Protein AF-A0AAD6IXQ2-F1 (afdb_monomer_lite)

Secondary structure (DSSP, 8-state):
----------PPPPP------------SBSB--HHHHHHHHHHHHHHHHHHH--PPP-SSHHHHHHHHHHHHHHHHH-HHHHHHHHHHHHHHHHHHHHHTTT-B-TTSPBPPHHHHHHHHTT-EEEE-TTS-EEE--HHHHHHHHHTTSS-GGGTTTTT--HHHHHHH----HHHHHHHHHHHHHHHHHHHHHHHTTPPPPHHHHHHHHHHHHHHHHHHHTTTS-----S-EEEPPPP--HHHHHHHHHT-S-STTS-S--TTTS-GGGGTSPPP-HHHHHHHHHHHHHHHHHHHHTT-S-------------PPPPPPBPPEEEE-HHHHHHHHHHIIIIITT----EEEEEEE---TTS-HHHHSEEEE-TTTTT--SPPTT-EEEEEEEEEES-HHHHHHS-HHHHHHHHHHHHHHHHHHSGGGT-GGGGG-EEEEEEEETTTTEEEEEEEEEEEPPSSPPEEEEEE---HHHHHHHHHHHHHHHHTS-GGGTTEEEEEEE--SSS--PPEEEEEEGGGGTSTT-TTTT-S-HHHHEEEEEE-----SS--BTTHHHHHHHIIIII--SEEEEEEE---GGGTTS---EEEEEE------GGGG-TTSPPPPPEEEEPP-TTS-S--EEEE-HHHH-HHHHHHHHHHHHHHHHHHHT-TT--HHHHHH-EEEEE--SHHHHHHHHHHHHTT--EEEEE--PBP-TTSTTT-TT--SGGGGGG--BHHHHHHHHHHHH-TT-EEEEE--PPP-TT----SHHHHHHHHHHHHHHHHHHHH-SEEEE--SSHHHHHHHHHHHHHTT-EEEEEEE-SSEEEEEEPPPPPP----S-S-TTSTTS-SS------PBP-TTTT-SS-S----SS--SSS-TTSS-THHHHHHHHHHHHHHHHHHHSTTGGGPPPPSSTT---TT-TT----SEEEEETTTTEEEEE--BPPTT-TTTSHHHHHHHHHHHHHHHHHHHHSTTHHHHHHTHHHHHHHHHHHHHHS---------------

Foldseek 3Di:
DDDDDDDDDDDDDDDDDPPPDDDDFADCPPDDGPVNLVCLLVVLLQLLLLLLDFFFADQDQVVRVVLSVVSSVCCVVPLLVLLVLLVQLLVQLVVLQVLFVPAAAPVRDTDDSQLSLCLCSQQFWEADPVRFTFGQHSVLVSVCCVVVVDGPNCCVLSVSPPVSLQVLFPNDPVSVVVSVVSVVVLVVVVVVCVVVVHDDDPSSVVSVVSVVSSVSSCVSCVSRGHDRHHGRYDHGGDDDPVVVVVSVVQDPDRLCTPPVDPSVVDPVVSVDRDDGSVNVVVVVVVVVVVVVVVVVVVPPDDDDDDDDDDDDDWDDADAQFEDEDEDPLLLVLVLVCCVPPCPQPQDKAKFKWKAAQDLPDDLNHLRYIYGDNCRRPDDADDQRIAIAIEIEGEHADVVCVVPDPPQVVLLVLLVVLLVCLLVVVCLVFVNSLQYKYKYWYAPPVQRKIWMWMFGKFFADVPGKTFPDKDFDALLVLLQVQVQLSVVVVVDGSRQSFKWKKWWDDDPPPDPHTHMDIGTPSQCPPDCGPCNPPPDQPPTIEIEGAFSGQDPRHTHRSVRSVVVSCCQPVVDFWHKYKNDNDDNVPSSDTRIMITTIGDPDDDDPVSVDSPPDDGGDIGTIDADPVRHRDIDMDRCCCPPPPQNVLLVVLVVVLVCCCVPAFVLQDLVLLQPAAEEEEDQALLVQLLVVVSVSSNHQHYAYEEQDFDACLGVVRRVQDDNVQHPPPGDDRQASSQVSVCVVRVRHRYYGDNAAQQFFAAAQDDPVSVVRNVVRLVVLLVVLLVGQEYEAPDLAPRSVQVVLQSCQLNQHWYWYWWDFAFKIKTFTFFHDDDPPPPPDDDPPPPPPPPDDDDDPFTFADPQQVDLDDDHDPPDDDGISNCPPNHDSVPSNVNSNVNNLLQSQLSQDPCRSNDDAAPDPPGDQPSRRSRGNAGMWMAGRVVGDIDGDTDTYHCLGLRNHPQLSVLCVVQPVNSSNCSHRPPCPSCVSSVSVVVVVVVVVVVVVPPDDDPDDDDDDDDDD

Structure (mmCIF, N/CA/C/O backbone):
data_AF-A0AAD6IXQ2-F1
#
_entry.id   AF-A0AAD6IXQ2-F1
#
loop_
_atom_site.group_PDB
_atom_site.id
_atom_site.type_symbol
_atom_site.label_atom_id
_atom_site.label_alt_id
_atom_site.label_comp_id
_atom_site.label_asym_id
_atom_site.label_entity_id
_atom_site.label_seq_id
_atom_site.pdbx_PDB_ins_code
_atom_site.Cartn_x
_atom_site.Cartn_y
_atom_site.Cartn_z
_atom_site.occupancy
_atom_site.B_iso_or_equiv
_atom_site.auth_seq_id
_atom_site.auth_comp_id
_atom_site.auth_asym_id
_atom_site.auth_atom_id
_atom_site.pdbx_PDB_model_num
ATOM 1 N N . MET A 1 1 ? -0.462 57.108 66.859 1.00 35.47 1 MET A N 1
ATOM 2 C CA . MET A 1 1 ? 0.286 58.139 66.106 1.00 35.47 1 MET A CA 1
ATOM 3 C C . MET A 1 1 ? 0.489 57.625 64.693 1.00 35.47 1 MET A C 1
ATOM 5 O O . MET A 1 1 ? 0.777 56.450 64.532 1.00 35.47 1 MET A O 1
ATOM 9 N N . ALA A 1 2 ? 0.194 58.466 63.709 1.00 30.53 2 ALA A N 1
ATOM 10 C CA . ALA A 1 2 ? -0.063 58.104 62.321 1.00 30.53 2 ALA A CA 1
ATOM 11 C C . ALA A 1 2 ? 1.139 57.497 61.571 1.00 30.53 2 ALA A C 1
ATOM 13 O O . ALA A 1 2 ? 2.234 58.047 61.613 1.00 30.53 2 ALA A O 1
ATOM 14 N N . SER A 1 3 ? 0.884 56.436 60.801 1.00 30.22 3 SER A N 1
ATOM 15 C CA . SER A 1 3 ? 1.465 56.224 59.470 1.00 30.22 3 SER A CA 1
ATOM 16 C C . SER A 1 3 ? 0.547 55.286 58.684 1.00 30.22 3 SER A C 1
ATOM 18 O O . SER A 1 3 ? 0.054 54.293 59.217 1.00 30.22 3 SER A O 1
ATOM 20 N N . ALA A 1 4 ? 0.231 55.695 57.461 1.00 31.95 4 ALA A N 1
ATOM 21 C CA . ALA A 1 4 ? -0.897 55.250 56.663 1.00 31.95 4 ALA A CA 1
ATOM 22 C C . ALA A 1 4 ? -0.615 53.980 55.846 1.00 31.95 4 ALA A C 1
ATOM 24 O O . ALA A 1 4 ? 0.508 53.703 55.430 1.00 31.95 4 ALA A O 1
ATOM 25 N N . ALA A 1 5 ? -1.699 53.248 55.607 1.00 31.98 5 ALA A N 1
ATOM 26 C CA . ALA A 1 5 ? -1.804 52.040 54.810 1.00 31.98 5 ALA A CA 1
ATOM 27 C C . ALA A 1 5 ? -1.610 52.278 53.300 1.00 31.98 5 ALA A C 1
ATOM 29 O O . ALA A 1 5 ? -2.064 53.281 52.753 1.00 31.98 5 ALA A O 1
ATOM 30 N N . GLY A 1 6 ? -1.030 51.283 52.626 1.00 27.94 6 GLY A N 1
ATOM 31 C CA . GLY A 1 6 ? -1.087 51.094 51.178 1.00 27.94 6 GLY A CA 1
ATOM 32 C C . GLY A 1 6 ? -1.153 49.598 50.879 1.00 27.94 6 GLY A C 1
ATOM 33 O O . GLY A 1 6 ? -0.187 48.872 51.079 1.00 27.94 6 GLY A O 1
ATOM 34 N N . SER A 1 7 ? -2.336 49.145 50.481 1.00 29.97 7 SER A N 1
ATOM 35 C CA . SER A 1 7 ? -2.768 47.762 50.270 1.00 29.97 7 SER A CA 1
ATOM 36 C C . SER A 1 7 ? -1.940 46.980 49.240 1.00 29.97 7 SER A C 1
ATOM 38 O O . SER A 1 7 ? -1.882 47.361 48.069 1.00 29.97 7 SER A O 1
ATOM 40 N N . ALA A 1 8 ? -1.412 45.824 49.649 1.00 30.53 8 ALA A N 1
ATOM 41 C CA . ALA A 1 8 ? -0.938 44.773 48.753 1.00 30.53 8 ALA A CA 1
ATOM 42 C C . ALA A 1 8 ? -2.145 44.058 48.119 1.00 30.53 8 ALA A C 1
ATOM 44 O O . ALA A 1 8 ? -2.841 43.288 48.778 1.00 30.53 8 ALA A O 1
ATOM 45 N N . SER A 1 9 ? -2.406 44.333 46.842 1.00 32.16 9 SER A N 1
ATOM 46 C CA . SER A 1 9 ? -3.285 43.509 46.012 1.00 32.16 9 SER A CA 1
ATOM 47 C C . SER A 1 9 ? -2.432 42.437 45.335 1.00 32.16 9 SER A C 1
ATOM 49 O O . SER A 1 9 ? -1.540 42.734 44.542 1.00 32.16 9 SER A O 1
ATOM 51 N N . GLY A 1 10 ? -2.677 41.175 45.691 1.00 34.25 10 GLY A N 1
ATOM 52 C CA . GLY A 1 10 ? -2.143 40.028 44.967 1.00 34.25 10 GLY A CA 1
ATOM 53 C C . GLY A 1 10 ? -2.742 40.004 43.565 1.00 34.25 10 GLY A C 1
ATOM 54 O O . GLY A 1 10 ? -3.918 39.688 43.398 1.00 34.25 10 GLY A O 1
ATOM 55 N N . SER A 1 11 ? -1.942 40.367 42.564 1.00 32.75 11 SER A N 1
ATOM 56 C CA . SER A 1 11 ? -2.268 40.111 41.165 1.00 32.75 11 SER A CA 1
ATOM 57 C C . SER A 1 11 ? -1.809 38.699 40.817 1.00 32.75 11 SER A C 1
ATOM 59 O O . SER A 1 11 ? -0.652 38.324 41.009 1.00 32.75 11 SER A O 1
ATOM 61 N N . ALA A 1 12 ? -2.772 37.899 40.370 1.00 33.75 12 ALA A N 1
ATOM 62 C CA . ALA A 1 12 ? -2.577 36.552 39.872 1.00 33.75 12 ALA A CA 1
ATOM 63 C C . ALA A 1 12 ? -1.531 36.527 38.746 1.00 33.75 12 ALA A C 1
ATOM 65 O O . ALA A 1 12 ? -1.506 37.402 37.878 1.00 33.75 12 ALA A O 1
ATOM 66 N N . LEU A 1 13 ? -0.691 35.493 38.764 1.00 31.50 13 LEU A N 1
ATOM 67 C CA . LEU A 1 13 ? 0.221 35.147 37.677 1.00 31.50 13 LEU A CA 1
ATOM 68 C C . LEU A 1 13 ? -0.555 35.070 36.346 1.00 31.50 13 LEU A C 1
ATOM 70 O O . LEU A 1 13 ? -1.556 34.350 36.279 1.00 31.50 13 LEU A O 1
ATOM 74 N N . PRO A 1 14 ? -0.120 35.761 35.277 1.00 34.91 14 PRO A N 1
ATOM 75 C CA . PRO A 1 14 ? -0.707 35.567 33.965 1.00 34.91 14 PRO A CA 1
ATOM 76 C C . PRO A 1 14 ? -0.286 34.201 33.415 1.00 34.91 14 PRO A C 1
ATOM 78 O O . PRO A 1 14 ? 0.900 33.899 33.287 1.00 34.91 14 PRO A O 1
ATOM 81 N N . VAL A 1 15 ? -1.281 33.386 33.070 1.00 34.81 15 VAL A N 1
ATOM 82 C CA . VAL A 1 15 ? -1.133 32.183 32.241 1.00 34.81 15 VAL A CA 1
ATOM 83 C C . VAL A 1 15 ? -0.457 32.589 30.917 1.00 34.81 15 VAL A C 1
ATOM 85 O O . VAL A 1 15 ? -0.926 33.547 30.292 1.00 34.81 15 VAL A O 1
ATOM 88 N N . PRO A 1 16 ? 0.616 31.918 30.452 1.00 37.06 16 PRO A N 1
ATOM 89 C CA . PRO A 1 16 ? 1.221 32.254 29.173 1.00 37.06 16 PRO A CA 1
ATOM 90 C C . PRO A 1 16 ? 0.246 31.873 28.059 1.00 37.06 16 PRO A C 1
ATOM 92 O O . PRO A 1 16 ? -0.030 30.698 27.824 1.00 37.06 16 PRO A O 1
ATOM 95 N N . SER A 1 17 ? -0.284 32.879 27.371 1.00 32.16 17 SER A N 1
ATOM 96 C CA . SER A 1 17 ? -0.966 32.681 26.100 1.00 32.16 17 SER A CA 1
ATOM 97 C C . SER A 1 17 ? 0.081 32.304 25.053 1.00 32.16 17 SER A C 1
ATOM 99 O O . SER A 1 17 ? 0.959 33.094 24.710 1.00 32.16 17 SER A O 1
ATOM 101 N N . THR A 1 18 ? 0.002 31.084 24.530 1.00 40.97 18 THR A N 1
ATOM 102 C CA . THR A 1 18 ? 0.743 30.628 23.348 1.00 40.97 18 THR A CA 1
ATOM 103 C C . THR A 1 18 ? 0.154 31.259 22.084 1.00 40.97 18 THR A C 1
ATOM 105 O O . THR A 1 18 ? -0.333 30.582 21.187 1.00 40.97 18 THR A O 1
ATOM 108 N N . ASN A 1 19 ? 0.198 32.589 21.999 1.00 39.78 19 ASN A N 1
ATOM 109 C CA . ASN A 1 19 ? 0.013 33.287 20.736 1.00 39.78 19 ASN A CA 1
ATOM 110 C C . ASN A 1 19 ? 1.353 33.263 19.995 1.00 39.78 19 ASN A C 1
ATOM 112 O O . ASN A 1 19 ? 2.247 34.055 20.282 1.00 39.78 19 ASN A O 1
ATOM 116 N N . THR A 1 20 ? 1.505 32.346 19.040 1.00 51.22 20 THR A N 1
ATOM 117 C CA . THR A 1 20 ? 2.593 32.364 18.051 1.00 51.22 20 THR A CA 1
ATOM 118 C C . THR A 1 20 ? 2.399 33.541 17.097 1.00 51.22 20 THR A C 1
ATOM 120 O O . THR A 1 20 ? 1.917 33.390 15.976 1.00 51.22 20 THR A O 1
ATOM 123 N N . THR A 1 21 ? 2.742 34.743 17.551 1.00 58.66 21 THR A N 1
ATOM 124 C CA . THR A 1 21 ? 2.894 35.912 16.689 1.00 58.66 21 THR A CA 1
ATOM 125 C C . THR A 1 21 ? 4.175 35.758 15.871 1.00 58.66 21 THR A C 1
ATOM 127 O O . THR A 1 21 ? 5.270 35.615 16.412 1.00 58.66 21 THR A O 1
ATOM 130 N N . MET A 1 22 ? 4.044 35.765 14.544 1.00 60.69 22 MET A N 1
ATOM 131 C CA . MET A 1 22 ? 5.189 35.817 13.632 1.00 60.69 22 MET A CA 1
ATOM 132 C C . MET A 1 22 ? 5.927 37.142 13.856 1.00 60.69 22 MET A C 1
ATOM 134 O O . MET A 1 22 ? 5.405 38.210 13.539 1.00 60.69 22 MET A O 1
ATOM 138 N N . VAL A 1 23 ? 7.127 37.077 14.431 1.00 67.19 23 VAL A N 1
ATOM 139 C CA . VAL A 1 23 ? 8.008 38.232 14.644 1.00 67.19 23 VAL A CA 1
ATOM 140 C C . VAL A 1 23 ? 9.076 38.284 13.552 1.00 67.19 23 VAL A C 1
ATOM 142 O O . VAL A 1 23 ? 9.658 37.264 13.189 1.00 67.19 23 VAL A O 1
ATOM 145 N N . GLY A 1 24 ? 9.297 39.479 13.000 1.00 74.56 24 GLY A N 1
ATOM 146 C CA . GLY A 1 24 ? 10.319 39.739 11.983 1.00 74.56 24 GLY A CA 1
ATOM 147 C C . GLY A 1 24 ? 11.728 39.875 12.571 1.00 74.56 24 GLY A C 1
ATOM 148 O O . GLY A 1 24 ? 12.040 39.335 13.628 1.00 74.56 24 GLY A O 1
ATOM 149 N N . TRP A 1 25 ? 12.596 40.618 11.883 1.00 81.88 25 TRP A N 1
ATOM 150 C CA . TRP A 1 25 ? 13.964 40.888 12.336 1.00 81.88 25 TRP A CA 1
ATOM 151 C C . TRP A 1 25 ? 13.991 41.650 13.671 1.00 81.88 25 TRP A C 1
ATOM 153 O O . TRP A 1 25 ? 13.419 42.734 13.780 1.00 81.88 25 TRP A O 1
ATOM 163 N N . VAL A 1 26 ? 14.696 41.108 14.666 1.00 80.75 26 VAL A N 1
ATOM 164 C CA . VAL A 1 26 ? 14.826 41.681 16.011 1.00 80.75 26 VAL A CA 1
ATOM 165 C C . VAL A 1 26 ? 16.239 42.256 16.197 1.00 80.75 26 VAL A C 1
ATOM 167 O O . VAL A 1 26 ? 17.215 41.499 16.102 1.00 80.75 26 VAL A O 1
ATOM 170 N N . PRO A 1 27 ? 16.376 43.575 16.452 1.00 79.31 27 PRO A N 1
ATOM 171 C CA . PRO A 1 27 ? 17.658 44.205 16.756 1.00 79.31 27 PRO A CA 1
ATOM 172 C C . PRO A 1 27 ? 18.182 43.781 18.137 1.00 79.31 27 PRO A C 1
ATOM 174 O O . PRO A 1 27 ? 17.452 43.275 18.983 1.00 79.31 27 PRO A O 1
ATOM 177 N N . GLU A 1 28 ? 19.475 43.974 18.364 1.00 77.00 28 GLU A N 1
ATOM 178 C CA . GLU A 1 28 ? 20.193 43.442 19.522 1.00 77.00 28 GLU A CA 1
ATOM 179 C C . GLU A 1 28 ? 19.950 44.302 20.786 1.00 77.00 28 GLU A C 1
ATOM 181 O O . GLU A 1 28 ? 20.595 45.327 20.983 1.00 77.00 28 GLU A O 1
ATOM 186 N N . SER A 1 29 ? 18.959 43.939 21.618 1.00 57.97 29 SER A N 1
ATOM 187 C CA . SER A 1 29 ? 18.634 44.585 22.910 1.00 57.97 29 SER A CA 1
ATOM 188 C C . SER A 1 29 ? 17.665 43.719 23.734 1.00 57.97 29 SER A C 1
ATOM 190 O O . SER A 1 29 ? 16.852 43.000 23.151 1.00 57.97 29 SER A O 1
ATOM 192 N N . PRO A 1 30 ? 17.620 43.823 25.076 1.00 53.81 30 PRO A N 1
ATOM 193 C CA . PRO A 1 30 ? 18.445 43.105 26.063 1.00 53.81 30 PRO A CA 1
ATOM 194 C C . PRO A 1 30 ? 18.388 41.556 25.976 1.00 53.81 30 PRO A C 1
ATOM 196 O O . PRO A 1 30 ? 18.854 40.866 26.880 1.00 53.81 30 PRO A O 1
ATOM 199 N N . GLY A 1 31 ? 17.821 40.993 24.903 1.00 61.88 31 GLY A N 1
ATOM 200 C CA . GLY A 1 31 ? 17.907 39.586 24.512 1.00 61.88 31 GLY A CA 1
ATOM 201 C C . GLY A 1 31 ? 18.682 39.383 23.200 1.00 61.88 31 GLY A C 1
ATOM 202 O O . GLY A 1 31 ? 19.031 40.335 22.503 1.00 61.88 31 GLY A O 1
ATOM 203 N N . ARG A 1 32 ? 18.966 38.114 22.869 1.00 70.94 32 ARG A N 1
ATOM 204 C CA . ARG A 1 32 ? 19.671 37.688 21.641 1.00 70.94 32 ARG A CA 1
ATOM 205 C C . ARG A 1 32 ? 18.936 38.194 20.388 1.00 70.94 32 ARG A C 1
ATOM 207 O O . ARG A 1 32 ? 17.792 37.804 20.168 1.00 70.94 32 ARG A O 1
ATOM 214 N N . GLY A 1 33 ? 19.596 39.013 19.566 1.00 82.56 33 GLY A N 1
ATOM 215 C CA . GLY A 1 33 ? 19.049 39.512 18.296 1.00 82.56 33 GLY A CA 1
ATOM 216 C C . GLY A 1 33 ? 19.084 38.479 17.158 1.00 82.56 33 GLY A C 1
ATOM 217 O O . GLY A 1 33 ? 19.793 37.470 17.234 1.00 82.56 33 GLY A O 1
ATOM 218 N N . THR A 1 34 ? 18.351 38.745 16.070 1.00 86.62 34 THR A N 1
ATOM 219 C CA . THR A 1 34 ? 18.261 37.843 14.902 1.00 86.62 34 THR A CA 1
ATOM 220 C C . THR A 1 34 ? 19.616 37.625 14.225 1.00 86.62 34 THR A C 1
ATOM 222 O O . THR A 1 34 ? 19.929 36.501 13.836 1.00 86.62 34 THR A O 1
ATOM 225 N N . LEU A 1 35 ? 20.454 38.666 14.138 1.00 87.38 35 LEU A N 1
ATOM 226 C CA . LEU A 1 35 ? 21.791 38.566 13.546 1.00 87.38 35 LEU A CA 1
ATOM 227 C C . LEU A 1 35 ? 22.665 37.566 14.306 1.00 87.38 35 LEU A C 1
ATOM 229 O O . LEU A 1 35 ? 23.213 36.650 13.703 1.00 87.38 35 LEU A O 1
ATOM 233 N N . THR A 1 36 ? 22.744 37.705 15.628 1.00 86.31 36 THR A N 1
ATOM 234 C CA . THR A 1 36 ? 23.551 36.831 16.486 1.00 86.31 36 THR A CA 1
ATOM 235 C C . THR A 1 36 ? 23.040 35.398 16.487 1.00 86.31 36 THR A C 1
ATOM 237 O O . THR A 1 36 ? 23.830 34.458 16.536 1.00 86.31 36 THR A O 1
ATOM 240 N N . LEU A 1 37 ? 21.728 35.187 16.374 1.00 87.75 37 LEU A N 1
ATOM 241 C CA . LEU A 1 37 ? 21.163 33.852 16.182 1.00 87.75 37 LEU A CA 1
ATOM 242 C C . LEU A 1 37 ? 21.643 33.222 14.869 1.00 87.75 37 LEU A C 1
ATOM 244 O O . LEU A 1 37 ? 22.179 32.114 14.886 1.00 87.75 37 LEU A O 1
ATOM 248 N N . ILE A 1 38 ? 21.507 33.936 13.748 1.00 90.56 38 ILE A N 1
ATOM 249 C CA . ILE A 1 38 ? 21.930 33.443 12.431 1.00 90.56 38 ILE A CA 1
ATOM 250 C C . ILE A 1 38 ? 23.435 33.163 12.424 1.00 90.56 38 ILE A C 1
ATOM 252 O O . ILE A 1 38 ? 23.852 32.070 12.043 1.00 90.56 38 ILE A O 1
ATOM 256 N N . THR A 1 39 ? 24.256 34.110 12.880 1.00 89.56 39 THR A N 1
ATOM 257 C CA . THR A 1 39 ? 25.717 33.968 12.845 1.00 89.56 39 THR A CA 1
ATOM 258 C C . THR A 1 39 ? 26.192 32.815 13.719 1.00 89.56 39 THR A C 1
ATOM 260 O O . THR A 1 39 ? 27.020 32.029 13.274 1.00 89.56 39 THR A O 1
ATOM 263 N N . THR A 1 40 ? 25.640 32.640 14.922 1.00 89.88 40 THR A N 1
ATOM 264 C CA . THR A 1 40 ? 26.027 31.528 15.809 1.00 89.88 40 THR A CA 1
ATOM 265 C C . THR A 1 40 ? 25.589 30.160 15.290 1.00 89.88 40 THR A C 1
ATOM 267 O O . THR A 1 40 ? 26.356 29.207 15.425 1.00 89.88 40 THR A O 1
ATOM 270 N N . CYS A 1 41 ? 24.420 30.044 14.650 1.00 91.44 41 CYS A N 1
ATOM 271 C CA . CYS A 1 41 ? 23.986 28.793 14.019 1.00 91.44 41 CYS A CA 1
ATOM 272 C C . CYS A 1 41 ? 24.869 28.446 12.813 1.00 91.44 41 CYS A C 1
ATOM 274 O O . CYS A 1 41 ? 25.425 27.350 12.743 1.00 91.44 41 CYS A O 1
ATOM 276 N N . LEU A 1 42 ? 25.058 29.398 11.890 1.00 91.12 42 LEU A N 1
ATOM 277 C CA . LEU A 1 42 ? 25.872 29.195 10.688 1.00 91.12 42 LEU A CA 1
ATOM 278 C C . LEU A 1 42 ? 27.340 28.915 11.028 1.00 91.12 42 LEU A C 1
ATOM 280 O O . LEU A 1 42 ? 27.938 28.022 10.434 1.00 91.12 42 LEU A O 1
ATOM 284 N N . LEU A 1 43 ? 27.913 29.622 12.009 1.00 90.56 43 LEU A N 1
ATOM 285 C CA . LEU A 1 43 ? 29.288 29.402 12.459 1.00 90.56 43 LEU A CA 1
ATOM 286 C C . LEU A 1 43 ? 29.458 28.016 13.089 1.00 90.56 43 LEU A C 1
ATOM 288 O O . LEU A 1 43 ? 30.427 27.322 12.790 1.00 90.56 43 LEU A O 1
ATOM 292 N N . THR A 1 44 ? 28.502 27.593 13.923 1.00 91.19 44 THR A N 1
ATOM 293 C CA . THR A 1 44 ? 28.513 26.253 14.527 1.00 91.19 44 THR A CA 1
ATOM 294 C C . THR A 1 44 ? 28.441 25.178 13.446 1.00 91.19 44 THR A C 1
ATOM 296 O O . THR A 1 44 ? 29.291 24.289 13.429 1.00 91.19 44 THR A O 1
ATOM 299 N N . MET A 1 45 ? 27.507 25.287 12.494 1.00 89.56 45 MET A N 1
ATOM 300 C CA . MET A 1 45 ? 27.414 24.344 11.374 1.00 89.56 45 MET A CA 1
ATOM 301 C C . MET A 1 45 ? 28.693 24.330 10.531 1.00 89.56 45 MET A C 1
ATOM 303 O O . MET A 1 45 ? 29.210 23.253 10.237 1.00 89.56 45 MET A O 1
ATOM 307 N N . PHE A 1 46 ? 29.249 25.496 10.190 1.00 90.44 46 PHE A N 1
ATOM 308 C CA . PHE A 1 46 ? 30.477 25.603 9.400 1.00 90.44 46 PHE A CA 1
ATOM 309 C C . PHE A 1 46 ? 31.660 24.921 10.094 1.00 90.44 46 PHE A C 1
ATOM 311 O O . PHE A 1 46 ? 32.295 24.052 9.499 1.00 90.44 46 PHE A O 1
ATOM 318 N N . ILE A 1 47 ? 31.940 25.274 11.354 1.00 88.75 47 ILE A N 1
ATOM 319 C CA . ILE A 1 47 ? 33.091 24.743 12.094 1.00 88.75 47 ILE A CA 1
ATOM 320 C C . ILE A 1 47 ? 32.955 23.228 12.281 1.00 88.75 47 ILE A C 1
ATOM 322 O O . ILE A 1 47 ? 33.909 22.499 12.010 1.00 88.75 47 ILE A O 1
ATOM 326 N N . CYS A 1 48 ? 31.778 22.736 12.682 1.00 86.56 48 CYS A N 1
ATOM 327 C CA . CYS A 1 48 ? 31.565 21.300 12.888 1.00 86.56 48 CYS A CA 1
ATOM 328 C C . CYS A 1 48 ? 31.736 20.511 11.592 1.00 86.56 48 CYS A C 1
ATOM 330 O O . CYS A 1 48 ? 32.396 19.477 11.577 1.00 86.56 48 CYS A O 1
ATOM 332 N N . THR A 1 49 ? 31.198 21.032 10.493 1.00 88.88 49 THR A N 1
ATOM 333 C CA . THR A 1 49 ? 31.255 20.361 9.194 1.00 88.88 49 THR A CA 1
ATOM 334 C C . THR A 1 49 ? 32.672 20.382 8.619 1.00 88.88 49 THR A C 1
ATOM 336 O O . THR A 1 49 ? 33.219 19.347 8.243 1.00 88.88 49 THR A O 1
ATOM 339 N N . TRP A 1 50 ? 33.315 21.552 8.588 1.00 88.44 50 TRP A N 1
ATOM 340 C CA . TRP A 1 50 ? 34.641 21.725 7.991 1.00 88.44 50 TRP A CA 1
ATOM 341 C C . TRP A 1 50 ? 35.734 20.963 8.748 1.00 88.44 50 TRP A C 1
ATOM 343 O O . TRP A 1 50 ? 36.678 20.434 8.152 1.00 88.44 50 TRP A O 1
ATOM 353 N N . VAL A 1 51 ? 35.623 20.886 10.078 1.00 86.19 51 VAL A N 1
ATOM 354 C CA . VAL A 1 51 ? 36.598 20.164 10.902 1.00 86.19 51 VAL A CA 1
ATOM 355 C C . VAL A 1 51 ? 36.459 18.650 10.742 1.00 86.19 51 VAL A C 1
ATOM 357 O O . VAL A 1 51 ? 37.487 17.968 10.739 1.00 86.19 51 VAL A O 1
ATOM 360 N N . VAL A 1 52 ? 35.239 18.138 10.565 1.00 86.12 52 VAL A N 1
ATOM 361 C CA . VAL A 1 52 ? 34.954 16.699 10.461 1.00 86.12 52 VAL A CA 1
ATOM 362 C C . VAL A 1 52 ? 35.274 16.118 9.082 1.00 86.12 52 VAL A C 1
ATOM 364 O O . VAL A 1 52 ? 35.527 14.925 8.990 1.00 86.12 52 VAL A O 1
ATOM 367 N N . ILE A 1 53 ? 35.307 16.907 8.007 1.00 88.62 53 ILE A N 1
ATOM 368 C CA . ILE A 1 53 ? 35.516 16.369 6.653 1.00 88.62 53 ILE A CA 1
ATOM 369 C C . ILE A 1 53 ? 36.987 16.054 6.366 1.00 88.62 53 ILE A C 1
ATOM 371 O O . ILE A 1 53 ? 37.877 16.897 6.503 1.00 88.62 53 ILE A O 1
ATOM 375 N N . HIS A 1 54 ? 37.214 14.836 5.869 1.00 86.81 54 HIS A N 1
ATOM 376 C CA . HIS A 1 54 ? 38.501 14.354 5.373 1.00 86.81 54 HIS A CA 1
ATOM 377 C C . HIS A 1 54 ? 38.424 14.140 3.861 1.00 86.81 54 HIS A C 1
ATOM 379 O O . HIS A 1 54 ? 37.651 13.305 3.388 1.00 86.81 54 HIS A O 1
ATOM 385 N N . ARG A 1 55 ? 39.245 14.865 3.099 1.00 85.38 55 ARG A N 1
ATOM 386 C CA . ARG A 1 55 ? 39.305 14.725 1.639 1.00 85.38 55 ARG A CA 1
ATOM 387 C C . ARG A 1 55 ? 40.009 13.435 1.203 1.00 85.38 55 ARG A C 1
ATOM 389 O O . ARG A 1 55 ? 40.921 12.972 1.884 1.00 85.38 55 ARG A O 1
ATOM 396 N N . ARG A 1 56 ? 39.640 12.900 0.036 1.00 86.44 56 ARG A N 1
ATOM 397 C CA . ARG A 1 56 ? 40.420 11.868 -0.675 1.00 86.44 56 ARG A CA 1
ATOM 398 C C . ARG A 1 56 ? 41.773 12.416 -1.149 1.00 86.44 56 ARG A C 1
ATOM 400 O O . ARG A 1 56 ? 41.935 13.630 -1.302 1.00 86.44 56 ARG A O 1
ATOM 407 N N . VAL A 1 57 ? 42.727 11.519 -1.392 1.00 87.50 57 VAL A N 1
ATOM 408 C CA . VAL A 1 57 ? 44.072 11.884 -1.852 1.00 87.50 57 VAL A CA 1
ATOM 409 C C . VAL A 1 57 ? 44.129 11.871 -3.376 1.00 87.50 57 VAL A C 1
ATOM 411 O O . VAL A 1 57 ? 43.935 10.839 -4.015 1.00 87.50 57 VAL A O 1
ATOM 414 N N . TYR A 1 58 ? 44.411 13.036 -3.954 1.00 82.38 58 TYR A N 1
ATOM 415 C CA . TYR A 1 58 ? 44.603 13.221 -5.390 1.00 82.38 58 TYR A CA 1
ATOM 416 C C . TYR A 1 58 ? 46.052 13.612 -5.668 1.00 82.38 58 TYR A C 1
ATOM 418 O O . TYR A 1 58 ? 46.695 14.238 -4.827 1.00 82.38 58 TYR A O 1
ATOM 426 N N . SER A 1 59 ? 46.551 13.294 -6.863 1.00 79.12 59 SER A N 1
ATOM 427 C CA . SER A 1 59 ? 47.846 13.806 -7.330 1.00 79.12 59 SER A CA 1
ATOM 428 C C . SER A 1 59 ? 47.822 15.331 -7.518 1.00 79.12 59 SER A C 1
ATOM 430 O O . SER A 1 59 ? 48.797 16.020 -7.230 1.00 79.12 59 SER A O 1
ATOM 432 N N . ASN A 1 60 ? 46.681 15.873 -7.962 1.00 81.31 60 ASN A N 1
ATOM 433 C CA . ASN A 1 60 ? 46.470 17.304 -8.145 1.00 81.31 60 ASN A CA 1
ATOM 434 C C . ASN A 1 60 ? 45.844 17.943 -6.895 1.00 81.31 60 ASN A C 1
ATOM 436 O O . ASN A 1 60 ? 44.680 17.694 -6.567 1.00 81.31 60 ASN A O 1
ATOM 440 N N . VAL A 1 61 ? 46.597 18.843 -6.259 1.00 81.44 61 VAL A N 1
ATOM 441 C CA . VAL A 1 61 ? 46.185 19.583 -5.056 1.00 81.44 61 VAL A CA 1
ATOM 442 C C . VAL A 1 61 ? 44.859 20.326 -5.249 1.00 81.44 61 VAL A C 1
ATOM 444 O O . VAL A 1 61 ? 43.993 20.269 -4.378 1.00 81.44 61 VAL A O 1
ATOM 447 N N . SER A 1 62 ? 44.649 20.967 -6.404 1.00 81.56 62 SER A N 1
ATOM 448 C CA . SER A 1 62 ? 43.427 21.734 -6.684 1.00 81.56 62 SER A CA 1
ATOM 449 C C . SER A 1 62 ? 42.176 20.848 -6.692 1.00 81.56 62 SER A C 1
ATOM 451 O O . SER A 1 62 ? 41.140 21.236 -6.151 1.00 81.56 62 SER A O 1
ATOM 453 N N . ARG A 1 63 ? 42.281 19.617 -7.215 1.00 80.38 63 ARG A N 1
ATOM 454 C CA . ARG A 1 63 ? 41.182 18.636 -7.168 1.00 80.38 63 ARG A CA 1
ATOM 455 C C . ARG A 1 63 ? 40.887 18.182 -5.742 1.00 80.38 63 ARG A C 1
ATOM 457 O O . ARG A 1 63 ? 39.721 18.021 -5.391 1.00 80.38 63 ARG A O 1
ATOM 464 N N . GLY A 1 64 ? 41.923 18.020 -4.919 1.00 81.81 64 GLY A N 1
ATOM 465 C CA . GLY A 1 64 ? 41.778 17.702 -3.499 1.00 81.81 64 GLY A CA 1
ATOM 466 C C . GLY A 1 64 ? 41.019 18.782 -2.724 1.00 81.81 64 GLY A C 1
ATOM 467 O O . GLY A 1 64 ? 40.088 18.459 -1.985 1.00 81.81 64 GLY A O 1
ATOM 468 N N . GLU A 1 65 ? 41.368 20.058 -2.919 1.00 84.44 65 GLU A N 1
ATOM 469 C CA . GLU A 1 65 ? 40.655 21.186 -2.295 1.00 84.44 65 GLU A CA 1
ATOM 470 C C . GLU A 1 65 ? 39.205 21.283 -2.774 1.00 84.44 65 GLU A C 1
ATOM 472 O O . GLU A 1 65 ? 38.277 21.439 -1.979 1.00 84.44 65 GLU A O 1
ATOM 477 N N . PHE A 1 66 ? 38.988 21.112 -4.076 1.00 84.12 66 PHE A N 1
ATOM 478 C CA . PHE A 1 66 ? 37.652 21.154 -4.651 1.00 84.12 66 PHE A CA 1
ATOM 479 C C . PHE A 1 66 ? 36.761 20.001 -4.154 1.00 84.12 66 PHE A C 1
ATOM 481 O O . PHE A 1 66 ? 35.602 20.213 -3.800 1.00 84.12 66 PHE A O 1
ATOM 488 N N . HIS A 1 67 ? 37.305 18.786 -4.039 1.00 84.94 67 HIS A N 1
ATOM 489 C CA . HIS A 1 67 ? 36.592 17.648 -3.457 1.00 84.94 67 HIS A CA 1
ATOM 490 C C . HIS A 1 67 ? 36.217 17.899 -1.989 1.00 84.94 67 HIS A C 1
ATOM 492 O O . HIS A 1 67 ? 35.107 17.567 -1.576 1.00 84.94 67 HIS A O 1
ATOM 498 N N . LYS A 1 68 ? 37.095 18.541 -1.206 1.00 87.31 68 LYS A N 1
ATOM 499 C CA . LYS A 1 68 ? 36.785 18.935 0.176 1.00 87.31 68 LYS A CA 1
ATOM 500 C C . LYS A 1 68 ? 35.613 19.920 0.237 1.00 87.31 68 LYS A C 1
ATOM 502 O O . LYS A 1 68 ? 34.719 19.743 1.062 1.00 87.31 68 LYS A O 1
ATOM 507 N N . ALA A 1 69 ? 35.576 20.905 -0.662 1.00 87.12 69 ALA A N 1
ATOM 508 C CA . ALA A 1 69 ? 34.465 21.852 -0.768 1.00 87.12 69 ALA A CA 1
ATOM 509 C C . ALA A 1 69 ? 33.143 21.172 -1.177 1.00 87.12 69 ALA A C 1
ATOM 511 O O . ALA A 1 69 ? 32.091 21.476 -0.615 1.00 87.12 69 ALA A O 1
ATOM 512 N N . ALA A 1 70 ? 33.188 20.210 -2.101 1.00 86.25 70 ALA A N 1
ATOM 513 C CA . ALA A 1 70 ? 32.009 19.439 -2.494 1.00 86.25 70 ALA A CA 1
ATOM 514 C C . ALA A 1 70 ? 31.477 18.562 -1.346 1.00 86.25 70 ALA A C 1
ATOM 516 O O . ALA A 1 70 ? 30.275 18.548 -1.087 1.00 86.25 70 ALA A O 1
ATOM 517 N N . MET A 1 71 ? 32.368 17.898 -0.601 1.00 86.88 71 MET A N 1
ATOM 518 C CA . MET A 1 71 ? 31.999 17.140 0.601 1.00 86.88 71 MET A CA 1
ATOM 519 C C . MET A 1 71 ? 31.402 18.044 1.684 1.00 86.88 71 MET A C 1
ATOM 521 O O . MET A 1 71 ? 30.474 17.640 2.380 1.00 86.88 71 MET A O 1
ATOM 525 N N . PHE A 1 72 ? 31.891 19.280 1.801 1.00 89.31 72 PHE A N 1
ATOM 526 C CA . PHE A 1 72 ? 31.338 20.277 2.715 1.00 89.31 72 PHE A CA 1
ATOM 527 C C . PHE A 1 72 ? 29.907 20.667 2.343 1.00 89.31 72 PHE A C 1
ATOM 529 O O . PHE A 1 72 ? 29.027 20.651 3.201 1.00 89.31 72 PHE A O 1
ATOM 536 N N . LEU A 1 73 ? 29.642 20.925 1.060 1.00 88.06 73 LEU A N 1
ATOM 537 C CA . LEU A 1 73 ? 28.286 21.197 0.584 1.00 88.06 73 LEU A CA 1
ATOM 538 C C . LEU A 1 73 ? 27.358 19.989 0.792 1.00 88.06 73 LEU A C 1
ATOM 540 O O . LEU A 1 73 ? 26.236 20.150 1.270 1.00 88.06 73 LEU A O 1
ATOM 544 N N . LYS A 1 74 ? 27.845 18.777 0.497 1.00 87.00 74 LYS A N 1
ATOM 545 C CA . LYS A 1 74 ? 27.109 17.526 0.723 1.00 87.00 74 LYS A CA 1
ATOM 546 C C . LYS A 1 74 ? 26.724 17.350 2.192 1.00 87.00 74 LYS A C 1
ATOM 548 O O . LYS A 1 74 ? 25.587 17.000 2.477 1.00 87.00 74 LYS A O 1
ATOM 553 N N . ALA A 1 75 ? 27.633 17.646 3.116 1.00 88.19 75 ALA A N 1
ATOM 554 C CA . ALA A 1 75 ? 27.381 17.543 4.549 1.00 88.19 75 ALA A CA 1
ATOM 555 C C . ALA A 1 75 ? 26.369 18.574 5.079 1.00 88.19 75 ALA A C 1
ATOM 557 O O . ALA A 1 75 ? 25.701 18.303 6.070 1.00 88.19 75 ALA A O 1
ATOM 558 N N . ILE A 1 76 ? 26.234 19.739 4.434 1.00 86.25 76 ILE A N 1
ATOM 559 C CA . ILE A 1 76 ? 25.203 20.729 4.787 1.00 86.25 76 ILE A CA 1
ATOM 560 C C . ILE A 1 76 ? 23.816 20.270 4.321 1.00 86.25 76 ILE A C 1
ATOM 562 O O . ILE A 1 76 ? 22.840 20.444 5.051 1.00 86.25 76 ILE A O 1
ATOM 566 N N . VAL A 1 77 ? 23.734 19.717 3.106 1.00 88.31 77 VAL A N 1
ATOM 567 C CA . VAL A 1 77 ? 22.472 19.303 2.469 1.00 88.31 77 VAL A CA 1
ATOM 568 C C . VAL A 1 77 ? 21.967 17.962 3.008 1.00 88.31 77 VAL A C 1
ATOM 570 O O . VAL A 1 77 ? 20.763 17.795 3.167 1.00 88.31 77 VAL A O 1
ATOM 573 N N . ALA A 1 78 ? 22.876 17.023 3.273 1.00 88.81 78 ALA A N 1
ATOM 574 C CA . ALA A 1 78 ? 22.579 15.647 3.668 1.00 88.81 78 ALA A CA 1
ATOM 575 C C . ALA A 1 78 ? 23.642 15.116 4.663 1.00 88.81 78 ALA A C 1
ATOM 577 O O . ALA A 1 78 ? 24.474 14.269 4.306 1.00 88.81 78 ALA A O 1
ATOM 578 N N . PRO A 1 79 ? 23.685 15.631 5.908 1.00 88.31 79 PRO A N 1
ATOM 579 C CA . PRO A 1 79 ? 24.672 15.229 6.920 1.00 88.31 79 PRO A CA 1
ATOM 580 C C . PRO A 1 79 ? 24.628 13.731 7.260 1.00 88.31 79 PRO A C 1
ATOM 582 O O . PRO A 1 79 ? 25.658 13.129 7.567 1.00 88.31 79 PRO A O 1
ATOM 585 N N . GLU A 1 80 ? 23.460 13.099 7.164 1.00 90.19 80 GLU A N 1
ATOM 586 C CA . GLU A 1 80 ? 23.269 11.668 7.390 1.00 90.19 80 GLU A CA 1
ATOM 587 C C . GLU A 1 80 ? 24.009 10.804 6.361 1.00 90.19 80 GLU A C 1
ATOM 589 O O . GLU A 1 80 ? 24.587 9.781 6.728 1.00 90.19 80 GLU A O 1
ATOM 594 N N . PHE A 1 81 ? 24.095 11.244 5.100 1.00 87.38 81 PHE A N 1
ATOM 595 C CA . PHE A 1 81 ? 24.855 10.531 4.067 1.00 87.38 81 PHE A CA 1
ATOM 596 C C . PHE A 1 81 ? 26.348 10.495 4.400 1.00 87.38 81 PHE A C 1
ATOM 598 O O . PHE A 1 81 ? 27.010 9.483 4.180 1.00 87.38 81 PHE A O 1
ATOM 605 N N . ILE A 1 82 ? 26.880 11.577 4.972 1.00 89.00 82 ILE A N 1
ATOM 606 C CA . ILE A 1 82 ? 28.283 11.650 5.394 1.00 89.00 82 ILE A CA 1
ATOM 607 C C . ILE A 1 82 ? 28.546 10.746 6.602 1.00 89.00 82 ILE A C 1
ATOM 609 O O . ILE A 1 82 ? 29.575 10.072 6.648 1.00 89.00 82 ILE A O 1
ATOM 613 N N . ALA A 1 83 ? 27.607 10.667 7.548 1.00 89.94 83 ALA A N 1
ATOM 614 C CA . ALA A 1 83 ? 27.710 9.740 8.672 1.00 89.94 83 ALA A CA 1
ATOM 615 C C . ALA A 1 83 ? 27.710 8.271 8.207 1.00 89.94 83 ALA A C 1
ATOM 617 O O . ALA A 1 83 ? 28.503 7.468 8.707 1.00 89.94 83 ALA A O 1
ATOM 618 N N . VAL A 1 84 ? 26.875 7.929 7.216 1.00 89.12 84 VAL A N 1
ATOM 619 C CA . VAL A 1 84 ? 26.845 6.595 6.590 1.00 89.12 84 VAL A CA 1
ATOM 620 C C . VAL A 1 84 ? 28.156 6.293 5.861 1.00 89.12 84 VAL A C 1
ATOM 622 O O . VAL A 1 84 ? 28.716 5.214 6.052 1.00 89.12 84 VAL A O 1
ATOM 625 N N . GLU A 1 85 ? 28.698 7.239 5.089 1.00 87.69 85 GLU A N 1
ATOM 626 C CA . GLU A 1 85 ? 30.017 7.077 4.460 1.00 87.69 85 GLU A CA 1
ATOM 627 C C . GLU A 1 85 ? 31.122 6.854 5.497 1.00 87.69 85 GLU A C 1
ATOM 629 O O . GLU A 1 85 ? 31.974 5.979 5.322 1.00 87.69 85 GLU A O 1
ATOM 634 N N . GLY A 1 86 ? 31.085 7.603 6.603 1.00 90.50 86 GLY A N 1
ATOM 635 C CA . GLY A 1 86 ? 31.997 7.423 7.726 1.00 90.50 86 GLY A CA 1
ATOM 636 C C . GLY A 1 86 ? 31.935 6.008 8.298 1.00 90.50 86 GLY A C 1
ATOM 637 O O . GLY A 1 86 ? 32.970 5.352 8.443 1.00 90.50 86 GLY A O 1
ATOM 638 N N . LEU A 1 87 ? 30.726 5.504 8.555 1.00 91.12 87 LEU A N 1
ATOM 639 C CA . LEU A 1 87 ? 30.496 4.145 9.046 1.00 91.12 87 LEU A CA 1
ATOM 640 C C . LEU A 1 87 ? 31.021 3.081 8.071 1.00 91.12 87 LEU A C 1
ATOM 642 O O . LEU A 1 87 ? 31.691 2.136 8.495 1.00 91.12 87 LEU A O 1
ATOM 646 N N . GLN A 1 88 ? 30.735 3.225 6.775 1.00 89.44 88 GLN A N 1
ATOM 647 C CA . GLN A 1 88 ? 31.177 2.284 5.744 1.00 89.44 88 GLN A CA 1
ATOM 648 C C . GLN A 1 88 ? 32.708 2.227 5.645 1.00 89.44 88 GLN A C 1
ATOM 650 O O . GLN A 1 88 ? 33.283 1.136 5.620 1.00 89.44 88 GLN A O 1
ATOM 655 N N . GLU A 1 89 ? 33.380 3.383 5.645 1.00 89.81 89 GLU A N 1
ATOM 656 C CA . GLU A 1 89 ? 34.846 3.452 5.639 1.00 89.81 89 GLU A CA 1
ATOM 657 C C . GLU A 1 89 ? 35.457 2.854 6.897 1.00 89.81 89 GLU A C 1
ATOM 659 O O . GLU A 1 89 ? 36.423 2.096 6.821 1.00 89.81 89 GLU A O 1
ATOM 664 N N . TRP A 1 90 ? 34.882 3.157 8.059 1.00 92.31 90 TRP A N 1
ATOM 665 C CA . TRP A 1 90 ? 35.345 2.608 9.324 1.00 92.31 90 TRP A CA 1
ATOM 666 C C . TRP A 1 90 ? 35.170 1.086 9.389 1.00 92.31 90 TRP A C 1
ATOM 668 O O . TRP A 1 90 ? 36.073 0.378 9.839 1.00 92.31 90 TRP A O 1
ATOM 678 N N . SER A 1 91 ? 34.052 0.559 8.883 1.00 91.31 91 SER A N 1
ATOM 679 C CA . SER A 1 91 ? 33.806 -0.883 8.783 1.00 91.31 91 SER A CA 1
ATOM 680 C C . SER A 1 91 ? 34.824 -1.572 7.864 1.00 91.31 91 SER A C 1
ATOM 682 O O . SER A 1 91 ? 35.432 -2.574 8.254 1.00 91.31 91 SER A O 1
ATOM 684 N N . GLN A 1 92 ? 35.089 -0.998 6.683 1.00 90.44 92 GLN A N 1
ATOM 685 C CA . GLN A 1 92 ? 36.096 -1.495 5.739 1.00 90.44 92 GLN A CA 1
ATOM 686 C C . GLN A 1 92 ? 37.507 -1.473 6.347 1.00 90.44 92 GLN A C 1
ATOM 688 O O . GLN A 1 92 ? 38.215 -2.479 6.287 1.00 90.44 92 GLN A O 1
ATOM 693 N N . ALA A 1 93 ? 37.891 -0.365 6.985 1.00 91.69 93 ALA A N 1
ATOM 694 C CA . ALA A 1 93 ? 39.171 -0.217 7.671 1.00 91.69 93 ALA A CA 1
ATOM 695 C C . ALA A 1 93 ? 39.346 -1.282 8.769 1.00 91.69 93 ALA A C 1
ATOM 697 O O . ALA A 1 93 ? 40.356 -1.984 8.816 1.00 91.69 93 ALA A O 1
ATOM 698 N N . ARG A 1 94 ? 38.321 -1.495 9.608 1.00 93.19 94 ARG A N 1
ATOM 699 C CA . ARG A 1 94 ? 38.336 -2.544 10.643 1.00 93.19 94 ARG A CA 1
ATOM 700 C C . ARG A 1 94 ? 38.358 -3.958 10.077 1.00 93.19 94 ARG A C 1
ATOM 702 O O . ARG A 1 94 ? 38.918 -4.845 10.720 1.00 93.19 94 ARG A O 1
ATOM 709 N N . LYS A 1 95 ? 37.715 -4.209 8.934 1.00 90.62 95 LYS A N 1
ATOM 710 C CA . LYS A 1 95 ? 37.802 -5.503 8.238 1.00 90.62 95 LYS A CA 1
ATOM 711 C C . LYS A 1 95 ? 39.239 -5.746 7.772 1.00 90.62 95 LYS A C 1
ATOM 713 O O . LYS A 1 95 ? 39.804 -6.769 8.129 1.00 90.62 95 LYS A O 1
ATOM 718 N N . MET A 1 96 ? 39.861 -4.766 7.117 1.00 91.50 96 MET A N 1
ATOM 719 C CA . MET A 1 96 ? 41.243 -4.869 6.639 1.00 91.50 96 MET A CA 1
ATOM 720 C C . MET A 1 96 ? 42.255 -5.080 7.778 1.00 91.50 96 MET A C 1
ATOM 722 O O . MET A 1 96 ? 43.124 -5.938 7.662 1.00 91.50 96 MET A O 1
ATOM 726 N N . VAL A 1 97 ? 42.112 -4.377 8.911 1.00 93.50 97 VAL A N 1
ATOM 727 C CA . VAL A 1 97 ? 42.947 -4.622 10.107 1.00 93.50 97 VAL A CA 1
ATOM 728 C C . VAL A 1 97 ? 42.818 -6.070 10.589 1.00 93.50 97 VAL A C 1
ATOM 730 O O . VAL A 1 97 ? 43.821 -6.695 10.920 1.00 93.50 97 VAL A O 1
ATOM 733 N N . ARG A 1 98 ? 41.595 -6.620 10.619 1.00 90.75 98 ARG A N 1
ATOM 734 C CA . ARG A 1 98 ? 41.358 -8.018 11.016 1.00 90.75 98 ARG A CA 1
ATOM 735 C C . ARG A 1 98 ? 41.964 -9.003 10.019 1.00 90.75 98 ARG A C 1
ATOM 737 O O . ARG A 1 98 ? 42.656 -9.924 10.438 1.00 90.75 98 ARG A O 1
ATOM 744 N N . ASP A 1 99 ? 41.748 -8.781 8.725 1.00 87.50 99 ASP A N 1
ATOM 745 C CA . ASP A 1 99 ? 42.263 -9.630 7.645 1.00 87.50 99 ASP A CA 1
ATOM 746 C C . ASP A 1 99 ? 43.797 -9.668 7.601 1.00 87.50 99 ASP A C 1
ATOM 748 O O . ASP A 1 99 ? 44.373 -10.669 7.171 1.00 87.50 99 ASP A O 1
ATOM 752 N N . CYS A 1 100 ? 44.445 -8.595 8.065 1.00 88.88 100 CYS A N 1
ATOM 753 C CA . CYS A 1 100 ? 45.896 -8.466 8.125 1.00 88.88 100 CYS A CA 1
ATOM 754 C C . CYS A 1 100 ? 46.499 -8.714 9.519 1.00 88.88 100 CYS A C 1
ATOM 756 O O . CYS A 1 100 ? 47.709 -8.577 9.676 1.00 88.88 100 CYS A O 1
ATOM 758 N N . ALA A 1 101 ? 45.706 -9.083 10.532 1.00 88.31 101 ALA A N 1
ATOM 759 C CA . ALA A 1 101 ? 46.169 -9.165 11.926 1.00 88.31 101 ALA A CA 1
ATOM 760 C C . ALA A 1 101 ? 47.298 -10.191 12.151 1.00 88.31 101 ALA A C 1
ATOM 762 O O . ALA A 1 101 ? 48.073 -10.073 13.102 1.00 88.31 101 ALA A O 1
ATOM 763 N N . GLN A 1 102 ? 47.383 -11.196 11.277 1.00 87.69 102 GLN A N 1
ATOM 764 C CA . GLN A 1 102 ? 48.409 -12.238 11.312 1.00 87.69 102 GLN A CA 1
ATOM 765 C C . GLN A 1 102 ? 49.785 -11.767 10.817 1.00 87.69 102 GLN A C 1
ATOM 767 O O . GLN A 1 102 ? 50.790 -12.384 11.161 1.00 87.69 102 GLN A O 1
ATOM 772 N N . PHE A 1 103 ? 49.849 -10.684 10.037 1.00 89.81 103 PHE A N 1
ATOM 773 C CA . PHE A 1 103 ? 51.104 -10.154 9.508 1.00 89.81 103 PHE A CA 1
ATOM 774 C C . PHE A 1 103 ? 51.673 -9.122 10.485 1.00 89.81 103 PHE A C 1
ATOM 776 O O . PHE A 1 103 ? 51.012 -8.136 10.824 1.00 89.81 103 PHE A O 1
ATOM 783 N N . LYS A 1 104 ? 52.894 -9.369 10.966 1.00 88.94 104 LYS A N 1
ATOM 784 C CA . LYS A 1 104 ? 53.570 -8.551 11.978 1.00 88.94 104 LYS A CA 1
ATOM 785 C C . LYS A 1 104 ? 54.967 -8.172 11.515 1.00 88.94 104 LYS A C 1
ATOM 787 O O . LYS A 1 104 ? 55.624 -8.954 10.834 1.00 88.94 104 LYS A O 1
ATOM 792 N N . ASP A 1 105 ? 55.396 -6.972 11.887 1.00 86.44 105 ASP A N 1
ATOM 793 C CA . ASP A 1 105 ? 56.758 -6.512 11.640 1.00 86.44 105 ASP A CA 1
ATOM 794 C C . ASP A 1 105 ? 57.747 -7.147 12.640 1.00 86.44 105 ASP A C 1
ATOM 796 O O . ASP A 1 105 ? 57.355 -7.883 13.552 1.00 86.44 105 ASP A O 1
ATOM 800 N N . ASP A 1 106 ? 59.042 -6.853 12.493 1.00 82.50 106 ASP A N 1
ATOM 801 C CA . ASP A 1 106 ? 60.096 -7.374 13.380 1.00 82.50 106 ASP A CA 1
ATOM 802 C C . ASP A 1 106 ? 59.962 -6.906 14.844 1.00 82.50 106 ASP A C 1
ATOM 804 O O . ASP A 1 106 ? 60.578 -7.477 15.742 1.00 82.50 106 ASP A O 1
ATOM 808 N N . GLN A 1 107 ? 59.141 -5.885 15.102 1.00 80.81 107 GLN A N 1
ATOM 809 C CA . GLN A 1 107 ? 58.827 -5.368 16.436 1.00 80.81 107 GLN A CA 1
ATOM 810 C C . GLN A 1 107 ? 57.511 -5.947 16.988 1.00 80.81 107 GLN A C 1
ATOM 812 O O . GLN A 1 107 ? 57.110 -5.618 18.104 1.00 80.81 107 GLN A O 1
ATOM 817 N N . GLY A 1 108 ? 56.844 -6.829 16.235 1.00 82.25 108 GLY A N 1
ATOM 818 C CA . GLY A 1 108 ? 55.581 -7.459 16.606 1.00 82.25 108 GLY A CA 1
ATOM 819 C C . GLY A 1 108 ? 54.338 -6.595 16.365 1.00 82.25 108 GLY A C 1
ATOM 820 O O . GLY A 1 108 ? 53.245 -6.997 16.779 1.00 82.25 108 GLY A O 1
ATOM 821 N N . ASN A 1 109 ? 54.467 -5.445 15.698 1.00 86.44 109 ASN A N 1
ATOM 822 C CA . ASN A 1 109 ? 53.354 -4.553 15.388 1.00 86.44 109 ASN A CA 1
ATOM 823 C C . ASN A 1 109 ? 52.623 -5.009 14.122 1.00 86.44 109 ASN A C 1
ATOM 825 O O . ASN A 1 109 ? 53.232 -5.330 13.100 1.00 86.44 109 ASN A O 1
ATOM 829 N N . SER A 1 110 ? 51.295 -4.983 14.174 1.00 88.88 110 SER A N 1
ATOM 830 C CA . SER A 1 110 ? 50.422 -5.252 13.032 1.00 88.88 110 SER A CA 1
ATOM 831 C C . SER A 1 110 ? 49.864 -3.958 12.439 1.00 88.88 110 SER A C 1
ATOM 833 O O . SER A 1 110 ? 49.958 -2.872 13.017 1.00 88.88 110 SER A O 1
ATOM 835 N N . MET A 1 111 ? 49.204 -4.080 11.293 1.00 91.62 111 MET A N 1
ATOM 836 C CA . MET A 1 111 ? 48.516 -2.971 10.644 1.00 91.62 111 MET A CA 1
ATOM 837 C C . MET A 1 111 ? 47.439 -2.333 11.545 1.00 91.62 111 MET A C 1
ATOM 839 O O . MET A 1 111 ? 46.471 -2.973 11.942 1.00 91.62 111 MET A O 1
ATOM 843 N N . GLU A 1 112 ? 47.591 -1.041 11.841 1.00 92.62 112 GLU A N 1
ATOM 844 C CA . GLU A 1 112 ? 46.585 -0.221 12.535 1.00 92.62 112 GLU A CA 1
ATOM 845 C C . GLU A 1 112 ? 45.577 0.479 11.598 1.00 92.62 112 GLU A C 1
ATOM 847 O O . GLU A 1 112 ? 45.799 0.611 10.391 1.00 92.62 112 GLU A O 1
ATOM 852 N N . LEU A 1 113 ? 44.507 1.036 12.188 1.00 92.44 113 LEU A N 1
ATOM 853 C CA . LEU A 1 113 ? 43.462 1.788 11.480 1.00 92.44 113 LEU A CA 1
ATOM 854 C C . LEU A 1 113 ? 44.008 2.924 10.610 1.00 92.44 113 LEU A C 1
ATOM 856 O O . LEU A 1 113 ? 43.524 3.110 9.496 1.00 92.44 113 LEU A O 1
ATOM 860 N N . ILE A 1 114 ? 45.028 3.649 11.077 1.00 91.56 114 ILE A N 1
ATOM 861 C CA . ILE A 1 114 ? 45.616 4.771 10.331 1.00 91.56 114 ILE A CA 1
ATOM 862 C C . ILE A 1 114 ? 46.153 4.338 8.956 1.00 91.56 114 ILE A C 1
ATOM 864 O O . ILE A 1 114 ? 45.932 5.043 7.974 1.00 91.56 114 ILE A O 1
ATOM 868 N N . HIS A 1 115 ? 46.766 3.152 8.856 1.00 93.31 115 HIS A N 1
ATOM 869 C CA . HIS A 1 115 ? 47.274 2.611 7.590 1.00 93.31 115 HIS A CA 1
ATOM 870 C C . HIS A 1 115 ? 46.122 2.211 6.663 1.00 93.31 115 HIS A C 1
ATOM 872 O O . HIS A 1 115 ? 46.115 2.556 5.485 1.00 93.31 115 HIS A O 1
ATOM 878 N N . THR A 1 116 ? 45.105 1.532 7.203 1.00 93.31 116 THR A N 1
ATOM 879 C CA . THR A 1 116 ? 43.943 1.098 6.409 1.00 93.31 116 THR A CA 1
ATOM 880 C C . THR A 1 116 ? 43.109 2.269 5.897 1.00 93.31 116 THR A C 1
ATOM 882 O O . THR A 1 116 ? 42.646 2.235 4.756 1.00 93.31 116 THR A O 1
ATOM 885 N N . PHE A 1 117 ? 42.962 3.334 6.693 1.00 92.69 117 PHE A N 1
ATOM 886 C CA . PHE A 1 117 ? 42.331 4.574 6.251 1.00 92.69 117 PHE A CA 1
ATOM 887 C C . PHE A 1 117 ? 43.161 5.259 5.171 1.00 92.69 117 PHE A C 1
ATOM 889 O O . PHE A 1 117 ? 42.590 5.699 4.182 1.00 92.69 117 PHE A O 1
ATOM 896 N N . TYR A 1 118 ? 44.489 5.298 5.312 1.00 92.75 118 TYR A N 1
ATOM 897 C CA . TYR A 1 118 ? 45.373 5.863 4.293 1.00 92.75 118 TYR A CA 1
ATOM 898 C C . TYR A 1 118 ? 45.198 5.160 2.933 1.00 92.75 118 TYR A C 1
ATOM 900 O O . TYR A 1 118 ? 44.964 5.822 1.923 1.00 92.75 118 TYR A O 1
ATOM 908 N N . ILE A 1 119 ? 45.181 3.822 2.911 1.00 92.31 119 ILE A N 1
ATOM 909 C CA . ILE A 1 119 ? 44.925 3.039 1.687 1.00 92.31 119 ILE A CA 1
ATOM 910 C C . ILE A 1 119 ? 43.504 3.298 1.156 1.00 92.31 119 ILE A C 1
ATOM 912 O O . ILE A 1 119 ? 43.318 3.583 -0.024 1.00 92.31 119 ILE A O 1
ATOM 916 N N . SER A 1 120 ? 42.495 3.286 2.033 1.00 90.06 120 SER A N 1
ATOM 917 C CA . SER A 1 120 ? 41.084 3.501 1.658 1.00 90.06 120 SER A CA 1
ATOM 918 C C . SER A 1 120 ? 40.782 4.924 1.166 1.00 90.06 120 SER A C 1
ATOM 920 O O . SER A 1 120 ? 39.784 5.142 0.482 1.00 90.06 120 SER A O 1
ATOM 922 N N . MET A 1 121 ? 41.640 5.896 1.489 1.00 89.56 121 MET A N 1
ATOM 923 C CA . MET A 1 121 ? 41.595 7.272 0.981 1.00 89.56 121 MET A CA 1
ATOM 924 C C . MET A 1 121 ? 42.236 7.430 -0.405 1.00 89.56 121 MET A C 1
ATOM 926 O O . MET A 1 121 ? 42.370 8.563 -0.877 1.00 89.56 121 MET A O 1
ATOM 930 N N . LEU A 1 122 ? 42.598 6.315 -1.053 1.00 89.88 122 LEU A N 1
ATOM 931 C CA . LEU A 1 122 ? 43.233 6.254 -2.374 1.00 89.88 122 LEU A CA 1
ATOM 932 C C . LEU A 1 122 ? 44.657 6.843 -2.380 1.00 89.88 122 LEU A C 1
ATOM 934 O O . LEU A 1 122 ? 45.164 7.288 -3.413 1.00 89.88 122 LEU A O 1
ATOM 938 N N . ALA A 1 123 ? 45.301 6.860 -1.207 1.00 90.44 123 ALA A N 1
ATOM 939 C CA . ALA A 1 123 ? 46.617 7.458 -1.016 1.00 90.44 123 ALA A CA 1
ATOM 940 C C . ALA A 1 123 ? 47.774 6.531 -1.406 1.00 90.44 123 ALA A C 1
ATOM 942 O O . ALA A 1 123 ? 48.904 7.001 -1.471 1.00 90.44 123 ALA A O 1
ATOM 943 N N . LEU A 1 124 ? 47.520 5.243 -1.652 1.00 92.12 124 LEU A N 1
ATOM 944 C CA . LEU A 1 124 ? 48.528 4.278 -2.088 1.00 92.12 124 LEU A CA 1
ATOM 945 C C . LEU A 1 124 ? 48.322 3.938 -3.565 1.00 92.12 124 LEU A C 1
ATOM 947 O O . LEU A 1 124 ? 47.222 3.552 -3.968 1.00 92.12 124 LEU A O 1
ATOM 951 N N . ARG A 1 125 ? 49.373 4.090 -4.370 1.00 91.31 125 ARG A N 1
ATOM 952 C CA . ARG A 1 125 ? 49.298 3.950 -5.825 1.00 91.31 125 ARG A CA 1
ATOM 953 C C . ARG A 1 125 ? 50.504 3.223 -6.377 1.00 91.31 125 ARG A C 1
ATOM 955 O O . ARG A 1 125 ? 51.575 3.312 -5.794 1.00 91.31 125 ARG A O 1
ATOM 962 N N . TYR A 1 126 ? 50.349 2.545 -7.507 1.00 90.38 126 TYR A N 1
ATOM 963 C CA . TYR A 1 126 ? 51.461 1.907 -8.198 1.00 90.38 126 TYR A CA 1
ATOM 964 C C . TYR A 1 126 ? 51.739 2.506 -9.568 1.00 90.38 126 TYR A C 1
ATOM 966 O O . TYR A 1 126 ? 50.821 2.908 -10.288 1.00 90.38 126 TYR A O 1
ATOM 974 N N . ARG A 1 127 ? 53.019 2.521 -9.945 1.00 86.81 127 ARG A N 1
ATOM 975 C CA . ARG A 1 127 ? 53.468 2.998 -11.256 1.00 86.81 127 ARG A CA 1
ATOM 976 C C . ARG A 1 127 ? 53.199 1.955 -12.336 1.00 86.81 127 ARG A C 1
ATOM 978 O O . ARG A 1 127 ? 53.452 0.764 -12.159 1.00 86.81 127 ARG A O 1
ATOM 985 N N . THR A 1 128 ? 52.690 2.407 -13.476 1.00 79.00 128 THR A N 1
ATOM 986 C CA . THR A 1 128 ? 52.524 1.583 -14.678 1.00 79.00 128 THR A CA 1
ATOM 987 C C . THR A 1 128 ? 53.614 1.888 -15.709 1.00 79.00 128 THR A C 1
ATOM 989 O O . THR A 1 128 ? 54.282 2.921 -15.651 1.00 79.00 128 THR A O 1
ATOM 992 N N . SER A 1 129 ? 53.771 1.012 -16.707 1.00 69.56 129 SER A N 1
ATOM 993 C CA . SER A 1 129 ? 54.750 1.152 -17.799 1.00 69.56 129 SER A CA 1
ATOM 994 C C . SER A 1 129 ? 54.600 2.434 -18.632 1.00 69.56 129 SER A C 1
ATOM 996 O O . SER A 1 129 ? 55.528 2.810 -19.343 1.00 69.56 129 SER A O 1
ATOM 998 N N . ARG A 1 130 ? 53.459 3.130 -18.530 1.00 65.31 130 ARG A N 1
ATOM 999 C CA . ARG A 1 130 ? 53.182 4.413 -19.197 1.00 65.31 130 ARG A CA 1
ATOM 1000 C C . ARG A 1 130 ? 53.478 5.638 -18.323 1.00 65.31 130 ARG A C 1
ATOM 1002 O O . ARG A 1 130 ? 53.085 6.742 -18.683 1.00 65.31 130 ARG A O 1
ATOM 1009 N N . ASN A 1 131 ? 54.157 5.457 -17.188 1.00 62.97 131 ASN A N 1
ATOM 1010 C CA . ASN A 1 131 ? 54.444 6.513 -16.212 1.00 62.97 131 ASN A CA 1
ATOM 1011 C C . ASN A 1 131 ? 53.174 7.162 -15.609 1.00 62.97 131 ASN A C 1
ATOM 1013 O O . ASN A 1 131 ? 53.217 8.294 -15.132 1.00 62.97 131 ASN A O 1
ATOM 1017 N N . THR A 1 132 ? 52.040 6.448 -15.629 1.00 70.44 132 THR A N 1
ATOM 1018 C CA . THR A 1 132 ? 50.797 6.819 -14.931 1.00 70.44 132 THR A CA 1
ATOM 1019 C C . THR A 1 132 ? 50.665 6.017 -13.635 1.00 70.44 132 THR A C 1
ATOM 1021 O O . THR A 1 132 ? 51.157 4.888 -13.543 1.00 70.44 132 THR A O 1
ATOM 1024 N N . ALA A 1 133 ? 50.010 6.596 -12.626 1.00 78.38 133 ALA A N 1
ATOM 1025 C CA . ALA A 1 133 ? 49.817 5.973 -11.319 1.00 78.38 133 ALA A CA 1
ATOM 1026 C C . ALA A 1 133 ? 48.375 5.464 -11.162 1.00 78.38 133 ALA A C 1
ATOM 1028 O O . ALA A 1 133 ? 47.427 6.241 -11.294 1.00 78.38 133 ALA A O 1
ATOM 1029 N N . ARG A 1 134 ? 48.216 4.173 -10.851 1.00 87.81 134 ARG A N 1
ATOM 1030 C CA . ARG A 1 134 ? 46.921 3.526 -10.565 1.00 87.81 134 ARG A CA 1
ATOM 1031 C C . ARG A 1 134 ? 46.745 3.290 -9.074 1.00 87.81 134 ARG A C 1
ATOM 1033 O O . ARG A 1 134 ? 47.727 3.075 -8.366 1.00 87.81 134 ARG A O 1
ATOM 1040 N N . ILE A 1 135 ? 45.513 3.320 -8.585 1.00 90.75 135 ILE A N 1
ATOM 1041 C CA . ILE A 1 135 ? 45.224 3.138 -7.161 1.00 90.75 135 ILE A CA 1
ATOM 1042 C C . ILE A 1 135 ? 45.361 1.669 -6.758 1.00 90.75 135 ILE A C 1
ATOM 1044 O O . ILE A 1 135 ? 44.906 0.767 -7.458 1.00 90.75 135 ILE A O 1
ATOM 1048 N N . ILE A 1 136 ? 45.948 1.435 -5.581 1.00 92.19 136 ILE A N 1
ATOM 1049 C CA . ILE A 1 136 ? 45.900 0.134 -4.913 1.00 92.19 136 ILE A CA 1
ATOM 1050 C C . ILE A 1 136 ? 44.698 0.108 -3.973 1.00 92.19 136 ILE A C 1
ATOM 1052 O O . ILE A 1 136 ? 44.653 0.828 -2.974 1.00 92.19 136 ILE A O 1
ATOM 1056 N N . TRP A 1 137 ? 43.730 -0.754 -4.273 1.00 92.31 137 TRP A N 1
ATOM 1057 C CA . TRP A 1 137 ? 42.548 -0.934 -3.435 1.00 92.31 137 TRP A CA 1
ATOM 1058 C C . TRP A 1 137 ? 42.843 -1.792 -2.187 1.00 92.31 137 TRP A C 1
ATOM 1060 O O . TRP A 1 137 ? 43.750 -2.629 -2.205 1.00 92.31 137 TRP A O 1
ATOM 1070 N N . PRO A 1 138 ? 42.064 -1.656 -1.092 1.00 91.88 138 PRO A N 1
ATOM 1071 C CA . PRO A 1 138 ? 42.284 -2.417 0.143 1.00 91.88 138 PRO A CA 1
ATOM 1072 C C . PRO A 1 138 ? 42.375 -3.938 -0.048 1.00 91.88 138 PRO A C 1
ATOM 1074 O O . PRO A 1 138 ? 43.260 -4.579 0.510 1.00 91.88 138 PRO A O 1
ATOM 1077 N N . ASN A 1 139 ? 41.500 -4.522 -0.869 1.00 90.81 139 ASN A N 1
ATOM 1078 C CA . ASN A 1 139 ? 41.505 -5.955 -1.177 1.00 90.81 139 ASN A CA 1
ATOM 1079 C C . ASN A 1 139 ? 42.720 -6.383 -2.016 1.00 90.81 139 ASN A C 1
ATOM 1081 O O . ASN A 1 139 ? 43.251 -7.464 -1.782 1.00 90.81 139 ASN A O 1
ATOM 1085 N N . GLN A 1 140 ? 43.192 -5.539 -2.937 1.00 92.38 140 GLN A N 1
ATOM 1086 C CA . GLN A 1 140 ? 44.420 -5.790 -3.696 1.00 92.38 140 GLN A CA 1
ATOM 1087 C C . GLN A 1 140 ? 45.644 -5.826 -2.776 1.00 92.38 140 GLN A C 1
ATOM 1089 O O . GLN A 1 140 ? 46.462 -6.736 -2.877 1.00 92.38 140 GLN A O 1
ATOM 1094 N N . TYR A 1 141 ? 45.743 -4.888 -1.829 1.00 92.88 141 TYR A N 1
ATOM 1095 C CA . TYR A 1 141 ? 46.838 -4.876 -0.857 1.00 92.88 141 TYR A CA 1
ATOM 1096 C C . TYR A 1 141 ? 46.812 -6.112 0.060 1.00 92.88 141 TYR A C 1
ATOM 1098 O O . TYR A 1 141 ? 47.837 -6.757 0.270 1.00 92.88 141 TYR A O 1
ATOM 1106 N N . VAL A 1 142 ? 45.630 -6.487 0.570 1.00 91.88 142 VAL A N 1
ATOM 1107 C CA . VAL A 1 142 ? 45.453 -7.714 1.373 1.00 91.88 142 VAL A CA 1
ATOM 1108 C C . VAL A 1 142 ? 45.842 -8.958 0.569 1.00 91.88 142 VAL A C 1
ATOM 1110 O O . VAL A 1 142 ? 46.484 -9.860 1.105 1.00 91.88 142 VAL A O 1
ATOM 1113 N N . TRP A 1 143 ? 45.476 -9.019 -0.713 1.00 93.19 143 TRP A N 1
ATOM 1114 C CA . TRP A 1 143 ? 45.809 -10.143 -1.587 1.00 93.19 143 TRP A CA 1
ATOM 1115 C C . TRP A 1 143 ? 47.321 -10.275 -1.815 1.00 93.19 143 TRP A C 1
ATOM 1117 O O . TRP A 1 143 ? 47.837 -11.391 -1.745 1.00 93.19 143 TRP A O 1
ATOM 1127 N N . LEU A 1 144 ? 48.045 -9.162 -1.994 1.00 92.94 144 LEU A N 1
ATOM 1128 C CA . LEU A 1 144 ? 49.510 -9.174 -2.109 1.00 92.94 144 LEU A CA 1
ATOM 1129 C C . LEU A 1 144 ? 50.179 -9.751 -0.849 1.00 92.94 144 LEU A C 1
ATOM 1131 O O . LEU A 1 144 ? 51.085 -10.577 -0.967 1.00 92.94 144 LEU A O 1
ATOM 1135 N N . LEU A 1 145 ? 49.702 -9.371 0.345 1.00 91.69 145 LEU A N 1
ATOM 1136 C CA . LEU A 1 145 ? 50.189 -9.921 1.620 1.00 91.69 145 LEU A CA 1
ATOM 1137 C C . LEU A 1 145 ? 49.882 -11.419 1.754 1.00 91.69 145 LEU A C 1
ATOM 1139 O O . LEU A 1 145 ? 50.742 -12.205 2.141 1.00 91.69 145 LEU A O 1
ATOM 1143 N N . ARG A 1 146 ? 48.654 -11.838 1.420 1.00 91.56 146 ARG A N 1
ATOM 1144 C CA . ARG A 1 146 ? 48.221 -13.243 1.541 1.00 91.56 146 ARG A CA 1
ATOM 1145 C C . ARG A 1 146 ? 48.969 -14.187 0.608 1.00 91.56 146 ARG A C 1
ATOM 1147 O O . ARG A 1 146 ? 49.238 -15.316 1.002 1.00 91.56 146 ARG A O 1
ATOM 1154 N N . ASN A 1 147 ? 49.319 -13.725 -0.589 1.00 89.88 147 ASN A N 1
ATOM 1155 C CA . ASN A 1 147 ? 50.090 -14.507 -1.555 1.00 89.88 147 ASN A CA 1
ATOM 1156 C C . ASN A 1 147 ? 51.608 -14.453 -1.306 1.00 89.88 147 ASN A C 1
ATOM 1158 O O . ASN A 1 147 ? 52.367 -15.009 -2.096 1.00 89.88 147 ASN A O 1
ATOM 1162 N N . GLY A 1 148 ? 52.062 -13.785 -0.237 1.00 88.31 148 GLY A N 1
ATOM 1163 C CA . GLY A 1 148 ? 53.484 -13.670 0.098 1.00 88.31 148 GLY A CA 1
ATOM 1164 C C . GLY A 1 148 ? 54.300 -12.872 -0.923 1.00 88.31 148 GLY A C 1
ATOM 1165 O O . GLY A 1 148 ? 55.515 -13.025 -0.983 1.00 88.31 148 GLY A O 1
ATOM 1166 N N . LEU A 1 149 ? 53.642 -12.042 -1.740 1.00 90.44 149 LEU A N 1
ATOM 1167 C CA . LEU A 1 149 ? 54.300 -11.191 -2.737 1.00 90.44 149 LEU A CA 1
ATOM 1168 C C . LEU A 1 149 ? 54.903 -9.932 -2.105 1.00 90.44 149 LEU A C 1
ATOM 1170 O O . LEU A 1 149 ? 55.814 -9.334 -2.674 1.00 90.44 149 LEU A O 1
ATOM 1174 N N . ILE A 1 150 ? 54.379 -9.531 -0.945 1.00 90.75 150 ILE A N 1
ATOM 1175 C CA . ILE A 1 150 ? 54.905 -8.460 -0.098 1.00 90.75 150 ILE A CA 1
ATOM 1176 C C . ILE A 1 150 ? 54.862 -8.920 1.360 1.00 90.75 150 ILE A C 1
ATOM 1178 O O . ILE A 1 150 ? 53.960 -9.668 1.742 1.00 90.75 150 ILE A O 1
ATOM 1182 N N . ASP A 1 151 ? 55.806 -8.456 2.177 1.00 88.62 151 ASP A N 1
ATOM 1183 C CA . ASP A 1 151 ? 55.802 -8.668 3.626 1.00 88.62 151 ASP A CA 1
ATOM 1184 C C . ASP A 1 151 ? 55.396 -7.364 4.335 1.00 88.62 151 ASP A C 1
ATOM 1186 O O . ASP A 1 151 ? 55.772 -6.262 3.929 1.00 88.62 151 ASP A O 1
ATOM 1190 N N . TRP A 1 152 ? 54.631 -7.475 5.423 1.00 90.69 152 TRP A N 1
ATOM 1191 C CA . TRP A 1 152 ? 54.297 -6.332 6.269 1.00 90.69 152 TRP A CA 1
ATOM 1192 C C . TRP A 1 152 ? 55.543 -5.695 6.895 1.00 90.69 152 TRP A C 1
ATOM 1194 O O . TRP A 1 152 ? 55.522 -4.507 7.201 1.00 90.69 152 TRP A O 1
ATOM 1204 N N . LYS A 1 153 ? 56.658 -6.420 7.033 1.00 87.31 153 LYS A N 1
ATOM 1205 C CA . LYS A 1 153 ? 57.943 -5.840 7.467 1.00 87.31 153 LYS A CA 1
ATOM 1206 C C . LYS A 1 153 ? 58.388 -4.656 6.601 1.00 87.31 153 LYS A C 1
ATOM 1208 O O . LYS A 1 153 ? 58.893 -3.671 7.135 1.00 87.31 153 LYS A O 1
ATOM 1213 N N . ASP A 1 154 ? 58.080 -4.693 5.306 1.00 87.50 154 ASP A N 1
ATOM 1214 C CA . ASP A 1 154 ? 58.464 -3.670 4.329 1.00 87.50 154 ASP A CA 1
ATOM 1215 C C . ASP A 1 154 ? 57.420 -2.549 4.172 1.00 87.50 154 ASP A C 1
ATOM 1217 O O . ASP A 1 154 ? 57.508 -1.727 3.256 1.00 87.50 154 ASP A O 1
ATOM 1221 N N . HIS A 1 155 ? 56.431 -2.458 5.071 1.00 87.69 155 HIS A N 1
ATOM 1222 C CA . HIS A 1 155 ? 55.357 -1.456 5.006 1.00 87.69 155 HIS A CA 1
ATOM 1223 C C . HIS A 1 155 ? 55.874 -0.008 4.901 1.00 87.69 155 HIS A C 1
ATOM 1225 O O . HIS A 1 155 ? 55.244 0.834 4.258 1.00 87.69 155 HIS A O 1
ATOM 1231 N N . ALA A 1 156 ? 57.035 0.297 5.490 1.00 87.38 156 ALA A N 1
ATOM 1232 C CA . ALA A 1 156 ? 57.662 1.612 5.380 1.00 87.38 156 ALA A CA 1
ATOM 1233 C C . ALA A 1 156 ? 58.075 1.947 3.933 1.00 87.38 156 ALA A C 1
ATOM 1235 O O . ALA A 1 156 ? 57.825 3.063 3.479 1.00 87.38 156 ALA A O 1
ATOM 1236 N N . ALA A 1 157 ? 58.618 0.980 3.183 1.00 86.62 157 ALA A N 1
ATOM 1237 C CA . ALA A 1 157 ? 58.978 1.150 1.771 1.00 86.62 157 ALA A CA 1
ATOM 1238 C C . ALA A 1 157 ? 57.744 1.359 0.877 1.00 86.62 157 ALA A C 1
ATOM 1240 O O . ALA A 1 157 ? 57.821 2.023 -0.153 1.00 86.62 157 ALA A O 1
ATOM 1241 N N . TRP A 1 158 ? 56.582 0.872 1.320 1.00 89.56 158 TRP A N 1
ATOM 1242 C CA . TRP A 1 158 ? 55.288 1.103 0.677 1.00 89.56 158 TRP A CA 1
ATOM 1243 C C . TRP A 1 158 ? 54.647 2.450 1.048 1.00 89.56 158 TRP A C 1
ATOM 1245 O O . TRP A 1 158 ? 53.483 2.706 0.743 1.00 89.56 158 TRP A O 1
ATOM 1255 N N . GLY A 1 159 ? 55.381 3.330 1.736 1.00 86.44 159 GLY A N 1
ATOM 1256 C CA . GLY A 1 159 ? 54.872 4.622 2.188 1.00 86.44 159 GLY A CA 1
ATOM 1257 C C . GLY A 1 159 ? 53.787 4.505 3.262 1.00 86.44 159 GLY A C 1
ATOM 1258 O O . GLY A 1 159 ? 52.994 5.435 3.417 1.00 86.44 159 GLY A O 1
ATOM 1259 N N . LEU A 1 160 ? 53.744 3.374 3.981 1.00 91.25 160 LEU A N 1
ATOM 1260 C CA . LEU A 1 160 ? 52.828 3.102 5.093 1.00 91.25 160 LEU A CA 1
ATOM 1261 C C . LEU A 1 160 ? 53.508 3.229 6.464 1.00 91.25 160 LEU A C 1
ATOM 1263 O O . LEU A 1 160 ? 52.982 2.740 7.460 1.00 91.25 160 LEU A O 1
ATOM 1267 N N . SER A 1 161 ? 54.655 3.908 6.546 1.00 90.38 161 SER A N 1
ATOM 1268 C CA . SER A 1 161 ? 55.257 4.293 7.828 1.00 90.38 161 SER A CA 1
ATOM 1269 C C . SER A 1 161 ? 54.271 5.146 8.633 1.00 90.38 161 SER A C 1
ATOM 1271 O O . SER A 1 161 ? 53.824 6.208 8.191 1.00 90.38 161 SER A O 1
ATOM 1273 N N . LYS A 1 162 ? 53.948 4.711 9.858 1.00 88.50 162 LYS A N 1
ATOM 1274 C CA . LYS A 1 162 ? 53.048 5.445 10.766 1.00 88.50 162 LYS A CA 1
ATOM 1275 C C . LYS A 1 162 ? 53.537 6.866 11.053 1.00 88.50 162 LYS A C 1
ATOM 1277 O O . LYS A 1 162 ? 52.715 7.763 11.249 1.00 88.50 162 LYS A O 1
ATOM 1282 N N . ARG A 1 163 ? 54.860 7.067 11.116 1.00 86.81 163 ARG A N 1
ATOM 1283 C CA . ARG A 1 163 ? 55.470 8.388 11.335 1.00 86.81 163 ARG A CA 1
ATOM 1284 C C . ARG A 1 163 ? 55.238 9.287 10.125 1.00 86.81 163 ARG A C 1
ATOM 1286 O O . ARG A 1 163 ? 54.736 10.388 10.304 1.00 86.81 163 ARG A O 1
ATOM 1293 N N . ASP A 1 164 ? 55.474 8.774 8.924 1.00 86.69 164 ASP A N 1
ATOM 1294 C CA . ASP A 1 164 ? 55.367 9.533 7.675 1.00 86.69 164 ASP A CA 1
ATOM 1295 C C . ASP A 1 164 ? 53.909 9.891 7.366 1.00 86.69 164 ASP A C 1
ATOM 1297 O O . ASP A 1 164 ? 53.613 11.008 6.953 1.00 86.69 164 ASP A O 1
ATOM 1301 N N . ILE A 1 165 ? 52.966 8.975 7.627 1.00 90.00 165 ILE A N 1
ATOM 1302 C CA . ILE A 1 165 ? 51.531 9.262 7.477 1.00 90.00 165 ILE A CA 1
ATOM 1303 C C . ILE A 1 165 ? 51.093 10.351 8.462 1.00 90.00 165 ILE A C 1
ATOM 1305 O O . ILE A 1 165 ? 50.311 11.227 8.093 1.00 90.00 165 ILE A O 1
ATOM 1309 N N . LYS A 1 166 ? 51.577 10.315 9.713 1.00 85.25 166 LYS A N 1
ATOM 1310 C CA . LYS A 1 166 ? 51.278 11.364 10.699 1.00 85.25 166 LYS A CA 1
ATOM 1311 C C . LYS A 1 166 ? 51.890 12.706 10.316 1.00 85.25 166 LYS A C 1
ATOM 1313 O O . LYS A 1 166 ? 51.218 13.710 10.503 1.00 85.25 166 LYS A O 1
ATOM 1318 N N . ASP A 1 167 ? 53.106 12.712 9.782 1.00 82.56 167 ASP A N 1
ATOM 1319 C CA . ASP A 1 167 ? 53.803 13.926 9.350 1.00 82.56 167 ASP A CA 1
ATOM 1320 C C . ASP A 1 167 ? 53.116 14.581 8.141 1.00 82.56 167 ASP A C 1
ATOM 1322 O O . ASP A 1 167 ? 52.898 15.788 8.114 1.00 82.56 167 ASP A O 1
ATOM 1326 N N . LYS A 1 168 ? 52.635 13.771 7.186 1.00 83.12 168 LYS A N 1
ATOM 1327 C CA . LYS A 1 168 ? 51.802 14.242 6.064 1.00 83.12 168 LYS A CA 1
ATOM 1328 C C . LYS A 1 168 ? 50.417 14.744 6.491 1.00 83.12 168 LYS A C 1
ATOM 1330 O O . LYS A 1 168 ? 49.737 15.399 5.701 1.00 83.12 168 LYS A O 1
ATOM 1335 N N . SER A 1 169 ? 49.950 14.365 7.680 1.00 82.94 169 SER A N 1
ATOM 1336 C CA . SER A 1 169 ? 48.584 14.601 8.138 1.00 82.94 169 SER A CA 1
ATOM 1337 C C . SER A 1 169 ? 48.494 15.889 8.950 1.00 82.94 169 SER A C 1
ATOM 1339 O O . SER A 1 169 ? 48.957 15.946 10.086 1.00 82.94 169 SER A O 1
ATOM 1341 N N . ASN A 1 170 ? 47.759 16.882 8.447 1.00 72.62 170 ASN A N 1
ATOM 1342 C CA . ASN A 1 170 ? 47.427 18.109 9.183 1.00 72.62 170 ASN A CA 1
ATOM 1343 C C . ASN A 1 170 ? 46.286 17.871 10.189 1.00 72.62 170 ASN A C 1
ATOM 1345 O O . ASN A 1 170 ? 45.264 18.563 10.200 1.00 72.62 170 ASN A O 1
ATOM 1349 N N . THR A 1 171 ? 46.418 16.847 11.033 1.00 64.12 171 THR A N 1
ATOM 1350 C CA . THR A 1 171 ? 45.450 16.584 12.101 1.00 64.12 171 THR A CA 1
ATOM 1351 C C . THR A 1 171 ? 45.647 17.613 13.205 1.00 64.12 171 THR A C 1
ATOM 1353 O O . THR A 1 171 ? 46.351 17.367 14.180 1.00 64.12 171 THR A O 1
ATOM 1356 N N . ASP A 1 172 ? 45.017 18.772 13.051 1.00 64.38 172 ASP A N 1
ATOM 1357 C CA . ASP A 1 172 ? 45.141 19.856 14.015 1.00 64.38 172 ASP A CA 1
ATOM 1358 C C . ASP A 1 172 ? 44.212 19.631 15.221 1.00 64.38 172 ASP A C 1
ATOM 1360 O O . ASP A 1 172 ? 42.982 19.739 15.136 1.00 64.38 172 ASP A O 1
ATOM 1364 N N . GLY A 1 173 ? 44.806 19.267 16.360 1.00 70.25 173 GLY A N 1
ATOM 1365 C CA . GLY A 1 173 ? 44.098 19.114 17.631 1.00 70.25 173 GLY A CA 1
ATOM 1366 C C . GLY A 1 173 ? 43.456 20.418 18.110 1.00 70.25 173 GLY A C 1
ATOM 1367 O O . GLY A 1 173 ? 42.420 20.371 18.774 1.00 70.25 173 GLY A O 1
ATOM 1368 N N . PHE A 1 174 ? 44.010 21.571 17.719 1.00 77.50 174 PHE A N 1
ATOM 1369 C CA . PHE A 1 174 ? 43.472 22.883 18.065 1.00 77.50 174 PHE A CA 1
ATOM 1370 C C . PHE A 1 174 ? 42.123 23.132 17.383 1.00 77.50 174 PHE A C 1
ATOM 1372 O O . PHE A 1 174 ? 41.141 23.412 18.065 1.00 77.50 174 PHE A O 1
ATOM 1379 N N . ALA A 1 175 ? 42.023 22.908 16.068 1.00 78.75 175 ALA A N 1
ATOM 1380 C CA . ALA A 1 175 ? 40.765 23.047 15.326 1.00 78.75 175 ALA A CA 1
ATOM 1381 C C . ALA A 1 175 ? 39.645 22.142 15.878 1.00 78.75 175 ALA A C 1
ATOM 1383 O O . ALA A 1 175 ? 38.481 22.542 15.954 1.00 78.75 175 ALA A O 1
ATOM 1384 N N . LYS A 1 176 ? 40.004 20.926 16.309 1.00 79.44 176 LYS A N 1
ATOM 1385 C CA . LYS A 1 176 ? 39.089 19.974 16.959 1.00 79.44 176 LYS A CA 1
ATOM 1386 C C . LYS A 1 176 ? 38.616 20.481 18.325 1.00 79.44 176 LYS A C 1
ATOM 1388 O O . LYS A 1 176 ? 37.425 20.412 18.617 1.00 79.44 176 LYS A O 1
ATOM 1393 N N . ALA A 1 177 ? 39.521 21.031 19.134 1.00 82.75 177 ALA A N 1
ATOM 1394 C CA . ALA A 1 177 ? 39.176 21.640 20.415 1.00 82.75 177 ALA A CA 1
ATOM 1395 C C . ALA A 1 177 ? 38.262 22.865 20.235 1.00 82.75 177 ALA A C 1
ATOM 1397 O O . ALA A 1 177 ? 37.250 22.975 20.924 1.00 82.75 177 ALA A O 1
ATOM 1398 N N . THR A 1 178 ? 38.548 23.738 19.263 1.00 84.69 178 THR A N 1
ATOM 1399 C CA . THR A 1 178 ? 37.700 24.896 18.938 1.00 84.69 178 THR A CA 1
ATOM 1400 C C . THR A 1 178 ? 36.293 24.473 18.515 1.00 84.69 178 THR A C 1
ATOM 1402 O O . THR A 1 178 ? 35.319 25.062 18.979 1.00 84.69 178 THR A O 1
ATOM 1405 N N . ALA A 1 179 ? 36.163 23.429 17.690 1.00 85.62 179 ALA A N 1
ATOM 1406 C CA . ALA A 1 179 ? 34.860 22.893 17.298 1.00 85.62 179 ALA A CA 1
ATOM 1407 C C . ALA A 1 179 ? 34.057 22.378 18.500 1.00 85.62 179 ALA A C 1
ATOM 1409 O O . ALA A 1 179 ? 32.879 22.704 18.634 1.00 85.62 179 ALA A O 1
ATOM 1410 N N . LEU A 1 180 ? 34.694 21.633 19.410 1.00 85.69 180 LEU A N 1
ATOM 1411 C CA . LEU A 1 180 ? 34.041 21.127 20.621 1.00 85.69 180 LEU A CA 1
ATOM 1412 C C . LEU A 1 180 ? 33.594 22.256 21.555 1.00 85.69 180 LEU A C 1
ATOM 1414 O O . LEU A 1 180 ? 32.473 22.216 22.059 1.00 85.69 180 LEU A O 1
ATOM 1418 N N . VAL A 1 181 ? 34.432 23.280 21.747 1.00 91.19 181 VAL A N 1
ATOM 1419 C CA . VAL A 1 181 ? 34.077 24.466 22.542 1.00 91.19 181 VAL A CA 1
ATOM 1420 C C . VAL A 1 181 ? 32.889 25.198 21.920 1.00 91.19 181 VAL A C 1
ATOM 1422 O O . VAL A 1 181 ? 31.953 25.549 22.636 1.00 91.19 181 VAL A O 1
ATOM 1425 N N . GLN A 1 182 ? 32.879 25.377 20.596 1.00 90.62 182 GLN A N 1
ATOM 1426 C CA . GLN A 1 182 ? 31.780 26.032 19.887 1.00 90.62 182 GLN A CA 1
ATOM 1427 C C . GLN A 1 182 ? 30.461 25.254 20.019 1.00 90.62 182 GLN A C 1
ATOM 1429 O O . GLN A 1 182 ? 29.428 25.854 20.314 1.00 90.62 182 GLN A O 1
ATOM 1434 N N . VAL A 1 183 ? 30.491 23.928 19.841 1.00 90.31 183 VAL A N 1
ATOM 1435 C CA . VAL A 1 183 ? 29.318 23.050 20.013 1.00 90.31 183 VAL A CA 1
ATOM 1436 C C . VAL A 1 183 ? 28.793 23.121 21.437 1.00 90.31 183 VAL A C 1
ATOM 1438 O O . VAL A 1 183 ? 27.597 23.312 21.643 1.00 90.31 183 VAL A O 1
ATOM 1441 N N . PHE A 1 184 ? 29.684 22.994 22.421 1.00 91.25 184 PHE A N 1
ATOM 1442 C CA . PHE A 1 184 ? 29.314 23.051 23.828 1.00 91.25 184 PHE A CA 1
ATOM 1443 C C . PHE A 1 184 ? 28.679 24.398 24.183 1.00 91.25 184 PHE A C 1
ATOM 1445 O O . PHE A 1 184 ? 27.611 24.434 24.790 1.00 91.25 184 PHE A O 1
ATOM 1452 N N . TRP A 1 185 ? 29.292 25.503 23.751 1.00 91.19 185 TRP A N 1
ATOM 1453 C CA . TRP A 1 185 ? 28.774 26.849 23.978 1.00 91.19 185 TRP A CA 1
ATOM 1454 C C . TRP A 1 185 ? 27.394 27.052 23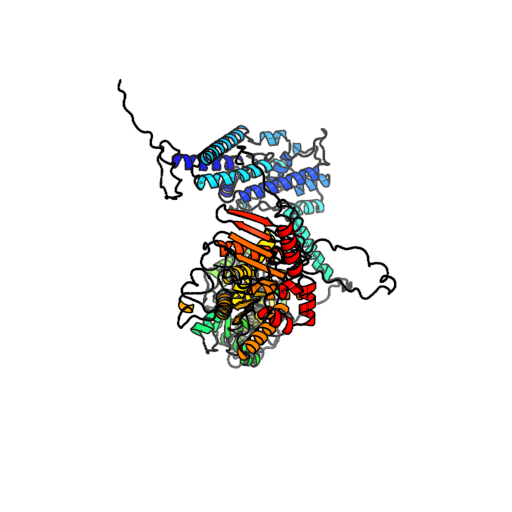.342 1.00 91.19 185 TRP A C 1
ATOM 1456 O O . TRP A 1 185 ? 26.479 27.561 23.990 1.00 91.19 185 TRP A O 1
ATOM 1466 N N . PHE A 1 186 ? 27.210 26.599 22.101 1.00 92.00 186 PHE A N 1
ATOM 1467 C CA . PHE A 1 186 ? 25.927 26.673 21.407 1.00 92.00 186 PHE A CA 1
ATOM 1468 C C . PHE A 1 186 ? 24.833 25.842 22.102 1.00 92.00 186 PHE A C 1
ATOM 1470 O O . PHE A 1 186 ? 23.725 26.339 22.319 1.00 92.00 186 PHE A O 1
ATOM 1477 N N . LEU A 1 187 ? 25.145 24.605 22.509 1.00 91.56 187 LEU A N 1
ATOM 1478 C CA . LEU A 1 187 ? 24.218 23.742 23.248 1.00 91.56 187 LEU A CA 1
ATOM 1479 C C . LEU A 1 187 ? 23.847 24.343 24.603 1.00 91.56 187 LEU A C 1
ATOM 1481 O O . LEU A 1 187 ? 22.667 24.377 24.943 1.00 91.56 187 LEU A O 1
ATOM 1485 N N . ALA A 1 188 ? 24.822 24.871 25.348 1.00 90.19 188 ALA A N 1
ATOM 1486 C CA . ALA A 1 188 ? 24.576 25.540 26.620 1.00 90.19 188 ALA A CA 1
ATOM 1487 C C . ALA A 1 188 ? 23.613 26.725 26.452 1.00 90.19 188 ALA A C 1
ATOM 1489 O O . ALA A 1 188 ? 22.655 26.848 27.211 1.00 90.19 188 ALA A O 1
ATOM 1490 N N . GLN A 1 189 ? 23.795 27.552 25.415 1.00 87.56 189 GLN A N 1
ATOM 1491 C CA . GLN A 1 189 ? 22.871 28.649 25.109 1.00 87.56 189 GLN A CA 1
ATOM 1492 C C . GLN A 1 189 ? 21.454 28.156 24.785 1.00 87.56 189 GLN A C 1
ATOM 1494 O O . GLN A 1 189 ? 20.484 28.748 25.259 1.00 87.56 189 GLN A O 1
ATOM 1499 N N . CYS A 1 190 ? 21.313 27.073 24.017 1.00 89.88 190 CYS A N 1
ATOM 1500 C CA . CYS A 1 190 ? 20.003 26.498 23.700 1.00 89.88 190 CYS A CA 1
ATOM 1501 C C . CYS A 1 190 ? 19.319 25.898 24.942 1.00 89.88 190 CYS A C 1
ATOM 1503 O O . CYS A 1 190 ? 18.125 26.111 25.146 1.00 89.88 190 CYS A O 1
ATOM 1505 N N . ILE A 1 191 ? 20.077 25.206 25.800 1.00 89.94 191 ILE A N 1
ATOM 1506 C CA . ILE A 1 191 ? 19.583 24.619 27.055 1.00 89.94 191 ILE A CA 1
ATOM 1507 C C . ILE A 1 191 ? 19.134 25.717 28.021 1.00 89.94 191 ILE A C 1
ATOM 1509 O O . ILE A 1 191 ? 18.024 25.645 28.536 1.00 89.94 191 ILE A O 1
ATOM 1513 N N . ILE A 1 192 ? 19.942 26.763 28.226 1.00 87.19 192 ILE A N 1
ATOM 1514 C CA . ILE A 1 192 ? 19.588 27.904 29.085 1.00 87.19 192 ILE A CA 1
ATOM 1515 C C . ILE A 1 192 ? 18.270 28.537 28.615 1.00 87.19 192 ILE A C 1
ATOM 1517 O O . ILE A 1 192 ? 17.398 28.832 29.429 1.00 87.19 192 ILE A O 1
ATOM 1521 N N . ARG A 1 193 ? 18.071 28.689 27.300 1.00 84.31 193 ARG A N 1
ATOM 1522 C CA . ARG A 1 193 ? 16.811 29.210 26.745 1.00 84.31 193 ARG A CA 1
ATOM 1523 C C . ARG A 1 193 ? 15.625 28.288 27.007 1.00 84.31 193 ARG A C 1
ATOM 1525 O O . ARG A 1 193 ? 14.579 28.780 27.422 1.00 84.31 193 ARG A O 1
ATOM 1532 N N . ALA A 1 194 ? 15.796 26.982 26.816 1.00 85.19 194 ALA A N 1
ATOM 1533 C CA . ALA A 1 194 ? 14.756 26.001 27.110 1.00 85.19 194 ALA A CA 1
ATOM 1534 C C . ALA A 1 194 ? 14.376 25.999 28.604 1.00 85.19 194 ALA A C 1
ATOM 1536 O O . ALA A 1 194 ? 13.190 25.989 28.929 1.00 85.19 194 ALA A O 1
ATOM 1537 N N . VAL A 1 195 ? 15.364 26.091 29.504 1.00 89.56 195 VAL A N 1
ATOM 1538 C CA . VAL A 1 195 ? 15.165 26.181 30.964 1.00 89.56 195 VAL A CA 1
ATOM 1539 C C . VAL A 1 195 ? 14.420 27.459 31.357 1.00 89.56 195 VAL A C 1
ATOM 1541 O O . VAL A 1 195 ? 13.559 27.423 32.228 1.00 89.56 195 VAL A O 1
ATOM 1544 N N . HIS A 1 196 ? 14.691 28.581 30.689 1.00 84.69 196 HIS A N 1
ATOM 1545 C CA . HIS A 1 196 ? 13.955 29.835 30.887 1.00 84.69 196 HIS A CA 1
ATOM 1546 C C . HIS A 1 196 ? 12.623 29.907 30.117 1.00 84.69 196 HIS A C 1
ATOM 1548 O O . HIS A 1 196 ? 12.034 30.983 30.033 1.00 84.69 196 HIS A O 1
ATOM 1554 N N . HIS A 1 197 ? 12.145 28.792 29.548 1.00 81.56 197 HIS A N 1
ATOM 1555 C CA . HIS A 1 197 ? 10.912 28.713 28.754 1.00 81.56 197 HIS A CA 1
ATOM 1556 C C . HIS A 1 197 ? 10.856 29.708 27.579 1.00 81.56 197 HIS A C 1
ATOM 1558 O O . HIS A 1 197 ? 9.785 30.159 27.173 1.00 81.56 197 HIS A O 1
ATOM 1564 N N . LEU A 1 198 ? 12.016 30.051 27.010 1.00 81.56 198 LEU A N 1
ATOM 1565 C CA . LEU A 1 198 ? 12.114 30.884 25.816 1.00 81.56 198 LEU A CA 1
ATOM 1566 C C . LEU A 1 198 ? 12.030 30.012 24.554 1.00 81.56 198 LEU A C 1
ATOM 1568 O O . LEU A 1 198 ? 12.651 28.947 24.506 1.00 81.56 198 LEU A O 1
ATOM 1572 N N . PRO A 1 199 ? 11.328 30.462 23.498 1.00 79.06 199 PRO A N 1
ATOM 1573 C CA . PRO A 1 199 ? 11.238 29.709 22.255 1.00 79.06 199 PRO A CA 1
ATOM 1574 C C . PRO A 1 199 ? 12.612 29.596 21.573 1.00 79.06 199 PRO A C 1
ATOM 1576 O O . PRO A 1 199 ? 13.392 30.560 21.537 1.00 79.06 199 PRO A O 1
ATOM 1579 N N . LEU A 1 200 ? 12.889 28.411 21.024 1.00 84.69 200 LEU A N 1
ATOM 1580 C CA . LEU A 1 200 ? 14.015 28.150 20.124 1.00 84.69 200 LEU A CA 1
ATOM 1581 C C . LEU A 1 200 ? 13.582 28.427 18.684 1.00 84.69 200 LEU A C 1
ATOM 1583 O O . LEU A 1 200 ? 12.489 28.031 18.274 1.00 84.69 200 LEU A O 1
ATOM 1587 N N . ALA A 1 201 ? 14.428 29.101 17.910 1.00 86.19 201 ALA A N 1
ATOM 1588 C CA . ALA A 1 201 ? 14.157 29.302 16.493 1.00 86.19 201 ALA A CA 1
ATOM 1589 C C . ALA A 1 201 ? 14.331 27.988 15.705 1.00 86.19 201 ALA A C 1
ATOM 1591 O O . ALA A 1 201 ? 15.200 27.183 16.048 1.00 86.19 201 ALA A O 1
ATOM 1592 N N . PRO A 1 202 ? 13.616 27.801 14.578 1.00 88.62 202 PRO A N 1
ATOM 1593 C CA . PRO A 1 202 ? 13.781 26.618 13.729 1.00 88.62 202 PRO A CA 1
ATOM 1594 C C . PRO A 1 202 ? 15.232 26.360 13.293 1.00 88.62 202 PRO A C 1
ATOM 1596 O O . PRO A 1 202 ? 15.670 25.213 13.247 1.00 88.62 202 PRO A O 1
ATOM 1599 N N . LEU A 1 203 ? 16.007 27.421 13.029 1.00 89.19 203 LEU A N 1
ATOM 1600 C CA . LEU A 1 203 ? 17.424 27.313 12.667 1.00 89.19 203 LEU A CA 1
ATOM 1601 C C . LEU A 1 203 ? 18.290 26.777 13.823 1.00 89.19 203 LEU A C 1
ATOM 1603 O O . LEU A 1 203 ? 19.225 26.009 13.589 1.00 89.19 203 LEU A O 1
ATOM 1607 N N . GLU A 1 204 ? 17.968 27.145 15.067 1.00 90.62 204 GLU A N 1
ATOM 1608 C CA . GLU A 1 204 ? 18.643 26.618 16.257 1.00 90.62 204 GLU A CA 1
ATOM 1609 C C . GLU A 1 204 ? 18.312 25.131 16.432 1.00 90.62 204 GLU A C 1
ATOM 1611 O O . GLU A 1 204 ? 19.219 24.319 16.602 1.00 90.62 204 GLU A O 1
ATOM 1616 N N . SER A 1 205 ? 17.037 24.751 16.286 1.00 90.25 205 SER A N 1
ATOM 1617 C CA . SER A 1 205 ? 16.599 23.348 16.325 1.00 90.25 205 SER A CA 1
ATOM 1618 C C . SER A 1 205 ? 17.263 22.492 15.241 1.00 90.25 205 SER A C 1
ATOM 1620 O O . SER A 1 205 ? 17.734 21.392 15.528 1.00 90.25 205 SER A O 1
ATOM 1622 N N . MET A 1 206 ? 17.372 23.009 14.013 1.00 90.31 206 MET A N 1
ATOM 1623 C CA . MET A 1 206 ? 18.076 22.336 12.918 1.00 90.31 206 MET A CA 1
ATOM 1624 C C . MET A 1 206 ? 19.562 22.147 13.246 1.00 90.31 206 MET A C 1
ATOM 1626 O O . MET A 1 206 ? 20.089 21.045 13.115 1.00 90.31 206 MET A O 1
ATOM 1630 N N . THR A 1 207 ? 20.223 23.185 13.766 1.00 91.25 207 THR A N 1
ATOM 1631 C CA . THR A 1 207 ? 21.637 23.109 14.165 1.00 91.25 207 THR A CA 1
ATOM 1632 C C . THR A 1 207 ? 21.855 22.069 15.272 1.00 91.25 207 THR A C 1
ATOM 1634 O O . THR A 1 207 ? 22.818 21.307 15.206 1.00 91.25 207 THR A O 1
ATOM 1637 N N . ILE A 1 208 ? 20.941 21.966 16.249 1.00 91.81 208 ILE A N 1
ATOM 1638 C CA . ILE A 1 208 ? 20.982 20.924 17.292 1.00 91.81 208 ILE A CA 1
ATOM 1639 C C . ILE A 1 208 ? 20.885 19.524 16.675 1.00 91.81 208 ILE A C 1
ATOM 1641 O O . ILE A 1 208 ? 21.638 18.634 17.068 1.00 91.81 208 ILE A O 1
ATOM 1645 N N . SER A 1 209 ? 20.006 19.330 15.687 1.00 90.50 209 SER A N 1
ATOM 1646 C CA . SER A 1 209 ? 19.821 18.027 15.033 1.00 90.50 209 SER A CA 1
ATOM 1647 C C . SER A 1 209 ? 21.057 17.541 14.261 1.00 90.50 209 SER A C 1
ATOM 1649 O O . SER A 1 209 ? 21.270 16.337 14.140 1.00 90.50 209 SER A O 1
ATOM 1651 N N . TYR A 1 210 ? 21.914 18.456 13.795 1.00 89.56 210 TYR A N 1
ATOM 1652 C CA . TYR A 1 210 ? 23.136 18.117 13.056 1.00 89.56 210 TYR A CA 1
ATOM 1653 C C . TYR A 1 210 ? 24.278 17.651 13.975 1.00 89.56 210 TYR A C 1
ATOM 1655 O O . TYR A 1 210 ? 25.131 16.864 13.559 1.00 89.56 210 TYR A O 1
ATOM 1663 N N . ILE A 1 211 ? 24.301 18.097 15.236 1.00 88.94 211 ILE A N 1
ATOM 1664 C CA . ILE A 1 211 ? 25.395 17.814 16.179 1.00 88.94 211 ILE A CA 1
ATOM 1665 C C . ILE A 1 211 ? 25.621 16.301 16.391 1.00 88.94 211 ILE A C 1
ATOM 1667 O O . ILE A 1 211 ? 26.773 15.873 16.277 1.00 88.94 211 ILE A O 1
ATOM 1671 N N . PRO A 1 212 ? 24.593 15.460 16.639 1.00 90.12 212 PRO A N 1
ATOM 1672 C CA . PRO A 1 212 ? 24.778 14.012 16.769 1.00 90.12 212 PRO A CA 1
ATOM 1673 C C . PRO A 1 212 ? 25.366 13.349 15.516 1.00 90.12 212 PRO A C 1
ATOM 1675 O O . PRO A 1 212 ? 26.213 12.464 15.633 1.00 90.12 212 PRO A O 1
ATOM 1678 N N . LEU A 1 213 ? 24.964 13.793 14.319 1.00 90.06 213 LEU A N 1
ATOM 1679 C CA . LEU A 1 213 ? 25.458 13.247 13.049 1.00 90.06 213 LEU A CA 1
ATOM 1680 C C . LEU A 1 213 ? 26.941 13.573 12.838 1.00 90.06 213 LEU A C 1
ATOM 1682 O O . LEU A 1 213 ? 27.726 12.703 12.448 1.00 90.06 213 LEU A O 1
ATOM 1686 N N . PHE A 1 214 ? 27.358 14.798 13.162 1.00 88.12 214 PHE A N 1
ATOM 1687 C CA . PHE A 1 214 ? 28.770 15.175 13.118 1.00 88.12 214 PHE A CA 1
ATOM 1688 C C . PHE A 1 214 ? 29.589 14.470 14.196 1.00 88.12 214 PHE A C 1
ATOM 1690 O O . PHE A 1 214 ? 30.703 14.037 13.909 1.00 88.12 214 PHE A O 1
ATOM 1697 N N . ALA A 1 215 ? 29.040 14.272 15.398 1.00 87.12 215 ALA A N 1
ATOM 1698 C CA . ALA A 1 215 ? 29.693 13.488 16.443 1.00 87.12 215 ALA A CA 1
ATOM 1699 C C . ALA A 1 215 ? 29.913 12.026 16.010 1.00 87.12 215 ALA A C 1
ATOM 1701 O O . ALA A 1 215 ? 31.010 11.495 16.185 1.00 87.12 215 ALA A O 1
ATOM 1702 N N . ALA A 1 216 ? 28.913 11.396 15.382 1.00 90.06 216 ALA A N 1
ATOM 1703 C CA . ALA A 1 216 ? 29.024 10.040 14.842 1.00 90.06 216 ALA A CA 1
ATOM 1704 C C . ALA A 1 216 ? 30.060 9.953 13.709 1.00 90.06 216 ALA A C 1
ATOM 1706 O O . ALA A 1 216 ? 30.941 9.095 13.732 1.00 90.06 216 ALA A O 1
ATOM 1707 N N . THR A 1 217 ? 30.015 10.886 12.755 1.00 89.88 217 THR A N 1
ATOM 1708 C CA . THR A 1 217 ? 31.002 10.963 11.665 1.00 89.88 217 THR A CA 1
ATOM 1709 C C . THR A 1 217 ? 32.420 11.120 12.220 1.00 89.88 217 THR A C 1
ATOM 1711 O O . THR A 1 217 ? 33.350 10.430 11.804 1.00 89.88 217 THR A O 1
ATOM 1714 N N . TYR A 1 218 ? 32.584 11.993 13.213 1.00 87.00 218 TYR A N 1
ATOM 1715 C CA . TYR A 1 218 ? 33.863 12.241 13.860 1.00 87.00 218 TYR A CA 1
ATOM 1716 C C . TYR A 1 218 ? 34.388 11.021 14.624 1.00 87.00 218 TYR A C 1
ATOM 1718 O O . TYR A 1 218 ? 35.586 10.742 14.588 1.00 87.00 218 TYR A O 1
ATOM 1726 N N . PHE A 1 219 ? 33.500 10.258 15.265 1.00 89.25 219 PHE A N 1
ATOM 1727 C CA . PHE A 1 219 ? 33.840 8.976 15.876 1.00 89.25 219 PHE A CA 1
ATOM 1728 C C . PHE A 1 219 ? 34.380 7.984 14.835 1.00 89.25 219 PHE A C 1
ATOM 1730 O O . PHE A 1 219 ? 35.447 7.400 15.038 1.00 89.25 219 PHE A O 1
ATOM 1737 N N . PHE A 1 220 ? 33.702 7.834 13.692 1.00 91.38 220 PHE A N 1
ATOM 1738 C CA . PHE A 1 220 ? 34.136 6.913 12.637 1.00 91.38 220 PHE A CA 1
ATOM 1739 C C . PHE A 1 220 ? 35.462 7.326 11.983 1.00 91.38 220 PHE A C 1
ATOM 1741 O O . PHE A 1 220 ? 36.284 6.467 11.659 1.00 91.38 220 PHE A O 1
ATOM 1748 N N . TRP A 1 221 ? 35.718 8.627 11.841 1.00 90.62 221 TRP A N 1
ATOM 1749 C CA . TRP A 1 221 ? 36.932 9.162 11.213 1.00 90.62 221 TRP A CA 1
ATOM 1750 C C . TRP A 1 221 ? 38.024 9.608 12.187 1.00 90.62 221 TRP A C 1
ATOM 1752 O O . TRP A 1 221 ? 39.007 10.217 11.772 1.00 90.62 221 TRP A O 1
ATOM 1762 N N . TRP A 1 222 ? 37.932 9.249 13.470 1.00 86.12 222 TRP A N 1
ATOM 1763 C CA . TRP A 1 222 ? 38.889 9.700 14.485 1.00 86.12 222 TRP A CA 1
ATOM 1764 C C . TRP A 1 222 ? 40.359 9.412 14.128 1.00 86.12 222 TRP A C 1
ATOM 1766 O O . TRP A 1 222 ? 41.233 10.261 14.321 1.00 86.12 222 TRP A O 1
ATOM 1776 N N . PHE A 1 223 ? 40.624 8.217 13.587 1.00 87.50 223 PHE A N 1
ATOM 1777 C CA . PHE A 1 223 ? 41.960 7.749 13.195 1.00 87.50 223 PHE A CA 1
ATOM 1778 C C . PHE A 1 223 ? 42.296 7.997 11.717 1.00 87.50 223 PHE A C 1
ATOM 1780 O O . PHE A 1 223 ? 43.367 7.593 11.262 1.00 87.50 223 PHE A O 1
ATOM 1787 N N . LYS A 1 224 ? 41.394 8.634 10.962 1.00 90.19 224 LYS A N 1
ATOM 1788 C CA . LYS A 1 224 ? 41.590 8.929 9.544 1.00 90.19 224 LYS A CA 1
ATOM 1789 C C . LYS A 1 224 ? 42.575 10.103 9.401 1.00 90.19 224 LYS A C 1
ATOM 1791 O O . LYS A 1 224 ? 42.357 11.145 10.023 1.00 90.19 224 LYS A O 1
ATOM 1796 N N . PRO A 1 225 ? 43.655 9.976 8.607 1.00 88.56 225 PRO A N 1
ATOM 1797 C CA . PRO A 1 225 ? 44.549 11.097 8.320 1.00 88.56 225 PRO A CA 1
ATOM 1798 C C . PRO A 1 225 ? 43.796 12.277 7.689 1.00 88.56 225 PRO A C 1
ATOM 1800 O O . PRO A 1 225 ? 42.812 12.086 6.970 1.00 88.56 225 PRO A O 1
ATOM 1803 N N . LYS A 1 226 ? 44.227 13.509 7.962 1.00 85.12 226 LYS A N 1
ATOM 1804 C CA . LYS A 1 226 ? 43.560 14.732 7.503 1.00 85.12 226 LYS A CA 1
ATOM 1805 C C . LYS A 1 226 ? 44.451 15.526 6.554 1.00 85.12 226 LYS A C 1
ATOM 1807 O O . LYS A 1 226 ? 45.626 15.732 6.828 1.00 85.12 226 LYS A O 1
ATOM 1812 N N . ASP A 1 227 ? 43.855 15.982 5.452 1.00 82.69 227 ASP A N 1
ATOM 1813 C CA . ASP A 1 227 ? 44.459 16.903 4.480 1.00 82.69 227 ASP A CA 1
ATOM 1814 C C . ASP A 1 227 ? 45.811 16.443 3.898 1.00 82.69 227 ASP A C 1
ATOM 1816 O O . ASP A 1 227 ? 46.676 17.257 3.592 1.00 82.69 227 ASP A O 1
ATOM 1820 N N . ILE A 1 228 ? 45.965 15.133 3.666 1.00 87.31 228 ILE A N 1
ATOM 1821 C CA . ILE A 1 228 ? 47.101 14.571 2.918 1.00 87.31 228 ILE A CA 1
ATOM 1822 C C . ILE A 1 228 ? 47.161 15.235 1.530 1.00 87.31 228 ILE A C 1
ATOM 1824 O O . ILE A 1 228 ? 46.156 15.271 0.809 1.00 87.31 228 ILE A O 1
ATOM 1828 N N . MET A 1 229 ? 48.314 15.807 1.170 1.00 83.19 229 MET A N 1
ATOM 1829 C CA . MET A 1 229 ? 48.505 16.591 -0.065 1.00 83.19 229 MET A CA 1
ATOM 1830 C C . MET A 1 229 ? 48.908 15.753 -1.277 1.00 83.19 229 MET A C 1
ATOM 1832 O O . MET A 1 229 ? 48.602 16.146 -2.398 1.00 83.19 229 MET A O 1
ATOM 1836 N N . SER A 1 230 ? 49.581 14.623 -1.064 1.00 85.25 230 SER A N 1
ATOM 1837 C CA . SER A 1 230 ? 50.107 13.784 -2.139 1.00 85.25 230 SER A CA 1
ATOM 1838 C C . SER A 1 230 ? 50.062 12.292 -1.782 1.00 85.25 230 SER A C 1
ATOM 1840 O O . SER A 1 230 ? 50.246 11.936 -0.610 1.00 85.25 230 SER A O 1
ATOM 1842 N N . PRO A 1 231 ? 49.812 11.412 -2.772 1.00 89.56 231 PRO A N 1
ATOM 1843 C CA . PRO A 1 231 ? 49.832 9.967 -2.572 1.00 89.56 231 PRO A CA 1
ATOM 1844 C C . PRO A 1 231 ? 51.261 9.431 -2.375 1.00 89.56 231 PRO A C 1
ATOM 1846 O O . PRO A 1 231 ? 52.253 10.132 -2.578 1.00 89.56 231 PRO A O 1
ATOM 1849 N N . SER A 1 232 ? 51.358 8.176 -1.945 1.00 90.56 232 SER A N 1
ATOM 1850 C CA . SER A 1 232 ? 52.577 7.370 -1.959 1.00 90.56 232 SER A CA 1
ATOM 1851 C C . SER A 1 232 ? 52.557 6.483 -3.208 1.00 90.56 232 SER A C 1
ATOM 1853 O O . SER A 1 232 ? 51.689 5.616 -3.323 1.00 90.56 232 SER A O 1
ATOM 1855 N N . ASP A 1 233 ? 53.499 6.703 -4.124 1.00 88.94 233 ASP A N 1
ATOM 1856 C CA . ASP A 1 233 ? 53.665 5.885 -5.329 1.00 88.94 233 ASP A CA 1
ATOM 1857 C C . ASP A 1 233 ? 54.698 4.778 -5.086 1.00 88.94 233 ASP A C 1
ATOM 1859 O O . ASP A 1 233 ? 55.812 5.059 -4.643 1.00 88.94 233 ASP A O 1
ATOM 1863 N N . VAL A 1 234 ? 54.336 3.536 -5.403 1.00 90.56 234 VAL A N 1
ATOM 1864 C CA . VAL A 1 234 ? 55.153 2.333 -5.201 1.00 90.56 234 VAL A CA 1
ATOM 1865 C C . VAL A 1 234 ? 55.320 1.540 -6.499 1.00 90.56 234 VAL A C 1
ATOM 1867 O O . VAL A 1 234 ? 54.541 1.687 -7.443 1.00 90.56 234 VAL A O 1
ATOM 1870 N N . ASP A 1 235 ? 56.321 0.668 -6.548 1.00 89.06 235 ASP A N 1
ATOM 1871 C CA . ASP A 1 235 ? 56.502 -0.279 -7.649 1.00 89.06 235 ASP A CA 1
ATOM 1872 C C . ASP A 1 235 ? 55.963 -1.657 -7.241 1.00 89.06 235 ASP A C 1
ATOM 1874 O O . ASP A 1 235 ? 56.160 -2.109 -6.112 1.00 89.06 235 ASP A O 1
ATOM 1878 N N . LEU A 1 236 ? 55.242 -2.323 -8.149 1.00 90.06 236 LEU A N 1
ATOM 1879 C CA . LEU A 1 236 ? 54.678 -3.646 -7.870 1.00 90.06 236 LEU A CA 1
ATOM 1880 C C . LEU A 1 236 ? 55.758 -4.739 -7.938 1.00 90.06 236 LEU A C 1
ATOM 1882 O O . LEU A 1 236 ? 56.648 -4.660 -8.788 1.00 90.06 236 LEU A O 1
ATOM 1886 N N . PRO A 1 237 ? 55.659 -5.790 -7.102 1.00 88.88 237 PRO A N 1
ATOM 1887 C CA . PRO A 1 237 ? 56.567 -6.929 -7.168 1.00 88.88 237 PRO A CA 1
ATOM 1888 C C . PRO A 1 237 ? 56.398 -7.701 -8.486 1.00 88.88 237 PRO A C 1
ATOM 1890 O O . PRO A 1 237 ? 55.360 -7.620 -9.152 1.00 88.88 237 PRO A O 1
ATOM 1893 N N . ALA A 1 238 ? 57.415 -8.482 -8.858 1.00 87.81 238 ALA A N 1
ATOM 1894 C CA . ALA A 1 238 ? 57.335 -9.370 -10.014 1.00 87.81 238 ALA A CA 1
ATOM 1895 C C . ALA A 1 238 ? 56.242 -10.433 -9.798 1.00 87.81 238 ALA A C 1
ATOM 1897 O O . ALA A 1 238 ? 56.199 -11.088 -8.759 1.00 87.81 238 ALA A O 1
ATOM 1898 N N . MET A 1 239 ? 55.364 -10.604 -10.786 1.00 90.69 239 MET A N 1
ATOM 1899 C CA . MET A 1 239 ? 54.224 -11.524 -10.740 1.00 90.69 239 MET A CA 1
ATOM 1900 C C . MET A 1 239 ? 54.138 -12.321 -12.042 1.00 90.69 239 MET A C 1
ATOM 1902 O O . MET A 1 239 ? 54.514 -11.828 -13.106 1.00 90.69 239 MET A O 1
ATOM 1906 N N . THR A 1 240 ? 53.613 -13.544 -11.966 1.00 91.88 240 THR A N 1
ATOM 1907 C CA . THR A 1 240 ? 53.241 -14.315 -13.165 1.00 91.88 240 THR A CA 1
ATOM 1908 C C . THR A 1 240 ? 52.050 -13.669 -13.884 1.00 91.88 240 THR A C 1
ATOM 1910 O O . THR A 1 240 ? 51.293 -12.909 -13.281 1.00 91.88 240 THR A O 1
ATOM 1913 N N . SER A 1 241 ? 51.842 -13.983 -15.168 1.00 84.44 241 SER A N 1
ATOM 1914 C CA . SER A 1 241 ? 50.719 -13.438 -15.951 1.00 84.44 241 SER A CA 1
ATOM 1915 C C . SER A 1 241 ? 49.354 -13.735 -15.317 1.00 84.44 241 SER A C 1
ATOM 1917 O O . SER A 1 241 ? 48.516 -12.844 -15.251 1.00 84.44 241 SER A O 1
ATOM 1919 N N . ALA A 1 242 ? 49.169 -14.942 -14.770 1.00 86.00 242 ALA A N 1
ATOM 1920 C CA . ALA A 1 242 ? 47.936 -15.332 -14.084 1.00 86.00 242 ALA A CA 1
ATOM 1921 C C . ALA A 1 242 ? 47.718 -14.543 -12.779 1.00 86.00 242 ALA A C 1
ATOM 1923 O O . ALA A 1 242 ? 46.636 -14.014 -12.541 1.00 86.00 242 ALA A O 1
ATOM 1924 N N . GLN A 1 243 ? 48.767 -14.386 -11.964 1.00 89.00 243 GLN A N 1
ATOM 1925 C CA . GLN A 1 243 ? 48.715 -13.555 -10.753 1.00 89.00 243 GLN A CA 1
ATOM 1926 C C . GLN A 1 243 ? 48.425 -12.089 -11.078 1.00 89.00 243 GLN A C 1
ATOM 1928 O O . GLN A 1 243 ? 47.746 -11.403 -10.317 1.00 89.00 243 GLN A O 1
ATOM 1933 N N . ARG A 1 244 ? 48.942 -11.597 -12.208 1.00 89.31 244 ARG A N 1
ATOM 1934 C CA . ARG A 1 244 ? 48.716 -10.225 -12.645 1.00 89.31 244 ARG A CA 1
ATOM 1935 C C . ARG A 1 244 ? 47.263 -9.986 -13.041 1.00 89.31 244 ARG A C 1
ATOM 1937 O O . ARG A 1 244 ? 46.697 -8.972 -12.644 1.00 89.31 244 ARG A O 1
ATOM 1944 N N . GLU A 1 245 ? 46.675 -10.914 -13.783 1.00 86.75 245 GLU A N 1
ATOM 1945 C CA . GLU A 1 245 ? 45.267 -10.868 -14.174 1.00 86.75 245 GLU A CA 1
ATOM 1946 C C . GLU A 1 245 ? 44.345 -10.923 -12.946 1.00 86.75 245 GLU A C 1
ATOM 1948 O O . GLU A 1 245 ? 43.437 -10.101 -12.811 1.00 86.75 245 GLU A O 1
ATOM 1953 N N . GLU A 1 246 ? 44.637 -11.808 -11.987 1.00 87.62 246 GLU A N 1
ATOM 1954 C CA . GLU A 1 246 ? 43.896 -11.887 -10.725 1.00 87.62 246 GLU A CA 1
ATOM 1955 C C . GLU A 1 246 ? 44.012 -10.583 -9.921 1.00 87.62 246 GLU A C 1
ATOM 1957 O O . GLU A 1 246 ? 42.997 -10.015 -9.509 1.00 87.62 246 GLU A O 1
ATOM 1962 N N . PHE A 1 247 ? 45.225 -10.045 -9.764 1.00 90.94 247 PHE A N 1
ATOM 1963 C CA . PHE A 1 247 ? 45.461 -8.765 -9.094 1.00 90.94 247 PHE A CA 1
ATOM 1964 C C . PHE A 1 247 ? 44.668 -7.618 -9.735 1.00 90.94 247 PHE A C 1
ATOM 1966 O O . PHE A 1 247 ? 44.068 -6.803 -9.028 1.00 90.94 247 PHE A O 1
ATOM 1973 N N . GLU A 1 248 ? 44.647 -7.543 -11.066 1.00 88.12 248 GLU A N 1
ATOM 1974 C CA . GLU A 1 248 ? 43.907 -6.509 -11.789 1.00 88.12 248 GLU A CA 1
ATOM 1975 C C . GLU A 1 248 ? 42.392 -6.697 -11.640 1.00 88.12 248 GLU A C 1
ATOM 1977 O O . GLU A 1 248 ? 41.696 -5.718 -11.370 1.00 88.12 248 GLU A O 1
ATOM 1982 N N . SER A 1 249 ? 41.889 -7.937 -11.663 1.00 84.94 249 SER A N 1
ATOM 1983 C CA . SER A 1 249 ? 40.465 -8.250 -11.458 1.00 84.94 249 SER A CA 1
ATOM 1984 C C . SER A 1 249 ? 39.929 -7.815 -10.085 1.00 84.94 249 SER A C 1
ATOM 1986 O O . SER A 1 249 ? 38.737 -7.524 -9.929 1.00 84.94 249 SER A O 1
ATOM 1988 N N . LEU A 1 250 ? 40.801 -7.721 -9.074 1.00 86.81 250 LEU A N 1
ATOM 1989 C CA . LEU A 1 250 ? 40.435 -7.299 -7.723 1.00 86.81 250 LEU A CA 1
ATOM 1990 C C . LEU A 1 250 ? 40.156 -5.792 -7.624 1.00 86.81 250 LEU A C 1
ATOM 1992 O O . LEU A 1 250 ? 39.402 -5.398 -6.731 1.00 86.81 250 LEU A O 1
ATOM 1996 N N . ALA A 1 251 ? 40.645 -4.956 -8.546 1.00 86.94 251 ALA A N 1
ATOM 1997 C CA . ALA A 1 251 ? 40.433 -3.502 -8.521 1.00 86.94 251 ALA A CA 1
ATOM 1998 C C . ALA A 1 251 ? 38.939 -3.136 -8.468 1.00 86.94 251 ALA A C 1
ATOM 2000 O O . ALA A 1 251 ? 38.147 -3.616 -9.277 1.00 86.94 251 ALA A O 1
ATOM 2001 N N . ILE A 1 252 ? 38.518 -2.324 -7.494 1.00 84.62 252 ILE A N 1
ATOM 2002 C CA . ILE A 1 252 ? 37.084 -2.061 -7.268 1.00 84.62 252 ILE A CA 1
ATOM 2003 C C . ILE A 1 252 ? 36.501 -1.189 -8.380 1.00 84.62 252 ILE A C 1
ATOM 2005 O O . ILE A 1 252 ? 35.420 -1.470 -8.886 1.00 84.62 252 ILE A O 1
ATOM 2009 N N . SER A 1 253 ? 37.228 -0.145 -8.762 1.00 82.62 253 SER A N 1
ATOM 2010 C CA . SER A 1 253 ? 36.895 0.729 -9.881 1.00 82.62 253 SER A CA 1
ATOM 2011 C C . SER A 1 253 ? 38.176 1.357 -10.427 1.00 82.62 253 SER A C 1
ATOM 2013 O O . SER A 1 253 ? 39.125 1.586 -9.676 1.00 82.62 253 SER A O 1
ATOM 2015 N N . TYR A 1 254 ? 38.179 1.656 -11.724 1.00 82.44 254 TYR A N 1
ATOM 2016 C CA . TYR A 1 254 ? 39.226 2.434 -12.394 1.00 82.44 254 TYR A CA 1
ATOM 2017 C C . TYR A 1 254 ? 38.816 3.905 -12.598 1.00 82.44 254 TYR A C 1
ATOM 2019 O O . TYR A 1 254 ? 39.577 4.703 -13.142 1.00 82.44 254 TYR A O 1
ATOM 2027 N N . ASP A 1 255 ? 37.614 4.298 -12.156 1.00 77.38 255 ASP A N 1
ATOM 2028 C CA . ASP A 1 255 ? 37.079 5.659 -12.334 1.00 77.38 255 ASP A CA 1
ATOM 2029 C C . ASP A 1 255 ? 37.800 6.702 -11.463 1.00 77.38 255 ASP A C 1
ATOM 2031 O O . ASP A 1 255 ? 37.678 7.904 -11.699 1.00 77.38 255 ASP A O 1
ATOM 2035 N N . PHE A 1 256 ? 38.552 6.244 -10.458 1.00 77.31 256 PHE A N 1
ATOM 2036 C CA . PHE A 1 256 ? 39.309 7.093 -9.538 1.00 77.31 256 PHE A CA 1
ATOM 2037 C C . PHE A 1 256 ? 40.806 7.167 -9.866 1.00 77.31 256 PHE A C 1
ATOM 2039 O O . PHE A 1 256 ? 41.530 7.895 -9.188 1.00 77.31 256 PHE A O 1
ATOM 2046 N N . ASP A 1 257 ? 41.274 6.430 -10.877 1.00 78.69 257 ASP A N 1
ATOM 2047 C CA . ASP A 1 257 ? 42.672 6.473 -11.299 1.00 78.69 257 ASP A CA 1
ATOM 2048 C C . ASP A 1 257 ? 42.996 7.807 -11.987 1.00 78.69 257 ASP A C 1
ATOM 2050 O O . ASP A 1 257 ? 42.157 8.415 -12.651 1.00 78.69 257 ASP A O 1
ATOM 2054 N N . ASP A 1 258 ? 44.243 8.261 -11.857 1.00 68.38 258 ASP A N 1
ATOM 2055 C CA . ASP A 1 258 ? 44.716 9.509 -12.466 1.00 68.38 258 ASP A CA 1
ATOM 2056 C C . ASP A 1 258 ? 45.354 9.239 -13.852 1.00 68.38 258 ASP A C 1
ATOM 2058 O O . ASP A 1 258 ? 46.477 9.664 -14.118 1.00 68.38 258 ASP A O 1
ATOM 2062 N N . GLU A 1 259 ? 44.654 8.534 -14.759 1.00 65.81 259 GLU A N 1
ATOM 2063 C CA . GLU A 1 259 ? 45.134 8.272 -16.138 1.00 65.81 259 GLU A CA 1
ATOM 2064 C C . GLU A 1 259 ? 44.785 9.389 -17.144 1.00 65.81 259 GLU A C 1
ATOM 2066 O O . GLU A 1 259 ? 45.091 9.286 -18.330 1.00 65.81 259 GLU A O 1
ATOM 2071 N N . GLY A 1 260 ? 44.172 10.487 -16.688 1.00 60.50 260 GLY A N 1
ATOM 2072 C CA . GLY A 1 260 ? 43.864 11.647 -17.534 1.00 60.50 260 GLY A CA 1
ATOM 2073 C C . GLY A 1 260 ? 42.662 11.457 -18.468 1.00 60.50 260 GLY A C 1
ATOM 2074 O O . GLY A 1 260 ? 42.425 12.308 -19.323 1.00 60.50 260 GLY A O 1
ATOM 2075 N N . LEU A 1 261 ? 41.875 10.388 -18.296 1.00 65.00 261 LEU A N 1
ATOM 2076 C CA . LEU A 1 261 ? 40.697 10.115 -19.121 1.00 65.00 261 LEU A CA 1
ATOM 2077 C C . LEU A 1 261 ? 39.523 11.064 -18.785 1.00 65.00 261 LEU A C 1
ATOM 2079 O O . LEU A 1 261 ? 39.317 11.404 -17.614 1.00 65.00 261 LEU A O 1
ATOM 2083 N N . PRO A 1 262 ? 38.676 11.455 -19.759 1.00 62.62 262 PRO A N 1
ATOM 2084 C CA . PRO A 1 262 ? 37.511 12.321 -19.521 1.00 62.62 262 PRO A CA 1
ATOM 2085 C C . PRO A 1 262 ? 36.559 11.794 -18.435 1.00 62.62 262 PRO A C 1
ATOM 2087 O O . PRO A 1 262 ? 36.021 12.561 -17.639 1.00 62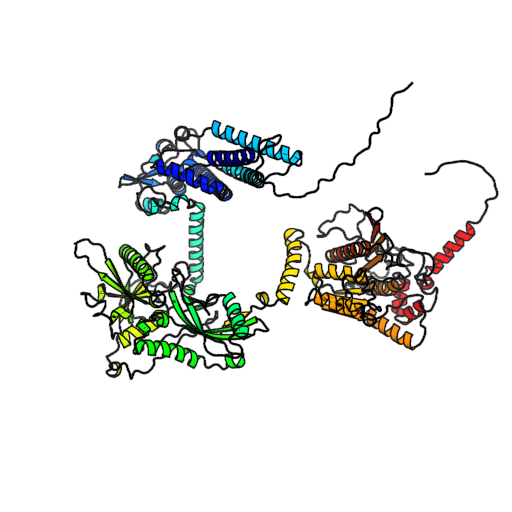.62 262 PRO A O 1
ATOM 2090 N N . LYS A 1 263 ? 36.403 10.464 -18.349 1.00 61.50 263 LYS A N 1
ATOM 2091 C CA . LYS A 1 263 ? 35.581 9.800 -17.328 1.00 61.50 263 LYS A CA 1
ATOM 2092 C C . LYS A 1 263 ? 36.174 9.933 -15.921 1.00 61.50 263 LYS A C 1
ATOM 2094 O O . LYS A 1 263 ? 35.420 10.126 -14.981 1.00 61.50 263 LYS A O 1
ATOM 2099 N N . GLN A 1 264 ? 37.501 9.900 -15.784 1.00 62.16 264 GLN A N 1
ATOM 2100 C CA . GLN A 1 264 ? 38.229 10.041 -14.511 1.00 62.16 264 GLN A CA 1
ATOM 2101 C C . GLN A 1 264 ? 38.375 11.507 -14.068 1.00 62.16 264 GLN A C 1
ATOM 2103 O O . GLN A 1 264 ? 38.547 11.800 -12.888 1.00 62.16 264 GLN A O 1
ATOM 2108 N N . THR A 1 265 ? 38.284 12.450 -15.012 1.00 55.62 265 THR A N 1
ATOM 2109 C CA . THR A 1 265 ? 38.364 13.899 -14.756 1.00 55.62 265 THR A CA 1
ATOM 2110 C C . THR A 1 265 ? 36.996 14.574 -14.581 1.00 55.62 265 THR A C 1
ATOM 2112 O O . THR A 1 265 ? 36.935 15.776 -14.317 1.00 55.62 265 THR A O 1
ATOM 2115 N N . SER A 1 266 ? 35.907 13.804 -14.681 1.00 62.62 266 SER A N 1
ATOM 2116 C CA . SER A 1 266 ? 34.525 14.273 -14.574 1.00 62.62 266 SER A CA 1
ATOM 2117 C C . SER A 1 266 ? 34.178 14.810 -13.182 1.00 62.62 266 SER A C 1
ATOM 2119 O O . SER A 1 266 ? 34.453 14.185 -12.156 1.00 62.62 266 SER A O 1
ATOM 2121 N N . TRP A 1 267 ? 33.472 15.944 -13.154 1.00 61.12 267 TRP A N 1
ATOM 2122 C CA . TRP A 1 267 ? 32.948 16.567 -11.934 1.00 61.12 267 TRP A CA 1
ATOM 2123 C C . TRP A 1 267 ? 31.989 15.652 -11.152 1.00 61.12 267 TRP A C 1
ATOM 2125 O O . TRP A 1 267 ? 31.885 15.747 -9.930 1.00 61.12 267 TRP A O 1
ATOM 2135 N N . TRP A 1 268 ? 31.325 14.718 -11.837 1.00 63.12 268 TRP A N 1
ATOM 2136 C CA . TRP A 1 268 ? 30.350 13.808 -11.235 1.00 63.12 268 TRP A CA 1
ATOM 2137 C C . TRP A 1 268 ? 30.982 12.735 -10.336 1.00 63.12 268 TRP A C 1
ATOM 2139 O O . TRP A 1 268 ? 30.347 12.306 -9.373 1.00 63.12 268 TRP A O 1
ATOM 2149 N N . ASN A 1 269 ? 32.253 12.372 -10.554 1.00 63.12 269 ASN A N 1
ATOM 2150 C CA . ASN A 1 269 ? 32.962 11.384 -9.722 1.00 63.12 269 ASN A CA 1
ATOM 2151 C C . ASN A 1 269 ? 33.140 11.851 -8.269 1.00 63.12 269 ASN A C 1
ATOM 2153 O O . ASN A 1 269 ? 33.354 11.045 -7.364 1.00 63.12 269 ASN A O 1
ATOM 2157 N N . ILE A 1 270 ? 33.042 13.162 -8.041 1.00 60.19 270 ILE A N 1
ATOM 2158 C CA . ILE A 1 270 ? 33.149 13.800 -6.726 1.00 60.19 270 ILE A CA 1
ATOM 2159 C C . ILE A 1 270 ? 31.878 13.567 -5.899 1.00 60.19 270 ILE A C 1
ATOM 2161 O O . ILE A 1 270 ? 31.961 13.478 -4.675 1.00 60.19 270 ILE A O 1
ATOM 2165 N N . TRP A 1 271 ? 30.727 13.437 -6.565 1.00 63.50 271 TRP A N 1
ATOM 2166 C CA . TRP A 1 271 ? 29.429 13.162 -5.946 1.00 63.50 271 TRP A CA 1
ATOM 2167 C C . TRP A 1 271 ? 29.124 11.664 -5.832 1.00 63.50 271 TRP A C 1
ATOM 2169 O O . TRP A 1 271 ? 28.279 11.276 -5.024 1.00 63.50 271 TRP A O 1
ATOM 2179 N N . ALA A 1 272 ? 29.833 10.825 -6.591 1.00 63.38 272 ALA A N 1
ATOM 2180 C CA . ALA A 1 272 ? 29.732 9.376 -6.504 1.00 63.38 272 ALA A CA 1
ATOM 2181 C C . ALA A 1 272 ? 30.265 8.850 -5.156 1.00 63.38 272 ALA A C 1
ATOM 2183 O O . ALA A 1 272 ? 31.376 9.183 -4.712 1.00 63.38 272 ALA A O 1
ATOM 2184 N N . LEU A 1 273 ? 29.467 7.990 -4.516 1.00 65.56 273 LEU A N 1
ATOM 2185 C CA . LEU A 1 273 ? 29.905 7.201 -3.367 1.00 65.56 273 LEU A CA 1
ATOM 2186 C C . LEU A 1 273 ? 31.089 6.328 -3.808 1.00 65.56 273 LEU A C 1
ATOM 2188 O O . LEU A 1 273 ? 31.021 5.705 -4.867 1.00 65.56 273 LEU A O 1
ATOM 2192 N N . THR A 1 274 ? 32.180 6.280 -3.037 1.00 68.81 274 THR A N 1
ATOM 2193 C CA . THR A 1 274 ? 33.271 5.348 -3.363 1.00 68.81 274 THR A CA 1
ATOM 2194 C C . THR A 1 274 ? 32.751 3.923 -3.173 1.00 68.81 274 THR A C 1
ATOM 2196 O O . THR A 1 274 ? 32.380 3.599 -2.040 1.00 68.81 274 THR A O 1
ATOM 2199 N N . PRO A 1 275 ? 32.768 3.071 -4.210 1.00 70.38 275 PRO A N 1
ATOM 2200 C CA . PRO A 1 275 ? 32.375 1.681 -4.064 1.00 70.38 275 PRO A CA 1
ATOM 2201 C C . PRO A 1 275 ? 33.294 0.979 -3.062 1.00 70.38 275 PRO A C 1
ATOM 2203 O O . PRO A 1 275 ? 34.507 1.225 -3.012 1.00 70.38 275 PRO A O 1
ATOM 2206 N N . ARG A 1 276 ? 32.716 0.117 -2.226 1.00 83.25 276 ARG A N 1
ATOM 2207 C CA . ARG A 1 276 ? 33.437 -0.570 -1.145 1.00 83.25 276 ARG A CA 1
ATOM 2208 C C . ARG A 1 276 ? 33.651 -2.043 -1.466 1.00 83.25 276 ARG A C 1
ATOM 2210 O O . ARG A 1 276 ? 32.909 -2.653 -2.226 1.00 83.25 276 ARG A O 1
ATOM 2217 N N . VAL A 1 277 ? 34.668 -2.645 -0.841 1.00 78.06 277 VAL A N 1
ATOM 2218 C CA . VAL A 1 277 ? 35.034 -4.056 -1.091 1.00 78.06 277 VAL A CA 1
ATOM 2219 C C . VAL A 1 277 ? 33.845 -4.995 -0.866 1.00 78.06 277 VAL A C 1
ATOM 2221 O O . VAL A 1 277 ? 33.639 -5.901 -1.662 1.00 78.06 277 VAL A O 1
ATOM 2224 N N . PHE A 1 278 ? 33.038 -4.756 0.171 1.00 77.00 278 PHE A N 1
ATOM 2225 C CA . PHE A 1 278 ? 31.872 -5.591 0.476 1.00 77.00 278 PHE A CA 1
ATOM 2226 C C . PHE A 1 278 ? 30.743 -5.460 -0.559 1.00 77.00 278 PHE A C 1
ATOM 2228 O O . PHE A 1 278 ? 30.022 -6.424 -0.780 1.00 77.00 278 PHE A O 1
ATOM 2235 N N . GLU A 1 279 ? 30.599 -4.307 -1.220 1.00 71.44 279 GLU A N 1
ATOM 2236 C CA . GLU A 1 279 ? 29.610 -4.115 -2.291 1.00 71.44 279 GLU A CA 1
ATOM 2237 C C . GLU A 1 279 ? 30.007 -4.942 -3.514 1.00 71.44 279 GLU A C 1
ATOM 2239 O O . GLU A 1 279 ? 29.189 -5.680 -4.054 1.00 71.44 279 GLU A O 1
ATOM 2244 N N . LYS A 1 280 ? 31.297 -4.920 -3.873 1.00 74.50 280 LYS A N 1
ATOM 2245 C CA . LYS A 1 280 ? 31.838 -5.759 -4.947 1.00 74.50 280 LYS A CA 1
ATOM 2246 C C . LYS A 1 280 ? 31.771 -7.255 -4.613 1.00 74.50 280 LYS A C 1
ATOM 2248 O O . LYS A 1 280 ? 31.408 -8.051 -5.471 1.00 74.50 280 LYS A O 1
ATOM 2253 N N . GLU A 1 281 ? 32.097 -7.652 -3.381 1.00 73.19 281 GLU A N 1
ATOM 2254 C CA . GLU A 1 281 ? 31.955 -9.044 -2.919 1.00 73.19 281 GLU A CA 1
ATOM 2255 C C . GLU A 1 281 ? 30.495 -9.514 -2.997 1.00 73.19 281 GLU A C 1
ATOM 2257 O O . GLU A 1 281 ? 30.237 -10.605 -3.501 1.00 73.19 281 GLU A O 1
ATOM 2262 N N . TYR A 1 282 ? 29.543 -8.681 -2.564 1.00 70.44 282 TYR A N 1
ATOM 2263 C CA . TYR A 1 282 ? 28.113 -8.973 -2.653 1.00 70.44 282 TYR A CA 1
ATOM 2264 C C . TYR A 1 282 ? 27.632 -9.070 -4.104 1.00 70.44 282 TYR A C 1
ATOM 2266 O O . TYR A 1 282 ? 26.882 -9.980 -4.440 1.00 70.44 282 TYR A O 1
ATOM 2274 N N . GLU A 1 283 ? 28.084 -8.186 -4.996 1.00 69.56 283 GLU A N 1
ATOM 2275 C CA . GLU A 1 283 ? 27.769 -8.282 -6.425 1.00 69.56 283 GLU A CA 1
ATOM 2276 C C . GLU A 1 283 ? 28.313 -9.565 -7.056 1.00 69.56 283 GLU A C 1
ATOM 2278 O O . GLU A 1 283 ? 27.616 -10.198 -7.849 1.00 69.56 283 GLU A O 1
ATOM 2283 N N . ILE A 1 284 ? 29.538 -9.964 -6.703 1.00 71.88 284 ILE A N 1
ATOM 2284 C CA . ILE A 1 284 ? 30.142 -11.216 -7.170 1.00 71.88 284 ILE A CA 1
ATOM 2285 C C . ILE A 1 284 ? 29.368 -12.418 -6.618 1.00 71.88 284 ILE A C 1
ATOM 2287 O O . ILE A 1 284 ? 29.052 -13.321 -7.387 1.00 71.88 284 ILE A O 1
ATOM 2291 N N . GLN A 1 285 ? 29.010 -12.421 -5.329 1.00 70.81 285 GLN A N 1
ATOM 2292 C CA . GLN A 1 285 ? 28.212 -13.484 -4.705 1.00 70.81 285 GLN A CA 1
ATOM 2293 C C . GLN A 1 285 ? 26.821 -13.583 -5.319 1.00 70.81 285 GLN A C 1
ATOM 2295 O O . GLN A 1 285 ? 26.415 -14.661 -5.728 1.00 70.81 285 GLN A O 1
ATOM 2300 N N . ARG A 1 286 ? 26.125 -12.458 -5.482 1.00 67.44 286 ARG A N 1
ATOM 2301 C CA . ARG A 1 286 ? 24.811 -12.404 -6.123 1.00 67.44 286 ARG A CA 1
ATOM 2302 C C . ARG A 1 286 ? 24.877 -12.873 -7.574 1.00 67.44 286 ARG A C 1
ATOM 2304 O O . ARG A 1 286 ? 23.995 -13.599 -8.018 1.00 67.44 286 ARG A O 1
ATOM 2311 N N . LYS A 1 287 ? 25.923 -12.495 -8.320 1.00 66.88 287 LYS A N 1
ATOM 2312 C CA . LYS A 1 287 ? 26.170 -13.026 -9.669 1.00 66.88 287 LYS A CA 1
ATOM 2313 C C . LYS A 1 287 ? 26.410 -14.533 -9.619 1.00 66.88 287 LYS A C 1
ATOM 2315 O O . LYS A 1 287 ? 25.805 -15.242 -10.408 1.00 66.88 287 LYS A O 1
ATOM 2320 N N . ALA A 1 288 ? 27.228 -15.030 -8.693 1.00 63.84 288 ALA A N 1
ATOM 2321 C CA . ALA A 1 288 ? 27.501 -16.457 -8.531 1.00 63.84 288 ALA A CA 1
ATOM 2322 C C . ALA A 1 288 ? 26.255 -17.262 -8.113 1.00 63.84 288 ALA A C 1
ATOM 2324 O O . ALA A 1 288 ? 26.071 -18.370 -8.602 1.00 63.84 288 ALA A O 1
ATOM 2325 N N . GLU A 1 289 ? 25.381 -16.702 -7.276 1.00 62.75 289 GLU A N 1
ATOM 2326 C CA . GLU A 1 289 ? 24.085 -17.275 -6.890 1.00 62.75 289 GLU A CA 1
ATOM 2327 C C . GLU A 1 289 ? 23.091 -17.283 -8.053 1.00 62.75 289 GLU A C 1
ATOM 2329 O O . GLU A 1 289 ? 22.397 -18.271 -8.265 1.00 62.75 289 GLU A O 1
ATOM 2334 N N . LEU A 1 290 ? 23.061 -16.220 -8.860 1.00 57.72 290 LEU A N 1
ATOM 2335 C CA . LEU A 1 290 ? 22.288 -16.185 -10.103 1.00 57.72 290 LEU A CA 1
ATOM 2336 C C . LEU A 1 290 ? 22.821 -17.208 -11.115 1.00 57.72 290 LEU A C 1
ATOM 2338 O O . LEU A 1 290 ? 22.039 -17.908 -11.754 1.00 57.72 290 LEU A O 1
ATOM 2342 N N . TYR A 1 291 ? 24.145 -17.350 -11.231 1.00 55.16 291 TYR A N 1
ATOM 2343 C CA . TYR A 1 291 ? 24.766 -18.388 -12.052 1.00 55.16 291 TYR A CA 1
ATOM 2344 C C . TYR A 1 291 ? 24.438 -19.790 -11.518 1.00 55.16 291 TYR A C 1
ATOM 2346 O O . TYR A 1 291 ? 24.068 -20.657 -12.304 1.00 55.16 291 TYR A O 1
ATOM 2354 N N . SER A 1 292 ? 24.495 -20.029 -10.206 1.00 45.47 292 SER A N 1
ATOM 2355 C CA . SER A 1 292 ? 24.200 -21.344 -9.624 1.00 45.47 292 SER A CA 1
ATOM 2356 C C . SER A 1 292 ? 22.712 -21.705 -9.685 1.00 45.47 292 SER A C 1
ATOM 2358 O O . SER A 1 292 ? 22.389 -22.855 -9.980 1.00 45.47 292 SER A O 1
ATOM 2360 N N . GLN A 1 293 ? 21.800 -20.740 -9.516 1.00 45.19 293 GLN A N 1
ATOM 2361 C CA . GLN A 1 293 ? 20.363 -20.931 -9.746 1.00 45.19 293 GLN A CA 1
ATOM 2362 C C . GLN A 1 293 ? 20.054 -21.247 -11.212 1.00 45.19 293 GLN A C 1
ATOM 2364 O O . GLN A 1 293 ? 19.252 -22.142 -11.483 1.00 45.19 293 GLN A O 1
ATOM 2369 N N . ASN A 1 294 ? 20.731 -20.583 -12.153 1.00 44.94 294 ASN A N 1
ATOM 2370 C CA . ASN A 1 294 ? 20.567 -20.860 -13.580 1.00 44.94 294 ASN A CA 1
ATOM 2371 C C . ASN A 1 294 ? 21.090 -22.257 -13.969 1.00 44.94 294 ASN A C 1
ATOM 2373 O O . ASN A 1 294 ? 20.484 -22.915 -14.812 1.00 44.94 294 ASN A O 1
ATOM 2377 N N . TYR A 1 295 ? 22.149 -22.757 -13.318 1.00 44.31 295 TYR A N 1
ATOM 2378 C CA . TYR A 1 295 ? 22.667 -24.114 -13.551 1.00 44.31 295 TYR A CA 1
ATOM 2379 C C . TYR A 1 295 ? 21.881 -25.216 -12.818 1.00 44.31 295 TYR A C 1
ATOM 2381 O O . TYR A 1 295 ? 21.764 -26.325 -13.340 1.00 44.31 295 TYR A O 1
ATOM 2389 N N . ALA A 1 296 ? 21.275 -24.934 -11.659 1.00 37.50 296 ALA A N 1
ATOM 2390 C CA . ALA A 1 296 ? 20.412 -25.890 -10.956 1.00 37.50 296 ALA A CA 1
ATOM 2391 C C . ALA A 1 296 ? 19.124 -26.215 -11.743 1.00 37.50 296 ALA A C 1
ATOM 2393 O O . ALA A 1 296 ? 18.598 -27.320 -11.628 1.00 37.50 296 ALA A O 1
ATOM 2394 N N . TYR A 1 297 ? 18.661 -25.299 -12.602 1.00 39.06 297 TYR A N 1
ATOM 2395 C CA . TYR A 1 297 ? 17.520 -25.516 -13.501 1.00 39.06 297 TYR A CA 1
ATOM 2396 C C . TYR A 1 297 ? 17.872 -26.300 -14.784 1.00 39.06 297 TYR A C 1
ATOM 2398 O O . TYR A 1 297 ? 16.977 -26.729 -15.509 1.00 39.06 297 TYR A O 1
ATOM 2406 N N . GLN A 1 298 ? 19.163 -26.521 -15.063 1.00 39.28 298 GLN A N 1
ATOM 2407 C CA . GLN A 1 298 ? 19.658 -27.274 -16.227 1.00 39.28 298 GLN A CA 1
ATOM 2408 C C . GLN A 1 298 ? 20.199 -28.673 -15.871 1.00 39.28 298 GLN A C 1
ATOM 2410 O O . GLN A 1 298 ? 20.725 -29.373 -16.735 1.00 39.28 298 GLN A O 1
ATOM 2415 N N . GLY A 1 299 ? 20.037 -29.115 -14.618 1.00 31.19 299 GLY A N 1
ATOM 2416 C CA . GLY A 1 299 ? 20.588 -30.370 -14.090 1.00 31.19 299 GLY A CA 1
ATOM 2417 C C . GLY A 1 299 ? 20.024 -31.677 -14.665 1.00 31.19 299 GLY A C 1
ATOM 2418 O O . GLY A 1 299 ? 20.472 -32.740 -14.243 1.00 31.19 299 GLY A O 1
ATOM 2419 N N . ASP A 1 300 ? 19.103 -31.631 -15.631 1.00 33.44 300 ASP A N 1
ATOM 2420 C CA . ASP A 1 300 ? 18.467 -32.824 -16.199 1.00 33.44 300 ASP A CA 1
ATOM 2421 C C . ASP A 1 300 ? 18.572 -32.857 -17.732 1.00 33.44 300 ASP A C 1
ATOM 2423 O O . ASP A 1 300 ? 17.584 -32.797 -18.458 1.00 33.44 300 ASP A O 1
ATOM 2427 N N . ARG A 1 301 ? 19.811 -32.890 -18.241 1.00 32.75 301 ARG A N 1
ATOM 2428 C CA . ARG A 1 301 ? 20.172 -33.368 -19.593 1.00 32.75 301 ARG A CA 1
ATOM 2429 C C . ARG A 1 301 ? 21.685 -33.595 -19.666 1.00 32.75 301 ARG A C 1
ATOM 2431 O O . ARG A 1 301 ? 22.456 -32.731 -20.070 1.00 32.75 301 ARG A O 1
ATOM 2438 N N . LYS A 1 302 ? 22.129 -34.789 -19.260 1.00 32.06 302 LYS A N 1
ATOM 2439 C CA . LYS A 1 302 ? 23.484 -35.277 -19.558 1.00 32.06 302 LYS A CA 1
ATOM 2440 C C . LYS A 1 302 ? 23.538 -35.780 -21.000 1.00 32.06 302 LYS A C 1
ATOM 2442 O O . LYS A 1 302 ? 22.853 -36.737 -21.342 1.00 32.06 302 LYS A O 1
ATOM 2447 N N . GLY A 1 303 ? 24.411 -35.181 -21.800 1.00 29.14 303 GLY A N 1
ATOM 2448 C CA . GLY A 1 303 ? 24.806 -35.675 -23.115 1.00 29.14 303 GLY A CA 1
ATOM 2449 C C . GLY A 1 303 ? 26.098 -34.996 -23.548 1.00 29.14 303 GLY A C 1
ATOM 2450 O O . GLY A 1 303 ? 26.080 -33.863 -24.008 1.00 29.14 303 GLY A O 1
ATOM 2451 N N . VAL A 1 304 ? 27.220 -35.682 -23.339 1.00 32.44 304 VAL A N 1
ATOM 2452 C CA . VAL A 1 304 ? 28.544 -35.306 -23.847 1.00 32.44 304 VAL A CA 1
ATOM 2453 C C . VAL A 1 304 ? 28.507 -35.380 -25.373 1.00 32.44 304 VAL A C 1
ATOM 2455 O O . VAL A 1 304 ? 28.215 -36.448 -25.904 1.00 32.44 304 VAL A O 1
ATOM 2458 N N . VAL A 1 305 ? 28.837 -34.292 -26.072 1.00 27.53 305 VAL A N 1
ATOM 2459 C CA . VAL A 1 305 ? 29.189 -34.344 -27.498 1.00 27.53 305 VAL A CA 1
ATOM 2460 C C . VAL A 1 305 ? 30.446 -33.511 -27.719 1.00 27.53 305 VAL A C 1
ATOM 2462 O O . VAL A 1 305 ? 30.492 -32.320 -27.416 1.00 27.53 305 VAL A O 1
ATOM 2465 N N . GLN A 1 306 ? 31.488 -34.198 -28.183 1.00 24.56 306 GLN A N 1
ATOM 2466 C CA . GLN A 1 306 ? 32.749 -33.633 -28.640 1.00 24.56 306 GLN A CA 1
ATOM 2467 C C . GLN A 1 306 ? 32.515 -32.736 -29.861 1.00 24.56 306 GLN A C 1
ATOM 2469 O O . GLN A 1 306 ? 31.734 -33.068 -30.748 1.00 24.56 306 GLN A O 1
ATOM 2474 N N . LEU A 1 307 ? 33.222 -31.608 -29.894 1.00 28.05 307 LEU A N 1
ATOM 2475 C CA . LEU A 1 307 ? 33.299 -30.701 -31.033 1.00 28.05 307 LEU A CA 1
ATOM 2476 C C . LEU A 1 307 ? 34.008 -31.384 -32.210 1.00 28.05 307 LEU A C 1
ATOM 2478 O O . LEU A 1 307 ? 35.230 -31.522 -32.200 1.00 28.05 307 LEU A O 1
ATOM 2482 N N . GLU A 1 308 ? 33.240 -31.737 -33.236 1.00 21.75 308 GLU A N 1
ATOM 2483 C CA . GLU A 1 308 ? 33.721 -31.834 -34.612 1.00 21.75 308 GLU A CA 1
ATOM 2484 C C . GLU A 1 308 ? 33.077 -30.718 -35.438 1.00 21.75 308 GLU A C 1
ATOM 2486 O O . GLU A 1 308 ? 31.865 -30.506 -35.426 1.00 21.75 308 GLU A O 1
ATOM 2491 N N . VAL A 1 309 ? 33.931 -29.967 -36.127 1.00 34.44 309 VAL A N 1
ATOM 2492 C CA . VAL A 1 309 ? 33.560 -28.902 -37.055 1.00 34.44 309 VAL A CA 1
ATOM 2493 C C . VAL A 1 309 ? 32.979 -29.552 -38.311 1.00 34.44 309 VAL A C 1
ATOM 2495 O O . VAL A 1 309 ? 33.720 -30.178 -39.065 1.00 34.44 309 VAL A O 1
ATOM 2498 N N . SER A 1 310 ? 31.676 -29.390 -38.557 1.00 21.58 310 SER A N 1
ATOM 2499 C CA . SER A 1 310 ? 31.085 -29.612 -39.882 1.00 21.58 310 SER A CA 1
ATOM 2500 C C . SER A 1 310 ? 29.819 -28.768 -40.106 1.00 21.58 310 SER A C 1
ATOM 2502 O O . SER A 1 310 ? 28.955 -28.676 -39.243 1.00 21.58 310 SER A O 1
ATOM 2504 N N . GLU A 1 311 ? 29.827 -28.107 -41.267 1.00 24.77 311 GLU A N 1
ATOM 2505 C CA . GLU A 1 311 ? 28.758 -27.564 -42.125 1.00 24.77 311 GLU A CA 1
ATOM 2506 C C . GLU A 1 311 ? 27.470 -26.937 -41.536 1.00 24.77 311 GLU A C 1
ATOM 2508 O O . GLU A 1 311 ? 26.683 -27.521 -40.800 1.00 24.77 311 GLU A O 1
ATOM 2513 N N . THR A 1 312 ? 27.248 -25.699 -41.984 1.00 28.19 312 THR A N 1
ATOM 2514 C CA . THR A 1 312 ? 26.186 -24.733 -41.685 1.00 28.19 312 THR A CA 1
ATOM 2515 C C . THR A 1 312 ? 24.763 -25.275 -41.883 1.00 28.19 312 THR A C 1
ATOM 2517 O O . THR A 1 312 ? 24.390 -25.662 -42.989 1.00 28.19 312 THR A O 1
ATOM 2520 N N . VAL A 1 313 ? 23.928 -25.199 -40.839 1.00 27.92 313 VAL A N 1
ATOM 2521 C CA . VAL A 1 313 ? 22.471 -25.436 -40.901 1.00 27.92 313 VAL A CA 1
ATOM 2522 C C . VAL A 1 313 ? 21.731 -24.095 -40.778 1.00 27.92 313 VAL A C 1
ATOM 2524 O O . VAL A 1 313 ? 22.023 -23.301 -39.886 1.00 27.92 313 VAL A O 1
ATOM 2527 N N . VAL A 1 314 ? 20.793 -23.839 -41.695 1.00 30.58 314 VAL A N 1
ATOM 2528 C CA . VAL A 1 314 ? 19.961 -22.623 -41.798 1.00 30.58 314 VAL A CA 1
ATOM 2529 C C . VAL A 1 314 ? 18.763 -22.726 -40.837 1.00 30.58 314 VAL A C 1
ATOM 2531 O O . VAL A 1 314 ? 18.007 -23.691 -40.926 1.00 30.58 314 VAL A O 1
ATOM 2534 N N . TYR A 1 315 ? 18.577 -21.755 -39.930 1.00 39.56 315 TYR A N 1
ATOM 2535 C CA . TYR A 1 315 ? 17.434 -21.690 -38.997 1.00 39.56 315 TYR A CA 1
ATOM 2536 C C . TYR A 1 315 ? 16.287 -20.816 -39.541 1.00 39.56 315 TYR A C 1
ATOM 2538 O O . TYR A 1 315 ? 16.526 -19.763 -40.130 1.00 39.56 315 TYR A O 1
ATOM 2546 N N . GLU A 1 316 ? 15.042 -21.236 -39.297 1.00 40.06 316 GLU A N 1
ATOM 2547 C CA . GLU A 1 316 ? 13.814 -20.443 -39.479 1.00 40.06 316 GLU A CA 1
ATOM 2548 C C . GLU A 1 316 ? 13.669 -19.461 -38.286 1.00 40.06 316 GLU A C 1
ATOM 2550 O O . GLU A 1 316 ? 13.865 -19.862 -37.139 1.00 40.06 316 GLU A O 1
ATOM 2555 N N . GLU A 1 317 ? 13.386 -18.170 -38.514 1.00 53.78 317 GLU A N 1
ATOM 2556 C CA . GLU A 1 317 ? 13.456 -17.135 -37.459 1.00 53.78 317 GLU A CA 1
ATOM 2557 C C . GLU A 1 317 ? 12.373 -17.255 -36.361 1.00 53.78 317 GLU A C 1
ATOM 2559 O O . GLU A 1 317 ? 11.174 -17.074 -36.605 1.00 53.78 317 GLU A O 1
ATOM 2564 N N . GLU A 1 318 ? 12.800 -17.399 -35.102 1.00 73.19 318 GLU A N 1
ATOM 2565 C CA . GLU A 1 318 ? 11.983 -17.082 -33.924 1.00 73.19 318 GLU A CA 1
ATOM 2566 C C . GLU A 1 318 ? 12.174 -15.597 -33.544 1.00 73.19 318 GLU A C 1
ATOM 2568 O O . GLU A 1 318 ? 13.291 -15.141 -33.306 1.00 73.19 318 GLU A O 1
ATOM 2573 N N . PHE A 1 319 ? 11.086 -14.817 -33.501 1.00 85.88 319 PHE A N 1
ATOM 2574 C CA . PHE A 1 319 ? 11.095 -13.389 -33.131 1.00 85.88 319 PHE A CA 1
ATOM 2575 C C . PHE A 1 319 ? 10.626 -13.215 -31.686 1.00 85.88 319 PHE A C 1
ATOM 2577 O O . PHE A 1 319 ? 9.639 -13.844 -31.293 1.00 85.88 319 PHE A O 1
ATOM 2584 N N . ALA A 1 320 ? 11.238 -12.297 -30.935 1.00 89.06 320 ALA A N 1
ATOM 2585 C CA . ALA A 1 320 ? 10.790 -11.968 -29.582 1.00 89.06 320 ALA A CA 1
ATOM 2586 C C . ALA A 1 320 ? 9.441 -11.214 -29.634 1.00 89.06 320 ALA A C 1
ATOM 2588 O O . ALA A 1 320 ? 9.377 -10.141 -30.241 1.00 89.06 320 ALA A O 1
ATOM 2589 N N . PRO A 1 321 ? 8.346 -11.749 -29.054 1.00 88.69 321 PRO A N 1
ATOM 2590 C CA . PRO A 1 321 ? 7.024 -11.135 -29.140 1.00 88.69 321 PRO A CA 1
ATOM 2591 C C . PRO A 1 321 ? 6.891 -9.919 -28.226 1.00 88.69 321 PRO A C 1
ATOM 2593 O O . PRO A 1 321 ? 7.388 -9.925 -27.103 1.00 88.69 321 PRO A O 1
ATOM 2596 N N . PHE A 1 322 ? 6.141 -8.912 -28.679 1.00 91.56 322 PHE A N 1
ATOM 2597 C CA . PHE A 1 322 ? 5.739 -7.815 -27.806 1.00 91.56 322 PHE A CA 1
ATOM 2598 C C . PHE A 1 322 ? 4.804 -8.299 -26.693 1.00 91.56 322 PHE A C 1
ATOM 2600 O O . PHE A 1 322 ? 3.848 -9.041 -26.937 1.00 91.56 322 PHE A O 1
ATOM 2607 N N . ALA A 1 323 ? 5.054 -7.807 -25.484 1.00 91.81 323 ALA A N 1
ATOM 2608 C CA . ALA A 1 323 ? 4.149 -7.878 -24.345 1.00 91.81 323 ALA A CA 1
ATOM 2609 C C . ALA A 1 323 ? 3.525 -6.503 -24.058 1.00 91.81 323 ALA A C 1
ATOM 2611 O O . ALA A 1 323 ? 4.123 -5.464 -24.336 1.00 91.81 323 ALA A O 1
ATOM 2612 N N . SER A 1 324 ? 2.318 -6.484 -23.493 1.00 93.75 324 SER A N 1
ATOM 2613 C CA . SER A 1 324 ? 1.675 -5.256 -23.025 1.00 93.75 324 SER A CA 1
ATOM 2614 C C . SER A 1 324 ? 1.996 -4.976 -21.559 1.00 93.75 324 SER A C 1
ATOM 2616 O O . SER A 1 324 ? 1.913 -5.868 -20.708 1.00 93.75 324 SER A O 1
ATOM 2618 N N . ASP A 1 325 ? 2.317 -3.716 -21.278 1.00 93.44 325 ASP A N 1
ATOM 2619 C CA . ASP A 1 325 ? 2.548 -3.161 -19.946 1.00 93.44 325 ASP A CA 1
ATOM 2620 C C . ASP A 1 325 ? 1.657 -1.917 -19.782 1.00 93.44 325 ASP A C 1
ATOM 2622 O O . ASP A 1 325 ? 1.971 -0.822 -20.245 1.00 93.44 325 ASP A O 1
ATOM 2626 N N . ILE A 1 326 ? 0.454 -2.116 -19.240 1.00 94.00 326 ILE A N 1
ATOM 2627 C CA . ILE A 1 326 ? -0.557 -1.059 -19.106 1.00 94.00 326 ILE A CA 1
ATOM 2628 C C . ILE A 1 326 ? -0.535 -0.542 -17.671 1.00 94.00 326 ILE A C 1
ATOM 2630 O O . ILE A 1 326 ? -0.783 -1.305 -16.737 1.00 94.00 326 ILE A O 1
ATOM 2634 N N . ASP A 1 327 ? -0.294 0.758 -17.514 1.00 92.31 327 ASP A N 1
ATOM 2635 C CA . ASP A 1 327 ? -0.308 1.429 -16.216 1.00 92.31 327 ASP A CA 1
ATOM 2636 C C . ASP A 1 327 ? -1.704 1.335 -15.572 1.00 92.31 327 ASP A C 1
ATOM 2638 O O . ASP A 1 327 ? -2.728 1.529 -16.227 1.00 92.31 327 ASP A O 1
ATOM 2642 N N . LEU A 1 328 ? -1.767 1.087 -14.264 1.00 88.38 328 LEU A N 1
ATOM 2643 C CA . LEU A 1 328 ? -3.021 1.055 -13.507 1.00 88.38 328 LEU A CA 1
ATOM 2644 C C . LEU A 1 328 ? -3.831 2.353 -13.671 1.00 88.38 328 LEU A C 1
ATOM 2646 O O . LEU A 1 328 ? -5.055 2.315 -13.813 1.00 88.38 328 LEU A O 1
ATOM 2650 N N . ALA A 1 329 ? -3.162 3.507 -13.716 1.00 89.94 329 ALA A N 1
ATOM 2651 C CA . ALA A 1 329 ? -3.820 4.799 -13.879 1.00 89.94 329 ALA A CA 1
ATOM 2652 C C . ALA A 1 329 ? -4.449 4.987 -15.273 1.00 89.94 329 ALA A C 1
ATOM 2654 O O . ALA A 1 329 ? -5.373 5.792 -15.422 1.00 89.94 329 ALA A O 1
ATOM 2655 N N . PHE A 1 330 ? -4.030 4.216 -16.286 1.00 94.69 330 PHE A N 1
ATOM 2656 C CA . PHE A 1 330 ? -4.684 4.216 -17.597 1.00 94.69 330 PHE A CA 1
ATOM 2657 C C . PHE A 1 330 ? -6.148 3.769 -17.500 1.00 94.69 330 PHE A C 1
ATOM 2659 O O . PHE A 1 330 ? -7.010 4.365 -18.146 1.00 94.69 330 PHE A O 1
ATOM 2666 N N . PHE A 1 331 ? -6.462 2.768 -16.672 1.00 93.44 331 PHE A N 1
ATOM 2667 C CA . PHE A 1 331 ? -7.837 2.280 -16.512 1.00 93.44 331 PHE A CA 1
ATOM 2668 C C . PHE A 1 331 ? -8.750 3.331 -15.872 1.00 93.44 331 PHE A C 1
ATOM 2670 O O . PHE A 1 331 ? -9.897 3.485 -16.295 1.00 93.44 331 PHE A O 1
ATOM 2677 N N . SER A 1 332 ? -8.229 4.121 -14.929 1.00 88.44 332 SER A N 1
ATOM 2678 C CA . SER A 1 332 ? -8.938 5.274 -14.360 1.00 88.44 332 SER A CA 1
ATOM 2679 C C . SER A 1 332 ? -9.217 6.342 -15.420 1.00 88.44 332 SER A C 1
ATOM 2681 O O . SER A 1 332 ? -10.348 6.820 -15.532 1.00 88.44 332 SER A O 1
ATOM 2683 N N . SER A 1 333 ? -8.226 6.668 -16.258 1.00 90.38 333 SER A N 1
ATOM 2684 C CA . SER A 1 333 ? -8.397 7.579 -17.399 1.00 90.38 333 SER A CA 1
ATOM 2685 C C . SER A 1 333 ? -9.418 7.049 -18.414 1.00 90.38 333 SER A C 1
ATOM 2687 O O . SER A 1 333 ? -10.249 7.809 -18.916 1.00 90.38 333 SER A O 1
ATOM 2689 N N . LEU A 1 334 ? -9.400 5.742 -18.693 1.00 92.75 334 LEU A N 1
ATOM 2690 C CA . LEU A 1 334 ? -10.345 5.075 -19.589 1.00 92.75 334 LEU A CA 1
ATOM 2691 C C . LEU A 1 334 ? -11.774 5.123 -19.030 1.00 92.75 334 LEU A C 1
ATOM 2693 O O . LEU A 1 334 ? -12.702 5.457 -19.765 1.00 92.75 334 LEU A O 1
ATOM 2697 N N . ALA A 1 335 ? -11.952 4.846 -17.736 1.00 90.06 335 ALA A N 1
ATOM 2698 C CA . ALA A 1 335 ? -13.235 4.940 -17.043 1.00 90.06 335 ALA A CA 1
ATOM 2699 C C . ALA A 1 335 ? -13.783 6.372 -17.054 1.00 90.06 335 ALA A C 1
ATOM 2701 O O . ALA A 1 335 ? -14.925 6.599 -17.462 1.00 90.06 335 ALA A O 1
ATOM 2702 N N . TYR A 1 336 ? -12.947 7.349 -16.690 1.00 88.88 336 TYR A N 1
ATOM 2703 C CA . TYR A 1 336 ? -13.298 8.766 -16.736 1.00 88.88 336 TYR A CA 1
ATOM 2704 C C . TYR A 1 336 ? -13.730 9.186 -18.142 1.00 88.88 336 TYR A C 1
ATOM 2706 O O . TYR A 1 336 ? -14.755 9.852 -18.313 1.00 88.88 336 TYR A O 1
ATOM 2714 N N . ARG A 1 337 ? -12.989 8.758 -19.171 1.00 90.00 337 ARG A N 1
ATOM 2715 C CA . ARG A 1 337 ? -13.330 9.078 -20.556 1.00 90.00 337 ARG A CA 1
ATOM 2716 C C . ARG A 1 337 ? -14.634 8.412 -20.998 1.00 90.00 337 ARG A C 1
ATOM 2718 O O . ARG A 1 337 ? -15.461 9.065 -21.638 1.00 90.00 337 ARG A O 1
ATOM 2725 N N . LYS A 1 338 ? -14.840 7.147 -20.619 1.00 90.31 338 LYS A N 1
ATOM 2726 C CA . LYS A 1 338 ? -16.043 6.376 -20.954 1.00 90.31 338 LYS A CA 1
ATOM 2727 C C . LYS A 1 338 ? -17.304 6.999 -20.362 1.00 90.31 338 LYS A C 1
ATOM 2729 O O . LYS A 1 338 ? -18.305 7.083 -21.062 1.00 90.31 338 LYS A O 1
ATOM 2734 N N . ILE A 1 339 ? -17.249 7.482 -19.122 1.00 86.56 339 ILE A N 1
ATOM 2735 C CA . ILE A 1 339 ? -18.392 8.127 -18.458 1.00 86.56 339 ILE A CA 1
ATOM 2736 C C . ILE A 1 339 ? -18.681 9.501 -19.069 1.00 86.56 339 ILE A C 1
ATOM 2738 O O . ILE A 1 339 ? -19.824 9.804 -19.410 1.00 86.56 339 ILE A O 1
ATOM 2742 N N . ASN A 1 340 ? -17.650 10.334 -19.215 1.00 86.25 340 ASN A N 1
ATOM 2743 C CA . ASN A 1 340 ? -17.849 11.755 -19.497 1.00 86.25 340 ASN A CA 1
ATOM 2744 C C . ASN A 1 340 ? -17.952 12.077 -20.993 1.00 86.25 340 ASN A C 1
ATOM 2746 O O . ASN A 1 340 ? -18.693 12.986 -21.368 1.00 86.25 340 ASN A O 1
ATOM 2750 N N . PHE A 1 341 ? -17.244 11.334 -21.850 1.00 88.69 341 PHE A N 1
ATOM 2751 C CA . PHE A 1 341 ? -17.127 11.646 -23.278 1.00 88.69 341 PHE A CA 1
ATOM 2752 C C . PHE A 1 341 ? -17.709 10.554 -24.173 1.00 88.69 341 PHE A C 1
ATOM 2754 O O . PHE A 1 341 ? -18.617 10.842 -24.949 1.00 88.69 341 PHE A O 1
ATOM 2761 N N . ASP A 1 342 ? -17.217 9.314 -24.072 1.00 87.25 342 ASP A N 1
ATOM 2762 C CA . ASP A 1 342 ? -17.595 8.268 -25.033 1.00 87.25 342 ASP A CA 1
ATOM 2763 C C . ASP A 1 342 ? -19.024 7.752 -24.787 1.00 87.25 342 ASP A C 1
ATOM 2765 O O . ASP A 1 342 ? -19.750 7.471 -25.735 1.00 87.25 342 ASP A O 1
ATOM 2769 N N . LYS A 1 343 ? -19.486 7.673 -23.532 1.00 88.25 343 LYS A N 1
ATOM 2770 C CA . LYS A 1 343 ? -20.819 7.167 -23.161 1.00 88.25 343 LYS A CA 1
ATOM 2771 C C . LYS A 1 343 ? -21.095 5.816 -23.841 1.00 88.25 343 LYS A C 1
ATOM 2773 O O . LYS A 1 343 ? -20.410 4.836 -23.557 1.00 88.25 343 LYS A O 1
ATOM 2778 N N . LEU A 1 344 ? -22.059 5.759 -24.762 1.00 88.75 344 LEU A N 1
ATOM 2779 C CA . LEU A 1 344 ? -22.413 4.555 -25.522 1.00 88.75 344 LEU A CA 1
ATOM 2780 C C . LEU A 1 344 ? -21.575 4.349 -26.793 1.00 88.75 344 LEU A C 1
ATOM 2782 O O . LEU A 1 344 ? -21.660 3.275 -27.385 1.00 88.75 344 LEU A O 1
ATOM 2786 N N . ASP A 1 345 ? -20.767 5.326 -27.201 1.00 89.62 345 ASP A N 1
ATOM 2787 C CA . ASP A 1 345 ? -19.887 5.222 -28.365 1.00 89.62 345 ASP A CA 1
ATOM 2788 C C . ASP A 1 345 ? -18.839 4.116 -28.151 1.00 89.62 345 ASP A C 1
ATOM 2790 O O . ASP A 1 345 ? -18.180 4.035 -27.106 1.00 89.62 345 ASP A O 1
ATOM 2794 N N . THR A 1 346 ? -18.718 3.241 -29.150 1.00 90.38 346 THR A N 1
ATOM 2795 C CA . THR A 1 346 ? -17.766 2.120 -29.211 1.00 90.38 346 THR A CA 1
ATOM 2796 C C . THR A 1 346 ? -16.740 2.303 -30.330 1.00 90.38 346 THR A C 1
ATOM 2798 O O . THR A 1 346 ? -16.000 1.371 -30.655 1.00 90.38 346 THR A O 1
ATOM 2801 N N . SER A 1 347 ? -16.681 3.498 -30.926 1.00 91.06 347 SER A N 1
ATOM 2802 C CA . SER A 1 347 ? -15.690 3.864 -31.936 1.00 91.06 347 SER A CA 1
ATOM 2803 C C . SER A 1 347 ? -14.265 3.711 -31.402 1.00 91.06 347 SER A C 1
ATOM 2805 O O . SER A 1 347 ? -13.979 4.004 -30.240 1.00 91.06 347 SER A O 1
ATOM 2807 N N . ALA A 1 348 ? -13.352 3.270 -32.269 1.00 91.81 348 ALA A N 1
ATOM 2808 C CA . ALA A 1 348 ? -11.944 3.144 -31.916 1.00 91.81 348 ALA A CA 1
ATOM 2809 C C . ALA A 1 348 ? -11.330 4.522 -31.615 1.00 91.81 348 ALA A C 1
ATOM 2811 O O . ALA A 1 348 ? -11.590 5.504 -32.317 1.00 91.81 348 ALA A O 1
ATOM 2812 N N . ARG A 1 349 ? -10.503 4.595 -30.571 1.00 92.88 349 ARG A N 1
ATOM 2813 C CA . ARG A 1 349 ? -9.783 5.806 -30.161 1.00 92.88 349 ARG A CA 1
ATOM 2814 C C . ARG A 1 349 ? -8.277 5.597 -30.312 1.00 92.88 349 ARG A C 1
ATOM 2816 O O . ARG A 1 349 ? -7.814 4.499 -30.009 1.00 92.88 349 ARG A O 1
ATOM 2823 N N . PRO A 1 350 ? -7.516 6.612 -30.754 1.00 94.06 350 PRO A N 1
ATOM 2824 C CA . PRO A 1 350 ? -6.063 6.518 -30.784 1.00 94.06 350 PRO A CA 1
ATOM 2825 C C . PRO A 1 350 ? -5.506 6.403 -29.359 1.00 94.06 350 PRO A C 1
ATOM 2827 O O . PRO A 1 350 ? -6.001 7.054 -28.436 1.00 94.06 350 PRO A O 1
ATOM 2830 N N . VAL A 1 351 ? -4.480 5.572 -29.199 1.00 95.25 351 VAL A N 1
ATOM 2831 C CA . VAL A 1 351 ? -3.730 5.365 -27.957 1.00 95.25 351 VAL A CA 1
ATOM 2832 C C . VAL A 1 351 ? -2.250 5.409 -28.284 1.00 95.25 351 VAL A C 1
ATOM 2834 O O . VAL A 1 351 ? -1.777 4.670 -29.144 1.00 95.25 351 VAL A O 1
ATOM 2837 N N . LEU A 1 352 ? -1.517 6.264 -27.581 1.00 95.50 352 LEU A N 1
ATOM 2838 C CA . LEU A 1 352 ? -0.068 6.323 -27.682 1.00 95.50 352 LEU A CA 1
ATOM 2839 C C . LEU A 1 352 ? 0.555 5.189 -26.862 1.00 95.50 352 LEU A C 1
ATOM 2841 O O . LEU A 1 352 ? 0.423 5.167 -25.639 1.00 95.50 352 LEU A O 1
ATOM 2845 N N . GLY A 1 353 ? 1.240 4.268 -27.534 1.00 95.56 353 GLY A N 1
ATOM 2846 C CA . GLY A 1 353 ? 2.125 3.303 -26.891 1.00 95.56 353 GLY A CA 1
ATOM 2847 C C . GLY A 1 353 ? 3.570 3.763 -27.001 1.00 95.56 353 GLY A C 1
ATOM 2848 O O . GLY A 1 353 ? 3.957 4.419 -27.973 1.00 95.56 353 GLY A O 1
ATOM 2849 N N . VAL A 1 354 ? 4.379 3.405 -26.013 1.00 95.31 354 VAL A N 1
ATOM 2850 C CA . VAL A 1 354 ? 5.821 3.653 -26.037 1.00 95.31 354 VAL A CA 1
ATOM 2851 C C . VAL A 1 354 ? 6.579 2.369 -25.760 1.00 95.31 354 VAL A C 1
ATOM 2853 O O . VAL A 1 354 ? 6.121 1.526 -24.999 1.00 95.31 354 VAL A O 1
ATOM 2856 N N . TYR A 1 355 ? 7.732 2.198 -26.385 1.00 95.00 355 TYR A N 1
ATOM 2857 C CA . TYR A 1 355 ? 8.663 1.128 -26.048 1.00 95.00 355 TYR A CA 1
ATOM 2858 C C . TYR A 1 355 ? 10.061 1.711 -25.881 1.00 95.00 355 TYR A C 1
ATOM 2860 O O . TYR A 1 355 ? 10.387 2.776 -26.416 1.00 95.00 355 TYR A O 1
ATOM 2868 N N . GLU A 1 356 ? 10.883 1.026 -25.101 1.00 92.44 356 GLU A N 1
ATOM 2869 C CA . GLU A 1 356 ? 12.207 1.490 -24.710 1.00 92.44 356 GLU A CA 1
ATOM 2870 C C . GLU A 1 356 ? 13.228 0.376 -24.881 1.00 92.44 356 GLU A C 1
ATOM 2872 O O . GLU A 1 356 ? 12.912 -0.808 -24.790 1.00 92.44 356 GLU A O 1
ATOM 2877 N N . ILE A 1 357 ? 14.476 0.775 -25.098 1.00 92.12 357 ILE A N 1
ATOM 2878 C CA . ILE A 1 357 ? 15.613 -0.136 -25.039 1.00 92.12 357 ILE A CA 1
ATOM 2879 C C . ILE A 1 357 ? 16.094 -0.111 -23.590 1.00 92.12 357 ILE A C 1
ATOM 2881 O O . ILE A 1 357 ? 16.708 0.870 -23.167 1.00 92.12 357 ILE A O 1
ATOM 2885 N N . GLN A 1 358 ? 15.798 -1.167 -22.829 1.00 89.81 358 GLN A N 1
ATOM 2886 C CA . GLN A 1 358 ? 16.182 -1.288 -21.419 1.00 89.81 358 GLN A CA 1
ATOM 2887 C C . GLN A 1 358 ? 17.226 -2.400 -21.239 1.00 89.81 358 GLN A C 1
ATOM 2889 O O . GLN A 1 358 ? 16.871 -3.573 -21.134 1.00 89.81 358 GLN A O 1
ATOM 2894 N N . PRO A 1 359 ? 18.532 -2.069 -21.186 1.00 85.38 359 PRO A N 1
ATOM 2895 C CA . PRO A 1 359 ? 19.602 -3.066 -21.117 1.00 85.38 359 PRO A CA 1
ATOM 2896 C C . PRO A 1 359 ? 19.581 -3.961 -19.877 1.00 85.38 359 PRO A C 1
ATOM 2898 O O . PRO A 1 359 ? 20.132 -5.056 -19.915 1.00 85.38 359 PRO A O 1
ATOM 2901 N N . ASN A 1 360 ? 18.977 -3.479 -18.789 1.00 86.25 360 ASN A N 1
ATOM 2902 C CA . ASN A 1 360 ? 18.957 -4.164 -17.498 1.00 86.25 360 ASN A CA 1
ATOM 2903 C C . ASN A 1 360 ? 17.820 -5.191 -17.373 1.00 86.25 360 ASN A C 1
ATOM 2905 O O . ASN A 1 360 ? 17.804 -5.952 -16.407 1.00 86.25 360 ASN A O 1
ATOM 2909 N N . ASP A 1 361 ? 16.880 -5.214 -18.321 1.00 86.19 361 ASP A N 1
ATOM 2910 C CA . ASP A 1 361 ? 15.757 -6.148 -18.296 1.00 86.19 361 ASP A CA 1
ATOM 2911 C C . ASP A 1 361 ? 16.185 -7.548 -18.747 1.00 86.19 361 ASP A C 1
ATOM 2913 O O . ASP A 1 361 ? 17.012 -7.712 -19.651 1.00 86.19 361 ASP A O 1
ATOM 2917 N N . SER A 1 362 ? 15.580 -8.582 -18.156 1.00 85.62 362 SER A N 1
ATOM 2918 C CA . SER A 1 362 ? 15.762 -9.951 -18.644 1.00 85.62 362 SER A CA 1
ATOM 2919 C C . SER A 1 362 ? 15.274 -10.071 -20.097 1.00 85.62 362 SER A C 1
ATOM 2921 O O . SER A 1 362 ? 14.317 -9.386 -20.475 1.00 85.62 362 SER A O 1
ATOM 2923 N N . PRO A 1 363 ? 15.870 -10.954 -20.925 1.00 84.25 363 PRO A N 1
ATOM 2924 C CA . PRO A 1 363 ? 15.433 -11.149 -22.308 1.00 84.25 363 PRO A CA 1
ATOM 2925 C C . PRO A 1 363 ? 13.920 -11.361 -22.449 1.00 84.25 363 PRO A C 1
ATOM 2927 O O . PRO A 1 363 ? 13.286 -10.708 -23.274 1.00 84.25 363 PRO A O 1
ATOM 2930 N N . GLU A 1 364 ? 13.312 -12.152 -21.564 1.00 81.44 364 GLU A N 1
ATOM 2931 C CA . GLU A 1 364 ? 11.869 -12.434 -21.567 1.00 81.44 364 GLU A CA 1
ATOM 2932 C C . GLU A 1 364 ? 10.976 -11.200 -21.333 1.00 81.44 364 GLU A C 1
ATOM 2934 O O . GLU A 1 364 ? 9.862 -11.154 -21.848 1.00 81.44 364 GLU A O 1
ATOM 2939 N N . ASN A 1 365 ? 11.458 -10.194 -20.594 1.00 83.44 365 ASN A N 1
ATOM 2940 C CA . ASN A 1 365 ? 10.690 -8.993 -20.228 1.00 83.44 365 ASN A CA 1
ATOM 2941 C C . ASN A 1 365 ? 11.090 -7.737 -21.019 1.00 83.44 365 ASN A C 1
ATOM 2943 O O . ASN A 1 365 ? 10.514 -6.667 -20.810 1.00 83.44 365 ASN A O 1
ATOM 2947 N N . SER A 1 366 ? 12.076 -7.870 -21.908 1.00 86.56 366 SER A N 1
ATOM 2948 C CA . SER A 1 366 ? 12.680 -6.759 -22.647 1.00 86.56 366 SER A CA 1
ATOM 2949 C C . SER A 1 366 ? 11.760 -6.186 -23.734 1.00 86.56 366 SER A C 1
ATOM 2951 O O . SER A 1 366 ? 11.643 -4.972 -23.894 1.00 86.56 366 SER A O 1
ATOM 2953 N N . CYS A 1 367 ? 11.019 -7.046 -24.440 1.00 90.12 367 CYS A N 1
ATOM 2954 C CA . CYS A 1 367 ? 10.163 -6.649 -25.556 1.00 90.12 367 CYS A CA 1
ATOM 2955 C C . CYS A 1 367 ? 8.746 -6.274 -25.076 1.00 90.12 367 CYS A C 1
ATOM 2957 O O . CYS A 1 367 ? 7.823 -7.085 -25.153 1.00 90.12 367 CYS A O 1
ATOM 2959 N N . ARG A 1 368 ? 8.545 -5.041 -24.581 1.00 92.69 368 ARG A N 1
ATOM 2960 C CA . ARG A 1 368 ? 7.222 -4.561 -24.124 1.00 92.69 368 ARG A CA 1
ATOM 2961 C C . ARG A 1 368 ? 6.797 -3.209 -24.702 1.00 92.69 368 ARG A C 1
ATOM 2963 O O . ARG A 1 368 ? 7.626 -2.332 -24.924 1.00 92.69 368 ARG A O 1
ATOM 2970 N N . ILE A 1 369 ? 5.487 -3.046 -24.897 1.00 94.56 369 ILE A N 1
ATOM 2971 C CA . ILE A 1 369 ? 4.829 -1.767 -25.191 1.00 94.56 369 ILE A CA 1
ATOM 2972 C C . ILE A 1 369 ? 4.122 -1.282 -23.929 1.00 94.56 369 ILE A C 1
ATOM 2974 O O . ILE A 1 369 ? 3.234 -1.953 -23.397 1.00 94.56 369 ILE A O 1
ATOM 2978 N N . GLN A 1 370 ? 4.509 -0.091 -23.494 1.00 95.06 370 GLN A N 1
ATOM 2979 C CA . GLN A 1 370 ? 3.977 0.606 -22.340 1.00 95.06 370 GLN A CA 1
ATOM 2980 C C . GLN A 1 370 ? 2.839 1.546 -22.732 1.00 95.06 370 GLN A C 1
ATOM 2982 O O . GLN A 1 370 ? 2.955 2.336 -23.674 1.00 95.06 370 GLN A O 1
ATOM 2987 N N . VAL A 1 371 ? 1.741 1.480 -21.981 1.00 95.94 371 VAL A N 1
ATOM 2988 C CA . VAL A 1 371 ? 0.580 2.366 -22.121 1.00 95.94 371 VAL A CA 1
ATOM 2989 C C . VAL A 1 371 ? 0.404 3.134 -20.817 1.00 95.94 371 VAL A C 1
ATOM 2991 O O . VAL A 1 371 ? -0.086 2.598 -19.825 1.00 95.94 371 VAL A O 1
ATOM 2994 N N . GLY A 1 372 ? 0.837 4.394 -20.825 1.00 93.12 372 GLY A N 1
ATOM 2995 C CA . GLY A 1 372 ? 0.824 5.254 -19.643 1.00 93.12 372 GLY A CA 1
ATOM 2996 C C . GLY A 1 372 ? -0.527 5.931 -19.352 1.00 93.12 372 GLY A C 1
ATOM 2997 O O . GLY A 1 372 ? -1.471 5.845 -20.144 1.00 93.12 372 GLY A O 1
ATOM 2998 N N . PRO A 1 373 ? -0.617 6.706 -18.255 1.00 90.69 373 PRO A N 1
ATOM 2999 C CA . PRO A 1 373 ? -1.868 7.313 -17.779 1.00 90.69 373 PRO A CA 1
ATOM 3000 C C . PRO A 1 373 ? -2.503 8.304 -18.767 1.00 90.69 373 PRO A C 1
ATOM 3002 O O . PRO A 1 373 ? -3.725 8.460 -18.814 1.00 90.69 373 PRO A O 1
ATOM 3005 N N . THR A 1 374 ? -1.668 8.982 -19.560 1.00 91.00 374 THR A N 1
ATOM 3006 C CA . THR A 1 374 ? -2.055 10.021 -20.529 1.00 91.00 374 THR A CA 1
ATOM 3007 C C . THR A 1 374 ? -2.125 9.504 -21.966 1.00 91.00 374 THR A C 1
ATOM 3009 O O . THR A 1 374 ? -2.316 10.293 -22.890 1.00 91.00 374 THR A O 1
ATOM 3012 N N . ALA A 1 375 ? -2.021 8.189 -22.186 1.00 93.50 375 ALA A N 1
ATOM 3013 C CA . ALA A 1 375 ? -1.928 7.591 -23.520 1.00 93.50 375 ALA A CA 1
ATOM 3014 C C . ALA A 1 375 ? -3.117 7.908 -24.452 1.00 93.50 375 ALA A C 1
ATOM 3016 O O . ALA A 1 375 ? -2.968 7.876 -25.670 1.00 93.50 375 ALA A O 1
ATOM 3017 N N . LEU A 1 376 ? -4.291 8.248 -23.905 1.00 91.88 376 LEU A N 1
ATOM 3018 C CA . LEU A 1 376 ? -5.490 8.629 -24.672 1.00 91.88 376 LEU A CA 1
ATOM 3019 C C . LEU A 1 376 ? -5.466 10.074 -25.204 1.00 91.88 376 LEU A C 1
ATOM 3021 O O . LEU A 1 376 ? -6.317 10.444 -26.016 1.00 91.88 376 LEU A O 1
ATOM 3025 N N . THR A 1 377 ? -4.563 10.919 -24.704 1.00 90.31 377 THR A N 1
ATOM 3026 C CA . THR A 1 377 ? -4.501 12.356 -25.033 1.00 90.31 377 THR A CA 1
ATOM 3027 C C . THR A 1 377 ? -3.113 12.819 -25.459 1.00 90.31 377 THR A C 1
ATOM 3029 O O . THR A 1 377 ? -3.002 13.814 -26.177 1.00 90.31 377 THR A O 1
ATOM 3032 N N . ALA A 1 378 ? -2.060 12.123 -25.030 1.00 88.25 378 ALA A N 1
ATOM 3033 C CA . ALA A 1 378 ? -0.681 12.429 -25.372 1.00 88.25 378 ALA A CA 1
ATOM 3034 C C . ALA A 1 378 ? -0.427 12.274 -26.879 1.00 88.25 378 ALA A C 1
ATOM 3036 O O . ALA A 1 378 ? -0.936 11.362 -27.529 1.00 88.25 378 ALA A O 1
ATOM 3037 N N . LYS A 1 379 ? 0.384 13.184 -27.428 1.00 84.31 379 LYS A N 1
ATOM 3038 C CA . LYS A 1 379 ? 0.791 13.183 -28.843 1.00 84.31 379 LYS A CA 1
ATOM 3039 C C . LYS A 1 379 ? 2.297 13.050 -29.046 1.00 84.31 379 LYS A C 1
ATOM 3041 O O . LYS A 1 379 ? 2.705 12.813 -30.175 1.00 84.31 379 LYS A O 1
ATOM 3046 N N . GLU A 1 380 ? 3.091 13.198 -27.992 1.00 84.50 380 GLU A N 1
ATOM 3047 C CA . GLU A 1 380 ? 4.556 13.183 -28.030 1.00 84.50 380 GLU A CA 1
ATOM 3048 C C . GLU A 1 380 ? 5.105 12.191 -27.005 1.00 84.50 380 GLU A C 1
ATOM 3050 O O . GLU A 1 380 ? 4.457 11.920 -25.992 1.00 84.50 380 GLU A O 1
ATOM 3055 N N . THR A 1 381 ? 6.299 11.663 -27.271 1.00 86.75 381 THR A N 1
ATOM 3056 C CA . THR A 1 381 ? 7.008 10.718 -26.394 1.00 86.75 381 THR A CA 1
ATOM 3057 C C . THR A 1 381 ? 8.127 11.411 -25.618 1.00 86.75 381 THR A C 1
ATOM 3059 O O . THR A 1 381 ? 8.683 12.410 -26.081 1.00 86.75 381 THR A O 1
ATOM 3062 N N . ALA A 1 382 ? 8.506 10.861 -24.460 1.00 83.94 382 ALA A N 1
ATOM 3063 C CA . ALA A 1 382 ? 9.634 11.375 -23.687 1.00 83.94 382 ALA A CA 1
ATOM 3064 C C . ALA A 1 382 ? 10.990 11.087 -24.368 1.00 83.94 382 ALA A C 1
ATOM 3066 O O . ALA A 1 382 ? 11.088 10.336 -25.346 1.00 83.94 382 ALA A O 1
ATOM 3067 N N . VAL A 1 383 ? 12.059 11.698 -23.848 1.00 77.56 383 VAL A N 1
ATOM 3068 C CA . VAL A 1 383 ? 13.435 11.450 -24.309 1.00 77.56 383 VAL A CA 1
ATOM 3069 C C . VAL A 1 383 ? 13.817 10.001 -23.998 1.00 77.56 383 VAL A C 1
ATOM 3071 O O . VAL A 1 383 ? 13.582 9.522 -22.896 1.00 77.56 383 VAL A O 1
ATOM 3074 N N . GLY A 1 384 ? 14.399 9.297 -24.971 1.00 81.00 384 GLY A N 1
ATOM 3075 C CA . GLY A 1 384 ? 14.775 7.885 -24.826 1.00 81.00 384 GLY A CA 1
ATOM 3076 C C . GLY A 1 384 ? 13.700 6.895 -25.283 1.00 81.00 384 GLY A C 1
ATOM 3077 O O . GLY A 1 384 ? 14.064 5.805 -25.714 1.00 81.00 384 GLY A O 1
ATOM 3078 N N . GLN A 1 385 ? 12.432 7.308 -25.344 1.00 90.75 385 GLN A N 1
ATOM 3079 C CA . GLN A 1 385 ? 11.309 6.473 -25.781 1.00 90.75 385 GLN A CA 1
ATOM 3080 C C . GLN A 1 385 ? 11.148 6.422 -27.301 1.00 90.75 385 GLN A C 1
ATOM 3082 O O . GLN A 1 385 ? 11.484 7.370 -28.024 1.00 90.75 385 GLN A O 1
ATOM 3087 N N . TYR A 1 386 ? 10.591 5.308 -27.771 1.00 93.38 386 TYR A N 1
ATOM 3088 C CA . TYR A 1 386 ? 10.171 5.094 -29.149 1.00 93.38 386 TYR A CA 1
ATOM 3089 C C . TYR A 1 386 ? 8.657 4.945 -29.216 1.00 93.38 386 TYR A C 1
ATOM 3091 O O . TYR A 1 386 ? 8.022 4.394 -28.318 1.00 93.38 386 TYR A O 1
ATOM 3099 N N . ARG A 1 387 ? 8.076 5.481 -30.285 1.00 94.56 387 ARG A N 1
ATOM 3100 C CA . ARG A 1 387 ? 6.633 5.598 -30.457 1.00 94.56 387 ARG A CA 1
ATOM 3101 C C . ARG A 1 387 ? 6.051 4.366 -31.147 1.00 94.56 387 ARG A C 1
ATOM 3103 O O . ARG A 1 387 ? 6.516 3.992 -32.220 1.00 94.56 387 ARG A O 1
ATOM 3110 N N . ALA A 1 388 ? 4.989 3.816 -30.571 1.00 94.50 388 ALA A N 1
ATOM 3111 C CA . ALA A 1 388 ? 4.129 2.802 -31.168 1.00 94.50 388 ALA A CA 1
ATOM 3112 C C . ALA A 1 388 ? 2.723 3.390 -31.374 1.00 94.50 388 ALA A C 1
ATOM 3114 O O . ALA A 1 388 ? 2.110 3.899 -30.432 1.00 94.50 388 ALA A O 1
ATOM 3115 N N . GLU A 1 389 ? 2.201 3.348 -32.603 1.00 94.00 389 GLU A N 1
ATOM 3116 C CA . GLU A 1 389 ? 0.837 3.827 -32.874 1.00 94.00 389 GLU A CA 1
ATOM 3117 C C . GLU A 1 389 ? -0.193 2.773 -32.476 1.00 94.00 389 GLU A C 1
ATOM 3119 O O . GLU A 1 389 ? -0.130 1.636 -32.945 1.00 94.00 389 GLU A O 1
ATOM 3124 N N . GLY A 1 390 ? -1.178 3.144 -31.660 1.00 94.06 390 GLY A N 1
ATOM 3125 C CA . GLY A 1 390 ? -2.211 2.210 -31.240 1.00 94.06 390 GLY A CA 1
ATOM 3126 C C . GLY A 1 390 ? -3.630 2.730 -31.327 1.00 94.06 390 GLY A C 1
ATOM 3127 O O . GLY A 1 390 ? -3.885 3.931 -31.398 1.00 94.06 390 GLY A O 1
ATOM 3128 N N . TYR A 1 391 ? -4.570 1.788 -31.284 1.00 94.88 391 TYR A N 1
ATOM 3129 C CA . TYR A 1 391 ? -5.997 2.074 -31.167 1.00 94.88 391 TYR A CA 1
ATOM 3130 C C . TYR A 1 391 ? -6.651 1.185 -30.115 1.00 94.88 391 TYR A C 1
ATOM 3132 O O . TYR A 1 391 ? -6.439 -0.027 -30.113 1.00 94.88 391 TYR A O 1
ATOM 3140 N N . ILE A 1 392 ? -7.506 1.774 -29.277 1.00 95.25 392 ILE A N 1
ATOM 3141 C CA . ILE A 1 392 ? -8.366 1.048 -28.341 1.00 95.25 392 ILE A CA 1
ATOM 3142 C C . ILE A 1 392 ? -9.821 1.085 -28.791 1.00 95.25 392 ILE A C 1
ATOM 3144 O O . ILE A 1 392 ? -10.365 2.144 -29.108 1.00 95.25 392 ILE A O 1
ATOM 3148 N N . ARG A 1 393 ? -10.473 -0.075 -28.777 1.00 95.31 393 ARG A N 1
ATOM 3149 C CA . ARG A 1 393 ? -11.918 -0.215 -28.941 1.00 95.31 393 ARG A CA 1
ATOM 3150 C C . ARG A 1 393 ? -12.520 -0.740 -27.642 1.00 95.31 393 ARG A C 1
ATOM 3152 O O . ARG A 1 393 ? -12.358 -1.914 -27.315 1.00 95.31 393 ARG A O 1
ATOM 3159 N N . ASN A 1 394 ? -13.236 0.129 -26.932 1.00 95.25 394 ASN A N 1
ATOM 3160 C CA . ASN A 1 394 ? -13.929 -0.227 -25.699 1.00 95.25 394 ASN A CA 1
ATOM 3161 C C . ASN A 1 394 ? -15.407 -0.538 -25.982 1.00 95.25 394 ASN A C 1
ATOM 3163 O O . ASN A 1 394 ? -16.160 0.352 -26.385 1.00 95.25 394 ASN A O 1
ATOM 3167 N N . VAL A 1 395 ? -15.819 -1.789 -25.783 1.00 95.44 395 VAL A N 1
ATOM 3168 C CA . VAL A 1 395 ? -17.208 -2.234 -25.978 1.00 95.44 395 VAL A CA 1
ATOM 3169 C C . VAL A 1 395 ? -18.046 -2.012 -24.717 1.00 95.44 395 VAL A C 1
ATOM 3171 O O . VAL A 1 395 ? -17.510 -1.850 -23.621 1.00 95.44 395 VAL A O 1
ATOM 3174 N N . ASN A 1 396 ? -19.374 -1.988 -24.862 1.00 91.81 396 ASN A N 1
ATOM 3175 C CA . ASN A 1 396 ? -20.278 -1.656 -23.751 1.00 91.81 396 ASN A CA 1
ATOM 3176 C C . ASN A 1 396 ? -20.685 -2.868 -22.906 1.00 91.81 396 ASN A C 1
ATOM 3178 O O . ASN A 1 396 ? -21.094 -2.693 -21.762 1.00 91.81 396 ASN A O 1
ATOM 3182 N N . THR A 1 397 ? -20.623 -4.077 -23.469 1.00 92.00 397 THR A N 1
ATOM 3183 C CA . THR A 1 397 ? -21.093 -5.307 -22.813 1.00 92.00 397 THR A CA 1
ATOM 3184 C C . THR A 1 397 ? -20.044 -6.409 -22.885 1.00 92.00 397 THR A C 1
ATOM 3186 O O . THR A 1 397 ? -19.254 -6.481 -23.832 1.00 92.00 397 THR A O 1
ATOM 3189 N N . ILE A 1 398 ? -20.050 -7.299 -21.891 1.00 93.12 398 ILE A N 1
ATOM 3190 C CA . ILE A 1 398 ? -19.140 -8.448 -21.863 1.00 93.12 398 ILE A CA 1
ATOM 3191 C C . ILE A 1 398 ? -19.485 -9.459 -22.966 1.00 93.12 398 ILE A C 1
ATOM 3193 O O . ILE A 1 398 ? -18.601 -10.136 -23.491 1.00 93.12 398 ILE A O 1
ATOM 3197 N N . GLU A 1 399 ? -20.755 -9.552 -23.360 1.00 94.00 399 GLU A N 1
ATOM 3198 C CA . GLU A 1 399 ? -21.211 -10.402 -24.457 1.00 94.00 399 GLU A CA 1
ATOM 3199 C C . GLU A 1 399 ? -20.642 -9.921 -25.792 1.00 94.00 399 GLU A C 1
ATOM 3201 O O . GLU A 1 399 ? -20.162 -10.744 -26.572 1.00 94.00 399 GLU A O 1
ATOM 3206 N N . GLU A 1 400 ? -20.650 -8.607 -26.043 1.00 92.56 400 GLU A N 1
ATOM 3207 C CA . GLU A 1 400 ? -20.022 -8.010 -27.228 1.00 92.56 400 GLU A CA 1
ATOM 3208 C C . GLU A 1 400 ? -18.512 -8.269 -27.227 1.00 92.56 400 GLU A C 1
ATOM 3210 O O . GLU A 1 400 ? -17.957 -8.648 -28.257 1.00 92.56 400 GLU A O 1
ATOM 3215 N N . PHE A 1 401 ? -17.858 -8.163 -26.066 1.00 94.81 401 PHE A N 1
ATOM 3216 C CA . PHE A 1 401 ? -16.429 -8.451 -25.929 1.00 94.81 401 PHE A CA 1
ATOM 3217 C C . PHE A 1 401 ? -16.094 -9.903 -26.277 1.00 94.81 401 PHE A C 1
ATOM 3219 O O . PHE A 1 401 ? -15.150 -10.149 -27.022 1.00 94.81 401 PHE A O 1
ATOM 3226 N N . LYS A 1 402 ? -16.869 -10.866 -25.761 1.00 92.75 402 LYS A N 1
ATOM 3227 C CA . LYS A 1 402 ? -16.659 -12.308 -25.982 1.00 92.75 402 LYS A CA 1
ATOM 3228 C C . LYS A 1 402 ? -17.014 -12.758 -27.400 1.00 92.75 402 LYS A C 1
ATOM 3230 O O . LYS A 1 402 ? -16.405 -13.693 -27.908 1.00 92.75 402 LYS A O 1
ATOM 3235 N N . LYS A 1 403 ? -18.013 -12.125 -28.024 1.00 93.31 403 LYS A N 1
ATOM 3236 C CA . LYS A 1 403 ? -18.457 -12.423 -29.398 1.00 93.31 403 LYS A CA 1
ATOM 3237 C C . LYS A 1 403 ? -17.689 -11.634 -30.462 1.00 93.31 403 LYS A C 1
ATOM 3239 O O . LYS A 1 403 ? -17.942 -11.827 -31.651 1.00 93.31 403 LYS A O 1
ATOM 3244 N N . ALA A 1 404 ? -16.787 -10.738 -30.063 1.00 91.31 404 ALA A N 1
ATOM 3245 C CA . ALA A 1 404 ? -15.989 -9.954 -30.990 1.00 91.31 404 ALA A CA 1
ATOM 3246 C C . ALA A 1 404 ? -15.138 -10.863 -31.888 1.00 91.31 404 ALA A C 1
ATOM 3248 O O . ALA A 1 404 ? -14.494 -11.806 -31.430 1.00 91.31 404 ALA A O 1
ATOM 3249 N N . ASN A 1 405 ? -15.096 -10.552 -33.184 1.00 91.56 405 ASN A N 1
ATOM 3250 C CA . ASN A 1 405 ? -14.232 -11.261 -34.117 1.00 91.56 405 ASN A CA 1
ATOM 3251 C C . ASN A 1 405 ? -12.790 -10.742 -33.987 1.00 91.56 405 ASN A C 1
ATOM 3253 O O . ASN A 1 405 ? -12.378 -9.816 -34.686 1.00 91.56 405 ASN A O 1
ATOM 3257 N N . TYR A 1 406 ? -12.018 -11.347 -33.081 1.00 91.69 406 TYR A N 1
ATOM 3258 C CA . TYR A 1 406 ? -10.618 -10.984 -32.834 1.00 91.69 406 TYR A CA 1
ATOM 3259 C C . TYR A 1 406 ? -9.730 -11.133 -34.081 1.00 91.69 406 TYR A C 1
ATOM 3261 O O . TYR A 1 406 ? -8.749 -10.407 -34.234 1.00 91.69 406 TYR A O 1
ATOM 3269 N N . SER A 1 407 ? -10.069 -12.052 -34.994 1.00 90.12 407 SER A N 1
ATOM 3270 C CA . SER A 1 407 ? -9.327 -12.224 -36.246 1.00 90.12 407 SER A CA 1
ATOM 3271 C C . SER A 1 407 ? -9.523 -11.022 -37.172 1.00 90.12 407 SER A C 1
ATOM 3273 O O . SER A 1 407 ? -8.551 -10.460 -37.659 1.00 90.12 407 SER A O 1
ATOM 3275 N N . ASP A 1 408 ? -10.758 -10.549 -37.341 1.00 91.25 408 ASP A N 1
ATOM 3276 C CA . ASP A 1 408 ? -11.054 -9.365 -38.158 1.00 91.25 408 ASP A CA 1
ATOM 3277 C C . ASP A 1 408 ? -10.409 -8.087 -37.586 1.00 91.25 408 ASP A C 1
ATOM 3279 O O . ASP A 1 408 ? -9.867 -7.276 -38.333 1.00 91.25 408 ASP A O 1
ATOM 3283 N N . ILE A 1 409 ? -10.374 -7.932 -36.257 1.00 91.12 409 ILE A N 1
ATOM 3284 C CA . ILE A 1 409 ? -9.739 -6.772 -35.605 1.00 91.12 409 ILE A CA 1
ATOM 3285 C C . ILE A 1 409 ? -8.242 -6.695 -35.933 1.00 91.12 409 ILE A C 1
ATOM 3287 O O . ILE A 1 409 ? -7.767 -5.653 -36.391 1.00 91.12 409 ILE A O 1
ATOM 3291 N N . ILE A 1 410 ? -7.497 -7.790 -35.742 1.00 91.44 410 ILE A N 1
ATOM 3292 C CA . ILE A 1 410 ? -6.051 -7.795 -36.014 1.00 91.44 410 ILE A CA 1
ATOM 3293 C C . ILE A 1 410 ? -5.761 -7.681 -37.520 1.00 91.44 410 ILE A C 1
ATOM 3295 O O . ILE A 1 410 ? -4.807 -7.012 -37.911 1.00 91.44 410 ILE A O 1
ATOM 3299 N N . GLN A 1 411 ? -6.619 -8.260 -38.369 1.00 91.88 411 GLN A N 1
ATOM 3300 C CA . GLN A 1 411 ? -6.519 -8.173 -39.830 1.00 91.88 411 GLN A CA 1
ATOM 3301 C C . GLN A 1 411 ? -6.713 -6.741 -40.335 1.00 91.88 411 GLN A C 1
ATOM 3303 O O . GLN A 1 411 ? -5.944 -6.282 -41.175 1.00 91.88 411 GLN A O 1
ATOM 3308 N N . ARG A 1 412 ? -7.689 -5.999 -39.795 1.00 91.00 412 ARG A N 1
ATOM 3309 C CA . ARG A 1 412 ? -7.866 -4.571 -40.108 1.00 91.00 412 ARG A CA 1
ATOM 3310 C C . ARG A 1 412 ? -6.653 -3.753 -39.693 1.00 91.00 412 ARG A C 1
ATOM 3312 O O . ARG A 1 412 ? -6.184 -2.942 -40.480 1.00 91.00 412 ARG A O 1
ATOM 3319 N N . SER A 1 413 ? -6.122 -4.004 -38.496 1.00 91.38 413 SER A N 1
ATOM 3320 C CA . SER A 1 413 ? -4.938 -3.290 -38.014 1.00 91.38 413 SER A CA 1
ATOM 3321 C C . SER A 1 413 ? -3.716 -3.543 -38.901 1.00 91.38 413 SER A C 1
ATOM 3323 O O . SER A 1 413 ? -3.010 -2.601 -39.243 1.00 91.38 413 SER A O 1
ATOM 3325 N N . GLY A 1 414 ? -3.475 -4.792 -39.316 1.00 91.75 414 GLY A N 1
ATOM 3326 C CA . GLY A 1 414 ? -2.370 -5.108 -40.224 1.00 91.75 414 GLY A CA 1
ATOM 3327 C C . GLY A 1 414 ? -2.604 -4.626 -41.660 1.00 91.75 414 GLY A C 1
ATOM 3328 O O . GLY A 1 414 ? -1.645 -4.249 -42.329 1.00 91.75 414 GLY A O 1
ATOM 3329 N N . ARG A 1 415 ? -3.861 -4.545 -42.122 1.00 91.62 415 ARG A N 1
ATOM 3330 C CA . ARG A 1 415 ? -4.200 -3.930 -43.415 1.00 91.62 415 ARG A CA 1
ATOM 3331 C C . ARG A 1 415 ? -3.799 -2.457 -43.463 1.00 91.62 415 ARG A C 1
ATOM 3333 O O . ARG A 1 415 ? -3.227 -2.046 -44.461 1.00 91.62 415 ARG A O 1
ATOM 3340 N N . THR A 1 416 ? -4.019 -1.697 -42.390 1.00 91.94 416 THR A N 1
ATOM 3341 C CA . THR A 1 416 ? -3.575 -0.296 -42.312 1.00 91.94 416 THR A CA 1
ATOM 3342 C C . THR A 1 416 ? -2.063 -0.162 -42.513 1.00 91.94 416 THR A C 1
ATOM 3344 O O . THR A 1 416 ? -1.615 0.737 -43.216 1.00 91.94 416 THR A O 1
ATOM 3347 N N . ILE A 1 417 ? -1.267 -1.069 -41.931 1.00 92.94 417 ILE A N 1
ATOM 3348 C CA . ILE A 1 417 ? 0.194 -1.092 -42.122 1.00 92.94 417 ILE A CA 1
ATOM 3349 C C . ILE A 1 417 ? 0.528 -1.425 -43.580 1.00 92.94 417 ILE A C 1
ATOM 3351 O O . ILE A 1 417 ? 1.359 -0.762 -44.192 1.00 92.94 417 ILE A O 1
ATOM 3355 N N . TRP A 1 418 ? -0.128 -2.442 -44.139 1.00 91.38 418 TRP A N 1
ATOM 3356 C CA . TRP A 1 418 ? 0.083 -2.890 -45.513 1.00 91.38 418 TRP A CA 1
ATOM 3357 C C . TRP A 1 418 ? -0.229 -1.799 -46.544 1.00 91.38 418 TRP A C 1
ATOM 3359 O O . TRP A 1 418 ? 0.590 -1.525 -47.415 1.00 91.38 418 TRP A O 1
ATOM 3369 N N . GLU A 1 419 ? -1.378 -1.135 -46.421 1.00 90.94 419 GLU A N 1
ATOM 3370 C CA . GLU A 1 419 ? -1.780 -0.037 -47.306 1.00 90.94 419 GLU A CA 1
ATOM 3371 C C . GLU A 1 419 ? -0.800 1.140 -47.212 1.00 90.94 419 GLU A C 1
ATOM 3373 O O . GLU A 1 419 ? -0.345 1.619 -48.249 1.00 90.94 419 GLU A O 1
ATOM 3378 N N . ALA A 1 420 ? -0.377 1.509 -45.995 1.00 91.00 420 ALA A N 1
ATOM 3379 C CA . ALA A 1 420 ? 0.624 2.555 -45.773 1.00 91.00 420 ALA A CA 1
ATOM 3380 C C . ALA A 1 420 ? 1.994 2.226 -46.403 1.00 91.00 420 ALA A C 1
ATOM 3382 O O . ALA A 1 420 ? 2.734 3.121 -46.825 1.00 91.00 420 ALA A O 1
ATOM 3383 N N . ILE A 1 421 ? 2.367 0.940 -46.453 1.00 90.44 421 ILE A N 1
ATOM 3384 C CA . ILE A 1 421 ? 3.577 0.477 -47.148 1.00 90.44 421 ILE A CA 1
ATOM 3385 C C . ILE A 1 421 ? 3.412 0.644 -48.662 1.00 90.44 421 ILE A C 1
ATOM 3387 O O . ILE A 1 421 ? 4.328 1.137 -49.323 1.00 90.44 421 ILE A O 1
ATOM 3391 N N . LEU A 1 422 ? 2.264 0.256 -49.223 1.00 87.56 422 LEU A N 1
ATOM 3392 C CA . LEU A 1 422 ? 2.022 0.314 -50.667 1.00 87.56 422 LEU A CA 1
ATOM 3393 C C . LEU A 1 422 ? 1.922 1.751 -51.195 1.00 87.56 422 LEU A C 1
ATOM 3395 O O . LEU A 1 422 ? 2.506 2.058 -52.235 1.00 87.56 422 LEU A O 1
ATOM 3399 N N . ASP A 1 423 ? 1.226 2.644 -50.491 1.00 87.31 423 ASP A N 1
ATOM 3400 C CA . ASP A 1 423 ? 1.035 4.035 -50.925 1.00 87.31 423 ASP A CA 1
ATOM 3401 C C . ASP A 1 423 ? 2.212 4.962 -50.555 1.00 87.31 423 ASP A C 1
ATOM 3403 O O . ASP A 1 423 ? 2.446 5.969 -51.223 1.00 87.31 423 ASP A O 1
ATOM 3407 N N . GLY A 1 424 ? 3.029 4.574 -49.571 1.00 86.06 424 GLY A N 1
ATOM 3408 C CA . GLY A 1 424 ? 4.232 5.292 -49.139 1.00 86.06 424 GLY A CA 1
ATOM 3409 C C . GLY A 1 424 ? 4.006 6.261 -47.990 1.00 86.06 424 GLY A C 1
ATOM 3410 O O . GLY A 1 424 ? 4.959 6.910 -47.550 1.00 86.06 424 GLY A O 1
ATOM 3411 N N . SER A 1 425 ? 2.789 6.334 -47.447 1.00 89.88 425 SER A N 1
ATOM 3412 C CA . SER A 1 425 ? 2.498 7.128 -46.255 1.00 89.88 425 SER A CA 1
ATOM 3413 C C . SER A 1 425 ? 3.284 6.634 -45.034 1.00 89.88 425 SER A C 1
ATOM 3415 O O . SER A 1 425 ? 3.501 7.401 -44.091 1.00 89.88 425 SER A O 1
ATOM 3417 N N . ILE A 1 426 ? 3.764 5.381 -45.058 1.00 91.38 426 ILE A N 1
ATOM 3418 C CA . ILE A 1 426 ? 4.603 4.791 -44.009 1.00 91.38 426 ILE A CA 1
ATOM 3419 C C . ILE A 1 426 ? 5.873 5.605 -43.728 1.00 91.38 426 ILE A C 1
ATOM 3421 O O . ILE A 1 426 ? 6.335 5.627 -42.594 1.00 91.38 426 ILE A O 1
ATOM 3425 N N . TYR A 1 427 ? 6.413 6.340 -44.705 1.00 90.25 427 TYR A N 1
ATOM 3426 C CA . TYR A 1 427 ? 7.609 7.166 -44.492 1.00 90.25 427 TYR A CA 1
ATOM 3427 C C . TYR A 1 427 ? 7.342 8.432 -43.685 1.00 90.25 427 TYR A C 1
ATOM 3429 O O . TYR A 1 427 ? 8.239 8.931 -43.012 1.00 90.25 427 TYR A O 1
ATOM 3437 N N . SER A 1 428 ? 6.112 8.948 -43.722 1.00 89.12 428 SER A N 1
ATOM 3438 C CA . SER A 1 428 ? 5.714 10.067 -42.865 1.00 89.12 428 SER A CA 1
ATOM 3439 C C . SER A 1 428 ? 5.485 9.622 -41.418 1.00 89.12 428 SER A C 1
ATOM 3441 O O . SER A 1 428 ? 5.690 10.414 -40.498 1.00 89.12 428 SER A O 1
ATOM 3443 N N . ILE A 1 429 ? 5.061 8.366 -41.210 1.00 91.12 429 ILE A N 1
ATOM 3444 C CA . ILE A 1 429 ? 4.769 7.790 -39.887 1.00 91.12 429 ILE A CA 1
ATOM 3445 C C . ILE A 1 429 ? 5.339 6.356 -39.773 1.00 91.12 429 ILE A C 1
ATOM 3447 O O . ILE A 1 429 ? 4.573 5.388 -39.733 1.00 91.12 429 ILE A O 1
ATOM 3451 N N . PRO A 1 430 ? 6.675 6.182 -39.692 1.00 93.38 430 PRO A N 1
ATOM 3452 C CA . PRO A 1 430 ? 7.284 4.854 -39.568 1.00 93.38 430 PRO A CA 1
ATOM 3453 C C . PRO A 1 430 ? 6.879 4.099 -38.294 1.00 93.38 430 PRO A C 1
ATOM 3455 O O . PRO A 1 430 ? 6.884 2.872 -38.285 1.00 93.38 430 PRO A O 1
ATOM 3458 N N . SER A 1 431 ? 6.460 4.801 -37.233 1.00 93.62 431 SER A N 1
ATOM 3459 C CA . SER A 1 431 ? 5.918 4.216 -35.994 1.00 93.62 431 SER A CA 1
ATOM 3460 C C . SER A 1 431 ? 4.727 3.267 -36.205 1.00 93.62 431 SER A C 1
ATOM 3462 O O . SER A 1 431 ? 4.462 2.431 -35.340 1.00 93.62 431 SER A O 1
ATOM 3464 N N . LEU A 1 432 ? 4.033 3.325 -37.351 1.00 93.94 432 LEU A N 1
ATOM 3465 C CA . LEU A 1 432 ? 2.991 2.356 -37.721 1.00 93.94 432 LEU A CA 1
ATOM 3466 C C . LEU A 1 432 ? 3.528 0.922 -37.880 1.00 93.94 432 LEU A C 1
ATOM 3468 O O . LEU A 1 432 ? 2.784 -0.034 -37.654 1.00 93.94 432 LEU A O 1
ATOM 3472 N N . LEU A 1 433 ? 4.814 0.753 -38.213 1.00 94.31 433 LEU A N 1
ATOM 3473 C CA . LEU A 1 433 ? 5.464 -0.562 -38.275 1.00 94.31 433 LEU A CA 1
ATOM 3474 C C . LEU A 1 433 ? 5.528 -1.240 -36.893 1.00 94.31 433 LEU A C 1
ATOM 3476 O O . LEU A 1 433 ? 5.562 -2.466 -36.821 1.00 94.31 433 LEU A O 1
ATOM 3480 N N . ALA A 1 434 ? 5.487 -0.462 -35.806 1.00 94.44 434 ALA A N 1
ATOM 3481 C CA . ALA A 1 434 ? 5.403 -0.936 -34.423 1.00 94.44 434 ALA A CA 1
ATOM 3482 C C . ALA A 1 434 ? 3.988 -0.756 -33.833 1.00 94.44 434 ALA A C 1
ATOM 3484 O O . ALA A 1 434 ? 3.839 -0.514 -32.636 1.00 94.44 434 ALA A O 1
ATOM 3485 N N . SER A 1 435 ? 2.943 -0.812 -34.665 1.00 94.56 435 SER A N 1
ATOM 3486 C CA . SER A 1 435 ? 1.576 -0.553 -34.205 1.00 94.56 435 SER A CA 1
ATOM 3487 C C . SER A 1 435 ? 0.996 -1.653 -33.310 1.00 94.56 435 SER A C 1
ATOM 3489 O O . SER A 1 435 ? 1.438 -2.803 -33.321 1.00 94.56 435 SER A O 1
ATOM 3491 N N . PHE A 1 436 ? -0.024 -1.291 -32.528 1.00 96.00 436 PHE A N 1
ATOM 3492 C CA . PHE A 1 436 ? -0.762 -2.205 -31.655 1.00 96.00 436 PHE A CA 1
ATOM 3493 C C . PHE A 1 436 ? -2.264 -1.888 -31.621 1.00 96.00 436 PHE A C 1
ATOM 3495 O O . PHE A 1 436 ? -2.722 -0.815 -32.004 1.00 96.00 436 PHE A O 1
ATOM 3502 N N . THR A 1 437 ? -3.072 -2.826 -31.146 1.00 95.94 437 THR A N 1
ATOM 3503 C CA . THR A 1 437 ? -4.510 -2.639 -30.949 1.00 95.94 437 THR A CA 1
ATOM 3504 C C . THR A 1 437 ? -4.942 -3.209 -29.608 1.00 95.94 437 THR A C 1
ATOM 3506 O O . THR A 1 437 ? -4.402 -4.214 -29.153 1.00 95.94 437 THR A O 1
ATOM 3509 N N . ILE A 1 438 ? -5.909 -2.563 -28.963 1.00 96.31 438 ILE A N 1
ATOM 3510 C CA . ILE A 1 438 ? -6.500 -3.012 -27.705 1.00 96.31 438 ILE A CA 1
ATOM 3511 C C . ILE A 1 438 ? -8.004 -3.146 -27.915 1.00 96.31 438 ILE A C 1
ATOM 3513 O O . ILE A 1 438 ? -8.675 -2.195 -28.313 1.00 96.31 438 ILE A O 1
ATOM 3517 N N . ILE A 1 439 ? -8.561 -4.311 -27.603 1.00 96.00 439 ILE A N 1
ATOM 3518 C CA . ILE A 1 439 ? -10.000 -4.449 -27.365 1.00 96.00 439 ILE A CA 1
ATOM 3519 C C . ILE A 1 439 ? -10.227 -4.516 -25.859 1.00 96.00 439 ILE A C 1
ATOM 3521 O O . ILE A 1 439 ? -9.517 -5.246 -25.170 1.00 96.00 439 ILE A O 1
ATOM 3525 N N . SER A 1 440 ? -11.193 -3.760 -25.338 1.00 96.31 440 SER A N 1
ATOM 3526 C CA . SER A 1 440 ? -11.492 -3.732 -23.905 1.00 96.31 440 SER A CA 1
ATOM 3527 C C . SER A 1 440 ? -12.987 -3.733 -23.605 1.00 96.31 440 SER A C 1
ATOM 3529 O O . SER A 1 440 ? -13.802 -3.308 -24.420 1.00 96.31 440 SER A O 1
ATOM 3531 N N . PHE A 1 441 ? -13.329 -4.181 -22.405 1.00 95.94 441 PHE A N 1
ATOM 3532 C CA . PHE A 1 441 ? -14.621 -4.006 -21.762 1.00 95.94 441 PHE A CA 1
ATOM 3533 C C . PHE A 1 441 ? -14.378 -3.571 -20.314 1.00 95.94 441 PHE A C 1
ATOM 3535 O O . PHE A 1 441 ? -13.649 -4.237 -19.577 1.00 95.94 441 PHE A O 1
ATOM 3542 N N . ALA A 1 442 ? -14.984 -2.454 -19.921 1.00 93.56 442 ALA A N 1
ATOM 3543 C CA . ALA A 1 442 ? -14.867 -1.890 -18.581 1.00 93.56 442 ALA A CA 1
ATOM 3544 C C . ALA A 1 442 ? -16.205 -2.007 -17.834 1.00 93.56 442 ALA A C 1
ATOM 3546 O O . ALA A 1 442 ? -17.164 -1.304 -18.162 1.00 93.56 442 ALA A O 1
ATOM 3547 N N . ASP A 1 443 ? -16.266 -2.864 -16.814 1.00 92.12 443 ASP A N 1
ATOM 3548 C CA . ASP A 1 443 ? -17.372 -2.906 -15.856 1.00 92.12 443 ASP A CA 1
ATOM 3549 C C . ASP A 1 443 ? -17.118 -1.860 -14.769 1.00 92.12 443 ASP A C 1
ATOM 3551 O O . ASP A 1 443 ? -16.430 -2.096 -13.776 1.00 92.12 443 ASP A O 1
ATOM 3555 N N . LEU A 1 444 ? -17.691 -0.677 -14.977 1.00 87.50 444 LEU A N 1
ATOM 3556 C CA . LEU A 1 444 ? -17.531 0.476 -14.094 1.00 87.50 444 LEU A CA 1
ATOM 3557 C C . LEU A 1 444 ? -18.315 0.361 -12.779 1.00 87.50 444 LEU A C 1
ATOM 3559 O O . LEU A 1 444 ? -18.133 1.203 -11.908 1.00 87.50 444 LEU A O 1
ATOM 3563 N N . LYS A 1 445 ? -19.185 -0.649 -12.623 1.00 85.00 445 LYS A N 1
ATOM 3564 C CA . LYS A 1 445 ? -19.874 -0.908 -11.349 1.00 85.00 445 LYS A CA 1
ATOM 3565 C C . LYS A 1 445 ? -18.998 -1.718 -10.404 1.00 85.00 445 LYS A C 1
ATOM 3567 O O . LYS A 1 445 ? -19.044 -1.504 -9.201 1.00 85.00 445 LYS A O 1
ATOM 3572 N N . LYS A 1 446 ? -18.235 -2.664 -10.956 1.00 84.88 446 LYS A N 1
ATOM 3573 C CA . LYS A 1 446 ? -17.318 -3.525 -10.195 1.00 84.88 446 LYS A CA 1
ATOM 3574 C C . LYS A 1 446 ? -15.858 -3.079 -10.279 1.00 84.88 446 LYS A C 1
ATOM 3576 O O . LYS A 1 446 ? -15.020 -3.654 -9.600 1.00 84.88 446 LYS A O 1
ATOM 3581 N N . TYR A 1 447 ? -15.553 -2.078 -11.106 1.00 87.88 447 TYR A N 1
ATOM 3582 C CA . TYR A 1 447 ? -14.191 -1.646 -11.443 1.00 87.88 447 TYR A CA 1
ATOM 3583 C C . TYR A 1 447 ? -13.334 -2.787 -12.014 1.00 87.88 447 TYR A C 1
ATOM 3585 O O . TYR A 1 447 ? -12.146 -2.916 -11.723 1.00 87.88 447 TYR A O 1
ATOM 3593 N N . HIS A 1 448 ? -13.963 -3.628 -12.836 1.00 92.81 448 HIS A N 1
ATOM 3594 C CA . HIS A 1 448 ? -13.342 -4.771 -13.494 1.00 92.81 448 HIS A CA 1
ATOM 3595 C C . HIS A 1 448 ? -13.067 -4.453 -14.965 1.00 92.81 448 HIS A C 1
ATOM 3597 O O . HIS A 1 448 ? -13.971 -4.059 -15.705 1.00 92.81 448 HIS A O 1
ATOM 3603 N N . PHE A 1 449 ? -11.838 -4.678 -15.418 1.00 94.12 449 PHE A N 1
ATOM 3604 C CA . PHE A 1 449 ? -11.411 -4.361 -16.778 1.00 94.12 449 PHE A CA 1
ATOM 3605 C C . PHE A 1 449 ? -10.933 -5.624 -17.488 1.00 94.12 449 PHE A C 1
ATOM 3607 O O . PHE A 1 449 ? -9.936 -6.237 -17.111 1.00 94.12 449 PHE A O 1
ATOM 3614 N N . HIS A 1 450 ? -11.642 -6.005 -18.546 1.00 94.94 450 HIS A N 1
ATOM 3615 C CA . HIS A 1 450 ? -11.231 -7.061 -19.463 1.00 94.94 450 HIS A CA 1
ATOM 3616 C C . HIS A 1 450 ? -10.576 -6.421 -20.678 1.00 94.94 450 HIS A C 1
ATOM 3618 O O . HIS A 1 450 ? -11.148 -5.506 -21.269 1.00 94.94 450 HIS A O 1
ATOM 3624 N N . TYR A 1 451 ? -9.398 -6.887 -21.073 1.00 95.12 451 TYR A N 1
ATOM 3625 C CA . TYR A 1 451 ? -8.706 -6.330 -22.231 1.00 95.12 451 TYR A CA 1
ATOM 3626 C C . TYR A 1 451 ? -7.849 -7.371 -22.939 1.00 95.12 451 TYR A C 1
ATOM 3628 O O . TYR A 1 451 ? -7.431 -8.364 -22.348 1.00 95.12 451 TYR A O 1
ATOM 3636 N N . TRP A 1 452 ? -7.583 -7.155 -24.222 1.00 95.38 452 TRP A N 1
ATOM 3637 C CA . TRP A 1 452 ? -6.640 -7.966 -24.979 1.00 95.38 452 TRP A CA 1
ATOM 3638 C C . TRP A 1 452 ? -5.860 -7.083 -25.944 1.00 95.38 452 TRP A C 1
ATOM 3640 O O . TRP A 1 452 ? -6.456 -6.326 -26.714 1.00 95.38 452 TRP A O 1
ATOM 3650 N N . CYS A 1 453 ? -4.535 -7.182 -25.882 1.00 95.81 453 CYS A N 1
ATOM 3651 C CA . CYS A 1 453 ? -3.617 -6.460 -26.748 1.00 95.81 453 CYS A CA 1
ATOM 3652 C C . CYS A 1 453 ? -3.213 -7.333 -27.942 1.00 95.81 453 CYS A C 1
ATOM 3654 O O . CYS A 1 453 ? -2.952 -8.530 -27.799 1.00 95.81 453 CYS A O 1
ATOM 3656 N N . GLY A 1 454 ? -3.157 -6.726 -29.123 1.00 95.25 454 GLY A N 1
ATOM 3657 C CA . GLY A 1 454 ? -2.690 -7.347 -30.354 1.00 95.25 454 GLY A CA 1
ATOM 3658 C C . GLY A 1 454 ? -1.617 -6.496 -31.024 1.00 95.25 454 GLY A C 1
ATOM 3659 O O . GLY A 1 454 ? -1.772 -5.287 -31.152 1.00 95.25 454 GLY A O 1
ATOM 3660 N N . PHE A 1 455 ? -0.548 -7.139 -31.479 1.00 95.44 455 PHE A N 1
ATOM 3661 C CA . PHE A 1 455 ? 0.613 -6.526 -32.121 1.00 95.44 455 PHE A CA 1
ATOM 3662 C C . PHE A 1 455 ? 0.703 -7.009 -33.578 1.00 95.44 455 PHE A C 1
ATOM 3664 O O . PHE A 1 455 ? 1.384 -8.004 -33.841 1.00 95.44 455 PHE A O 1
ATOM 3671 N N . PRO A 1 456 ? -0.041 -6.398 -34.521 1.00 94.81 456 PRO A N 1
ATOM 3672 C CA . PRO A 1 456 ? -0.154 -6.872 -35.900 1.00 94.81 456 PRO A CA 1
ATOM 3673 C C . PRO A 1 456 ? 1.216 -7.010 -36.577 1.00 94.81 456 PRO A C 1
ATOM 3675 O O . PRO A 1 456 ? 1.908 -6.029 -36.835 1.00 94.81 456 PRO A O 1
ATOM 3678 N N . ALA A 1 457 ? 1.577 -8.248 -36.901 1.00 91.88 457 ALA A N 1
ATOM 3679 C CA . ALA A 1 457 ? 2.761 -8.593 -37.668 1.00 91.88 457 ALA A CA 1
ATOM 3680 C C . ALA A 1 457 ? 2.360 -9.287 -38.970 1.00 91.88 457 ALA A C 1
ATOM 3682 O O . ALA A 1 457 ? 1.676 -10.320 -38.945 1.00 91.88 457 ALA A O 1
ATOM 3683 N N . ILE A 1 458 ? 2.796 -8.716 -40.091 1.00 91.12 458 ILE A N 1
ATOM 3684 C CA . ILE A 1 458 ? 2.570 -9.242 -41.438 1.00 91.12 458 ILE A CA 1
ATOM 3685 C C . ILE A 1 458 ? 3.620 -10.323 -41.719 1.00 91.12 458 ILE A C 1
ATOM 3687 O O . ILE A 1 458 ? 4.805 -10.140 -41.448 1.00 91.12 458 ILE A O 1
ATOM 3691 N N . HIS A 1 459 ? 3.187 -11.479 -42.223 1.00 84.69 459 HIS A N 1
ATOM 3692 C CA . HIS A 1 459 ? 4.090 -12.582 -42.550 1.00 84.69 459 HIS A CA 1
ATOM 3693 C C . HIS A 1 459 ? 4.724 -12.374 -43.924 1.00 84.69 459 HIS A C 1
ATOM 3695 O O . HIS A 1 459 ? 4.023 -12.203 -44.921 1.00 84.69 459 HIS A O 1
ATOM 3701 N N . SER A 1 460 ? 6.048 -12.467 -43.973 1.00 79.94 460 SER A N 1
ATOM 3702 C CA . SER A 1 460 ? 6.803 -12.621 -45.213 1.00 79.94 460 SER A CA 1
ATOM 3703 C C . SER A 1 460 ? 6.711 -14.080 -45.667 1.00 79.94 460 SER A C 1
ATOM 3705 O O . SER A 1 460 ? 7.140 -14.974 -44.944 1.00 79.94 460 SER A O 1
ATOM 3707 N N . ALA A 1 461 ? 6.135 -14.327 -46.843 1.00 72.56 461 ALA A N 1
ATOM 3708 C CA . ALA A 1 461 ? 6.107 -15.644 -47.479 1.00 72.56 461 ALA A CA 1
ATOM 3709 C C . ALA A 1 461 ? 6.805 -15.549 -48.848 1.00 72.56 461 ALA A C 1
ATOM 3711 O O . ALA A 1 461 ? 6.367 -14.724 -49.653 1.00 72.56 461 ALA A O 1
ATOM 3712 N N . PRO A 1 462 ? 7.880 -16.319 -49.108 1.00 78.19 462 PRO A N 1
ATOM 3713 C CA . PRO A 1 462 ? 8.615 -17.189 -48.168 1.00 78.19 462 PRO A CA 1
ATOM 3714 C C . PRO A 1 462 ? 9.319 -16.394 -47.043 1.00 78.19 462 PRO A C 1
ATOM 3716 O O . PRO A 1 462 ? 9.431 -15.170 -47.159 1.00 78.19 462 PRO A O 1
ATOM 3719 N N . PRO A 1 463 ? 9.742 -17.025 -45.933 1.00 81.50 463 PRO A N 1
ATOM 3720 C CA . PRO A 1 463 ? 10.464 -16.335 -44.859 1.00 81.50 463 PRO A CA 1
ATOM 3721 C C . PRO A 1 463 ? 11.840 -15.836 -45.330 1.00 81.50 463 PRO A C 1
ATOM 3723 O O . PRO A 1 463 ? 12.408 -16.375 -46.276 1.00 81.50 463 PRO A O 1
ATOM 3726 N N . TRP A 1 464 ? 12.355 -14.788 -44.685 1.00 85.56 464 TRP A N 1
ATOM 3727 C CA . TRP A 1 464 ? 13.728 -14.318 -44.900 1.00 85.56 464 TRP A CA 1
ATOM 3728 C C . TRP A 1 464 ? 14.719 -15.263 -44.209 1.00 85.56 464 TRP A C 1
ATOM 3730 O O . TRP A 1 464 ? 14.399 -15.832 -43.164 1.00 85.56 464 TRP A O 1
ATOM 3740 N N . THR A 1 465 ? 15.914 -15.423 -44.779 1.00 86.50 465 THR A N 1
ATOM 3741 C CA . THR A 1 465 ? 16.987 -16.258 -44.224 1.00 86.50 465 THR A CA 1
ATOM 3742 C C . THR A 1 465 ? 18.125 -15.390 -43.690 1.00 86.50 465 THR A C 1
ATOM 3744 O O . THR A 1 465 ? 18.524 -14.403 -44.312 1.00 86.50 465 THR A O 1
ATOM 3747 N N . VAL A 1 466 ? 18.662 -15.741 -42.518 1.00 86.81 466 VAL A N 1
ATOM 3748 C CA . VAL A 1 466 ? 19.835 -15.064 -41.944 1.00 86.81 466 VAL A CA 1
ATOM 3749 C C . VAL A 1 466 ? 21.094 -15.671 -42.561 1.00 86.81 466 VAL A C 1
ATOM 3751 O O . VAL A 1 466 ? 21.386 -16.847 -42.353 1.00 86.81 466 VAL A O 1
ATOM 3754 N N . VAL A 1 467 ? 21.849 -14.871 -43.311 1.00 86.31 467 VAL A N 1
ATOM 3755 C CA . VAL A 1 467 ? 23.117 -15.283 -43.934 1.00 86.31 467 VAL A CA 1
ATOM 3756 C C . VAL A 1 467 ? 24.275 -15.148 -42.950 1.00 86.31 467 VAL A C 1
ATOM 3758 O O . VAL A 1 467 ? 25.093 -16.054 -42.819 1.00 86.31 467 VAL A O 1
ATOM 3761 N N . GLU A 1 468 ? 24.350 -14.007 -42.267 1.00 87.62 468 GLU A N 1
ATOM 3762 C CA . GLU A 1 468 ? 25.436 -13.676 -41.346 1.00 87.62 468 GLU A CA 1
ATOM 3763 C C . GLU A 1 468 ? 24.898 -12.867 -40.162 1.00 87.62 468 GLU A C 1
ATOM 3765 O O . GLU A 1 468 ? 23.988 -12.047 -40.314 1.00 87.62 468 GLU A O 1
ATOM 3770 N N . ARG A 1 469 ? 25.478 -13.092 -38.977 1.00 89.06 469 ARG A N 1
ATOM 3771 C CA . ARG A 1 469 ? 25.208 -12.327 -37.756 1.00 89.06 469 ARG A CA 1
ATOM 3772 C C . ARG A 1 469 ? 26.515 -11.809 -37.176 1.00 89.06 469 ARG A C 1
ATOM 3774 O O . ARG A 1 469 ? 27.414 -12.600 -36.898 1.00 89.06 469 ARG A O 1
ATOM 3781 N N . TRP A 1 470 ? 26.587 -10.508 -36.918 1.00 89.94 470 TRP A N 1
ATOM 3782 C CA . TRP A 1 470 ? 27.780 -9.866 -36.361 1.00 89.94 470 TRP A CA 1
ATOM 3783 C C . TRP A 1 470 ? 27.430 -8.598 -35.563 1.00 89.94 470 TRP A C 1
ATOM 3785 O O . TRP A 1 470 ? 26.267 -8.203 -35.472 1.00 89.94 470 TRP A O 1
ATOM 3795 N N . LYS A 1 471 ? 28.428 -7.999 -34.905 1.00 90.00 471 LYS A N 1
ATOM 3796 C CA . LYS A 1 471 ? 28.300 -6.777 -34.090 1.00 90.00 471 LYS A CA 1
ATOM 3797 C C . LYS A 1 471 ? 29.355 -5.759 -34.523 1.00 90.00 471 LYS A C 1
ATOM 3799 O O . LYS A 1 471 ? 30.420 -6.152 -34.999 1.00 90.00 471 LYS A O 1
ATOM 3804 N N . PHE A 1 472 ? 29.063 -4.474 -34.338 1.00 87.69 472 PHE A N 1
ATOM 3805 C CA . PHE A 1 472 ? 30.044 -3.405 -34.546 1.00 87.69 472 PHE A CA 1
ATOM 3806 C C . PHE A 1 472 ? 31.193 -3.488 -33.535 1.00 87.69 472 PHE A C 1
ATOM 3808 O O . PHE A 1 472 ? 31.047 -4.073 -32.455 1.00 87.69 472 PHE A O 1
ATOM 3815 N N . SER A 1 473 ? 32.334 -2.885 -33.880 1.00 86.94 473 SER A N 1
ATOM 3816 C CA . SER A 1 473 ? 33.403 -2.663 -32.904 1.00 86.94 473 SER A CA 1
ATOM 3817 C C . SER A 1 473 ? 32.968 -1.643 -31.843 1.00 86.94 473 SER A C 1
ATOM 3819 O O . SER A 1 473 ? 32.026 -0.874 -32.045 1.00 86.94 473 SER A O 1
ATOM 3821 N N . GLU A 1 474 ? 33.660 -1.608 -30.703 1.00 84.94 474 GLU A N 1
ATOM 3822 C CA . GLU A 1 474 ? 33.378 -0.630 -29.643 1.00 84.94 474 GLU A CA 1
ATOM 3823 C C . GLU A 1 474 ? 33.463 0.818 -30.159 1.00 84.94 474 GLU A C 1
ATOM 3825 O O . GLU A 1 474 ? 32.562 1.617 -29.912 1.00 84.94 474 GLU A O 1
ATOM 3830 N N . GLU A 1 475 ? 34.499 1.142 -30.935 1.00 84.19 475 GLU A N 1
ATOM 3831 C CA . GLU A 1 475 ? 34.707 2.481 -31.505 1.00 84.19 475 GLU A CA 1
ATOM 3832 C C . GLU A 1 475 ? 33.571 2.882 -32.459 1.00 84.19 475 GLU A C 1
ATOM 3834 O O . GLU A 1 475 ? 33.056 4.004 -32.410 1.00 84.19 475 GLU A O 1
ATOM 3839 N N . GLU A 1 476 ? 33.130 1.941 -33.295 1.00 84.62 476 GLU A N 1
ATOM 3840 C CA . GLU A 1 476 ? 32.028 2.143 -34.232 1.00 84.62 476 GLU A CA 1
ATOM 3841 C C . GLU A 1 476 ? 30.693 2.347 -33.517 1.00 84.62 476 GLU A C 1
ATOM 3843 O O . GLU A 1 476 ? 29.947 3.260 -33.880 1.00 84.62 476 GLU A O 1
ATOM 3848 N N . SER A 1 477 ? 30.410 1.539 -32.490 1.00 86.94 477 SER A N 1
ATOM 3849 C CA . SER A 1 477 ? 29.193 1.641 -31.681 1.00 86.94 477 SER A CA 1
ATOM 3850 C C . SER A 1 477 ? 29.117 2.956 -30.908 1.00 86.94 477 SER A C 1
ATOM 3852 O O . SER A 1 477 ? 28.045 3.561 -30.865 1.00 86.94 477 SER A O 1
ATOM 3854 N N . VAL A 1 478 ? 30.230 3.443 -30.345 1.00 87.38 478 VAL A N 1
ATOM 3855 C CA . VAL A 1 478 ? 30.271 4.743 -29.652 1.00 87.38 478 VAL A CA 1
ATOM 3856 C C . VAL A 1 478 ? 29.915 5.877 -30.619 1.00 87.38 478 VAL A C 1
ATOM 3858 O O . VAL A 1 478 ? 28.983 6.639 -30.354 1.00 87.38 478 VAL A O 1
ATOM 3861 N N . SER A 1 479 ? 30.601 5.943 -31.765 1.00 89.38 479 SER A N 1
ATOM 3862 C CA . SER A 1 479 ? 30.378 6.968 -32.797 1.00 89.38 479 SER A CA 1
ATOM 3863 C C . SER A 1 479 ? 28.949 6.923 -33.359 1.00 89.38 479 SER A C 1
ATOM 3865 O O . SER A 1 479 ? 28.286 7.957 -33.516 1.00 89.38 479 SER A O 1
ATOM 3867 N N . LEU A 1 480 ? 28.418 5.718 -33.601 1.00 89.69 480 LEU A N 1
ATOM 3868 C CA . LEU A 1 480 ? 27.046 5.529 -34.068 1.00 89.69 480 LEU A CA 1
ATOM 3869 C C . LEU A 1 480 ? 26.031 5.984 -33.015 1.00 89.69 480 LEU A C 1
ATOM 3871 O O . LEU A 1 480 ? 25.084 6.696 -33.349 1.00 89.69 480 LEU A O 1
ATOM 3875 N N . CYS A 1 481 ? 26.229 5.616 -31.746 1.00 89.50 481 CYS A N 1
ATOM 3876 C CA . CYS A 1 481 ? 25.324 5.973 -30.656 1.00 89.50 481 CYS A CA 1
ATOM 3877 C C . CYS A 1 481 ? 25.211 7.496 -30.486 1.00 89.50 481 CYS A C 1
ATOM 3879 O O . CYS A 1 481 ? 24.105 8.020 -30.315 1.00 89.50 481 CYS A O 1
ATOM 3881 N N . ASP A 1 482 ? 26.327 8.219 -30.589 1.00 88.62 482 ASP A N 1
ATOM 3882 C CA . ASP A 1 482 ? 26.357 9.682 -30.497 1.00 88.62 482 ASP A CA 1
ATOM 3883 C C . ASP A 1 482 ? 25.688 10.344 -31.713 1.00 88.62 482 ASP A C 1
ATOM 3885 O O . ASP A 1 482 ? 24.895 11.285 -31.564 1.00 88.62 482 ASP A O 1
ATOM 3889 N N . THR A 1 483 ? 25.913 9.799 -32.912 1.00 90.38 483 THR A N 1
ATOM 3890 C CA . THR A 1 483 ? 25.284 10.281 -34.152 1.00 90.38 483 THR A CA 1
ATOM 3891 C C . THR A 1 483 ? 23.768 10.064 -34.138 1.00 90.38 483 THR A C 1
ATOM 3893 O O . THR A 1 483 ? 23.006 10.996 -34.400 1.00 90.38 483 THR A O 1
ATOM 3896 N N . VAL A 1 484 ? 23.304 8.864 -33.767 1.00 90.81 484 VAL A N 1
ATOM 3897 C CA . VAL A 1 484 ? 21.872 8.541 -33.638 1.00 90.81 484 VAL A CA 1
ATOM 3898 C C . VAL A 1 484 ? 21.225 9.398 -32.552 1.00 90.81 484 VAL A C 1
ATOM 3900 O O . VAL A 1 484 ? 20.134 9.930 -32.757 1.00 90.81 484 VAL A O 1
ATOM 3903 N N . SER A 1 485 ? 21.893 9.587 -31.410 1.00 87.88 485 SER A N 1
ATOM 3904 C CA . SER A 1 485 ? 21.382 10.433 -30.324 1.00 87.88 485 SER A CA 1
ATOM 3905 C C . SER A 1 485 ? 21.190 11.880 -30.775 1.00 87.88 485 SER A C 1
ATOM 3907 O O . SER A 1 485 ? 20.156 12.473 -30.477 1.00 87.88 485 SER A O 1
ATOM 3909 N N . THR A 1 486 ? 22.138 12.424 -31.542 1.00 89.06 486 THR A N 1
ATOM 3910 C CA . THR A 1 486 ? 22.057 13.781 -32.103 1.00 89.06 486 THR A CA 1
ATOM 3911 C C . THR A 1 486 ? 20.944 13.891 -33.145 1.00 89.06 486 THR A C 1
ATOM 3913 O O . THR A 1 486 ? 20.107 14.791 -33.066 1.00 89.06 486 THR A O 1
ATOM 3916 N N . TRP A 1 487 ? 20.876 12.937 -34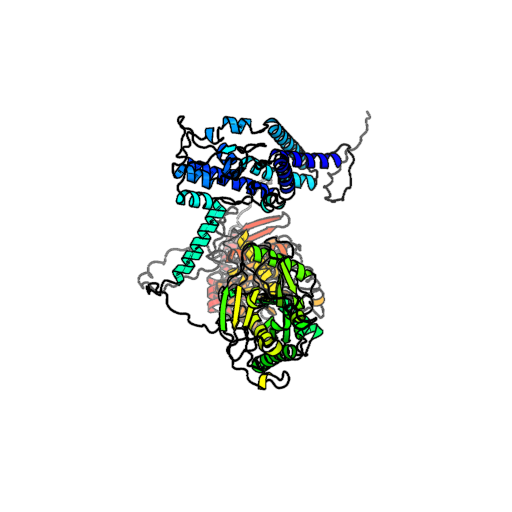.078 1.00 91.31 487 TRP A N 1
ATOM 3917 C CA . TRP A 1 487 ? 19.847 12.876 -35.117 1.00 91.31 487 TRP A CA 1
ATOM 3918 C C . TRP A 1 487 ? 18.430 12.847 -34.527 1.00 91.31 487 TRP A C 1
ATOM 3920 O O . TRP A 1 487 ? 17.556 13.583 -34.982 1.00 91.31 487 TRP A O 1
ATOM 3930 N N . ARG A 1 488 ? 18.203 12.091 -33.444 1.00 87.94 488 ARG A N 1
ATOM 3931 C CA . ARG A 1 488 ? 16.884 11.984 -32.789 1.00 87.94 488 ARG A CA 1
ATOM 3932 C C . ARG A 1 488 ? 16.299 13.325 -32.331 1.00 87.94 488 ARG A C 1
ATOM 3934 O O . ARG A 1 488 ? 15.073 13.435 -32.277 1.00 87.94 488 ARG A O 1
ATOM 3941 N N . TYR A 1 489 ? 17.126 14.322 -32.005 1.00 84.88 489 TYR A N 1
ATOM 3942 C CA . TYR A 1 489 ? 16.652 15.660 -31.624 1.00 84.88 489 TYR A CA 1
ATOM 3943 C C . TYR A 1 489 ? 16.139 16.475 -32.817 1.00 84.88 489 TYR A C 1
ATOM 3945 O O . TYR A 1 489 ? 15.275 17.330 -32.639 1.00 84.88 489 TYR A O 1
ATOM 3953 N N . GLY A 1 490 ? 16.648 16.205 -34.022 1.00 84.31 490 GLY A N 1
ATOM 3954 C CA . GLY A 1 490 ? 16.281 16.914 -35.249 1.00 84.31 490 GLY A CA 1
ATOM 3955 C C . GLY A 1 490 ? 15.084 16.322 -35.995 1.00 84.31 490 GLY A C 1
ATOM 3956 O O . GLY A 1 490 ? 14.696 16.868 -37.024 1.00 84.31 490 GLY A O 1
ATOM 3957 N N . VAL A 1 491 ? 14.505 15.215 -35.508 1.00 87.94 491 VAL A N 1
ATOM 3958 C CA . VAL A 1 491 ? 13.470 14.455 -36.225 1.00 87.94 491 VAL A CA 1
ATOM 3959 C C . VAL A 1 491 ? 12.231 14.197 -35.355 1.00 87.94 491 VAL A C 1
ATOM 3961 O O . VAL A 1 491 ? 12.307 14.010 -34.133 1.00 87.94 491 VAL A O 1
ATOM 3964 N N . ASP A 1 492 ? 11.069 14.189 -36.013 1.00 89.31 492 ASP A N 1
ATOM 3965 C CA . ASP A 1 492 ? 9.752 13.894 -35.439 1.00 89.31 492 ASP A CA 1
ATOM 3966 C C . ASP A 1 492 ? 9.738 12.565 -34.660 1.00 89.31 492 ASP A C 1
ATOM 3968 O O . ASP A 1 492 ? 10.346 11.572 -35.075 1.00 89.31 492 ASP A O 1
ATOM 3972 N N . SER A 1 493 ? 9.015 12.525 -33.535 1.00 88.56 493 SER A N 1
ATOM 3973 C CA . SER A 1 493 ? 8.939 11.351 -32.654 1.00 88.56 493 SER A CA 1
ATOM 3974 C C . SER A 1 493 ? 8.443 10.081 -33.355 1.00 88.56 493 SER A C 1
ATOM 3976 O O . SER A 1 493 ? 8.855 8.981 -32.982 1.00 88.56 493 SER A O 1
ATOM 3978 N N . ARG A 1 494 ? 7.641 10.216 -34.419 1.00 91.44 494 ARG A N 1
ATOM 3979 C CA . ARG A 1 494 ? 7.109 9.108 -35.233 1.00 91.44 494 ARG A CA 1
ATOM 3980 C C . ARG A 1 494 ? 8.158 8.408 -36.096 1.00 91.44 494 ARG A C 1
ATOM 3982 O O . ARG A 1 494 ? 7.934 7.274 -36.508 1.00 91.44 494 ARG A O 1
ATOM 3989 N N . GLN A 1 495 ? 9.293 9.050 -36.373 1.00 91.50 495 GLN A N 1
ATOM 3990 C CA . GLN A 1 495 ? 10.326 8.515 -37.273 1.00 91.50 495 GLN A CA 1
ATOM 3991 C C . GLN A 1 495 ? 11.514 7.892 -36.525 1.00 91.50 495 GLN A C 1
ATOM 3993 O O . GLN A 1 495 ? 12.336 7.214 -37.127 1.00 91.50 495 GLN A O 1
ATOM 3998 N N . ARG A 1 496 ? 11.605 8.066 -35.201 1.00 91.25 496 ARG A N 1
ATOM 3999 C CA . ARG A 1 496 ? 12.775 7.650 -34.401 1.00 91.25 496 ARG A CA 1
ATOM 4000 C C . ARG A 1 496 ? 12.959 6.134 -34.290 1.00 91.25 496 ARG A C 1
ATOM 4002 O O . ARG A 1 496 ? 14.048 5.690 -33.947 1.00 91.25 496 ARG A O 1
ATOM 4009 N N . GLY A 1 497 ? 11.896 5.356 -34.503 1.00 92.19 497 GLY A N 1
ATOM 4010 C CA . GLY A 1 497 ? 11.906 3.900 -34.325 1.00 92.19 497 GLY A CA 1
ATOM 4011 C C . GLY A 1 497 ? 12.528 3.121 -35.485 1.00 92.19 497 GLY A C 1
ATOM 4012 O O . GLY A 1 497 ? 12.971 2.000 -35.267 1.00 92.19 497 GLY A O 1
ATOM 4013 N N . PHE A 1 498 ? 12.581 3.702 -36.688 1.00 95.00 498 PHE A N 1
ATOM 4014 C CA . PHE A 1 498 ? 13.063 3.049 -37.909 1.00 95.00 498 PHE A CA 1
ATOM 4015 C C . PHE A 1 498 ? 13.849 4.055 -38.745 1.00 95.00 498 PHE A C 1
ATOM 4017 O O . PHE A 1 498 ? 13.322 5.110 -39.100 1.00 95.00 498 PHE A O 1
ATOM 4024 N N . PHE A 1 499 ? 15.102 3.744 -39.055 1.00 94.88 499 PHE A N 1
ATOM 4025 C CA . PHE A 1 499 ? 16.023 4.699 -39.665 1.00 94.88 499 PHE A CA 1
ATOM 4026 C C . PHE A 1 499 ? 17.096 4.003 -40.500 1.00 94.88 499 PHE A C 1
ATOM 4028 O O . PHE A 1 499 ? 17.238 2.782 -40.486 1.00 94.88 499 PHE A O 1
ATOM 4035 N N . LEU A 1 500 ? 17.832 4.795 -41.269 1.00 94.19 500 LEU A N 1
ATOM 4036 C CA . LEU A 1 500 ? 18.896 4.350 -42.160 1.00 94.19 500 LEU A CA 1
ATOM 4037 C C . LEU A 1 500 ? 20.213 4.916 -41.668 1.00 94.19 500 LEU A C 1
ATOM 4039 O O . LEU A 1 500 ? 20.258 6.052 -41.193 1.00 94.19 500 LEU A O 1
ATOM 4043 N N . PHE A 1 501 ? 21.292 4.163 -41.830 1.00 93.12 501 PHE A N 1
ATOM 4044 C CA . PHE A 1 501 ? 22.615 4.735 -41.659 1.00 93.12 501 PHE A CA 1
ATOM 4045 C C . PHE A 1 501 ? 23.638 4.107 -42.595 1.00 93.12 501 PHE A C 1
ATOM 4047 O O . PHE A 1 501 ? 23.504 2.963 -43.031 1.00 93.12 501 PHE A O 1
ATOM 4054 N N . LYS A 1 502 ? 24.655 4.895 -42.936 1.00 91.19 502 LYS A N 1
ATOM 4055 C CA . LYS A 1 502 ? 25.755 4.465 -43.797 1.00 91.19 502 LYS A CA 1
ATOM 4056 C C . LYS A 1 502 ? 27.101 4.872 -43.233 1.00 91.19 502 LYS A C 1
ATOM 4058 O O . LYS A 1 502 ? 27.207 5.874 -42.518 1.00 91.19 502 LYS A O 1
ATOM 4063 N N . ARG A 1 503 ? 28.122 4.105 -43.601 1.00 87.81 503 ARG A N 1
ATOM 4064 C CA . ARG A 1 503 ? 29.515 4.407 -43.287 1.00 87.81 503 ARG A CA 1
ATOM 4065 C C . ARG A 1 503 ? 30.089 5.347 -44.347 1.00 87.81 503 ARG A C 1
ATOM 4067 O O . ARG A 1 503 ? 30.004 5.064 -45.540 1.00 87.81 503 ARG A O 1
ATOM 4074 N N . VAL A 1 504 ? 30.694 6.454 -43.922 1.00 81.94 504 VAL A N 1
ATOM 4075 C CA . VAL A 1 504 ? 31.344 7.430 -44.807 1.00 81.94 504 VAL A CA 1
ATOM 4076 C C . VAL A 1 504 ? 32.842 7.445 -44.513 1.00 81.94 504 VAL A C 1
ATOM 4078 O O . VAL A 1 504 ? 33.256 7.604 -43.367 1.00 81.94 504 VAL A O 1
ATOM 4081 N N . LYS A 1 505 ? 33.671 7.274 -45.550 1.00 67.06 505 LYS A N 1
ATOM 4082 C CA . LYS A 1 505 ? 35.131 7.413 -45.426 1.00 67.06 505 LYS A CA 1
ATOM 4083 C C . LYS A 1 505 ? 35.511 8.893 -45.563 1.00 67.06 505 LYS A C 1
ATOM 4085 O O . LYS A 1 505 ? 35.145 9.486 -46.582 1.00 67.06 505 LYS A O 1
ATOM 4090 N N . PRO A 1 506 ? 36.219 9.500 -44.594 1.00 60.00 506 PRO A N 1
ATOM 4091 C CA . PRO A 1 506 ? 36.651 10.890 -44.707 1.00 60.00 506 PRO A CA 1
ATOM 4092 C C . PRO A 1 506 ? 37.640 11.085 -45.872 1.00 60.00 506 PRO A C 1
ATOM 4094 O O . PRO A 1 506 ? 38.385 10.180 -46.245 1.00 60.00 506 PRO A O 1
ATOM 4097 N N . ALA A 1 507 ? 37.624 12.275 -46.485 1.00 52.41 507 ALA A N 1
ATOM 4098 C CA . ALA A 1 507 ? 38.498 12.628 -47.613 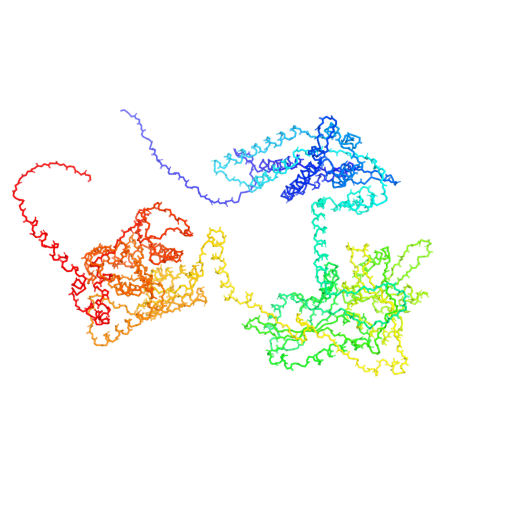1.00 52.41 507 ALA A CA 1
ATOM 4099 C C . ALA A 1 507 ? 39.954 12.911 -47.187 1.00 52.41 507 ALA A C 1
ATOM 4101 O O . ALA A 1 507 ? 40.873 12.835 -48.001 1.00 52.41 507 ALA A O 1
ATOM 4102 N N . THR A 1 508 ? 40.165 13.235 -45.912 1.00 52.28 508 THR A N 1
ATOM 4103 C CA . THR A 1 508 ? 41.468 13.321 -45.247 1.00 52.28 508 THR A CA 1
ATOM 4104 C C . THR A 1 508 ? 41.792 11.945 -44.673 1.00 52.28 508 THR A C 1
ATOM 4106 O O . THR A 1 508 ? 40.926 11.345 -44.052 1.00 52.28 508 THR A O 1
ATOM 4109 N N . GLY A 1 509 ? 42.997 11.423 -44.912 1.00 49.06 509 GLY A N 1
ATOM 4110 C CA . GLY A 1 509 ? 43.409 10.045 -44.593 1.00 49.06 509 GLY A CA 1
ATOM 4111 C C . GLY A 1 509 ? 43.505 9.668 -43.105 1.00 49.06 509 GLY A C 1
ATOM 4112 O O . GLY A 1 509 ? 44.419 8.931 -42.750 1.00 49.06 509 GLY A O 1
ATOM 4113 N N . ASP A 1 510 ? 42.595 10.154 -42.262 1.00 48.03 510 ASP A N 1
ATOM 4114 C CA . ASP A 1 510 ? 42.407 9.695 -40.888 1.00 48.03 510 ASP A CA 1
ATOM 4115 C C . ASP A 1 510 ? 41.536 8.432 -40.855 1.00 48.03 510 ASP A C 1
ATOM 4117 O O . ASP A 1 510 ? 40.552 8.297 -41.584 1.00 48.03 510 ASP A O 1
ATOM 4121 N N . SER A 1 511 ? 41.910 7.496 -39.985 1.00 54.56 511 SER A N 1
ATOM 4122 C CA . SER A 1 511 ? 41.294 6.172 -39.829 1.00 54.56 511 SER A CA 1
ATOM 4123 C C . SER A 1 511 ? 39.957 6.174 -39.064 1.00 54.56 511 SER A C 1
ATOM 4125 O O . SER A 1 511 ? 39.485 5.105 -38.684 1.00 54.56 511 SER A O 1
ATOM 4127 N N . GLU A 1 512 ? 39.350 7.335 -38.797 1.00 61.81 512 GLU A N 1
ATOM 4128 C CA . GLU A 1 512 ? 38.108 7.424 -38.015 1.00 61.81 512 GLU A CA 1
ATOM 4129 C C . GLU A 1 512 ? 36.861 7.136 -38.868 1.00 61.81 512 GLU A C 1
ATOM 4131 O O . GLU A 1 512 ? 36.664 7.680 -39.958 1.00 61.81 512 GLU A O 1
ATOM 4136 N N . THR A 1 513 ? 35.992 6.262 -38.353 1.00 68.44 513 THR A N 1
ATOM 4137 C CA . THR A 1 513 ? 34.739 5.871 -39.012 1.00 68.44 513 THR A CA 1
ATOM 4138 C C . THR A 1 513 ? 33.654 6.919 -38.759 1.00 68.44 513 THR A C 1
ATOM 4140 O O . THR A 1 513 ? 33.221 7.107 -37.620 1.00 68.44 513 THR A O 1
ATOM 4143 N N . VAL A 1 514 ? 33.183 7.581 -39.823 1.00 81.62 514 VAL A N 1
ATOM 4144 C CA . VAL A 1 514 ? 32.115 8.592 -39.752 1.00 81.62 514 VAL A CA 1
ATOM 4145 C C . VAL A 1 514 ? 30.775 7.979 -40.160 1.00 81.62 514 VAL A C 1
ATOM 4147 O O . VAL A 1 514 ? 30.657 7.369 -41.225 1.00 81.62 514 VAL A O 1
ATOM 4150 N N . TRP A 1 515 ? 29.747 8.171 -39.332 1.00 89.44 515 TRP A N 1
ATOM 4151 C CA . TRP A 1 515 ? 28.382 7.715 -39.603 1.00 89.44 515 TRP A CA 1
ATOM 4152 C C . TRP A 1 515 ? 27.504 8.852 -40.120 1.00 89.44 515 TRP A C 1
ATOM 4154 O O . TRP A 1 515 ? 27.588 9.990 -39.665 1.00 89.44 515 TRP A O 1
ATOM 4164 N N . THR A 1 516 ? 26.615 8.542 -41.060 1.00 91.19 516 THR A N 1
ATOM 4165 C CA . THR A 1 516 ? 25.508 9.428 -41.447 1.00 91.19 516 THR A CA 1
ATOM 4166 C C . THR A 1 516 ? 24.198 8.693 -41.209 1.00 91.19 516 THR A C 1
ATOM 4168 O O . THR A 1 516 ? 24.071 7.545 -41.632 1.00 91.19 516 THR A O 1
ATOM 4171 N N . VAL A 1 517 ? 23.243 9.341 -40.537 1.00 93.12 517 VAL A N 1
ATOM 4172 C CA . VAL A 1 517 ? 21.936 8.773 -40.165 1.00 93.12 517 VAL A CA 1
ATOM 4173 C C . VAL A 1 517 ? 20.826 9.580 -40.831 1.00 93.12 517 VAL A C 1
ATOM 4175 O O . VAL A 1 517 ? 20.886 10.809 -40.842 1.00 93.12 517 VAL A O 1
ATOM 4178 N N . ALA A 1 518 ? 19.815 8.894 -41.355 1.00 92.19 518 ALA A N 1
ATOM 4179 C CA . ALA A 1 518 ? 18.678 9.499 -42.035 1.00 92.19 518 ALA A CA 1
ATOM 4180 C C . ALA A 1 518 ? 17.350 8.805 -41.683 1.00 92.19 518 ALA A C 1
ATOM 4182 O O . ALA A 1 518 ? 17.337 7.620 -41.328 1.00 92.19 518 ALA A O 1
ATOM 4183 N N . PRO A 1 519 ? 16.207 9.506 -41.801 1.00 92.44 519 PRO A N 1
ATOM 4184 C CA . PRO A 1 519 ? 14.894 8.882 -41.708 1.00 92.44 519 PRO A CA 1
ATOM 4185 C C . PRO A 1 519 ? 14.648 7.840 -42.803 1.00 92.44 519 PRO A C 1
ATOM 4187 O O . PRO A 1 519 ? 15.185 7.926 -43.906 1.00 92.44 519 PRO A O 1
ATOM 4190 N N . LEU A 1 520 ? 13.742 6.895 -42.529 1.00 91.75 520 LEU A N 1
ATOM 4191 C CA . LEU A 1 520 ? 13.404 5.796 -43.444 1.00 91.75 520 LEU A CA 1
ATOM 4192 C C . LEU A 1 520 ? 12.974 6.259 -44.853 1.00 91.75 520 LEU A C 1
ATOM 4194 O O . LEU A 1 520 ? 13.216 5.559 -45.833 1.00 91.75 520 LEU A O 1
ATOM 4198 N N . GLY A 1 521 ? 12.346 7.436 -44.960 1.00 88.25 521 GLY A N 1
ATOM 4199 C CA . GLY A 1 521 ? 11.867 7.996 -46.230 1.00 88.25 521 GLY A CA 1
ATOM 4200 C C . GLY A 1 521 ? 12.962 8.437 -47.204 1.00 88.25 521 GLY A C 1
ATOM 4201 O O . GLY A 1 521 ? 12.720 8.462 -48.411 1.00 88.25 521 GLY A O 1
ATOM 4202 N N . GLU A 1 522 ? 14.173 8.726 -46.720 1.00 88.19 522 GLU A N 1
ATOM 4203 C CA . GLU A 1 522 ? 15.294 9.145 -47.576 1.00 88.19 522 GLU A CA 1
ATOM 4204 C C . GLU A 1 522 ? 15.848 8.008 -48.446 1.00 88.19 522 GLU A C 1
ATOM 4206 O O . GLU A 1 522 ? 16.642 8.246 -49.356 1.00 88.19 522 GLU A O 1
ATOM 4211 N N . TYR A 1 523 ? 15.401 6.767 -48.231 1.00 86.25 523 TYR A N 1
ATOM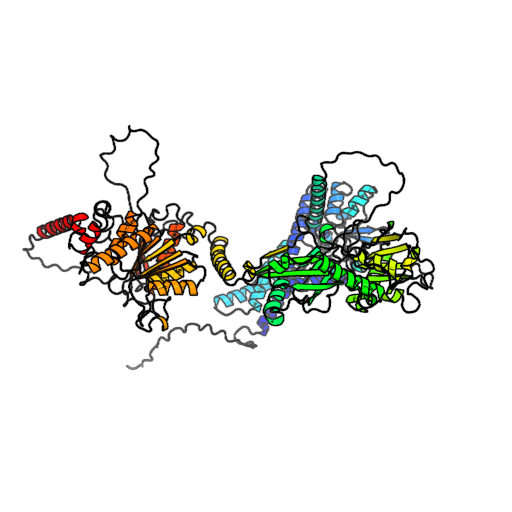 4212 C CA . TYR A 1 523 ? 15.721 5.673 -49.142 1.00 86.25 523 TYR A CA 1
ATOM 4213 C C . TYR A 1 523 ? 15.221 5.947 -50.571 1.00 86.25 523 TYR A C 1
ATOM 4215 O O . TYR A 1 523 ? 15.945 5.696 -51.530 1.00 86.25 523 TYR A O 1
ATOM 4223 N N . GLU A 1 524 ? 13.995 6.465 -50.719 1.00 82.81 524 GLU A N 1
ATOM 4224 C CA . GLU A 1 524 ? 13.380 6.731 -52.031 1.00 82.81 524 GLU A CA 1
ATOM 4225 C C . GLU A 1 524 ? 13.525 8.195 -52.476 1.00 82.81 524 GLU A C 1
ATOM 4227 O O . GLU A 1 524 ? 13.520 8.491 -53.671 1.00 82.81 524 GLU A O 1
ATOM 4232 N N . GLN A 1 525 ? 13.630 9.131 -51.529 1.00 69.50 525 GLN A N 1
ATOM 4233 C CA . GLN A 1 525 ? 13.641 10.567 -51.814 1.00 69.50 525 GLN A CA 1
ATOM 4234 C C . GLN A 1 525 ? 15.053 11.072 -52.182 1.00 69.50 525 GLN A C 1
ATOM 4236 O O . GLN A 1 525 ? 16.056 10.593 -51.666 1.00 69.50 525 GLN A O 1
ATOM 4241 N N . GLY A 1 526 ? 15.149 12.061 -53.085 1.00 53.03 526 GLY A N 1
ATOM 4242 C CA . GLY A 1 526 ? 16.387 12.834 -53.302 1.00 53.03 526 GLY A CA 1
ATOM 4243 C C . GLY A 1 526 ? 17.550 12.124 -54.014 1.00 53.03 526 GLY A C 1
ATOM 4244 O O . GLY A 1 526 ? 18.686 12.561 -53.875 1.00 53.03 526 GLY A O 1
ATOM 4245 N N . GLY A 1 527 ? 17.293 11.057 -54.779 1.00 61.22 527 GLY A N 1
ATOM 4246 C CA . GLY A 1 527 ? 18.336 10.279 -55.469 1.00 61.22 527 GLY A CA 1
ATOM 4247 C C . GLY A 1 527 ? 18.789 9.021 -54.718 1.00 61.22 527 GLY A C 1
ATOM 4248 O O . GLY A 1 527 ? 19.588 8.266 -55.260 1.00 61.22 527 GLY A O 1
ATOM 4249 N N . GLY A 1 528 ? 18.230 8.764 -53.529 1.00 76.06 528 GLY A N 1
ATOM 4250 C CA . GLY A 1 528 ? 18.452 7.575 -52.707 1.00 76.06 528 GLY A CA 1
ATOM 4251 C C . GLY A 1 528 ? 19.619 7.739 -51.735 1.00 76.06 528 GLY A C 1
ATOM 4252 O O . GLY A 1 528 ? 20.758 7.934 -52.158 1.00 76.06 528 GLY A O 1
ATOM 4253 N N . PHE A 1 529 ? 19.354 7.626 -50.430 1.00 85.00 529 PHE A N 1
ATOM 4254 C CA . PHE A 1 529 ? 20.341 7.826 -49.355 1.00 85.00 529 PHE A CA 1
ATOM 4255 C C . PHE A 1 529 ? 21.631 6.995 -49.501 1.00 85.00 529 PHE A C 1
ATOM 4257 O O . PHE A 1 529 ? 22.696 7.423 -49.055 1.00 85.00 529 PHE A O 1
ATOM 4264 N N . PHE A 1 530 ? 21.547 5.827 -50.142 1.00 86.12 530 PHE A N 1
ATOM 4265 C CA . PHE A 1 530 ? 22.683 4.933 -50.384 1.00 86.12 530 PHE A CA 1
ATOM 4266 C C . PHE A 1 530 ? 23.313 5.072 -51.784 1.00 86.12 530 PHE A C 1
ATOM 4268 O O . PHE A 1 530 ? 24.201 4.301 -52.129 1.00 86.12 530 PHE A O 1
ATOM 4275 N N . SER A 1 531 ? 22.873 6.015 -52.620 1.00 79.94 531 SER A N 1
ATOM 4276 C CA . SER A 1 531 ? 23.317 6.129 -54.024 1.00 79.94 531 SER A CA 1
ATOM 4277 C C . SER A 1 531 ? 24.814 6.412 -54.209 1.00 79.94 531 SER A C 1
ATOM 4279 O O . SER A 1 531 ? 25.394 6.050 -55.230 1.00 79.94 531 SER A O 1
ATOM 4281 N N . ASP A 1 532 ? 25.450 7.022 -53.215 1.00 79.69 532 ASP A N 1
ATOM 4282 C CA . ASP A 1 532 ? 26.878 7.332 -53.132 1.00 79.69 532 ASP A CA 1
ATOM 4283 C C . ASP A 1 532 ? 27.713 6.217 -52.466 1.00 79.69 532 ASP A C 1
ATOM 4285 O O . ASP A 1 532 ? 28.943 6.312 -52.404 1.00 79.69 532 ASP A O 1
ATOM 4289 N N . VAL A 1 533 ? 27.073 5.140 -51.993 1.00 82.56 533 VAL A N 1
ATOM 4290 C CA . VAL A 1 533 ? 27.740 4.007 -51.340 1.00 82.56 533 VAL A CA 1
ATOM 4291 C C . VAL A 1 533 ? 28.286 3.036 -52.387 1.00 82.56 533 VAL A C 1
ATOM 4293 O O . VAL A 1 533 ? 27.542 2.416 -53.144 1.00 82.56 533 VAL A O 1
ATOM 4296 N N . LYS A 1 534 ? 29.615 2.870 -52.414 1.00 76.75 534 LYS A N 1
ATOM 4297 C CA . LYS A 1 534 ? 30.302 1.969 -53.360 1.00 76.75 534 LYS A CA 1
ATOM 4298 C C . LYS A 1 534 ? 30.165 0.486 -52.999 1.00 76.75 534 LYS A C 1
ATOM 4300 O O . LYS A 1 534 ? 30.089 -0.340 -53.902 1.00 76.75 534 LYS A O 1
ATOM 4305 N N . ASP A 1 535 ? 30.158 0.153 -51.706 1.00 79.88 535 ASP A N 1
ATOM 4306 C CA . ASP A 1 535 ? 30.005 -1.217 -51.199 1.00 79.88 535 ASP A CA 1
ATOM 4307 C C . ASP A 1 535 ? 28.764 -1.313 -50.301 1.00 79.88 535 ASP A C 1
ATOM 4309 O O . ASP A 1 535 ? 28.818 -1.130 -49.083 1.00 79.88 535 ASP A O 1
ATOM 4313 N N . MET A 1 536 ? 27.622 -1.609 -50.925 1.00 79.38 536 MET A N 1
ATOM 4314 C CA . MET A 1 536 ? 26.330 -1.742 -50.242 1.00 79.38 536 MET A CA 1
ATOM 4315 C C . MET A 1 536 ? 26.329 -2.828 -49.160 1.00 79.38 536 MET A C 1
ATOM 4317 O O . MET A 1 536 ? 25.552 -2.739 -48.216 1.00 79.38 536 MET A O 1
ATOM 4321 N N . LYS A 1 537 ? 27.192 -3.848 -49.265 1.00 76.62 537 LYS A N 1
ATOM 4322 C CA . LYS A 1 537 ? 27.239 -4.939 -48.282 1.00 76.62 537 LYS A CA 1
ATOM 4323 C C . LYS A 1 537 ? 27.983 -4.556 -47.012 1.00 76.62 537 LYS A C 1
ATOM 4325 O O . LYS A 1 537 ? 27.724 -5.148 -45.972 1.00 76.62 537 LYS A O 1
ATOM 4330 N N . LYS A 1 538 ? 28.911 -3.601 -47.081 1.00 79.56 538 LYS A N 1
ATOM 4331 C CA . LYS A 1 538 ? 29.724 -3.200 -45.923 1.00 79.56 538 LYS A CA 1
ATOM 4332 C C . LYS A 1 538 ? 29.304 -1.884 -45.301 1.00 79.56 538 LYS A C 1
ATOM 4334 O O . LYS A 1 538 ? 29.529 -1.699 -44.109 1.00 79.56 538 LYS A O 1
ATOM 4339 N N . ASP A 1 539 ? 28.736 -0.987 -46.101 1.00 86.00 539 ASP A N 1
ATOM 4340 C CA . ASP A 1 539 ? 28.601 0.413 -45.716 1.00 86.00 539 ASP A CA 1
ATOM 4341 C C . ASP A 1 539 ? 27.142 0.910 -45.703 1.00 86.00 539 ASP A C 1
ATOM 4343 O O . ASP A 1 539 ? 26.925 2.056 -45.321 1.00 86.00 539 ASP A O 1
ATOM 4347 N N . ALA A 1 540 ? 26.141 0.087 -46.055 1.00 90.56 540 ALA A N 1
ATOM 4348 C CA . ALA A 1 540 ? 24.714 0.442 -46.008 1.00 90.56 540 ALA A CA 1
ATOM 4349 C C . ALA A 1 540 ? 23.927 -0.421 -45.003 1.00 90.56 540 ALA A C 1
ATOM 4351 O O . ALA A 1 540 ? 23.978 -1.652 -45.054 1.00 90.56 540 ALA A O 1
ATOM 4352 N N . PHE A 1 541 ? 23.172 0.231 -44.110 1.00 93.44 541 PHE A N 1
ATOM 4353 C CA . PHE A 1 541 ? 22.453 -0.418 -43.012 1.00 93.44 541 PHE A CA 1
ATOM 4354 C C . PHE A 1 541 ? 21.038 0.140 -42.835 1.00 93.44 541 PHE A C 1
ATOM 4356 O O . PHE A 1 541 ? 20.818 1.354 -42.819 1.00 93.44 541 PHE A O 1
ATOM 4363 N N . VAL A 1 542 ? 20.076 -0.762 -42.650 1.00 95.19 542 VAL A N 1
ATOM 4364 C CA . VAL A 1 542 ? 18.690 -0.433 -42.297 1.00 95.19 542 VAL A CA 1
ATOM 4365 C C . VAL A 1 542 ? 18.474 -0.814 -40.841 1.00 95.19 542 VAL A C 1
ATOM 4367 O O . VAL A 1 542 ? 18.732 -1.949 -40.454 1.00 95.19 542 VAL A O 1
ATOM 4370 N N . ALA A 1 543 ? 17.998 0.114 -40.022 1.00 95.00 543 ALA A N 1
ATOM 4371 C CA . ALA A 1 543 ? 17.941 -0.063 -38.582 1.00 95.00 543 ALA A CA 1
ATOM 4372 C C . ALA A 1 543 ? 16.536 0.124 -38.020 1.00 95.00 543 ALA A C 1
ATOM 4374 O O . ALA A 1 543 ? 15.740 0.935 -38.502 1.00 95.00 543 ALA A O 1
ATOM 4375 N N . PHE A 1 544 ? 16.260 -0.597 -36.940 1.00 95.75 544 PHE A N 1
ATOM 4376 C CA . PHE A 1 544 ? 15.109 -0.346 -36.087 1.00 95.75 544 PHE A CA 1
ATOM 4377 C C . PHE A 1 544 ? 15.546 -0.331 -34.627 1.00 95.75 544 PHE A C 1
ATOM 4379 O O . PHE A 1 544 ? 16.487 -1.023 -34.238 1.00 95.75 544 PHE A O 1
ATOM 4386 N N . ALA A 1 545 ? 14.860 0.467 -33.815 1.00 94.81 545 ALA A N 1
ATOM 4387 C CA . ALA A 1 545 ? 15.024 0.435 -32.374 1.00 94.81 545 ALA A CA 1
ATOM 4388 C C . ALA A 1 545 ? 14.493 -0.902 -31.854 1.00 94.81 545 ALA A C 1
ATOM 4390 O O . ALA A 1 545 ? 13.285 -1.149 -31.908 1.00 94.81 545 ALA A O 1
ATOM 4391 N N . ASP A 1 546 ? 15.394 -1.759 -31.383 1.00 94.62 546 ASP A N 1
ATOM 4392 C CA . ASP A 1 546 ? 15.064 -3.116 -30.972 1.00 94.62 546 ASP A CA 1
ATOM 4393 C C . ASP A 1 546 ? 14.960 -3.202 -29.442 1.00 94.62 546 ASP A C 1
ATOM 4395 O O . ASP A 1 546 ? 15.978 -3.094 -28.755 1.00 94.62 546 ASP A O 1
ATOM 4399 N N . PRO A 1 547 ? 13.753 -3.398 -28.880 1.00 93.00 547 PRO A N 1
ATOM 4400 C CA . PRO A 1 547 ? 13.589 -3.576 -27.442 1.00 93.00 547 PRO A CA 1
ATOM 4401 C C . PRO A 1 547 ? 14.009 -4.976 -26.959 1.00 93.00 547 PRO A C 1
ATOM 4403 O O . PRO A 1 547 ? 14.069 -5.198 -25.756 1.00 93.00 547 PRO A O 1
ATOM 4406 N N . SER A 1 548 ? 14.291 -5.930 -27.857 1.00 92.62 548 SER A N 1
ATOM 4407 C CA . SER A 1 548 ? 14.731 -7.279 -27.486 1.00 92.62 548 SER A CA 1
ATOM 4408 C C . SER A 1 548 ? 16.137 -7.279 -26.879 1.00 92.62 548 SER A C 1
ATOM 4410 O O . SER A 1 548 ? 17.085 -6.751 -27.459 1.00 92.62 548 SER A O 1
ATOM 4412 N N . ASN A 1 549 ? 16.295 -7.963 -25.745 1.00 90.62 549 ASN A N 1
ATOM 4413 C CA . ASN A 1 549 ? 17.595 -8.280 -25.150 1.00 90.62 549 ASN A CA 1
ATOM 4414 C C . ASN A 1 549 ? 18.080 -9.705 -25.495 1.00 90.62 549 ASN A C 1
ATOM 4416 O O . ASN A 1 549 ? 19.094 -10.138 -24.954 1.00 90.62 549 ASN A O 1
ATOM 4420 N N . PHE A 1 550 ? 17.393 -10.446 -26.374 1.00 87.25 550 PHE A N 1
ATOM 4421 C CA . PHE A 1 550 ? 17.861 -11.761 -26.836 1.00 87.25 550 PHE A CA 1
ATOM 4422 C C . PHE A 1 550 ? 19.012 -11.618 -27.833 1.00 87.25 550 PHE A C 1
ATOM 4424 O O . PHE A 1 550 ? 18.856 -10.950 -28.853 1.00 87.25 550 PHE A O 1
ATOM 4431 N N . ASP A 1 551 ? 20.142 -12.290 -27.607 1.00 80.19 551 ASP A N 1
ATOM 4432 C CA . ASP A 1 551 ? 21.295 -12.248 -28.525 1.00 80.19 551 ASP A CA 1
ATOM 4433 C C . ASP A 1 551 ? 20.999 -12.849 -29.911 1.00 80.19 551 ASP A C 1
ATOM 4435 O O . ASP A 1 551 ? 21.627 -12.483 -30.908 1.00 80.19 551 ASP A O 1
ATOM 4439 N N . GLU A 1 552 ? 20.047 -13.779 -29.982 1.00 81.31 552 GLU A N 1
ATOM 4440 C CA . GLU A 1 552 ? 19.735 -14.527 -31.206 1.00 81.31 552 GLU A CA 1
ATOM 4441 C C . GLU A 1 552 ? 18.474 -14.019 -31.902 1.00 81.31 552 GLU A C 1
ATOM 4443 O O . GLU A 1 552 ? 18.403 -14.045 -33.128 1.00 81.31 552 GLU A O 1
ATOM 4448 N N . HIS A 1 553 ? 17.518 -13.492 -31.134 1.00 85.06 553 HIS A N 1
ATOM 4449 C CA . HIS A 1 553 ? 16.182 -13.179 -31.628 1.00 85.06 553 HIS A CA 1
ATOM 4450 C C . HIS A 1 553 ? 15.962 -11.665 -31.761 1.00 85.06 553 HIS A C 1
ATOM 4452 O O . HIS A 1 553 ? 16.033 -10.939 -30.755 1.00 85.06 553 HIS A O 1
ATOM 4458 N N . PRO A 1 554 ? 15.652 -11.164 -32.971 1.00 90.75 554 PRO A N 1
ATOM 4459 C CA . PRO A 1 554 ? 15.246 -9.779 -33.157 1.00 90.75 554 PRO A CA 1
ATOM 4460 C C . PRO A 1 554 ? 13.874 -9.519 -32.520 1.00 90.75 554 PRO A C 1
ATOM 4462 O O . PRO A 1 554 ? 13.042 -10.423 -32.370 1.00 90.75 554 PRO A O 1
ATOM 4465 N N . GLY A 1 555 ? 13.620 -8.265 -32.151 1.00 91.06 555 GLY A N 1
ATOM 4466 C CA . GLY A 1 555 ? 12.315 -7.840 -31.654 1.00 91.06 555 GLY A CA 1
ATOM 4467 C C . GLY A 1 555 ? 11.195 -7.946 -32.690 1.00 91.06 555 GLY A C 1
ATOM 4468 O O . GLY A 1 555 ? 11.406 -7.899 -33.905 1.00 91.06 555 GLY A O 1
ATOM 4469 N N . TRP A 1 556 ? 9.962 -8.011 -32.187 1.00 91.62 556 TRP A N 1
ATOM 4470 C CA . TRP A 1 556 ? 8.729 -8.096 -32.974 1.00 91.62 556 TRP A CA 1
ATOM 4471 C C . TRP A 1 556 ? 8.587 -7.088 -34.139 1.00 91.62 556 TRP A C 1
ATOM 4473 O O . TRP A 1 556 ? 8.085 -7.499 -35.191 1.00 91.62 556 TRP A O 1
ATOM 4483 N N . PRO A 1 557 ? 9.024 -5.808 -34.028 1.00 92.00 557 PRO A N 1
ATOM 4484 C CA . PRO A 1 557 ? 8.865 -4.817 -35.100 1.00 92.00 557 PRO A CA 1
ATOM 4485 C C . PRO A 1 557 ? 9.526 -5.180 -36.431 1.00 92.00 557 PRO A C 1
ATOM 4487 O O . PRO A 1 557 ? 9.075 -4.718 -37.483 1.00 92.00 557 PRO A O 1
ATOM 4490 N N . LEU A 1 558 ? 10.579 -6.005 -36.406 1.00 93.25 558 LEU A N 1
ATOM 4491 C CA . LEU A 1 558 ? 11.347 -6.338 -37.604 1.00 93.25 558 LEU A CA 1
ATOM 4492 C C . LEU A 1 558 ? 10.483 -7.004 -38.684 1.00 93.25 558 LEU A C 1
ATOM 4494 O O . LEU A 1 558 ? 10.666 -6.735 -39.869 1.00 93.25 558 LEU A O 1
ATOM 4498 N N . ARG A 1 559 ? 9.486 -7.805 -38.288 1.00 91.06 559 ARG A N 1
ATOM 4499 C CA . ARG A 1 559 ? 8.587 -8.503 -39.224 1.00 91.06 559 ARG A CA 1
ATOM 4500 C C . ARG A 1 559 ? 7.951 -7.551 -40.236 1.00 91.06 559 ARG A C 1
ATOM 4502 O O . ARG A 1 559 ? 7.961 -7.818 -41.434 1.00 91.06 559 ARG A O 1
ATOM 4509 N N . ASN A 1 560 ? 7.442 -6.416 -39.760 1.00 93.38 560 ASN A N 1
ATOM 4510 C CA . ASN A 1 560 ? 6.773 -5.434 -40.612 1.00 93.38 560 ASN A CA 1
ATOM 4511 C C . ASN A 1 560 ? 7.772 -4.653 -41.480 1.00 93.38 560 ASN A C 1
ATOM 4513 O O . ASN A 1 560 ? 7.466 -4.324 -42.626 1.00 93.38 560 ASN A O 1
ATOM 4517 N N . LEU A 1 561 ? 8.980 -4.398 -40.966 1.00 93.62 561 LEU A N 1
ATOM 4518 C CA . LEU A 1 561 ? 10.047 -3.737 -41.719 1.00 93.62 561 LEU A CA 1
ATOM 4519 C C . LEU A 1 561 ? 10.532 -4.594 -42.900 1.00 93.62 561 LEU A C 1
ATOM 4521 O O . LEU A 1 561 ? 10.692 -4.076 -44.002 1.00 93.62 561 LEU A O 1
ATOM 4525 N N . LEU A 1 562 ? 10.702 -5.904 -42.703 1.00 91.31 562 LEU A N 1
ATOM 4526 C CA . LEU A 1 562 ? 11.103 -6.834 -43.768 1.00 91.31 562 LEU A CA 1
ATOM 4527 C C . LEU A 1 562 ? 10.091 -6.872 -44.921 1.00 91.31 562 LEU A C 1
ATOM 4529 O O . LEU A 1 562 ? 10.473 -6.957 -46.089 1.00 91.31 562 LEU A O 1
ATOM 4533 N N . VAL A 1 563 ? 8.797 -6.757 -44.611 1.00 89.88 563 VAL A N 1
ATOM 4534 C CA . VAL A 1 563 ? 7.736 -6.685 -45.625 1.00 89.88 563 VAL A CA 1
ATOM 4535 C C . VAL A 1 563 ? 7.840 -5.403 -46.454 1.00 89.88 563 VAL A C 1
ATOM 4537 O O . VAL A 1 563 ? 7.717 -5.461 -47.680 1.00 89.88 563 VAL A O 1
ATOM 4540 N N . LEU A 1 564 ? 8.116 -4.262 -45.812 1.00 91.00 564 LEU A N 1
ATOM 4541 C CA . LEU A 1 564 ? 8.375 -2.997 -46.505 1.00 91.00 564 LEU A CA 1
ATOM 4542 C C . LEU A 1 564 ? 9.573 -3.133 -47.450 1.00 91.00 564 LEU A C 1
ATOM 4544 O O . LEU A 1 564 ? 9.460 -2.792 -48.627 1.00 91.00 564 LEU A O 1
ATOM 4548 N N . ILE A 1 565 ? 10.688 -3.685 -46.966 1.00 90.12 565 ILE A N 1
ATOM 4549 C CA . ILE A 1 565 ? 11.913 -3.863 -47.757 1.00 90.12 565 ILE A CA 1
ATOM 4550 C C . ILE A 1 565 ? 11.653 -4.749 -48.982 1.00 90.12 565 ILE A C 1
ATOM 4552 O O . ILE A 1 565 ? 11.995 -4.361 -50.101 1.00 90.12 565 ILE A O 1
ATOM 4556 N N . ARG A 1 566 ? 11.000 -5.904 -48.792 1.00 86.56 566 ARG A N 1
ATOM 4557 C CA . ARG A 1 566 ? 10.678 -6.834 -49.884 1.00 86.56 566 ARG A CA 1
ATOM 4558 C C . ARG A 1 566 ? 9.805 -6.174 -50.943 1.00 86.56 566 ARG A C 1
ATOM 4560 O O . ARG A 1 566 ? 10.125 -6.203 -52.126 1.00 86.56 566 ARG A O 1
ATOM 4567 N N . LYS A 1 567 ? 8.675 -5.593 -50.533 1.00 84.25 567 LYS A N 1
ATOM 4568 C CA . LYS A 1 567 ? 7.639 -5.170 -51.485 1.00 84.25 567 LYS A CA 1
ATOM 4569 C C . LYS A 1 567 ? 7.924 -3.827 -52.127 1.00 84.25 567 LYS A C 1
ATOM 4571 O O . LYS A 1 567 ? 7.637 -3.647 -53.310 1.00 84.25 567 LYS A O 1
ATOM 4576 N N . ARG A 1 568 ? 8.480 -2.893 -51.362 1.00 86.00 568 ARG A N 1
ATOM 4577 C CA . ARG A 1 568 ? 8.677 -1.524 -51.823 1.00 86.00 568 ARG A CA 1
ATOM 4578 C C . ARG A 1 568 ? 10.066 -1.307 -52.403 1.00 86.00 568 ARG A C 1
ATOM 4580 O O . ARG A 1 568 ? 10.182 -0.850 -53.535 1.00 86.00 568 ARG A O 1
ATOM 4587 N N . TRP A 1 569 ? 11.104 -1.702 -51.670 1.00 86.88 569 TRP A N 1
ATOM 4588 C CA . TRP A 1 569 ? 12.491 -1.513 -52.107 1.00 86.88 569 TRP A CA 1
ATOM 4589 C C . TRP A 1 569 ? 13.002 -2.631 -53.015 1.00 86.88 569 TRP A C 1
ATOM 4591 O O . TRP A 1 569 ? 13.981 -2.431 -53.728 1.00 86.88 569 TRP A O 1
ATOM 4601 N N . LYS A 1 570 ? 12.329 -3.792 -53.024 1.00 85.00 570 LYS A N 1
ATOM 4602 C CA . LYS A 1 570 ? 12.667 -4.953 -53.866 1.00 85.00 570 LYS A CA 1
ATOM 4603 C C . LYS A 1 570 ? 14.118 -5.413 -53.682 1.00 85.00 570 LYS A C 1
ATOM 4605 O O . LYS A 1 570 ? 14.753 -5.909 -54.614 1.00 85.00 570 LYS A O 1
ATOM 4610 N N . LEU A 1 571 ? 14.644 -5.239 -52.468 1.00 85.00 571 LEU A N 1
ATOM 4611 C CA . LEU A 1 571 ? 15.967 -5.718 -52.089 1.00 85.00 571 LEU A CA 1
ATOM 4612 C C . LEU A 1 571 ? 15.906 -7.213 -51.793 1.00 85.00 571 LEU A C 1
ATOM 4614 O O . LEU A 1 571 ? 15.011 -7.668 -51.089 1.00 85.00 571 LEU A O 1
ATOM 4618 N N . ARG A 1 572 ? 16.889 -7.957 -52.304 1.00 84.38 572 ARG A N 1
ATOM 4619 C CA . ARG A 1 572 ? 17.046 -9.395 -52.034 1.00 84.38 572 ARG A CA 1
ATOM 4620 C C . ARG A 1 572 ? 18.014 -9.705 -50.908 1.00 84.38 572 ARG A C 1
ATOM 4622 O O . ARG A 1 572 ? 17.979 -10.795 -50.362 1.00 84.38 572 ARG A O 1
ATOM 4629 N N . GLU A 1 573 ? 18.913 -8.784 -50.601 1.00 88.38 573 GLU A N 1
ATOM 4630 C CA . GLU A 1 573 ? 19.877 -8.929 -49.518 1.00 88.38 573 GLU A CA 1
ATOM 4631 C C . GLU A 1 573 ? 20.004 -7.574 -48.828 1.00 88.38 573 GLU A C 1
ATOM 4633 O O . GLU A 1 573 ? 20.127 -6.548 -49.504 1.00 88.38 573 GLU A O 1
ATOM 4638 N N . VAL A 1 574 ? 19.911 -7.555 -47.500 1.00 91.00 574 VAL A N 1
ATOM 4639 C CA . VAL A 1 574 ? 19.916 -6.322 -46.706 1.00 91.00 574 VAL A CA 1
ATOM 4640 C C . VAL A 1 574 ? 20.574 -6.555 -45.349 1.00 91.00 574 VAL A C 1
ATOM 4642 O O . VAL A 1 574 ? 20.332 -7.568 -44.697 1.00 91.00 574 VAL A O 1
ATOM 4645 N N . ASN A 1 575 ? 21.381 -5.595 -44.900 1.00 92.88 575 ASN A N 1
ATOM 4646 C CA . ASN A 1 575 ? 21.896 -5.578 -43.535 1.00 92.88 575 ASN A CA 1
ATOM 4647 C C . ASN A 1 575 ? 20.898 -4.871 -42.619 1.00 92.88 575 ASN A C 1
ATOM 4649 O O . ASN A 1 575 ? 20.703 -3.655 -42.713 1.00 92.88 575 ASN A O 1
ATOM 4653 N N . ILE A 1 576 ? 20.278 -5.642 -41.733 1.00 94.19 576 ILE A N 1
ATOM 4654 C CA . ILE A 1 576 ? 19.361 -5.165 -40.704 1.00 94.19 576 ILE A CA 1
ATOM 4655 C C . ILE A 1 576 ? 20.120 -4.975 -39.402 1.00 94.19 576 ILE A C 1
ATOM 4657 O O . ILE A 1 576 ? 20.817 -5.878 -38.953 1.00 94.19 576 ILE A O 1
ATOM 4661 N N . VAL A 1 577 ? 19.918 -3.837 -38.748 1.00 94.81 577 VAL A N 1
ATOM 4662 C CA . VAL A 1 577 ? 20.488 -3.554 -37.433 1.00 94.81 577 VAL A CA 1
ATOM 4663 C C . VAL A 1 577 ? 19.377 -3.449 -36.401 1.00 94.81 577 VAL A C 1
ATOM 4665 O O . VAL A 1 577 ? 18.544 -2.541 -36.452 1.00 94.81 577 VAL A O 1
ATOM 4668 N N . GLY A 1 578 ? 19.384 -4.368 -35.437 1.00 94.19 578 GLY A N 1
ATOM 4669 C CA . GLY A 1 578 ? 18.636 -4.220 -34.195 1.00 94.19 578 GLY A CA 1
ATOM 4670 C C . GLY A 1 578 ? 19.396 -3.262 -33.301 1.00 94.19 578 GLY A C 1
ATOM 4671 O O . GLY A 1 578 ? 20.321 -3.672 -32.599 1.00 94.19 578 GLY A O 1
ATOM 4672 N N . TYR A 1 579 ? 19.049 -1.979 -33.368 1.00 94.25 579 TYR A N 1
ATOM 4673 C CA . TYR A 1 579 ? 19.716 -0.944 -32.594 1.00 94.25 579 TYR A CA 1
ATOM 4674 C C . TYR A 1 579 ? 19.323 -1.083 -31.121 1.00 94.25 579 TYR A C 1
ATOM 4676 O O . TYR A 1 579 ? 18.166 -0.853 -30.762 1.00 94.25 579 TYR A O 1
ATOM 4684 N N . ARG A 1 580 ? 20.291 -1.478 -30.284 1.00 92.50 580 ARG A N 1
ATOM 4685 C CA . ARG A 1 580 ? 20.126 -1.788 -28.846 1.00 92.50 580 ARG A CA 1
ATOM 4686 C C . ARG A 1 580 ? 21.060 -0.972 -27.949 1.00 92.50 580 ARG A C 1
ATOM 4688 O O . ARG A 1 580 ? 21.110 -1.190 -26.731 1.00 92.50 580 ARG A O 1
ATOM 4695 N N . ASP A 1 581 ? 21.813 -0.054 -28.548 1.00 89.06 581 ASP A N 1
ATOM 4696 C CA . ASP A 1 581 ? 22.779 0.779 -27.845 1.00 89.06 581 ASP A CA 1
ATOM 4697 C C . ASP A 1 581 ? 22.081 1.956 -27.155 1.00 89.06 581 ASP A C 1
ATOM 4699 O O . ASP A 1 581 ? 21.203 2.628 -27.706 1.00 89.06 581 ASP A O 1
ATOM 4703 N N . VAL A 1 582 ? 22.497 2.218 -25.917 1.00 87.00 582 VAL A N 1
ATOM 4704 C CA . VAL A 1 582 ? 22.043 3.365 -25.126 1.00 87.00 582 VAL A CA 1
ATOM 4705 C C . VAL A 1 582 ? 23.236 4.237 -24.778 1.00 87.00 582 VAL A C 1
ATOM 4707 O O . VAL A 1 582 ? 24.313 3.728 -24.480 1.00 87.00 582 VAL A O 1
ATOM 4710 N N . HIS A 1 583 ? 23.038 5.555 -24.742 1.00 83.38 583 HIS A N 1
ATOM 4711 C CA . HIS A 1 583 ? 24.138 6.507 -24.551 1.00 83.38 583 HIS A CA 1
ATOM 4712 C C . HIS A 1 583 ? 24.948 6.258 -23.262 1.00 83.38 583 HIS A C 1
ATOM 4714 O O . HIS A 1 583 ? 26.160 6.476 -23.243 1.00 83.38 583 HIS A O 1
ATOM 4720 N N . ALA A 1 584 ? 24.302 5.751 -22.203 1.00 82.44 584 ALA A N 1
ATOM 4721 C CA . ALA A 1 584 ? 24.940 5.402 -20.930 1.00 82.44 584 ALA A CA 1
ATOM 4722 C C . ALA A 1 584 ? 25.875 4.177 -21.007 1.00 82.44 584 ALA A C 1
ATOM 4724 O O . ALA A 1 584 ? 26.806 4.074 -20.215 1.00 82.44 584 ALA A O 1
ATOM 4725 N N . LEU A 1 585 ? 25.642 3.265 -21.957 1.00 83.25 585 LEU A N 1
ATOM 4726 C CA . LEU A 1 585 ? 26.412 2.032 -22.164 1.00 83.25 585 LEU A CA 1
ATOM 4727 C C . LEU A 1 585 ? 27.019 1.974 -23.572 1.00 83.25 585 LEU A C 1
ATOM 4729 O O . LEU A 1 585 ? 27.281 0.891 -24.077 1.00 83.25 585 LEU A O 1
ATOM 4733 N N . ARG A 1 586 ? 27.259 3.126 -24.210 1.00 79.56 586 ARG A N 1
ATOM 4734 C CA . ARG A 1 586 ? 27.736 3.211 -25.604 1.00 79.56 586 ARG A CA 1
ATOM 4735 C C . ARG A 1 586 ? 29.074 2.505 -25.874 1.00 79.56 586 ARG A C 1
ATOM 4737 O O . ARG A 1 586 ? 29.345 2.163 -27.013 1.00 79.56 586 ARG A O 1
ATOM 4744 N N . HIS A 1 587 ? 29.873 2.268 -24.830 1.00 79.81 587 HIS A N 1
ATOM 4745 C CA . HIS A 1 587 ? 31.134 1.510 -24.870 1.00 79.81 587 HIS A CA 1
ATOM 4746 C C . HIS A 1 587 ? 30.937 -0.017 -24.925 1.00 79.81 587 HIS A C 1
ATOM 4748 O O . HIS A 1 587 ? 31.878 -0.763 -25.156 1.00 79.81 587 HIS A O 1
ATOM 4754 N N . PHE A 1 588 ? 29.716 -0.507 -24.704 1.00 84.56 588 PHE A N 1
ATOM 4755 C CA . PHE A 1 588 ? 29.387 -1.923 -24.818 1.00 84.56 588 PHE A CA 1
ATOM 4756 C C . PHE A 1 588 ? 28.524 -2.123 -26.069 1.00 84.56 588 PHE A C 1
ATOM 4758 O O . PHE A 1 588 ? 27.343 -1.779 -26.024 1.00 84.56 588 PHE A O 1
ATOM 4765 N N . PRO A 1 589 ? 29.067 -2.666 -27.177 1.00 85.62 589 PRO A N 1
ATOM 4766 C CA . PRO A 1 589 ? 28.308 -2.859 -28.410 1.00 85.62 589 PRO A CA 1
ATOM 4767 C C . PRO A 1 589 ? 27.219 -3.923 -28.208 1.00 85.62 589 PRO A C 1
ATOM 4769 O O . PRO A 1 589 ? 27.492 -5.124 -28.106 1.00 85.62 589 PRO A O 1
ATOM 4772 N N . ARG A 1 590 ? 25.960 -3.480 -28.123 1.00 90.06 590 ARG A N 1
ATOM 4773 C CA . ARG A 1 590 ? 24.780 -4.342 -27.943 1.00 90.06 590 ARG A CA 1
ATOM 4774 C C . ARG A 1 590 ? 23.980 -4.503 -29.222 1.00 90.06 590 ARG A C 1
ATOM 4776 O O . ARG A 1 590 ? 23.286 -5.511 -29.355 1.00 90.06 590 ARG A O 1
ATOM 4783 N N . SER A 1 591 ? 24.048 -3.532 -30.130 1.00 92.06 591 SER A N 1
ATOM 4784 C CA . SER A 1 591 ? 23.360 -3.614 -31.419 1.00 92.06 591 SER A CA 1
ATOM 4785 C C . SER A 1 591 ? 23.823 -4.839 -32.210 1.00 92.06 591 SER A C 1
ATOM 4787 O O . SER A 1 591 ? 25.021 -5.099 -32.330 1.00 92.06 591 SER A O 1
ATOM 4789 N N . VAL A 1 592 ? 22.863 -5.601 -32.737 1.00 91.69 592 VAL A N 1
ATOM 4790 C CA . VAL A 1 592 ? 23.116 -6.826 -33.511 1.00 91.69 592 VAL A CA 1
ATOM 4791 C C . VAL A 1 592 ? 22.796 -6.563 -34.972 1.00 91.69 592 VAL A C 1
ATOM 4793 O O . VAL A 1 592 ? 21.791 -5.923 -35.284 1.00 91.69 592 VAL A O 1
ATOM 4796 N N . ILE A 1 593 ? 23.658 -7.052 -35.857 1.00 92.25 593 ILE A N 1
ATOM 4797 C CA . ILE A 1 593 ? 23.520 -6.909 -37.300 1.00 92.25 593 ILE A CA 1
ATOM 4798 C C . ILE A 1 593 ? 23.206 -8.282 -37.878 1.00 92.25 593 ILE A C 1
ATOM 4800 O O . ILE A 1 593 ? 23.926 -9.249 -37.621 1.00 92.25 593 ILE A O 1
ATOM 4804 N N . TRP A 1 594 ? 22.142 -8.345 -38.668 1.00 91.69 594 TRP A N 1
ATOM 4805 C CA . TRP A 1 594 ? 21.720 -9.522 -39.409 1.00 91.69 594 TRP A CA 1
ATOM 4806 C C . TRP A 1 594 ? 21.735 -9.210 -40.900 1.00 91.69 594 TRP A C 1
ATOM 4808 O O . TRP A 1 594 ? 21.016 -8.325 -41.369 1.00 91.69 594 TRP A O 1
ATOM 4818 N N . THR A 1 595 ? 22.536 -9.947 -41.659 1.00 91.00 595 THR A N 1
ATOM 4819 C CA . THR A 1 595 ? 22.482 -9.914 -43.120 1.00 91.00 595 THR A CA 1
ATOM 4820 C C . THR A 1 595 ? 21.384 -10.867 -43.567 1.00 91.00 595 THR A C 1
ATOM 4822 O O . THR A 1 595 ? 21.554 -12.085 -43.522 1.00 91.00 595 THR A O 1
ATOM 4825 N N . MET A 1 596 ? 20.244 -10.307 -43.959 1.00 88.69 596 MET A N 1
ATOM 4826 C CA . MET A 1 596 ? 19.052 -11.049 -44.360 1.00 88.69 596 MET A CA 1
ATOM 4827 C C . MET A 1 596 ? 19.033 -11.241 -45.872 1.00 88.69 596 MET A C 1
ATOM 4829 O O . MET A 1 596 ? 19.299 -10.288 -46.610 1.00 88.69 596 MET A O 1
ATOM 4833 N N . ARG A 1 597 ? 18.669 -12.438 -46.336 1.00 88.00 597 ARG A N 1
ATOM 4834 C CA . ARG A 1 597 ? 18.466 -12.753 -47.752 1.00 88.00 597 ARG A CA 1
ATOM 4835 C C . ARG A 1 597 ? 17.053 -13.259 -48.020 1.00 88.00 597 ARG A C 1
ATOM 4837 O O . ARG A 1 597 ? 16.448 -13.957 -47.212 1.00 88.00 597 ARG A O 1
ATOM 4844 N N . ASP A 1 598 ? 16.536 -12.866 -49.172 1.00 84.44 598 ASP A N 1
ATOM 4845 C CA . ASP A 1 598 ? 15.294 -13.356 -49.738 1.00 84.44 598 ASP A CA 1
ATOM 4846 C C . ASP A 1 598 ? 15.603 -14.342 -50.869 1.00 84.44 598 ASP A C 1
ATOM 4848 O O . ASP A 1 598 ? 16.018 -13.945 -51.961 1.00 84.44 598 ASP A O 1
ATOM 4852 N N . ASP A 1 599 ? 15.430 -15.634 -50.591 1.00 75.12 599 ASP A N 1
ATOM 4853 C CA . ASP A 1 599 ? 15.743 -16.725 -51.523 1.00 75.12 599 ASP A CA 1
ATOM 4854 C C . ASP A 1 599 ? 14.580 -17.044 -52.491 1.00 75.12 599 ASP A C 1
ATOM 4856 O O . ASP A 1 599 ? 14.636 -18.019 -53.240 1.00 75.12 599 ASP A O 1
ATOM 4860 N N . SER A 1 600 ? 13.511 -16.235 -52.505 1.00 69.31 600 SER A N 1
ATOM 4861 C CA . SER A 1 600 ? 12.370 -16.427 -53.409 1.00 69.31 600 SER A CA 1
ATOM 4862 C C . SER A 1 600 ? 12.735 -16.207 -54.883 1.00 69.31 600 SER A C 1
ATOM 4864 O O . SER A 1 600 ? 13.383 -15.212 -55.231 1.00 69.31 600 SER A O 1
ATOM 4866 N N . GLU A 1 601 ? 12.241 -17.070 -55.778 1.00 60.34 601 GLU A N 1
ATOM 4867 C CA . GLU A 1 601 ? 12.271 -16.793 -57.218 1.00 60.34 601 GLU A CA 1
ATOM 4868 C C . GLU A 1 601 ? 11.419 -15.550 -57.544 1.00 60.34 601 GLU A C 1
ATOM 4870 O O . GLU A 1 601 ? 10.349 -15.376 -56.961 1.00 60.34 601 GLU A O 1
ATOM 4875 N N . PRO A 1 602 ? 11.866 -14.664 -58.456 1.00 56.78 602 PRO A N 1
ATOM 4876 C CA . PRO A 1 602 ? 11.113 -13.467 -58.814 1.00 56.78 602 PRO A CA 1
ATOM 4877 C C . PRO A 1 602 ? 9.805 -13.845 -59.510 1.00 56.78 602 PRO A C 1
ATOM 4879 O O . PRO A 1 602 ? 9.804 -14.184 -60.694 1.00 56.78 602 PRO A O 1
ATOM 4882 N N . ASP A 1 603 ? 8.688 -13.745 -58.798 1.00 54.25 603 ASP A N 1
ATOM 4883 C CA . ASP A 1 603 ? 7.371 -13.864 -59.411 1.00 54.25 603 ASP A CA 1
ATOM 4884 C C . ASP A 1 603 ? 7.042 -12.565 -60.175 1.00 54.25 603 ASP A C 1
ATOM 4886 O O . ASP A 1 603 ? 7.111 -11.453 -59.643 1.00 54.25 603 ASP A O 1
ATOM 4890 N N . LEU A 1 604 ? 6.681 -12.704 -61.454 1.00 50.34 604 LEU A N 1
ATOM 4891 C CA . LEU A 1 604 ? 6.297 -11.603 -62.347 1.00 50.34 604 LEU A CA 1
ATOM 4892 C C . LEU A 1 604 ? 5.082 -10.817 -61.809 1.00 50.34 604 LEU A C 1
ATOM 4894 O O . LEU A 1 604 ? 4.894 -9.657 -62.180 1.00 50.34 604 LEU A O 1
ATOM 4898 N N . SER A 1 605 ? 4.288 -11.417 -60.913 1.00 52.66 605 SER A N 1
ATOM 4899 C CA . SER A 1 605 ? 3.163 -10.774 -60.219 1.00 52.66 605 SER A CA 1
ATOM 4900 C C . SER A 1 605 ? 3.592 -9.706 -59.190 1.00 52.66 605 SER A C 1
ATOM 4902 O O . SER A 1 605 ? 2.839 -8.766 -58.932 1.00 52.66 605 SER A O 1
ATOM 4904 N N . GLU A 1 606 ? 4.827 -9.758 -58.668 1.00 52.09 606 GLU A N 1
ATOM 4905 C CA . GLU A 1 606 ? 5.361 -8.803 -57.677 1.00 52.09 606 GLU A CA 1
ATOM 4906 C C . GLU A 1 606 ? 5.860 -7.481 -58.289 1.00 52.09 606 GLU A C 1
ATOM 4908 O O . GLU A 1 606 ? 6.309 -6.562 -57.593 1.00 52.09 606 GLU A O 1
ATOM 4913 N N . LEU A 1 607 ? 5.785 -7.347 -59.615 1.00 49.09 607 LEU A N 1
ATOM 4914 C CA . LEU A 1 607 ? 6.159 -6.118 -60.312 1.00 49.09 607 LEU A CA 1
ATOM 4915 C C . LEU A 1 607 ? 5.106 -5.007 -60.146 1.00 49.09 607 LEU A C 1
ATOM 4917 O O . LEU A 1 607 ? 5.493 -3.835 -60.142 1.00 49.09 607 LEU A O 1
ATOM 4921 N N . SER A 1 608 ? 3.825 -5.351 -59.934 1.00 56.19 608 SER A N 1
ATOM 4922 C CA . SER A 1 608 ? 2.726 -4.398 -59.692 1.00 56.19 608 SER A CA 1
ATOM 4923 C C . SER A 1 608 ? 2.478 -4.189 -58.192 1.00 56.19 608 SER A C 1
ATOM 4925 O O . SER A 1 608 ? 2.005 -5.085 -57.496 1.00 56.19 608 SER A O 1
ATOM 4927 N N . LEU A 1 609 ? 2.714 -2.968 -57.694 1.00 61.31 609 LEU A N 1
ATOM 4928 C CA . LEU A 1 609 ? 2.374 -2.568 -56.316 1.00 61.31 609 LEU A CA 1
ATOM 4929 C C . LEU A 1 609 ? 0.854 -2.576 -56.037 1.00 61.31 609 LEU A C 1
ATOM 4931 O O . LEU A 1 609 ? 0.455 -2.519 -54.879 1.00 61.31 609 LEU A O 1
ATOM 4935 N N . LYS A 1 610 ? -0.001 -2.617 -57.072 1.00 57.50 610 LYS A N 1
ATOM 4936 C CA . LYS A 1 610 ? -1.457 -2.423 -56.936 1.00 57.50 610 LYS A CA 1
ATOM 4937 C C . LYS A 1 610 ? -2.275 -3.715 -56.814 1.00 57.50 610 LYS A C 1
ATOM 4939 O O . LYS A 1 610 ? -3.373 -3.652 -56.274 1.00 57.50 610 LYS A O 1
ATOM 4944 N N . ASP A 1 611 ? -1.745 -4.863 -57.243 1.00 56.72 611 ASP A N 1
ATOM 4945 C CA . ASP A 1 611 ? -2.519 -6.114 -57.382 1.00 56.72 611 ASP A CA 1
ATOM 4946 C C . ASP A 1 611 ? -2.069 -7.239 -56.422 1.00 56.72 611 ASP A C 1
ATOM 4948 O O . ASP A 1 611 ? -2.387 -8.410 -56.624 1.00 56.72 611 ASP A O 1
ATOM 4952 N N . THR A 1 612 ? -1.320 -6.909 -55.360 1.00 66.75 612 THR A N 1
ATOM 4953 C CA . THR A 1 612 ? -0.755 -7.906 -54.428 1.00 66.75 612 THR A CA 1
ATOM 4954 C C . THR A 1 612 ? -1.737 -8.270 -53.294 1.00 66.75 612 THR A C 1
ATOM 4956 O O . THR A 1 612 ? -2.216 -7.368 -52.598 1.00 66.75 612 THR A O 1
ATOM 4959 N N . PRO A 1 613 ? -2.015 -9.566 -53.033 1.00 75.50 613 PRO A N 1
ATOM 4960 C CA . PRO A 1 613 ? -2.889 -9.988 -51.935 1.00 75.50 613 PRO A CA 1
ATOM 4961 C C . PRO A 1 613 ? -2.261 -9.734 -50.552 1.00 75.50 613 PRO A C 1
ATOM 4963 O O . PRO A 1 613 ? -1.055 -9.895 -50.366 1.00 75.50 613 PRO A O 1
ATOM 4966 N N . LEU A 1 614 ? -3.095 -9.374 -49.566 1.00 80.12 614 LEU A N 1
ATOM 4967 C CA . LEU A 1 614 ? -2.675 -9.143 -48.176 1.00 80.12 614 LEU A CA 1
ATOM 4968 C C . LEU A 1 614 ? -2.119 -10.442 -47.552 1.00 80.12 614 LEU A C 1
ATOM 4970 O O . LEU A 1 614 ? -2.856 -11.433 -47.489 1.00 80.12 614 LEU A O 1
ATOM 4974 N N . PRO A 1 615 ? -0.869 -10.455 -47.050 1.00 83.88 615 PRO A N 1
ATOM 4975 C CA . PRO A 1 615 ? -0.306 -11.634 -46.399 1.00 83.88 615 PRO A CA 1
ATOM 4976 C C . PRO A 1 615 ? -0.981 -11.954 -45.058 1.00 83.88 615 PRO A C 1
ATOM 4978 O O . PRO A 1 615 ? -1.694 -11.138 -44.471 1.00 83.88 615 PRO A O 1
ATOM 4981 N N . LYS A 1 616 ? -0.726 -13.156 -44.529 1.00 87.62 616 LYS A N 1
ATOM 4982 C CA . LYS A 1 616 ? -1.250 -13.580 -43.223 1.00 87.62 616 LYS A CA 1
ATOM 4983 C C . LYS A 1 616 ? -0.771 -12.635 -42.112 1.00 87.62 616 LYS A C 1
ATOM 4985 O O . LYS A 1 616 ? 0.419 -12.354 -42.002 1.00 87.62 616 LYS A O 1
ATOM 4990 N N . ILE A 1 617 ? -1.699 -12.204 -41.255 1.00 91.00 617 ILE A N 1
ATOM 4991 C CA . ILE A 1 617 ? -1.425 -11.348 -40.093 1.00 91.00 617 ILE A CA 1
ATOM 4992 C C . ILE A 1 617 ? -1.606 -12.150 -38.802 1.00 91.00 617 ILE A C 1
ATOM 4994 O O . ILE A 1 617 ? -2.582 -12.887 -38.636 1.00 91.00 617 ILE A O 1
ATOM 4998 N N . THR A 1 618 ? -0.673 -11.984 -37.865 1.00 90.38 618 THR A N 1
ATOM 4999 C CA . THR A 1 618 ? -0.732 -12.552 -36.504 1.00 90.38 618 THR A CA 1
ATOM 5000 C C . THR A 1 618 ? -0.332 -11.507 -35.466 1.00 90.38 618 THR A C 1
ATOM 5002 O O . THR A 1 618 ? 0.192 -10.468 -35.849 1.00 90.38 618 THR A O 1
ATOM 5005 N N . GLY A 1 619 ? -0.536 -11.771 -34.170 1.00 90.38 619 GLY A N 1
ATOM 5006 C CA . GLY A 1 619 ? -0.010 -10.871 -33.134 1.00 90.38 619 GLY A CA 1
ATOM 5007 C C . GLY A 1 619 ? -0.779 -10.762 -31.825 1.00 90.38 619 GLY A C 1
ATOM 5008 O O . GLY A 1 619 ? -0.454 -9.893 -31.027 1.00 90.38 619 GLY A O 1
ATOM 5009 N N . TRP A 1 620 ? -1.806 -11.580 -31.583 1.00 93.94 620 TRP A N 1
ATOM 5010 C CA . TRP A 1 620 ? -2.505 -11.553 -30.296 1.00 93.94 620 TRP A CA 1
ATOM 5011 C C . TRP A 1 620 ? -1.580 -11.950 -29.147 1.00 93.94 620 TRP A C 1
ATOM 5013 O O . TRP A 1 620 ? -0.900 -12.977 -29.216 1.00 93.94 620 TRP A O 1
ATOM 5023 N N . GLU A 1 621 ? -1.579 -11.136 -28.093 1.00 93.06 621 GLU A N 1
ATOM 5024 C CA . GLU A 1 621 ? -0.744 -11.360 -26.922 1.00 93.06 621 GLU A CA 1
ATOM 5025 C C . GLU A 1 621 ? -1.156 -12.648 -26.197 1.00 93.06 621 GLU A C 1
ATOM 5027 O O . GLU A 1 621 ? -2.342 -12.976 -26.073 1.00 93.06 621 GLU A O 1
ATOM 5032 N N . ARG A 1 622 ? -0.163 -13.379 -25.688 1.00 87.75 622 ARG A N 1
ATOM 5033 C CA . ARG A 1 622 ? -0.384 -14.535 -24.822 1.00 87.75 622 ARG A CA 1
ATOM 5034 C C . ARG A 1 622 ? -0.488 -14.092 -23.362 1.00 87.75 622 ARG A C 1
ATOM 5036 O O . ARG A 1 622 ? 0.218 -13.195 -22.902 1.00 87.75 622 ARG A O 1
ATOM 5043 N N . ASN A 1 623 ? -1.363 -14.746 -22.611 1.00 82.06 623 ASN A N 1
ATOM 5044 C CA . ASN A 1 623 ? -1.439 -14.545 -21.170 1.00 82.06 623 ASN A CA 1
ATOM 5045 C C . ASN A 1 623 ? -0.230 -15.194 -20.460 1.00 82.06 623 ASN A C 1
ATOM 5047 O O . ASN A 1 623 ? 0.555 -15.897 -21.099 1.00 82.06 623 ASN A O 1
ATOM 5051 N N . ARG A 1 624 ? -0.091 -14.996 -19.141 1.00 75.06 624 ARG A N 1
ATOM 5052 C CA . ARG A 1 624 ? 0.996 -15.580 -18.325 1.00 75.06 624 ARG A CA 1
ATOM 5053 C C . ARG A 1 624 ? 1.114 -17.103 -18.486 1.00 75.06 624 ARG A C 1
ATOM 5055 O O . ARG A 1 624 ? 2.219 -17.625 -18.550 1.00 75.06 624 ARG A O 1
ATOM 5062 N N . ASP A 1 625 ? -0.007 -17.789 -18.710 1.00 78.69 625 ASP A N 1
ATOM 5063 C CA . ASP A 1 625 ? -0.059 -19.238 -18.973 1.00 78.69 625 ASP A CA 1
ATOM 5064 C C . ASP A 1 625 ? 0.281 -19.627 -20.430 1.00 78.69 625 ASP A C 1
ATOM 5066 O O . ASP A 1 625 ? -0.038 -20.726 -20.883 1.00 78.69 625 ASP A O 1
ATOM 5070 N N . LYS A 1 626 ? 0.853 -18.706 -21.220 1.00 79.94 626 LYS A N 1
ATOM 5071 C CA . LYS A 1 626 ? 1.203 -18.851 -22.650 1.00 79.94 626 LYS A CA 1
ATOM 5072 C C . LYS A 1 626 ? 0.023 -19.173 -23.588 1.00 79.94 626 LYS A C 1
ATOM 5074 O O . LYS A 1 626 ? 0.221 -19.478 -24.771 1.00 79.94 626 LYS A O 1
ATOM 5079 N N . ARG A 1 627 ? -1.217 -19.045 -23.103 1.00 86.38 627 ARG A N 1
ATOM 5080 C CA . ARG A 1 627 ? -2.462 -19.213 -23.874 1.00 86.38 627 ARG A CA 1
ATOM 5081 C C . ARG A 1 627 ? -2.877 -17.912 -24.561 1.00 86.38 627 ARG A C 1
ATOM 5083 O O . ARG A 1 627 ? -2.649 -16.828 -24.035 1.00 86.38 627 ARG A O 1
ATOM 5090 N N . LEU A 1 628 ? -3.509 -18.024 -25.727 1.00 87.94 628 LEU A N 1
ATOM 5091 C CA . LEU A 1 628 ? -4.117 -16.892 -26.432 1.00 87.94 628 LEU A CA 1
ATOM 5092 C C . LEU A 1 628 ? -5.469 -16.571 -25.789 1.00 87.94 628 LEU A C 1
ATOM 5094 O O . LEU A 1 628 ? -6.496 -17.121 -26.183 1.00 87.94 628 LEU A O 1
ATOM 5098 N N . SER A 1 629 ? -5.451 -15.728 -24.760 1.00 89.31 629 SER A N 1
ATOM 5099 C CA . SER A 1 629 ? -6.649 -15.329 -24.025 1.00 89.31 629 SER A CA 1
ATOM 5100 C C . SER A 1 629 ? -6.552 -13.878 -23.541 1.00 89.31 629 SER A C 1
ATOM 5102 O O . SER A 1 629 ? -5.452 -13.446 -23.186 1.00 89.31 629 SER A O 1
ATOM 5104 N N . PRO A 1 630 ? -7.687 -13.161 -23.432 1.00 91.31 630 PRO A N 1
ATOM 5105 C CA . PRO A 1 630 ? -7.744 -11.845 -22.803 1.00 91.31 630 PRO A CA 1
ATOM 5106 C C . PRO A 1 630 ? -7.206 -11.826 -21.366 1.00 91.31 630 PRO A C 1
ATOM 5108 O O . PRO A 1 630 ? -7.247 -12.836 -20.659 1.00 91.31 630 PRO A O 1
ATOM 5111 N N . ARG A 1 631 ? -6.762 -10.649 -20.924 1.00 92.00 631 ARG A N 1
ATOM 5112 C CA . ARG A 1 631 ? -6.361 -10.339 -19.549 1.00 92.00 631 ARG A CA 1
ATOM 5113 C C . ARG A 1 631 ? -7.500 -9.685 -18.763 1.00 92.00 631 ARG A C 1
ATOM 5115 O O . ARG A 1 631 ? -8.476 -9.186 -19.330 1.00 92.00 631 ARG A O 1
ATOM 5122 N N . PHE A 1 632 ? -7.356 -9.711 -17.441 1.00 90.94 632 PHE A N 1
ATOM 5123 C CA . PHE A 1 632 ? -8.305 -9.173 -16.472 1.00 90.94 632 PHE A CA 1
ATOM 5124 C C . PHE A 1 632 ? -7.565 -8.353 -15.412 1.00 90.94 632 PHE A C 1
ATOM 5126 O O . PHE A 1 632 ? -6.565 -8.824 -14.871 1.00 90.94 632 PHE A O 1
ATOM 5133 N N . ALA A 1 633 ? -8.068 -7.155 -15.117 1.00 89.94 633 ALA A N 1
ATOM 5134 C CA . ALA A 1 633 ? -7.596 -6.297 -14.036 1.00 89.94 633 ALA A CA 1
ATOM 5135 C C . ALA A 1 633 ? -8.765 -5.935 -13.102 1.00 89.94 633 ALA A C 1
ATOM 5137 O O . ALA A 1 633 ? -9.777 -5.395 -13.556 1.00 89.94 633 ALA A O 1
ATOM 5138 N N . ASP A 1 634 ? -8.619 -6.233 -11.807 1.00 88.31 634 ASP A N 1
ATOM 5139 C CA . ASP A 1 634 ? -9.551 -5.841 -10.742 1.00 88.31 634 ASP A CA 1
ATOM 5140 C C . ASP A 1 634 ? -8.995 -4.616 -10.010 1.00 88.31 634 ASP A C 1
ATOM 5142 O O . ASP A 1 634 ? -7.930 -4.684 -9.396 1.00 88.31 634 ASP A O 1
ATOM 5146 N N . LEU A 1 635 ? -9.709 -3.493 -10.099 1.00 85.81 635 LEU A N 1
ATOM 5147 C CA . LEU A 1 635 ? -9.340 -2.229 -9.459 1.00 85.81 635 LEU A CA 1
ATOM 5148 C C . LEU A 1 635 ? -10.301 -1.833 -8.335 1.00 85.81 635 LEU A C 1
ATOM 5150 O O . LEU A 1 635 ? -10.243 -0.706 -7.842 1.00 85.81 635 LEU A O 1
ATOM 5154 N N . SER A 1 636 ? -11.169 -2.746 -7.896 1.00 81.50 636 SER A N 1
ATOM 5155 C CA . SER A 1 636 ? -12.175 -2.479 -6.864 1.00 81.50 636 SER A CA 1
ATOM 5156 C C . SER A 1 636 ? -11.562 -1.978 -5.554 1.00 81.50 636 SER A C 1
ATOM 5158 O O . SER A 1 636 ? -12.063 -1.023 -4.977 1.00 81.50 636 SER A O 1
ATOM 5160 N N . GLN A 1 637 ? -10.433 -2.539 -5.114 1.00 74.25 637 GLN A N 1
ATOM 5161 C CA . GLN A 1 637 ? -9.753 -2.120 -3.878 1.00 74.25 637 GLN A CA 1
ATOM 5162 C C . GLN A 1 637 ? -9.230 -0.676 -3.917 1.00 74.25 637 GLN A C 1
ATOM 5164 O O . GLN A 1 637 ? -9.049 -0.065 -2.871 1.00 74.25 637 GLN A O 1
ATOM 5169 N N . MET A 1 638 ? -8.990 -0.134 -5.113 1.00 71.06 638 MET A N 1
ATOM 5170 C CA . MET A 1 638 ? -8.398 1.192 -5.309 1.00 71.06 638 MET A CA 1
ATOM 5171 C C . MET A 1 638 ? -9.424 2.244 -5.738 1.00 71.06 638 MET A C 1
ATOM 5173 O O . MET A 1 638 ? -9.152 3.437 -5.632 1.00 71.06 638 MET A O 1
ATOM 5177 N N . MET A 1 639 ? -10.578 1.817 -6.261 1.00 72.69 639 MET A N 1
ATOM 5178 C CA . MET A 1 639 ? -11.578 2.706 -6.858 1.00 72.69 639 MET A CA 1
ATOM 5179 C C . MET A 1 639 ? -12.937 2.680 -6.151 1.00 72.69 639 MET A C 1
ATOM 5181 O O . MET A 1 639 ? -13.688 3.639 -6.311 1.00 72.69 639 MET A O 1
ATOM 5185 N N . ASP A 1 640 ? -13.263 1.636 -5.378 1.00 75.75 640 ASP A N 1
ATOM 5186 C CA . ASP A 1 640 ? -14.519 1.546 -4.625 1.00 75.75 640 ASP A CA 1
ATOM 5187 C C . ASP A 1 640 ? -14.410 2.318 -3.293 1.00 75.75 640 ASP A C 1
ATOM 5189 O O . ASP A 1 640 ? -13.666 1.895 -2.400 1.00 75.75 640 ASP A O 1
ATOM 5193 N N . PRO A 1 641 ? -15.162 3.424 -3.107 1.00 76.19 641 PRO A N 1
ATOM 5194 C CA . PRO A 1 641 ? -15.109 4.220 -1.881 1.00 76.19 641 PRO A CA 1
ATOM 5195 C C . PRO A 1 641 ? -15.440 3.421 -0.615 1.00 76.19 641 PRO A C 1
ATOM 5197 O O . PRO A 1 641 ? -14.902 3.712 0.452 1.00 76.19 641 PRO A O 1
ATOM 5200 N N . THR A 1 642 ? -16.304 2.407 -0.721 1.00 75.06 642 THR A N 1
ATOM 5201 C CA . THR A 1 642 ? -16.724 1.595 0.430 1.00 75.06 642 THR A CA 1
ATOM 5202 C C . THR A 1 642 ? -15.612 0.656 0.894 1.00 75.06 642 THR A C 1
ATOM 5204 O O . THR A 1 642 ? -15.354 0.553 2.093 1.00 75.06 642 THR A O 1
ATOM 5207 N N . ARG A 1 643 ? -14.884 0.033 -0.044 1.00 74.75 643 ARG A N 1
ATOM 5208 C CA . ARG A 1 643 ? -13.714 -0.814 0.254 1.00 74.75 643 ARG A CA 1
ATOM 5209 C C . ARG A 1 643 ? -12.516 -0.001 0.735 1.00 74.75 643 ARG A C 1
ATOM 5211 O O . ARG A 1 643 ? -11.765 -0.470 1.590 1.00 74.75 643 ARG A O 1
ATOM 5218 N N . LEU A 1 644 ? -12.348 1.216 0.214 1.00 76.06 644 LEU A N 1
ATOM 5219 C CA . LEU A 1 644 ? -11.320 2.147 0.683 1.00 76.06 644 LEU A CA 1
ATOM 5220 C C . LEU A 1 644 ? -11.560 2.557 2.142 1.00 76.06 644 LEU A C 1
ATOM 5222 O O . LEU A 1 644 ? -10.615 2.570 2.929 1.00 76.06 644 LEU A O 1
ATOM 5226 N N . ALA A 1 645 ? -12.813 2.846 2.513 1.00 74.12 645 ALA A N 1
ATOM 5227 C CA . ALA A 1 645 ? -13.175 3.167 3.892 1.00 74.12 645 ALA A CA 1
ATOM 5228 C C . ALA A 1 645 ? -12.920 1.988 4.850 1.00 74.12 645 ALA A C 1
ATOM 5230 O O . ALA A 1 645 ? -12.297 2.189 5.890 1.00 74.12 645 ALA A O 1
ATOM 5231 N N . ASP A 1 646 ? -13.326 0.768 4.478 1.00 79.06 646 ASP A N 1
ATOM 5232 C CA . ASP A 1 646 ? -13.066 -0.460 5.257 1.00 79.06 646 ASP A CA 1
ATOM 5233 C C . ASP A 1 646 ? -11.563 -0.685 5.470 1.00 79.06 646 ASP A C 1
ATOM 5235 O O . ASP A 1 646 ? -11.088 -0.794 6.599 1.00 79.06 646 ASP A O 1
ATOM 5239 N N . SER A 1 647 ? -10.784 -0.612 4.386 1.00 77.69 647 SER A N 1
ATOM 5240 C CA . SER A 1 647 ? -9.327 -0.775 4.438 1.00 77.69 647 SER A CA 1
ATOM 5241 C C . SER A 1 647 ? -8.653 0.269 5.335 1.00 77.69 647 SER A C 1
ATOM 5243 O O . SER A 1 647 ? -7.696 -0.050 6.039 1.00 77.69 647 SER A O 1
ATOM 5245 N N . ALA A 1 648 ? -9.138 1.516 5.331 1.00 79.81 648 ALA A N 1
ATOM 5246 C CA . ALA A 1 648 ? -8.593 2.589 6.159 1.00 79.81 648 ALA A CA 1
ATOM 5247 C C . ALA A 1 648 ? -8.910 2.404 7.655 1.00 79.81 648 ALA A C 1
ATOM 5249 O O . ALA A 1 648 ? -8.036 2.638 8.495 1.00 79.81 648 ALA A O 1
ATOM 5250 N N . VAL A 1 649 ? -10.128 1.967 7.997 1.00 80.69 649 VAL A N 1
ATOM 5251 C CA . VAL A 1 649 ? -10.521 1.663 9.385 1.00 80.69 649 VAL A CA 1
ATOM 5252 C C . VAL A 1 649 ? -9.722 0.470 9.914 1.00 80.69 649 VAL A C 1
ATOM 5254 O O . VAL A 1 649 ? -9.087 0.578 10.966 1.00 80.69 649 VAL A O 1
ATOM 5257 N N . ASP A 1 650 ? -9.654 -0.622 9.148 1.00 82.00 650 ASP A N 1
ATOM 5258 C CA . ASP A 1 650 ? -8.873 -1.811 9.505 1.00 82.00 650 ASP A CA 1
ATOM 5259 C C . ASP A 1 650 ? -7.380 -1.481 9.669 1.00 82.00 650 ASP A C 1
ATOM 5261 O O . ASP A 1 650 ? -6.725 -1.979 10.590 1.00 82.00 650 ASP A O 1
ATOM 5265 N N . LEU A 1 651 ? -6.823 -0.615 8.813 1.00 86.19 651 LEU A N 1
ATOM 5266 C CA . LEU A 1 651 ? -5.426 -0.193 8.908 1.00 86.19 651 LEU A CA 1
ATOM 5267 C C . LEU A 1 651 ? -5.135 0.535 10.226 1.00 86.19 651 LEU A C 1
ATOM 5269 O O . LEU A 1 651 ? -4.114 0.248 10.848 1.00 86.19 651 LEU A O 1
ATOM 5273 N N . ASN A 1 652 ? -6.013 1.431 10.684 1.00 87.69 652 ASN A N 1
ATOM 5274 C CA . ASN A 1 652 ? -5.815 2.149 11.950 1.00 87.69 652 ASN A CA 1
ATOM 5275 C C . ASN A 1 652 ? -5.737 1.191 13.145 1.00 87.69 652 ASN A C 1
ATOM 5277 O O . ASN A 1 652 ? -4.822 1.298 13.966 1.00 87.69 652 ASN A O 1
ATOM 5281 N N . ASN A 1 653 ? -6.628 0.201 13.197 1.00 87.75 653 ASN A N 1
ATOM 5282 C CA . ASN A 1 653 ? -6.612 -0.809 14.252 1.00 87.75 653 ASN A CA 1
ATOM 5283 C C . ASN A 1 653 ? -5.362 -1.701 14.157 1.00 87.75 653 ASN A C 1
ATOM 5285 O O . ASN A 1 653 ? -4.687 -1.947 15.161 1.00 87.75 653 ASN A O 1
ATOM 5289 N N . ARG A 1 654 ? -4.961 -2.103 12.942 1.00 88.69 654 ARG A N 1
ATOM 5290 C CA . ARG A 1 654 ? -3.714 -2.858 12.710 1.00 88.69 654 ARG A CA 1
ATOM 5291 C C . ARG A 1 654 ? -2.463 -2.074 13.105 1.00 88.69 654 ARG A C 1
ATOM 5293 O O . ARG A 1 654 ? -1.522 -2.672 13.620 1.00 88.69 654 ARG A O 1
ATOM 5300 N N . LEU A 1 655 ? -2.445 -0.752 12.931 1.00 89.06 655 LEU A N 1
ATOM 5301 C CA . LEU A 1 655 ? -1.332 0.092 13.374 1.00 89.06 655 LEU A CA 1
ATOM 5302 C C . LEU A 1 655 ? -1.174 0.081 14.899 1.00 89.06 655 LEU A C 1
ATOM 5304 O O . LEU A 1 655 ? -0.035 0.045 15.364 1.00 89.06 655 LEU A O 1
ATOM 5308 N N . MET A 1 656 ? -2.270 0.056 15.671 1.00 88.31 656 MET A N 1
ATOM 5309 C CA . MET A 1 656 ? -2.195 -0.118 17.130 1.00 88.31 656 MET A CA 1
ATOM 5310 C C . MET A 1 656 ? -1.553 -1.459 17.492 1.00 88.31 656 MET A C 1
ATOM 5312 O O . MET A 1 656 ? -0.623 -1.499 18.301 1.00 88.31 656 MET A O 1
ATOM 5316 N N . LYS A 1 657 ? -1.978 -2.541 16.826 1.00 89.94 657 LYS A N 1
ATOM 5317 C CA . LYS A 1 657 ? -1.384 -3.871 16.997 1.00 89.94 657 LYS A CA 1
ATOM 5318 C C . LYS A 1 657 ? 0.114 -3.868 16.675 1.00 89.94 657 LYS A C 1
ATOM 5320 O O . LYS A 1 657 ? 0.924 -4.259 17.501 1.00 89.94 657 LYS A O 1
ATOM 5325 N N . TRP A 1 658 ? 0.514 -3.390 15.499 1.00 90.25 658 TRP A N 1
ATOM 5326 C CA . TRP A 1 658 ? 1.912 -3.473 15.060 1.00 90.25 658 TRP A CA 1
ATOM 5327 C C . TRP A 1 658 ? 2.862 -2.557 15.828 1.00 90.25 658 TRP A C 1
ATOM 5329 O O . TRP A 1 658 ? 4.024 -2.910 16.009 1.00 90.25 658 TRP A O 1
ATOM 5339 N N . ARG A 1 659 ? 2.401 -1.371 16.242 1.00 90.12 659 ARG A N 1
ATOM 5340 C CA . ARG A 1 659 ? 3.270 -0.365 16.872 1.00 90.12 659 ARG A CA 1
ATOM 5341 C C . ARG A 1 659 ? 3.294 -0.443 18.392 1.00 90.12 659 ARG A C 1
ATOM 5343 O O . ARG A 1 659 ? 4.304 -0.064 18.974 1.00 90.12 659 ARG A O 1
ATOM 5350 N N . ILE A 1 660 ? 2.191 -0.850 19.021 1.00 88.44 660 ILE A N 1
ATOM 5351 C CA . ILE A 1 660 ? 2.003 -0.712 20.472 1.00 88.44 660 ILE A CA 1
ATOM 5352 C C . ILE A 1 660 ? 1.762 -2.072 21.131 1.00 88.44 660 ILE A C 1
ATOM 5354 O O . ILE A 1 660 ? 2.460 -2.400 22.086 1.00 88.44 660 ILE A O 1
ATOM 5358 N N . ALA A 1 661 ? 0.809 -2.865 20.628 1.00 88.06 661 ALA A N 1
ATOM 5359 C CA . ALA A 1 661 ? 0.375 -4.110 21.269 1.00 88.06 661 ALA A CA 1
ATOM 5360 C C . ALA A 1 661 ? 0.323 -5.297 20.279 1.00 88.06 661 ALA A C 1
ATOM 5362 O O . ALA A 1 661 ? -0.756 -5.639 19.794 1.00 88.06 661 ALA A O 1
ATOM 5363 N N . PRO A 1 662 ? 1.461 -5.957 19.976 1.00 88.00 662 PRO A N 1
ATOM 5364 C CA . PRO A 1 662 ? 1.534 -7.013 18.954 1.00 88.00 662 PRO A CA 1
ATOM 5365 C C . PRO A 1 662 ? 0.632 -8.227 19.207 1.00 88.00 662 PRO A C 1
ATOM 5367 O O . PRO A 1 662 ? 0.169 -8.854 18.254 1.00 88.00 662 PRO A O 1
ATOM 5370 N N . GLU A 1 663 ? 0.353 -8.533 20.476 1.00 89.94 663 GLU A N 1
ATOM 5371 C CA . GLU A 1 663 ? -0.494 -9.658 20.900 1.00 89.94 663 GLU A CA 1
ATOM 5372 C C . GLU A 1 663 ? -2.000 -9.353 20.819 1.00 89.94 663 GLU A C 1
ATOM 5374 O O . GLU A 1 663 ? -2.825 -10.245 20.996 1.00 89.94 663 GLU A O 1
ATOM 5379 N N . LEU A 1 664 ? -2.379 -8.110 20.496 1.00 92.50 664 LEU A N 1
ATOM 5380 C CA . LEU A 1 664 ? -3.772 -7.705 20.340 1.00 92.50 664 LEU A CA 1
ATOM 5381 C C . LEU A 1 664 ? -4.458 -8.493 19.212 1.00 92.50 664 LEU A C 1
ATOM 5383 O O . LEU A 1 664 ? -4.032 -8.485 18.048 1.00 92.50 664 LEU A O 1
ATOM 5387 N N . ASN A 1 665 ? -5.560 -9.154 19.542 1.00 93.00 665 ASN A N 1
ATOM 5388 C CA . ASN A 1 665 ? -6.390 -9.887 18.604 1.00 93.00 665 ASN A CA 1
ATOM 5389 C C . ASN A 1 665 ? -7.576 -9.021 18.159 1.00 93.00 665 ASN A C 1
ATOM 5391 O O . ASN A 1 665 ? -8.590 -8.915 18.850 1.00 93.00 665 ASN A O 1
ATOM 5395 N N . LEU A 1 666 ? -7.413 -8.392 16.993 1.00 92.56 666 LEU A N 1
ATOM 5396 C CA . LEU A 1 666 ? -8.423 -7.535 16.370 1.00 92.56 666 LEU A CA 1
ATOM 5397 C C . LEU A 1 666 ? -9.557 -8.337 15.725 1.00 92.56 666 LEU A C 1
ATOM 5399 O O . LEU A 1 666 ? -10.684 -7.856 15.684 1.00 92.56 666 LEU A O 1
ATOM 5403 N N . ASP A 1 667 ? -9.277 -9.554 15.259 1.00 91.81 667 ASP A N 1
ATOM 5404 C CA . ASP A 1 667 ? -10.266 -10.390 14.576 1.00 91.81 667 ASP A CA 1
ATOM 5405 C C . ASP A 1 667 ? -11.359 -10.830 15.557 1.00 91.81 667 ASP A C 1
ATOM 5407 O O . ASP A 1 667 ? -12.542 -10.681 15.263 1.00 91.81 667 ASP A O 1
ATOM 5411 N N . LYS A 1 668 ? -10.979 -11.197 16.793 1.00 93.44 668 LYS A N 1
ATOM 5412 C CA . LYS A 1 668 ? -11.937 -11.451 17.886 1.00 93.44 668 LYS A CA 1
ATOM 5413 C C . LYS A 1 668 ? -12.889 -10.276 18.112 1.00 93.44 668 LYS A C 1
ATOM 5415 O O . LYS A 1 668 ? -14.083 -10.480 18.304 1.00 93.44 668 LYS A O 1
ATOM 5420 N N . ILE A 1 669 ? -12.377 -9.045 18.092 1.00 95.00 669 ILE A N 1
ATOM 5421 C CA . ILE A 1 669 ? -13.193 -7.837 18.283 1.00 95.00 669 ILE A CA 1
ATOM 5422 C C . ILE A 1 669 ? -14.147 -7.657 17.097 1.00 95.00 669 ILE A C 1
ATOM 5424 O O . ILE A 1 669 ? -15.336 -7.422 17.294 1.00 95.00 669 ILE A O 1
ATOM 5428 N N . LYS A 1 670 ? -13.629 -7.806 15.872 1.00 92.88 670 LYS A N 1
ATOM 5429 C CA . LYS A 1 670 ? -14.372 -7.642 14.617 1.00 92.88 670 LYS A CA 1
ATOM 5430 C C . LYS A 1 670 ? -15.533 -8.632 14.484 1.00 92.88 670 LYS A C 1
ATOM 5432 O O . LYS A 1 670 ? -16.614 -8.242 14.041 1.00 92.88 670 LYS A O 1
ATOM 5437 N N . GLU A 1 671 ? -15.311 -9.886 14.877 1.00 94.31 671 GLU A N 1
ATOM 5438 C CA . GLU A 1 671 ? -16.266 -10.996 14.758 1.00 94.31 671 GLU A CA 1
ATOM 5439 C C . GLU A 1 671 ? -17.346 -11.010 15.850 1.00 94.31 671 GLU A C 1
ATOM 5441 O O . GLU A 1 671 ? -18.420 -11.574 15.634 1.00 94.31 671 GLU A O 1
ATOM 5446 N N . THR A 1 672 ? -17.091 -10.380 17.002 1.00 96.81 672 THR A N 1
ATOM 5447 C CA . THR A 1 672 ? -18.021 -10.403 18.141 1.00 96.81 672 THR A CA 1
ATOM 5448 C C . THR A 1 672 ? -19.312 -9.647 17.823 1.00 96.81 672 THR A C 1
ATOM 5450 O O . THR A 1 672 ? -19.292 -8.486 17.409 1.00 96.81 672 THR A O 1
ATOM 5453 N N . LYS A 1 673 ? -20.462 -10.284 18.066 1.00 98.25 673 LYS A N 1
ATOM 5454 C CA . LYS A 1 673 ? -21.789 -9.694 17.847 1.00 98.25 673 LYS A CA 1
ATOM 5455 C C . LYS A 1 673 ? -22.290 -9.020 19.119 1.00 98.25 673 LYS A C 1
ATOM 5457 O O . LYS A 1 673 ? -22.492 -9.683 20.140 1.00 98.25 673 LYS A O 1
ATOM 5462 N N . CYS A 1 674 ? -22.565 -7.721 19.044 1.00 98.50 674 CYS A N 1
ATOM 5463 C CA . CYS A 1 674 ? -22.952 -6.916 20.203 1.00 98.50 674 CYS A CA 1
ATOM 5464 C C . CYS A 1 674 ? -24.448 -6.570 20.191 1.00 98.50 674 CYS A C 1
ATOM 5466 O O . CYS A 1 674 ? -24.938 -5.934 19.254 1.00 98.50 674 CYS A O 1
ATOM 5468 N N . LEU A 1 675 ? -25.161 -6.935 21.260 1.00 98.50 675 LEU A N 1
ATOM 5469 C CA . LEU A 1 675 ? -26.539 -6.509 21.516 1.00 98.50 675 LEU A CA 1
ATOM 5470 C C . LEU A 1 675 ? -26.547 -5.337 22.503 1.00 98.50 675 LEU A C 1
ATOM 5472 O O . LEU A 1 675 ? -26.091 -5.474 23.636 1.00 98.50 675 LEU A O 1
ATOM 5476 N N . LEU A 1 676 ? -27.090 -4.195 22.091 1.00 98.31 676 LEU A N 1
ATOM 5477 C CA . LEU A 1 676 ? -27.227 -2.991 22.907 1.00 98.31 676 LEU A CA 1
ATOM 5478 C C . LEU A 1 676 ? -28.684 -2.830 23.355 1.00 98.31 676 LEU A C 1
ATOM 5480 O O . LEU A 1 676 ? -29.550 -2.425 22.573 1.00 98.31 676 LEU A O 1
ATOM 5484 N N . LEU A 1 677 ? -28.953 -3.146 24.623 1.00 97.19 677 LEU A N 1
ATOM 5485 C CA . LEU A 1 677 ? -30.260 -2.946 25.247 1.00 97.19 677 LEU A CA 1
ATOM 5486 C C . LEU A 1 677 ? -30.340 -1.512 25.773 1.00 97.19 677 LEU A C 1
ATOM 5488 O O . LEU A 1 677 ? -29.835 -1.200 26.851 1.00 97.19 677 LEU A O 1
ATOM 5492 N N . GLY A 1 678 ? -30.951 -0.641 24.975 1.00 94.81 678 GLY A N 1
ATOM 5493 C CA . GLY A 1 678 ? -31.000 0.802 25.169 1.00 94.81 678 GLY A CA 1
ATOM 5494 C C . GLY A 1 678 ? -30.216 1.546 24.086 1.00 94.81 678 GLY A C 1
ATOM 5495 O O . GLY A 1 678 ? -29.011 1.364 23.921 1.00 94.81 678 GLY A O 1
ATOM 5496 N N . SER A 1 679 ? -30.895 2.449 23.375 1.00 94.69 679 SER A N 1
ATOM 5497 C CA . SER A 1 679 ? -30.317 3.335 22.348 1.00 94.69 679 SER A CA 1
ATOM 5498 C C . SER A 1 679 ? -30.316 4.810 22.779 1.00 94.69 679 SER A C 1
ATOM 5500 O O . SER A 1 679 ? -30.239 5.725 21.960 1.00 94.69 679 SER A O 1
ATOM 5502 N N . GLY A 1 680 ? -30.410 5.048 24.091 1.00 91.62 680 GLY A N 1
ATOM 5503 C CA . GLY A 1 680 ? -30.295 6.367 24.706 1.00 91.62 680 GLY A CA 1
ATOM 5504 C C . GLY A 1 680 ? -28.857 6.898 24.722 1.00 91.62 680 GLY A C 1
ATOM 5505 O O . GLY A 1 680 ? -28.037 6.598 23.858 1.00 91.62 680 GLY A O 1
ATOM 5506 N N . THR A 1 681 ? -28.533 7.708 25.732 1.00 92.25 681 THR A N 1
ATOM 5507 C CA . THR A 1 681 ? -27.224 8.380 25.844 1.00 92.25 681 THR A CA 1
ATOM 5508 C C . THR A 1 681 ? -26.068 7.378 25.843 1.00 92.25 681 THR A C 1
ATOM 5510 O O . THR A 1 681 ? -25.128 7.536 25.072 1.00 92.25 681 THR A O 1
ATOM 5513 N N . LEU A 1 682 ? -26.161 6.318 26.650 1.00 94.06 682 LEU A N 1
ATOM 5514 C CA . LEU A 1 682 ? -25.145 5.265 26.705 1.00 94.06 682 LEU A CA 1
ATOM 5515 C C . LEU A 1 682 ? -25.055 4.484 25.389 1.00 94.06 682 LEU A C 1
ATOM 5517 O O . LEU A 1 682 ? -23.973 4.386 24.823 1.00 94.06 682 LEU A O 1
ATOM 5521 N N . GLY A 1 683 ? -26.185 3.990 24.867 1.00 95.69 683 GLY A N 1
ATOM 5522 C CA . GLY A 1 683 ? -26.231 3.211 23.623 1.00 95.69 683 GLY A CA 1
ATOM 5523 C C . GLY A 1 683 ? -25.563 3.910 22.445 1.00 95.69 683 GLY A C 1
ATOM 5524 O O . GLY A 1 683 ? -24.761 3.303 21.741 1.00 95.69 683 GLY A O 1
ATOM 5525 N N . ALA A 1 684 ? -25.826 5.208 22.287 1.00 95.75 684 ALA A N 1
ATOM 5526 C CA . ALA A 1 684 ? -25.260 6.014 21.214 1.00 95.75 684 ALA A CA 1
ATOM 5527 C C . ALA A 1 684 ? -23.738 6.237 21.332 1.00 95.75 684 ALA A C 1
ATOM 5529 O O . ALA A 1 684 ? -23.044 6.286 20.314 1.00 95.75 684 ALA A O 1
ATOM 5530 N N . TYR A 1 685 ? -23.198 6.386 22.548 1.00 97.50 685 TYR A N 1
ATOM 5531 C CA . TYR A 1 685 ? -21.748 6.494 22.749 1.00 97.50 685 TYR A CA 1
ATOM 5532 C C . TYR A 1 685 ? -21.060 5.131 22.645 1.00 97.50 685 TYR A C 1
ATOM 5534 O O . TYR A 1 685 ? -20.067 5.018 21.930 1.00 97.50 685 TYR A O 1
ATOM 5542 N N . VAL A 1 686 ? -21.601 4.097 23.297 1.00 98.19 686 VAL A N 1
ATOM 5543 C CA . VAL A 1 686 ? -21.073 2.725 23.250 1.00 98.19 686 VAL A CA 1
ATOM 5544 C C . VAL A 1 686 ? -20.942 2.252 21.806 1.00 98.19 686 VAL A C 1
ATOM 5546 O O . VAL A 1 686 ? -19.867 1.817 21.404 1.00 98.19 686 VAL A O 1
ATOM 5549 N N . SER A 1 687 ? -21.981 2.415 20.984 1.00 97.69 687 SER A N 1
ATOM 5550 C CA . SER A 1 687 ? -21.948 1.952 19.595 1.00 97.69 687 SER A CA 1
ATOM 5551 C C . SER A 1 687 ? -20.902 2.661 18.734 1.00 97.69 687 SER A C 1
ATOM 5553 O O . SER A 1 687 ? -20.285 2.032 17.879 1.00 97.69 687 SER A O 1
ATOM 5555 N N . ARG A 1 688 ? -20.666 3.962 18.956 1.00 96.75 688 ARG A N 1
ATOM 5556 C CA . ARG A 1 688 ? -19.618 4.714 18.246 1.00 96.75 688 ARG A CA 1
ATOM 5557 C C . ARG A 1 688 ? -18.222 4.215 18.604 1.00 96.75 688 ARG A C 1
ATOM 5559 O O . ARG A 1 688 ? -17.362 4.156 17.731 1.00 96.75 688 ARG A O 1
ATOM 5566 N N . ILE A 1 689 ? -18.000 3.862 19.868 1.00 97.25 689 ILE A N 1
ATOM 5567 C CA . ILE A 1 689 ? -16.702 3.365 20.337 1.00 97.25 689 ILE A CA 1
ATOM 5568 C C . ILE A 1 689 ? -16.483 1.923 19.855 1.00 97.25 689 ILE A C 1
ATOM 5570 O O . ILE A 1 689 ? -15.399 1.615 19.369 1.00 97.25 689 ILE A O 1
ATOM 5574 N N . LEU A 1 690 ? -17.522 1.075 19.876 1.00 97.12 690 LEU A N 1
ATOM 5575 C CA . LEU A 1 690 ? -17.485 -0.268 19.276 1.00 97.12 690 LEU A CA 1
ATOM 5576 C C . LEU A 1 690 ? -17.135 -0.212 17.782 1.00 97.12 690 LEU A C 1
ATOM 5578 O O . LEU A 1 690 ? -16.291 -0.974 17.316 1.00 97.12 690 LEU A O 1
ATOM 5582 N N . LEU A 1 691 ? -17.731 0.730 17.046 1.00 94.12 691 LEU A N 1
ATOM 5583 C CA . LEU A 1 691 ? -17.422 0.940 15.634 1.00 94.12 691 LEU A CA 1
ATOM 5584 C C . LEU A 1 691 ? -15.960 1.367 15.420 1.00 94.12 691 LEU A C 1
ATOM 5586 O O . LEU A 1 691 ? -15.313 0.885 14.496 1.00 94.12 691 LEU A O 1
ATOM 5590 N N . GLY A 1 692 ? -15.417 2.222 16.296 1.00 93.44 692 GLY A N 1
ATOM 5591 C CA . GLY A 1 692 ? -13.999 2.605 16.271 1.00 93.44 692 GLY A CA 1
ATOM 5592 C C . GLY A 1 692 ? -13.052 1.415 16.467 1.00 93.44 692 GLY A C 1
ATOM 5593 O O . GLY A 1 692 ? -12.042 1.309 15.777 1.00 93.44 692 GLY A O 1
ATOM 5594 N N . TRP A 1 693 ? -13.428 0.476 17.335 1.00 94.50 693 TRP A N 1
ATOM 5595 C CA . TRP A 1 693 ? -12.712 -0.784 17.557 1.00 94.50 693 TRP A CA 1
ATOM 5596 C C . TRP A 1 693 ? -12.897 -1.824 16.435 1.00 94.50 693 TRP A C 1
ATOM 5598 O O . TRP A 1 693 ? -12.237 -2.862 16.449 1.00 94.50 693 TRP A O 1
ATOM 5608 N N . GLY A 1 694 ? -13.740 -1.539 15.436 1.00 91.94 694 GLY A N 1
ATOM 5609 C CA . GLY A 1 694 ? -13.944 -2.388 14.260 1.00 91.94 694 GLY A CA 1
ATOM 5610 C C . GLY A 1 694 ? -15.022 -3.463 14.415 1.00 91.94 694 GLY A C 1
ATOM 5611 O O . GLY A 1 694 ? -15.057 -4.391 13.612 1.00 91.94 694 GLY A O 1
ATOM 5612 N N . VAL A 1 695 ? -15.904 -3.362 15.416 1.00 95.25 695 VAL A N 1
ATOM 5613 C CA . VAL A 1 695 ? -17.036 -4.292 15.581 1.00 95.25 695 VAL A CA 1
ATOM 5614 C C . VAL A 1 695 ? -17.990 -4.170 14.392 1.00 95.25 695 VAL A C 1
ATOM 5616 O O . VAL A 1 695 ? -18.496 -3.082 14.108 1.00 95.25 695 VAL A O 1
ATOM 5619 N N . HIS A 1 696 ? -18.268 -5.288 13.716 1.00 91.62 696 HIS A N 1
ATOM 5620 C CA . HIS A 1 696 ? -19.102 -5.279 12.511 1.00 91.62 696 HIS A CA 1
ATOM 5621 C C . HIS A 1 696 ? -20.598 -5.445 12.773 1.00 91.62 696 HIS A C 1
ATOM 5623 O O . HIS A 1 696 ? -21.382 -4.881 12.013 1.00 91.62 696 HIS A O 1
ATOM 5629 N N . LYS A 1 697 ? -21.008 -6.206 13.800 1.00 97.62 697 LYS A N 1
ATOM 5630 C CA . LYS A 1 697 ? -22.425 -6.507 14.059 1.00 97.62 697 LYS A CA 1
ATOM 5631 C C . LYS A 1 697 ? -22.928 -5.860 15.347 1.00 97.62 697 LYS A C 1
ATOM 5633 O O . LYS A 1 697 ? -22.528 -6.260 16.441 1.00 97.62 697 LYS A O 1
ATOM 5638 N N . ILE A 1 698 ? -23.820 -4.874 15.212 1.00 98.31 698 ILE A N 1
ATOM 5639 C CA . ILE A 1 698 ? -24.387 -4.107 16.334 1.00 98.31 698 ILE A CA 1
ATOM 5640 C C . ILE A 1 698 ? -25.911 -4.042 16.220 1.00 98.31 698 ILE A C 1
ATOM 5642 O O . ILE A 1 698 ? -26.453 -3.381 15.330 1.00 98.31 698 ILE A O 1
ATOM 5646 N N . THR A 1 699 ? -26.601 -4.650 17.180 1.00 98.50 699 THR A N 1
ATOM 5647 C CA . THR A 1 699 ? -28.066 -4.661 17.237 1.00 98.50 699 THR A CA 1
ATOM 5648 C C . THR A 1 699 ? -28.574 -3.806 18.390 1.00 98.50 699 THR A C 1
ATOM 5650 O O . THR A 1 699 ? -28.150 -3.988 19.526 1.00 98.50 699 THR A O 1
ATOM 5653 N N . PHE A 1 700 ? -29.509 -2.897 18.120 1.00 98.25 700 PHE A N 1
ATOM 5654 C CA . PHE A 1 700 ? -30.151 -2.050 19.126 1.00 98.25 700 PHE A CA 1
ATOM 5655 C C . PHE A 1 700 ? -31.542 -2.560 19.501 1.00 98.25 700 PHE A C 1
ATOM 5657 O O . PHE A 1 700 ? -32.316 -2.967 18.632 1.00 98.25 700 PHE A O 1
ATOM 5664 N N . VAL A 1 701 ? -31.892 -2.432 20.780 1.00 97.31 701 VAL A N 1
ATOM 5665 C CA . VAL A 1 701 ? -33.251 -2.638 21.301 1.00 97.31 701 VAL A CA 1
ATOM 5666 C C . VAL A 1 701 ? -33.674 -1.410 22.100 1.00 97.31 701 VAL A C 1
ATOM 5668 O O . VAL A 1 701 ? -32.976 -1.012 23.031 1.00 97.31 701 VAL A O 1
ATOM 5671 N N . ASP A 1 702 ? -34.796 -0.790 21.732 1.00 95.38 702 ASP A N 1
ATOM 5672 C CA . ASP A 1 702 ? -35.352 0.379 22.430 1.00 95.38 702 ASP A CA 1
ATOM 5673 C C . ASP A 1 702 ? -36.819 0.598 22.040 1.00 95.38 702 ASP A C 1
ATOM 5675 O O . ASP A 1 702 ? -37.157 0.536 20.859 1.00 95.38 702 ASP A O 1
ATOM 5679 N N . ASN A 1 703 ? -37.692 0.901 23.001 1.00 93.38 703 ASN A N 1
ATOM 5680 C CA . ASN A 1 703 ? -39.113 1.144 22.734 1.00 93.38 703 ASN A CA 1
ATOM 5681 C C . ASN A 1 703 ? -39.433 2.621 22.410 1.00 93.38 703 ASN A C 1
ATOM 5683 O O . ASN A 1 703 ? -40.504 2.941 21.892 1.00 93.38 703 ASN A O 1
ATOM 5687 N N . ALA A 1 704 ? -38.534 3.556 22.720 1.00 92.06 704 ALA A N 1
ATOM 5688 C CA . ALA A 1 704 ? -38.825 4.983 22.657 1.00 92.06 704 ALA A CA 1
ATOM 5689 C C . ALA A 1 704 ? -38.641 5.593 21.253 1.00 92.06 704 ALA A C 1
ATOM 5691 O O . ALA A 1 704 ? -37.974 5.054 20.364 1.00 92.06 704 ALA A O 1
ATOM 5692 N N . ASN A 1 705 ? -39.218 6.784 21.075 1.00 94.19 705 ASN A N 1
ATOM 5693 C CA . ASN A 1 705 ? -38.984 7.657 19.924 1.00 94.19 705 ASN A CA 1
ATOM 5694 C C . ASN A 1 705 ? -38.012 8.792 20.298 1.00 94.19 705 ASN A C 1
ATOM 5696 O O . ASN A 1 705 ? -37.895 9.165 21.468 1.00 94.19 705 ASN A O 1
ATOM 5700 N N . VAL A 1 706 ? -37.314 9.348 19.307 1.00 93.50 706 VAL A N 1
ATOM 5701 C CA . VAL A 1 706 ? -36.387 10.478 19.488 1.00 93.50 706 VAL A CA 1
ATOM 5702 C C . VAL A 1 706 ? -37.162 11.743 19.883 1.00 93.50 706 VAL A C 1
ATOM 5704 O O . VAL A 1 706 ? -38.088 12.149 19.186 1.00 93.50 706 VAL A O 1
ATOM 5707 N N . SER A 1 707 ? -36.769 12.395 20.981 1.00 92.88 707 SER A N 1
ATOM 5708 C CA . SER A 1 707 ? -37.350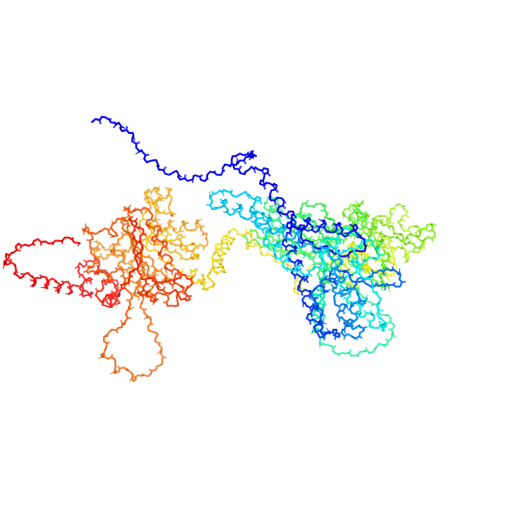 13.669 21.433 1.00 92.88 707 SER A CA 1
ATOM 5709 C C . SER A 1 707 ? -36.392 14.852 21.244 1.00 92.88 707 SER A C 1
ATOM 5711 O O . SER A 1 707 ? -35.181 14.669 21.158 1.00 92.88 707 SER A O 1
ATOM 5713 N N . TYR A 1 708 ? -36.908 16.089 21.241 1.00 90.81 708 TYR A N 1
ATOM 5714 C CA . TYR A 1 708 ? -36.116 17.310 20.992 1.00 90.81 708 TYR A CA 1
ATOM 5715 C C . TYR A 1 708 ? -34.912 17.516 21.923 1.00 90.81 708 TYR A C 1
ATOM 5717 O O . TYR A 1 708 ? -33.943 18.165 21.539 1.00 90.81 708 TYR A O 1
ATOM 5725 N N . SER A 1 709 ? -34.944 16.973 23.142 1.00 89.00 709 SER A N 1
ATOM 5726 C CA . SER A 1 709 ? -33.822 17.060 24.085 1.00 89.00 709 SER A CA 1
ATOM 5727 C C . SER A 1 709 ? -32.742 15.997 23.853 1.00 89.00 709 SER A C 1
ATOM 5729 O O . SER A 1 709 ? -31.685 16.051 24.480 1.00 89.00 709 SER A O 1
ATOM 5731 N N . ASN A 1 710 ? -32.989 15.008 22.988 1.00 92.12 710 ASN A N 1
ATOM 5732 C CA . ASN A 1 710 ? -32.098 13.870 22.782 1.00 92.12 710 ASN A CA 1
ATOM 5733 C C . ASN A 1 710 ? -30.842 14.196 21.955 1.00 92.12 710 ASN A C 1
ATOM 5735 O O . ASN A 1 710 ? -29.768 13.843 22.439 1.00 92.12 710 ASN A O 1
ATOM 5739 N N . PRO A 1 711 ? -30.899 14.883 20.791 1.00 93.19 711 PRO A N 1
ATOM 5740 C CA . PRO A 1 711 ? -29.737 15.046 19.902 1.00 93.19 711 PRO A CA 1
ATOM 5741 C C . PRO A 1 711 ? -28.481 15.630 20.564 1.00 93.19 711 PRO A C 1
ATOM 5743 O O . PRO A 1 711 ? -27.365 15.230 20.256 1.00 93.19 711 PRO A O 1
ATOM 5746 N N . VAL A 1 712 ? -28.648 16.534 21.533 1.00 91.56 712 VAL A N 1
ATOM 5747 C CA . VAL A 1 712 ? -27.522 17.166 22.249 1.00 91.56 712 VAL A CA 1
ATOM 5748 C C . VAL A 1 712 ? -26.828 16.241 23.258 1.00 91.56 712 VAL A C 1
ATOM 5750 O O . VAL A 1 712 ? -25.749 16.568 23.744 1.00 91.56 712 VAL A O 1
ATOM 5753 N N . ARG A 1 713 ? -27.438 15.099 23.598 1.00 90.31 713 ARG A N 1
ATOM 5754 C CA . ARG A 1 713 ? -26.892 14.083 24.519 1.00 90.31 713 ARG A CA 1
ATOM 5755 C C . ARG A 1 713 ? -26.650 12.733 23.839 1.00 90.31 713 ARG A C 1
ATOM 5757 O O . ARG A 1 713 ? -25.837 11.954 24.316 1.00 90.31 713 ARG A O 1
ATOM 5764 N N . GLN A 1 714 ? -27.361 12.443 22.753 1.00 93.50 714 GLN A N 1
ATOM 5765 C CA . GLN A 1 714 ? -27.402 11.146 22.078 1.00 93.50 714 GLN A CA 1
ATOM 5766 C C . GLN A 1 714 ? -26.809 11.304 20.669 1.00 93.50 714 GLN A C 1
ATOM 5768 O O . GLN A 1 714 ? -27.542 11.644 19.740 1.00 93.50 714 GLN A O 1
ATOM 5773 N N . PRO A 1 715 ? -25.494 11.073 20.483 1.00 93.94 715 PRO A N 1
ATOM 5774 C CA . PRO A 1 715 ? -24.743 11.465 19.279 1.00 93.94 715 PRO A CA 1
ATOM 5775 C C . PRO A 1 715 ? -25.045 10.648 18.005 1.00 93.94 715 PRO A C 1
ATOM 5777 O O . PRO A 1 715 ? -24.256 10.674 17.056 1.00 93.94 715 PRO A O 1
ATOM 5780 N N . LEU A 1 716 ? -26.145 9.896 17.974 1.00 96.31 716 LEU A N 1
ATOM 5781 C CA . LEU A 1 716 ? -26.660 9.215 16.779 1.00 96.31 716 LEU A CA 1
ATOM 5782 C C . LEU A 1 716 ? -27.895 9.902 16.187 1.00 96.31 716 LEU A C 1
ATOM 5784 O O . LEU A 1 716 ? -28.320 9.538 15.096 1.00 96.31 716 LEU A O 1
ATOM 5788 N N . PHE A 1 717 ? -28.474 10.877 16.889 1.00 96.50 717 PHE A N 1
ATOM 5789 C CA . PHE A 1 717 ? -29.704 11.536 16.466 1.00 96.50 717 PHE A CA 1
ATOM 5790 C C . PHE A 1 717 ? -29.456 12.998 16.126 1.00 96.50 717 PHE A C 1
ATOM 5792 O O . PHE A 1 717 ? -28.638 13.676 16.748 1.00 96.50 717 PHE A O 1
ATOM 5799 N N . THR A 1 718 ? -30.207 13.494 15.152 1.00 95.56 718 THR A N 1
ATOM 5800 C CA . THR A 1 718 ? -30.179 14.888 14.709 1.00 95.56 718 THR A CA 1
ATOM 5801 C C . THR A 1 718 ? -31.500 15.587 15.026 1.00 95.56 718 THR A C 1
ATOM 5803 O O . THR A 1 718 ? -32.478 14.964 15.445 1.00 95.56 718 THR A O 1
ATOM 5806 N N . PHE A 1 719 ? -31.553 16.906 14.824 1.00 94.44 719 PHE A N 1
ATOM 5807 C CA . PHE A 1 719 ? -32.792 17.670 14.989 1.00 94.44 719 PHE A CA 1
ATOM 5808 C C . PHE A 1 719 ? -33.919 17.167 14.070 1.00 94.44 719 PHE A C 1
ATOM 5810 O O . PHE A 1 719 ? -35.075 17.109 14.487 1.00 94.44 719 PHE A O 1
ATOM 5817 N N . GLU A 1 720 ? -33.591 16.753 12.844 1.00 94.00 720 GLU A N 1
ATOM 5818 C CA . GLU A 1 720 ? -34.571 16.251 11.873 1.00 94.00 720 GLU A CA 1
ATOM 5819 C C . GLU A 1 720 ? -35.268 14.974 12.355 1.00 94.00 720 GLU A C 1
ATOM 5821 O O . GLU A 1 720 ? -36.450 14.764 12.087 1.00 94.00 720 GLU A O 1
ATOM 5826 N N . ASP A 1 721 ? -34.578 14.156 13.150 1.00 93.75 721 ASP A N 1
ATOM 5827 C CA . ASP A 1 721 ? -35.120 12.903 13.678 1.00 93.75 721 ASP A CA 1
ATOM 5828 C C . ASP A 1 721 ? -36.201 13.109 14.751 1.00 93.75 721 ASP A C 1
ATOM 5830 O O . ASP A 1 721 ? -36.923 12.169 15.081 1.00 93.75 721 ASP A O 1
ATOM 5834 N N . CYS A 1 722 ? -36.342 14.335 15.268 1.00 93.06 722 CYS A N 1
ATOM 5835 C CA . CYS A 1 722 ? -37.350 14.717 16.261 1.00 93.06 722 CYS A CA 1
ATOM 5836 C C . CYS A 1 722 ? -38.694 15.126 15.628 1.00 93.06 722 CYS A C 1
ATOM 5838 O O . CYS A 1 722 ? -39.701 15.249 16.328 1.00 93.06 722 CYS A O 1
ATOM 5840 N N . GLN A 1 723 ? -38.719 15.388 14.318 1.00 89.25 723 GLN A N 1
ATOM 5841 C CA . GLN A 1 723 ? -39.909 15.886 13.626 1.00 89.25 723 GLN A CA 1
ATOM 5842 C C . GLN A 1 723 ? -41.006 14.808 13.545 1.00 89.25 723 GLN A C 1
ATOM 5844 O O . GLN A 1 723 ? -40.736 13.614 13.660 1.00 89.25 723 GLN A O 1
ATOM 5849 N N . ASN A 1 724 ? -42.263 15.223 13.350 1.00 87.81 724 ASN A N 1
ATOM 5850 C CA . ASN A 1 724 ? -43.419 14.328 13.167 1.00 87.81 724 ASN A CA 1
ATOM 5851 C C . ASN A 1 724 ? -43.639 13.298 14.297 1.00 87.81 724 ASN A C 1
ATOM 5853 O O . ASN A 1 724 ? -44.035 12.164 14.042 1.00 87.81 724 ASN A O 1
ATOM 5857 N N . GLY A 1 725 ? -43.388 13.685 15.553 1.00 83.12 725 GLY A N 1
ATOM 5858 C CA . GLY A 1 725 ? -43.551 12.792 16.711 1.00 83.12 725 GLY A CA 1
ATOM 5859 C C . GLY A 1 725 ? -42.336 11.905 17.008 1.00 83.12 725 GLY A C 1
ATOM 5860 O O . GLY A 1 725 ? -42.420 11.026 17.869 1.00 83.12 725 GLY A O 1
ATOM 5861 N N . GLY A 1 726 ? -41.211 12.162 16.333 1.00 90.62 726 GLY A N 1
ATOM 5862 C CA . GLY A 1 726 ? -39.935 11.496 16.561 1.00 90.62 726 GLY A CA 1
ATOM 5863 C C . GLY A 1 726 ? -39.844 10.133 15.883 1.00 90.62 726 GLY A C 1
ATOM 5864 O O . GLY A 1 726 ? -40.751 9.303 15.982 1.00 90.62 726 GLY A O 1
ATOM 5865 N N . LYS A 1 727 ? -38.718 9.863 15.221 1.00 94.44 727 LYS A N 1
ATOM 5866 C CA . LYS A 1 727 ? -38.441 8.533 14.660 1.00 94.44 727 LYS A CA 1
ATOM 5867 C C . LYS A 1 727 ? -38.213 7.497 15.778 1.00 94.44 727 LYS A C 1
ATOM 5869 O O . LYS A 1 727 ? -37.741 7.870 16.857 1.00 94.44 727 LYS A O 1
ATOM 5874 N N . PRO A 1 728 ? -38.494 6.200 15.547 1.00 96.44 728 PRO A N 1
ATOM 5875 C CA . PRO A 1 728 ? -38.120 5.127 16.472 1.00 96.44 728 PRO A CA 1
ATOM 5876 C C . PRO A 1 728 ? -36.610 5.103 16.730 1.00 96.44 728 PRO A C 1
ATOM 5878 O O . PRO A 1 728 ? -35.830 5.033 15.777 1.00 96.44 728 PRO A O 1
ATOM 5881 N N . LYS A 1 729 ? -36.187 5.134 18.001 1.00 95.69 729 LYS A N 1
ATOM 5882 C CA . LYS A 1 729 ? -34.764 5.287 18.342 1.00 95.69 729 LYS A CA 1
ATOM 5883 C C . LYS A 1 729 ? -33.900 4.133 17.852 1.00 95.69 729 LYS A C 1
ATOM 5885 O O . LYS A 1 729 ? -32.900 4.386 17.189 1.00 95.69 729 LYS A O 1
ATOM 5890 N N . ALA A 1 730 ? -34.297 2.886 18.117 1.00 96.12 730 ALA A N 1
ATOM 5891 C CA . ALA A 1 730 ? -33.497 1.715 17.757 1.00 96.12 730 ALA A CA 1
ATOM 5892 C C . ALA A 1 730 ? -33.235 1.631 16.243 1.00 96.12 730 ALA A C 1
ATOM 5894 O O . ALA A 1 730 ? -32.092 1.481 15.814 1.00 96.12 730 ALA A O 1
ATOM 5895 N N . ALA A 1 731 ? -34.282 1.783 15.424 1.00 96.69 731 ALA A N 1
ATOM 5896 C CA . ALA A 1 731 ? -34.158 1.750 13.966 1.00 96.69 731 ALA A CA 1
ATOM 5897 C C . ALA A 1 731 ? -33.298 2.912 13.443 1.00 96.69 731 ALA A C 1
ATOM 5899 O O . ALA A 1 731 ? -32.384 2.696 12.646 1.00 96.69 731 ALA A O 1
ATOM 5900 N N . ARG A 1 732 ? -33.529 4.133 13.950 1.00 96.50 732 ARG A N 1
ATOM 5901 C CA . ARG A 1 732 ? -32.757 5.309 13.535 1.00 96.50 732 ARG A CA 1
ATOM 5902 C C . ARG A 1 732 ? -31.287 5.218 13.951 1.00 96.50 732 ARG A C 1
ATOM 5904 O O . ARG A 1 732 ? -30.427 5.637 13.182 1.00 96.50 732 ARG A O 1
ATOM 5911 N N . ALA A 1 733 ? -30.987 4.656 15.123 1.00 97.12 733 ALA A N 1
ATOM 5912 C CA . ALA A 1 733 ? -29.621 4.434 15.594 1.00 97.12 733 ALA A CA 1
ATOM 5913 C C . ALA A 1 733 ? -28.851 3.484 14.662 1.00 97.12 733 ALA A C 1
ATOM 5915 O O . ALA A 1 733 ? -27.711 3.772 14.298 1.00 97.12 733 ALA A O 1
ATOM 5916 N N . ALA A 1 734 ? -29.495 2.405 14.209 1.00 97.12 734 ALA A N 1
ATOM 5917 C CA . ALA A 1 734 ? -28.908 1.481 13.241 1.00 97.12 734 ALA A CA 1
ATOM 5918 C C . ALA A 1 734 ? -28.652 2.141 11.873 1.00 97.12 734 ALA A C 1
ATOM 5920 O O . ALA A 1 734 ? -27.603 1.941 11.261 1.00 97.12 734 ALA A O 1
ATOM 5921 N N . GLU A 1 735 ? -29.583 2.976 11.403 1.00 96.75 735 GLU A N 1
ATOM 5922 C CA . GLU A 1 735 ? -29.383 3.794 10.200 1.00 96.75 735 GLU A CA 1
ATOM 5923 C C . GLU A 1 735 ? -28.208 4.764 10.359 1.00 96.75 735 GLU A C 1
ATOM 5925 O O . GLU A 1 735 ? -27.380 4.866 9.458 1.00 96.75 735 GLU A O 1
ATOM 5930 N N . ALA A 1 736 ? -28.084 5.417 11.519 1.00 97.06 736 ALA A N 1
ATOM 5931 C CA . ALA A 1 736 ? -27.012 6.370 11.791 1.00 97.06 736 ALA A CA 1
ATOM 5932 C C . ALA A 1 736 ? -25.635 5.696 11.777 1.00 97.06 736 ALA A C 1
ATOM 5934 O O . ALA A 1 736 ? -24.671 6.278 11.288 1.00 97.06 736 ALA A O 1
ATOM 5935 N N . LEU A 1 737 ? -25.525 4.454 12.262 1.00 95.94 737 LEU A N 1
ATOM 5936 C CA . LEU A 1 737 ? -24.274 3.701 12.149 1.00 95.94 737 LEU A CA 1
ATOM 5937 C C . LEU A 1 737 ? -23.913 3.392 10.694 1.00 95.94 737 LEU A C 1
ATOM 5939 O O . LEU A 1 737 ? -22.750 3.543 10.336 1.00 95.94 737 LEU A O 1
ATOM 5943 N N . ARG A 1 738 ? -24.885 3.026 9.848 1.00 94.50 738 ARG A N 1
ATOM 5944 C CA . ARG A 1 738 ? -24.644 2.797 8.409 1.00 94.50 738 ARG A CA 1
ATOM 5945 C C . ARG A 1 738 ? -24.270 4.075 7.659 1.00 94.50 738 ARG A C 1
ATOM 5947 O O . ARG A 1 738 ? -23.491 4.018 6.715 1.00 94.50 738 ARG A O 1
ATOM 5954 N N . GLU A 1 739 ? -24.788 5.225 8.088 1.00 94.44 739 GLU A N 1
ATOM 5955 C CA . GLU A 1 739 ? -24.375 6.539 7.573 1.00 94.44 739 GLU A CA 1
ATOM 5956 C C . GLU A 1 739 ? -22.917 6.868 7.940 1.00 94.44 739 GLU A C 1
ATOM 5958 O O . GLU A 1 739 ? -22.216 7.499 7.152 1.00 94.44 739 GLU A O 1
ATOM 5963 N N . ILE A 1 740 ? -22.447 6.428 9.114 1.00 92.62 740 ILE A N 1
ATOM 5964 C CA . ILE A 1 740 ? -21.057 6.613 9.562 1.00 92.62 740 ILE A CA 1
ATOM 5965 C C . ILE A 1 740 ? -20.118 5.613 8.876 1.00 92.62 740 ILE A C 1
ATOM 5967 O O . ILE A 1 740 ? -19.045 5.996 8.411 1.00 92.62 740 ILE A O 1
ATOM 5971 N N . TYR A 1 741 ? -20.504 4.338 8.827 1.00 90.06 741 TYR A N 1
ATOM 5972 C CA . TYR A 1 741 ? -19.730 3.259 8.223 1.00 90.06 741 TYR A CA 1
ATOM 5973 C C . TYR A 1 741 ? -20.648 2.304 7.438 1.00 90.06 741 TYR A C 1
ATOM 5975 O O . TYR A 1 741 ? -21.310 1.461 8.043 1.00 90.06 741 TYR A O 1
ATOM 5983 N N . PRO A 1 742 ? -20.683 2.386 6.092 1.00 86.06 742 PRO A N 1
ATOM 5984 C CA . PRO A 1 742 ? -21.655 1.650 5.277 1.00 86.06 742 PRO A CA 1
ATOM 5985 C C . PRO A 1 742 ? -21.614 0.121 5.400 1.00 86.06 742 PRO A C 1
ATOM 5987 O O . PRO A 1 742 ? -22.632 -0.526 5.171 1.00 86.06 742 PRO A O 1
ATOM 5990 N N . ASN A 1 743 ? -20.466 -0.459 5.765 1.00 86.38 743 ASN A N 1
ATOM 5991 C CA . ASN A 1 743 ? -20.285 -1.914 5.845 1.00 86.38 743 ASN A CA 1
ATOM 5992 C C . ASN A 1 743 ? -20.615 -2.504 7.233 1.00 86.38 743 ASN A C 1
ATOM 5994 O O . ASN A 1 743 ? -20.392 -3.697 7.450 1.00 86.38 743 ASN A O 1
ATOM 5998 N N . VAL A 1 744 ? -21.123 -1.701 8.178 1.00 92.75 744 VAL A N 1
ATOM 5999 C CA . VAL A 1 744 ? -21.608 -2.213 9.471 1.00 92.75 744 VAL A CA 1
ATOM 6000 C C . VAL A 1 744 ? -22.921 -2.984 9.283 1.00 92.75 744 VAL A C 1
ATOM 6002 O O . VAL A 1 744 ? -23.873 -2.484 8.677 1.00 92.75 744 VAL A O 1
ATOM 6005 N N . ASP A 1 745 ? -23.007 -4.188 9.844 1.00 95.44 745 ASP A N 1
ATOM 6006 C CA . ASP A 1 745 ? -24.271 -4.910 10.009 1.00 95.44 745 ASP A CA 1
ATOM 6007 C C . ASP A 1 745 ? -24.969 -4.376 11.261 1.00 95.44 745 ASP A C 1
ATOM 6009 O O . ASP A 1 745 ? -24.732 -4.830 12.382 1.00 95.44 745 ASP A O 1
ATOM 6013 N N . SER A 1 746 ? -25.796 -3.343 11.081 1.00 97.06 746 SER A N 1
ATOM 6014 C CA . SER A 1 746 ? -26.567 -2.770 12.181 1.00 97.06 746 SER A CA 1
ATOM 6015 C C . SER A 1 746 ? -28.070 -2.920 11.999 1.00 97.06 746 SER A C 1
ATOM 6017 O O . SER A 1 746 ? -28.622 -2.621 10.938 1.00 97.06 746 SER A O 1
ATOM 6019 N N . GLN A 1 747 ? -28.744 -3.356 13.062 1.00 97.19 747 GLN A N 1
ATOM 6020 C CA . GLN A 1 747 ? -30.190 -3.576 13.104 1.00 97.19 747 GLN A CA 1
ATOM 6021 C C . GLN A 1 747 ? -30.791 -2.936 14.355 1.00 97.19 747 GLN A C 1
ATOM 6023 O O . GLN A 1 747 ? -30.114 -2.770 15.366 1.00 97.19 747 GLN A O 1
ATOM 6028 N N . GLY A 1 748 ? -32.066 -2.555 14.291 1.00 97.12 748 GLY A N 1
ATOM 6029 C CA . GLY A 1 748 ? -32.759 -1.900 15.397 1.00 97.12 748 GLY A CA 1
ATOM 6030 C C . GLY A 1 748 ? -34.167 -2.444 15.576 1.00 97.12 748 GLY A C 1
ATOM 6031 O O . GLY A 1 748 ? -34.962 -2.404 14.638 1.00 97.12 748 GLY A O 1
ATOM 6032 N N . PHE A 1 749 ? -34.481 -2.917 16.780 1.00 96.88 749 PHE A N 1
ATOM 6033 C CA . PHE A 1 749 ? -35.778 -3.487 17.133 1.00 96.88 749 PHE A CA 1
ATOM 6034 C C . PHE A 1 749 ? -36.515 -2.577 18.114 1.00 96.88 749 PHE A C 1
ATOM 6036 O O . PHE A 1 749 ? -36.021 -2.279 19.204 1.00 96.88 749 PHE A O 1
ATOM 6043 N N . LYS A 1 750 ? -37.713 -2.137 17.714 1.00 95.25 750 LYS A N 1
ATOM 6044 C CA . LYS A 1 750 ? -38.623 -1.402 18.592 1.00 95.25 750 LYS A CA 1
ATOM 6045 C C . LYS A 1 750 ? -39.459 -2.392 19.395 1.00 95.25 750 LYS A C 1
ATOM 6047 O O . LYS A 1 750 ? -40.429 -2.923 18.867 1.00 95.25 750 LYS A O 1
ATOM 6052 N N . MET A 1 751 ? -39.060 -2.640 20.635 1.00 93.75 751 MET A N 1
ATOM 6053 C CA . MET A 1 751 ? -39.724 -3.574 21.549 1.00 93.75 751 MET A CA 1
ATOM 6054 C C . MET A 1 751 ? -39.440 -3.186 23.000 1.00 93.75 751 MET A C 1
ATOM 6056 O O . MET A 1 751 ? -38.468 -2.473 23.274 1.00 93.75 751 MET A O 1
ATOM 6060 N N . GLN A 1 752 ? -40.278 -3.649 23.923 1.00 89.62 752 GLN A N 1
ATOM 6061 C CA . GLN A 1 752 ? -40.121 -3.394 25.349 1.00 89.62 752 GLN A CA 1
ATOM 6062 C C . GLN A 1 752 ? -39.492 -4.606 26.042 1.00 89.62 752 GLN A C 1
ATOM 6064 O O . GLN A 1 752 ? -39.753 -5.749 25.689 1.00 89.62 752 GLN A O 1
ATOM 6069 N N . VAL A 1 753 ? -38.650 -4.365 27.045 1.00 90.81 753 VAL A N 1
ATOM 6070 C CA . VAL A 1 753 ? -38.145 -5.440 27.907 1.00 90.81 753 VAL A CA 1
ATOM 6071 C C . VAL A 1 753 ? -39.128 -5.619 29.068 1.00 90.81 753 VAL A C 1
ATOM 6073 O O . VAL A 1 753 ? -39.408 -4.631 29.755 1.00 90.81 753 VAL A O 1
ATOM 6076 N N . PRO A 1 754 ? -39.658 -6.833 29.303 1.00 89.88 754 PRO A N 1
ATOM 6077 C CA . PRO A 1 754 ? -40.508 -7.108 30.457 1.00 89.88 754 PRO A CA 1
ATOM 6078 C C . PRO A 1 754 ? -39.810 -6.761 31.780 1.00 89.88 754 PRO A C 1
ATOM 6080 O O . PRO A 1 754 ? -38.682 -7.192 32.029 1.00 89.88 754 PRO A O 1
ATOM 6083 N N . MET A 1 755 ? -40.479 -5.968 32.619 1.00 85.50 755 MET A N 1
ATOM 6084 C CA . MET A 1 755 ? -39.937 -5.453 33.882 1.00 85.50 755 MET A CA 1
ATOM 6085 C C . MET A 1 755 ? -40.577 -6.167 35.071 1.00 85.50 755 MET A C 1
ATOM 6087 O O . MET A 1 755 ? -41.801 -6.287 35.132 1.00 85.50 755 MET A O 1
ATOM 6091 N N . ALA A 1 756 ? -39.760 -6.601 36.032 1.00 81.31 756 ALA A N 1
ATOM 6092 C CA . ALA A 1 756 ? -40.256 -7.168 37.285 1.00 81.31 756 ALA A CA 1
ATOM 6093 C C . ALA A 1 756 ? -41.131 -6.152 38.050 1.00 81.31 756 ALA A C 1
ATOM 6095 O O . ALA A 1 756 ? -40.909 -4.940 37.968 1.00 81.31 756 ALA A O 1
ATOM 6096 N N . GLY A 1 757 ? -42.156 -6.648 38.749 1.00 80.50 757 GLY A N 1
ATOM 6097 C CA . GLY A 1 757 ? -43.078 -5.826 39.545 1.00 80.50 757 GLY A CA 1
ATOM 6098 C C . GLY A 1 757 ? -44.063 -4.947 38.758 1.00 80.50 757 GLY A C 1
ATOM 6099 O O . GLY A 1 757 ? -44.842 -4.226 39.377 1.00 80.50 757 GLY A O 1
ATOM 6100 N N . HIS A 1 758 ? -44.061 -4.993 37.420 1.00 81.38 758 HIS A N 1
ATOM 6101 C CA . HIS A 1 758 ? -44.998 -4.244 36.577 1.00 81.38 758 HIS A CA 1
ATOM 6102 C C . HIS A 1 758 ? -46.099 -5.162 36.015 1.00 81.38 758 HIS A C 1
ATOM 6104 O O . HIS A 1 758 ? -45.844 -5.904 35.060 1.00 81.38 758 HIS A O 1
ATOM 6110 N N . PRO A 1 759 ? -47.336 -5.099 36.545 1.00 82.62 759 PRO A N 1
ATOM 6111 C CA . PRO A 1 759 ? -48.372 -6.064 36.207 1.00 82.62 759 PRO A CA 1
ATOM 6112 C C . PRO A 1 759 ? -48.893 -5.923 34.771 1.00 82.62 759 PRO A C 1
ATOM 6114 O O . PRO A 1 759 ? -49.016 -4.830 34.201 1.00 82.62 759 PRO A O 1
ATOM 6117 N N . ILE A 1 760 ? -49.265 -7.063 34.194 1.00 84.94 760 ILE A N 1
ATOM 6118 C CA . ILE A 1 760 ? -49.842 -7.171 32.857 1.00 84.94 760 ILE A CA 1
ATOM 6119 C C . ILE A 1 760 ? -51.306 -6.715 32.905 1.00 84.94 760 ILE A C 1
ATOM 6121 O O . ILE A 1 760 ? -52.150 -7.331 33.548 1.00 84.94 760 ILE A O 1
ATOM 6125 N N . ARG A 1 761 ? -51.605 -5.615 32.207 1.00 83.88 761 ARG A N 1
ATOM 6126 C CA . ARG A 1 761 ? -52.925 -4.961 32.214 1.00 83.88 761 ARG A CA 1
ATOM 6127 C C . ARG A 1 761 ? -54.052 -5.766 31.557 1.00 83.88 761 ARG A C 1
ATOM 6129 O O . ARG A 1 761 ? -55.144 -5.833 32.113 1.00 83.88 761 ARG A O 1
ATOM 6136 N N . ASP A 1 762 ? -53.818 -6.322 30.369 1.00 86.81 762 ASP A N 1
ATOM 6137 C CA . ASP A 1 762 ? -54.831 -7.028 29.576 1.00 86.81 762 ASP A CA 1
ATOM 6138 C C . ASP A 1 762 ? -54.225 -8.165 28.727 1.00 86.81 762 ASP A C 1
ATOM 6140 O O . ASP A 1 762 ? -53.006 -8.317 28.642 1.00 86.81 762 ASP A O 1
ATOM 6144 N N . LYS A 1 763 ? -55.083 -8.992 28.106 1.00 86.81 763 LYS A N 1
ATOM 6145 C CA . LYS A 1 763 ? -54.650 -10.147 27.291 1.00 86.81 763 LYS A CA 1
ATOM 6146 C C . LYS A 1 763 ? -53.815 -9.742 26.074 1.00 86.81 763 LYS A C 1
ATOM 6148 O O . LYS A 1 763 ? -52.872 -10.439 25.729 1.00 86.81 763 LYS A O 1
ATOM 6153 N N . THR A 1 764 ? -54.140 -8.617 25.444 1.00 87.38 764 THR A N 1
ATOM 6154 C CA . THR A 1 764 ? -53.383 -8.089 24.301 1.00 87.38 764 THR A CA 1
ATOM 6155 C C . THR A 1 764 ? -51.972 -7.664 24.701 1.00 87.38 764 THR A C 1
ATOM 6157 O O . THR A 1 764 ? -51.012 -7.916 23.978 1.00 87.38 764 THR A O 1
ATOM 6160 N N . HIS A 1 765 ? -51.828 -7.069 25.882 1.00 86.06 765 HIS A N 1
ATOM 6161 C CA . HIS A 1 765 ? -50.547 -6.715 26.469 1.00 86.06 765 HIS A CA 1
ATOM 6162 C C . HIS A 1 765 ? -49.760 -7.965 26.876 1.00 86.06 765 HIS A C 1
ATOM 6164 O O . HIS A 1 765 ? -48.548 -7.987 26.693 1.00 86.06 765 HIS A O 1
ATOM 6170 N N . GLU A 1 766 ? -50.425 -9.023 27.353 1.00 89.19 766 GLU A N 1
ATOM 6171 C CA . GLU A 1 766 ? -49.775 -10.314 27.614 1.00 89.19 766 GLU A CA 1
ATOM 6172 C C . GLU A 1 766 ? -49.168 -10.919 26.342 1.00 89.19 766 GLU A C 1
ATOM 6174 O O . GLU A 1 766 ? -48.001 -11.306 26.346 1.00 89.19 766 GLU A O 1
ATOM 6179 N N . GLU A 1 767 ? -49.937 -10.972 25.251 1.00 91.25 767 GLU A N 1
ATOM 6180 C CA . GLU A 1 767 ? -49.474 -11.501 23.963 1.00 91.25 767 GLU A CA 1
ATOM 6181 C C . GLU A 1 767 ? -48.287 -10.697 23.415 1.00 91.25 767 GLU A C 1
ATOM 6183 O O . GLU A 1 767 ? -47.302 -11.286 22.968 1.00 91.25 767 GLU A O 1
ATOM 6188 N N . GLN A 1 768 ? -48.332 -9.362 23.516 1.00 90.25 768 GLN A N 1
ATOM 6189 C CA . GLN A 1 768 ? -47.218 -8.500 23.113 1.00 90.25 768 GLN A CA 1
ATOM 6190 C C . GLN A 1 768 ? -45.978 -8.704 23.995 1.00 90.25 768 GLN A C 1
ATOM 6192 O O . GLN A 1 768 ? -44.876 -8.826 23.469 1.00 90.25 768 GLN A O 1
ATOM 6197 N N . MET A 1 769 ? -46.135 -8.762 25.322 1.00 90.25 769 MET A N 1
ATOM 6198 C CA . MET A 1 769 ? -45.009 -8.966 26.243 1.00 90.25 769 MET A CA 1
ATOM 6199 C C . MET A 1 769 ? -44.371 -10.343 26.061 1.00 90.25 769 MET A C 1
ATOM 6201 O O . MET A 1 769 ? -43.152 -10.462 26.166 1.00 90.25 769 MET A O 1
ATOM 6205 N N . LYS A 1 770 ? -45.169 -11.367 25.739 1.00 93.50 770 LYS A N 1
ATOM 6206 C CA . LYS A 1 770 ? -44.658 -12.693 25.393 1.00 93.50 770 LYS A CA 1
ATOM 6207 C C . LYS A 1 770 ? -43.871 -12.667 24.083 1.00 93.50 770 LYS A C 1
ATOM 6209 O O . LYS A 1 770 ? -42.773 -13.205 24.030 1.00 93.50 770 LYS A O 1
ATOM 6214 N N . ALA A 1 771 ? -44.390 -12.002 23.049 1.00 94.06 771 ALA A N 1
ATOM 6215 C CA . ALA A 1 771 ? -43.674 -11.850 21.783 1.00 94.06 771 ALA A CA 1
ATOM 6216 C C . ALA A 1 771 ? -42.350 -11.084 21.959 1.00 94.06 771 ALA A C 1
ATOM 6218 O O . ALA A 1 771 ? -41.326 -11.473 21.392 1.00 94.06 771 ALA A O 1
ATOM 6219 N N . ASP A 1 772 ? -42.352 -10.031 22.779 1.00 94.56 772 ASP A N 1
ATOM 6220 C CA . ASP A 1 772 ? -41.149 -9.278 23.130 1.00 94.56 772 ASP A CA 1
ATOM 6221 C C . ASP A 1 772 ? -40.165 -10.147 23.937 1.00 94.56 772 ASP A C 1
ATOM 6223 O O . ASP A 1 772 ? -38.966 -10.136 23.667 1.00 94.56 772 ASP A O 1
ATOM 6227 N N . TYR A 1 773 ? -40.648 -10.964 24.875 1.00 95.12 773 TYR A N 1
ATOM 6228 C CA . TYR A 1 773 ? -39.831 -11.937 25.608 1.00 95.12 773 TYR A CA 1
ATOM 6229 C C . TYR A 1 773 ? -39.171 -12.966 24.680 1.00 95.12 773 TYR A C 1
ATOM 6231 O O . TYR A 1 773 ? -37.950 -13.134 24.721 1.00 95.12 773 TYR A O 1
ATOM 6239 N N . ASP A 1 774 ? -39.947 -13.597 23.796 1.00 96.19 774 ASP A N 1
ATOM 6240 C CA . ASP A 1 774 ? -39.448 -14.591 22.841 1.00 96.19 774 ASP A CA 1
ATOM 6241 C C . ASP A 1 774 ? -38.400 -13.960 21.908 1.00 96.19 774 ASP A C 1
ATOM 6243 O O . ASP A 1 774 ? -37.345 -14.541 21.623 1.00 96.19 774 ASP A O 1
ATOM 6247 N N . LYS A 1 775 ? -38.649 -12.717 21.471 1.00 96.19 775 LYS A N 1
ATOM 6248 C CA . LYS A 1 775 ? -37.701 -11.976 20.640 1.00 96.19 775 LYS A CA 1
ATOM 6249 C C . LYS A 1 775 ? -36.426 -11.618 21.401 1.00 96.19 775 LYS A C 1
ATOM 6251 O O . LYS A 1 775 ? -35.343 -11.723 20.825 1.00 96.19 775 LYS A O 1
ATOM 6256 N N . LEU A 1 776 ? -36.527 -11.227 22.671 1.00 96.50 776 LEU A N 1
ATOM 6257 C CA . LEU A 1 776 ? -35.372 -10.920 23.514 1.00 96.50 776 LEU A CA 1
ATOM 6258 C C . LEU A 1 776 ? -34.483 -12.154 23.707 1.00 96.50 776 LEU A C 1
ATOM 6260 O O . LEU A 1 776 ? -33.266 -12.038 23.577 1.00 96.50 776 LEU A O 1
ATOM 6264 N N . ILE A 1 777 ? -35.072 -13.332 23.942 1.00 96.44 777 ILE A N 1
ATOM 6265 C CA . ILE A 1 777 ? -34.331 -14.600 24.025 1.00 96.44 777 ILE A CA 1
ATOM 6266 C C . ILE A 1 777 ? -33.591 -14.879 22.720 1.00 96.44 777 ILE A C 1
ATOM 6268 O O . ILE A 1 777 ? -32.382 -15.110 22.745 1.00 96.44 777 ILE A O 1
ATOM 6272 N N . SER A 1 778 ? -34.289 -14.794 21.582 1.00 97.25 778 SER A N 1
ATOM 6273 C CA . SER A 1 778 ? -33.677 -14.982 20.262 1.00 97.25 778 SER A CA 1
ATOM 6274 C C . SER A 1 778 ? -32.478 -14.053 20.054 1.00 97.25 778 SER A C 1
ATOM 6276 O O . SER A 1 778 ? -31.429 -14.500 19.592 1.00 97.25 778 SER A O 1
ATOM 6278 N N . LEU A 1 779 ? -32.610 -12.776 20.422 1.00 97.56 779 LEU A N 1
ATOM 6279 C CA . LEU A 1 779 ? -31.533 -11.800 20.282 1.00 97.56 779 LEU A CA 1
ATOM 6280 C C . LEU A 1 779 ? -30.362 -12.100 21.224 1.00 97.56 779 LEU A C 1
ATOM 6282 O O . LEU A 1 779 ? -29.216 -12.044 20.786 1.00 97.56 779 LEU A O 1
ATOM 6286 N N . ILE A 1 780 ? -30.613 -12.443 22.488 1.00 96.25 780 ILE A N 1
ATOM 6287 C CA . ILE A 1 780 ? -29.546 -12.767 23.448 1.00 96.25 780 ILE A CA 1
ATOM 6288 C C . ILE A 1 780 ? -28.784 -14.024 23.021 1.00 96.25 780 ILE A C 1
ATOM 6290 O O . ILE A 1 780 ? -27.561 -14.057 23.128 1.00 96.25 780 ILE A O 1
ATOM 6294 N N . GLN A 1 781 ? -29.470 -15.042 22.500 1.00 95.75 781 GLN A N 1
ATOM 6295 C CA . GLN A 1 781 ? -28.825 -16.258 22.004 1.00 95.75 781 GLN A CA 1
ATOM 6296 C C . GLN A 1 781 ? -27.969 -16.000 20.756 1.00 95.75 781 GLN A C 1
ATOM 6298 O O . GLN A 1 781 ? -26.860 -16.529 20.674 1.00 95.75 781 GLN A O 1
ATOM 6303 N N . GLU A 1 782 ? -28.453 -15.175 19.819 1.00 96.94 782 GLU A N 1
ATOM 6304 C CA . GLU A 1 782 ? -27.752 -14.843 18.568 1.00 96.94 782 GLU A CA 1
ATOM 6305 C C . GLU A 1 782 ? -26.457 -14.041 18.789 1.00 96.94 782 GLU A C 1
ATOM 6307 O O . GLU A 1 782 ? -25.525 -14.149 17.985 1.00 96.94 782 GLU A O 1
ATOM 6312 N N . HIS A 1 783 ? -26.410 -13.226 19.847 1.00 98.19 783 HIS A N 1
ATOM 6313 C CA . HIS A 1 783 ? -25.304 -12.312 20.136 1.00 98.19 783 HIS A CA 1
ATOM 6314 C C . HIS A 1 783 ? -24.342 -12.883 21.183 1.00 98.19 783 HIS A C 1
ATOM 6316 O O . HIS A 1 783 ? -24.705 -13.727 22.002 1.00 98.19 783 HIS A O 1
ATOM 6322 N N . ASP A 1 784 ? -23.100 -12.406 21.165 1.00 96.50 784 ASP A N 1
ATOM 6323 C CA . ASP A 1 784 ? -22.021 -12.911 22.022 1.00 96.50 784 ASP A CA 1
ATOM 6324 C C . ASP A 1 784 ? -21.866 -12.052 23.287 1.00 96.50 784 ASP A C 1
ATOM 6326 O O . ASP A 1 784 ? -21.648 -12.567 24.387 1.00 96.50 784 ASP A O 1
ATOM 6330 N N . ALA A 1 785 ? -22.034 -10.732 23.134 1.00 97.38 785 ALA A N 1
ATOM 6331 C CA . ALA A 1 785 ? -21.940 -9.754 24.212 1.00 97.38 785 ALA A CA 1
ATOM 6332 C C . ALA A 1 785 ? -23.203 -8.891 24.310 1.00 97.38 785 ALA A C 1
ATOM 6334 O O . ALA A 1 785 ? -23.692 -8.350 23.314 1.00 97.38 785 ALA A O 1
ATOM 6335 N N . ILE A 1 786 ? -23.715 -8.741 25.532 1.00 98.06 786 ILE A N 1
ATOM 6336 C CA . ILE A 1 786 ? -24.959 -8.039 25.849 1.00 98.06 786 ILE A CA 1
ATOM 6337 C C . ILE A 1 786 ? -24.643 -6.823 26.718 1.00 98.06 786 ILE A C 1
ATOM 6339 O O . ILE A 1 786 ? -24.128 -6.951 27.829 1.00 98.06 786 ILE A O 1
ATOM 6343 N N . PHE A 1 787 ? -24.984 -5.635 26.230 1.00 98.31 787 PHE A N 1
ATOM 6344 C CA . PHE A 1 787 ? -24.789 -4.376 26.937 1.00 98.31 787 PHE A CA 1
ATOM 6345 C C . PHE A 1 787 ? -26.116 -3.895 27.524 1.00 98.31 787 PHE A C 1
ATOM 6347 O O . PHE A 1 787 ? -27.065 -3.602 26.796 1.00 98.31 787 PHE A O 1
ATOM 6354 N N . LEU A 1 788 ? -26.166 -3.780 28.849 1.00 96.88 788 LEU A N 1
ATOM 6355 C CA . LEU A 1 788 ? -27.301 -3.270 29.609 1.00 96.88 788 LEU A CA 1
ATOM 6356 C C . LEU A 1 788 ? -27.142 -1.757 29.783 1.00 96.88 788 LEU A C 1
ATOM 6358 O O . LEU A 1 788 ? -26.428 -1.282 30.673 1.00 96.88 788 LEU A O 1
ATOM 6362 N N . LEU A 1 789 ? -27.794 -1.002 28.901 1.00 95.19 789 LEU A N 1
ATOM 6363 C CA . LEU A 1 789 ? -27.687 0.458 28.773 1.00 95.19 789 LEU A CA 1
ATOM 6364 C C . LEU A 1 789 ? -29.043 1.136 29.013 1.00 95.19 789 LEU A C 1
ATOM 6366 O O . LEU A 1 789 ? -29.351 2.180 28.432 1.00 95.19 789 LEU A O 1
ATOM 6370 N N . MET A 1 790 ? -29.855 0.483 29.840 1.00 89.06 790 MET A N 1
ATOM 6371 C CA . MET A 1 790 ? -31.233 0.845 30.131 1.00 89.06 790 MET A CA 1
ATOM 6372 C C . MET A 1 790 ? -31.302 1.971 31.163 1.00 89.06 790 MET A C 1
ATOM 6374 O O . MET A 1 790 ? -30.309 2.310 31.806 1.00 89.06 790 MET A O 1
ATOM 6378 N N . ASP A 1 791 ? -32.474 2.578 31.280 1.00 82.81 791 ASP A N 1
ATOM 6379 C CA . ASP A 1 791 ? -32.724 3.770 32.086 1.00 82.81 791 ASP A CA 1
ATOM 6380 C C . ASP A 1 791 ? -33.295 3.482 33.474 1.00 82.81 791 ASP A C 1
ATOM 6382 O O . ASP A 1 791 ? -33.450 4.410 34.250 1.00 82.81 791 ASP A O 1
ATOM 6386 N N . THR A 1 792 ? -33.626 2.229 33.772 1.00 82.62 792 THR A N 1
ATOM 6387 C CA . THR A 1 792 ? -34.275 1.810 35.017 1.00 82.62 792 THR A CA 1
ATOM 6388 C C . THR A 1 792 ? -33.654 0.517 35.525 1.00 82.62 792 THR A C 1
ATOM 6390 O O . THR A 1 792 ? -33.097 -0.271 34.755 1.00 82.62 792 THR A O 1
ATOM 6393 N N . ARG A 1 793 ? -33.744 0.271 36.831 1.00 82.88 793 ARG A N 1
ATOM 6394 C CA . ARG A 1 793 ? -33.197 -0.941 37.450 1.00 82.88 793 ARG A CA 1
ATOM 6395 C C . ARG A 1 793 ? -34.013 -2.176 37.076 1.00 82.88 793 ARG A C 1
ATOM 6397 O O . ARG A 1 793 ? -33.447 -3.231 36.802 1.00 82.88 793 ARG A O 1
ATOM 6404 N N . GLU A 1 794 ? -35.331 -2.045 37.050 1.00 84.69 794 GLU A N 1
ATOM 6405 C CA . GLU A 1 794 ? -36.298 -3.128 36.852 1.00 84.69 794 GLU A CA 1
ATOM 6406 C C . GLU A 1 794 ? -36.144 -3.751 35.463 1.00 84.69 794 GLU A C 1
ATOM 6408 O O . GLU A 1 794 ? -36.216 -4.970 35.301 1.00 84.69 794 GLU A O 1
ATOM 6413 N N . SER A 1 795 ? -35.850 -2.922 34.461 1.00 88.12 795 SER A N 1
ATOM 6414 C CA . SER A 1 795 ? -35.639 -3.360 33.082 1.00 88.12 795 SER A CA 1
ATOM 6415 C C . SER A 1 795 ? -34.329 -4.133 32.872 1.00 88.12 795 SER A C 1
ATOM 6417 O O . SER A 1 795 ? -34.244 -4.951 31.957 1.00 88.12 795 SER A O 1
ATOM 6419 N N . ARG A 1 796 ? -33.332 -3.976 33.757 1.00 91.75 796 ARG A N 1
ATOM 6420 C CA . ARG A 1 796 ? -32.072 -4.747 33.724 1.00 91.75 796 ARG A CA 1
ATOM 6421 C C . ARG A 1 796 ? -32.230 -6.180 34.240 1.00 91.75 796 ARG A C 1
ATOM 6423 O O . ARG A 1 796 ? -31.356 -7.007 33.968 1.00 91.75 796 ARG A O 1
ATOM 6430 N N . TRP A 1 797 ? -33.292 -6.484 34.994 1.00 93.38 797 TRP A N 1
ATOM 6431 C CA . TRP A 1 797 ? -33.447 -7.765 35.697 1.00 93.38 797 TRP A CA 1
ATOM 6432 C C . TRP A 1 797 ? -33.510 -8.960 34.742 1.00 93.38 797 TRP A C 1
ATOM 6434 O O . TRP A 1 797 ? -32.654 -9.844 34.808 1.00 93.38 797 TRP A O 1
ATOM 6444 N N . LEU A 1 798 ? -34.462 -8.957 33.806 1.00 94.56 798 LEU A N 1
ATOM 6445 C CA . LEU A 1 798 ? -34.648 -10.071 32.876 1.00 94.56 798 LEU A CA 1
ATOM 6446 C C . LEU A 1 798 ? -33.425 -10.282 31.958 1.00 94.56 798 LEU A C 1
ATOM 6448 O O . LEU A 1 798 ? -32.955 -11.414 31.860 1.00 94.56 798 LEU A O 1
ATOM 6452 N N . PRO A 1 799 ? -32.825 -9.246 31.337 1.00 95.44 799 PRO A N 1
ATOM 6453 C CA . PRO A 1 799 ? -31.579 -9.415 30.590 1.00 95.44 799 PRO A CA 1
ATOM 6454 C C . PRO A 1 799 ? -30.412 -9.956 31.424 1.00 95.44 799 PRO A C 1
ATOM 6456 O O . PRO A 1 799 ? -29.588 -10.708 30.907 1.00 95.44 799 PRO A O 1
ATOM 6459 N N . THR A 1 800 ? -30.336 -9.595 32.710 1.00 94.25 800 THR A N 1
ATOM 6460 C CA . THR A 1 800 ? -29.314 -10.125 33.625 1.00 94.25 800 THR A CA 1
ATOM 6461 C C . THR A 1 800 ? -29.510 -11.619 33.863 1.00 94.25 800 THR A C 1
ATOM 6463 O O . THR A 1 800 ? -28.543 -12.376 33.769 1.00 94.25 800 THR A O 1
ATOM 6466 N N . LEU A 1 801 ? -30.753 -12.035 34.122 1.00 94.25 801 LEU A N 1
ATOM 6467 C CA . LEU A 1 801 ? -31.139 -13.437 34.266 1.00 94.25 801 LEU A CA 1
ATOM 6468 C C . LEU A 1 801 ? -30.781 -14.237 33.007 1.00 94.25 801 LEU A C 1
ATOM 6470 O O . LEU A 1 801 ? -30.035 -15.210 33.085 1.00 94.25 801 LEU A O 1
ATOM 6474 N N . LEU A 1 802 ? -31.253 -13.783 31.841 1.00 94.56 802 LEU A N 1
ATOM 6475 C CA . LEU A 1 802 ? -31.040 -14.457 30.557 1.00 94.56 802 LEU A CA 1
ATOM 6476 C C . LEU A 1 802 ? -29.556 -14.526 30.181 1.00 94.56 802 LEU A C 1
ATOM 6478 O O . LEU A 1 802 ? -29.078 -15.562 29.726 1.00 94.56 802 LEU A O 1
ATOM 6482 N N . GLY A 1 803 ? -28.807 -13.443 30.392 1.00 93.06 803 GLY A N 1
ATOM 6483 C CA . GLY A 1 803 ? -27.378 -13.416 30.101 1.00 93.06 803 GLY A CA 1
ATOM 6484 C C . GLY A 1 803 ? -26.579 -14.378 30.981 1.00 93.06 803 GLY A C 1
ATOM 6485 O O . GLY A 1 803 ? -25.683 -15.050 30.477 1.00 93.06 803 GLY A O 1
ATOM 6486 N N . LYS A 1 804 ? -26.936 -14.512 32.267 1.00 91.44 804 LYS A N 1
ATOM 6487 C CA . LYS A 1 804 ? -26.332 -15.515 33.157 1.00 91.44 804 LYS A CA 1
ATOM 6488 C C . LYS A 1 804 ? -26.727 -16.936 32.753 1.00 91.44 804 LYS A C 1
ATOM 6490 O O . LYS A 1 804 ? -25.864 -17.808 32.734 1.00 91.44 804 LYS A O 1
ATOM 6495 N N . PHE A 1 805 ? -27.999 -17.152 32.423 1.00 92.06 805 PHE A N 1
ATOM 6496 C CA . PHE A 1 805 ? -28.541 -18.453 32.033 1.00 92.06 805 PHE A CA 1
ATOM 6497 C C . PHE A 1 805 ? -27.882 -19.001 30.757 1.00 92.06 805 PHE A C 1
ATOM 6499 O O . PHE A 1 805 ? -27.455 -20.149 30.738 1.00 92.06 805 PHE A O 1
ATOM 6506 N N . TYR A 1 806 ? -27.710 -18.166 29.726 1.00 92.31 806 TYR A N 1
ATOM 6507 C CA . TYR A 1 806 ? -27.069 -18.549 28.458 1.00 92.31 806 TYR A CA 1
ATOM 6508 C C . TYR A 1 806 ? -25.542 -18.361 28.428 1.00 92.31 806 TYR A C 1
ATOM 6510 O O . TYR A 1 806 ? -24.950 -18.416 27.351 1.00 92.31 806 TYR A O 1
ATOM 6518 N N . GLY A 1 807 ? -24.899 -18.072 29.565 1.00 90.81 807 GLY A N 1
ATOM 6519 C CA . GLY A 1 807 ? -23.439 -17.934 29.642 1.00 90.81 807 GLY A CA 1
ATOM 6520 C C . GLY A 1 807 ? -22.850 -16.781 28.812 1.00 90.81 807 GLY A C 1
ATOM 6521 O O . GLY A 1 807 ? -21.712 -16.862 28.355 1.00 90.81 807 GLY A O 1
ATOM 6522 N N . LYS A 1 808 ? -23.608 -15.703 28.585 1.00 93.94 808 LYS A N 1
ATOM 6523 C CA . LYS A 1 808 ? -23.193 -14.576 27.731 1.00 93.94 808 LYS A CA 1
ATOM 6524 C C . LYS A 1 808 ? -22.299 -13.585 28.474 1.00 93.94 808 LYS A C 1
ATOM 6526 O O . LYS A 1 808 ? -22.394 -13.423 29.692 1.00 93.94 808 LYS A O 1
ATOM 6531 N N . ILE A 1 809 ? -21.475 -12.842 27.730 1.00 95.44 809 ILE A N 1
ATOM 6532 C CA . ILE A 1 809 ? -20.731 -11.707 28.290 1.00 95.44 809 ILE A CA 1
ATOM 6533 C C . ILE A 1 809 ? -21.726 -10.569 28.519 1.00 95.44 809 ILE A C 1
ATOM 6535 O O . ILE A 1 809 ? -22.189 -9.947 27.565 1.00 95.44 809 ILE A O 1
ATOM 6539 N N . VAL A 1 810 ? -22.059 -10.288 29.778 1.00 96.56 810 VAL A N 1
ATOM 6540 C CA . VAL A 1 810 ? -22.978 -9.196 30.128 1.00 96.56 810 VAL A CA 1
ATOM 6541 C C . VAL A 1 810 ? -22.207 -8.028 30.718 1.00 96.56 810 VAL A C 1
ATOM 6543 O O . VAL A 1 810 ? -21.454 -8.183 31.681 1.00 96.56 810 VAL A O 1
ATOM 6546 N N . LEU A 1 811 ? -22.430 -6.851 30.149 1.00 97.19 811 LEU A N 1
ATOM 6547 C CA . LEU A 1 811 ? -21.787 -5.595 30.506 1.00 97.19 811 LEU A CA 1
ATOM 6548 C C . LEU A 1 811 ? -22.858 -4.591 30.908 1.00 97.19 811 LEU A C 1
ATOM 6550 O O . LEU A 1 811 ? -23.777 -4.318 30.144 1.00 97.19 811 LEU A O 1
ATOM 6554 N N . ASN A 1 812 ? -22.746 -4.027 32.101 1.00 95.44 812 ASN A N 1
ATOM 6555 C CA . ASN A 1 812 ? -23.738 -3.120 32.655 1.00 95.44 812 ASN A CA 1
ATOM 6556 C C . ASN A 1 812 ? -23.134 -1.740 32.899 1.00 95.44 812 ASN A C 1
ATOM 6558 O O . ASN A 1 812 ? -22.087 -1.620 33.540 1.00 95.44 812 ASN A O 1
ATOM 6562 N N . ALA A 1 813 ? -23.832 -0.702 32.436 1.00 94.50 813 ALA A N 1
ATOM 6563 C CA . ALA A 1 813 ? -23.534 0.677 32.794 1.00 94.50 813 ALA A CA 1
ATOM 6564 C C . ALA A 1 813 ? -24.769 1.388 33.349 1.00 94.50 813 ALA A C 1
ATOM 6566 O O . ALA A 1 813 ? -25.844 1.346 32.749 1.00 94.50 813 ALA A O 1
ATOM 6567 N N . ALA A 1 814 ? -24.579 2.061 34.481 1.00 90.25 814 ALA A N 1
ATOM 6568 C CA . ALA A 1 814 ? -25.596 2.793 35.228 1.00 90.25 814 ALA A CA 1
ATOM 6569 C C . ALA A 1 814 ? -25.083 4.194 35.576 1.00 90.25 814 ALA A C 1
ATOM 6571 O O . ALA A 1 814 ? -23.888 4.383 35.831 1.00 90.25 814 ALA A O 1
ATOM 6572 N N . LEU A 1 815 ? -25.979 5.182 35.566 1.00 88.69 815 LEU A N 1
ATOM 6573 C CA . LEU A 1 815 ? -25.632 6.597 35.721 1.00 88.69 815 LEU A CA 1
ATOM 6574 C C . LEU A 1 815 ? -26.386 7.222 36.899 1.00 88.69 815 LEU A C 1
ATOM 6576 O O . LEU A 1 815 ? -27.599 7.066 37.025 1.00 88.69 815 LEU A O 1
ATOM 6580 N N . GLY A 1 816 ? -25.662 7.975 37.723 1.00 85.19 816 GLY A N 1
ATOM 6581 C CA . GLY A 1 816 ? -26.205 8.941 38.678 1.00 85.19 816 GLY A CA 1
ATOM 6582 C C . GLY A 1 816 ? -25.975 10.378 38.201 1.00 85.19 816 GLY A C 1
ATOM 6583 O O . GLY A 1 816 ? -25.490 10.614 37.092 1.00 85.19 816 GLY A O 1
ATOM 6584 N N . PHE A 1 817 ? -26.291 11.360 39.051 1.00 82.81 817 PHE A N 1
ATOM 6585 C CA . PHE A 1 817 ? -26.116 12.783 38.723 1.00 82.81 817 PHE A CA 1
ATOM 6586 C C . PHE A 1 817 ? -24.660 13.143 38.368 1.00 82.81 817 PHE A C 1
ATOM 6588 O O . PHE A 1 817 ? -24.411 13.762 37.328 1.00 82.81 817 PHE A O 1
ATOM 6595 N N . ASP A 1 818 ? -23.712 12.751 39.226 1.00 84.75 818 ASP A N 1
ATOM 6596 C CA . ASP A 1 818 ? -22.264 12.984 39.125 1.00 84.75 818 ASP A CA 1
ATOM 6597 C C . ASP A 1 818 ? -21.417 11.703 39.289 1.00 84.75 818 ASP A C 1
ATOM 6599 O O . ASP A 1 818 ? -20.186 11.773 39.346 1.00 84.75 818 ASP A O 1
ATOM 6603 N N . THR A 1 819 ? -22.062 10.534 39.310 1.00 86.25 819 THR A N 1
ATOM 6604 C CA . THR A 1 819 ? -21.433 9.218 39.481 1.00 86.25 819 THR A CA 1
ATOM 6605 C C . THR A 1 819 ? -21.843 8.238 38.386 1.00 86.25 819 THR A C 1
ATOM 6607 O O . THR A 1 819 ? -22.857 8.422 37.712 1.00 86.25 819 THR A O 1
ATOM 6610 N N . PHE A 1 820 ? -21.054 7.182 38.189 1.00 90.69 820 PHE A N 1
ATOM 6611 C CA . PHE A 1 820 ? -21.410 6.077 37.299 1.00 90.69 820 PHE A CA 1
ATOM 6612 C C . PHE A 1 820 ? -20.877 4.737 37.800 1.00 90.69 820 PHE A C 1
ATOM 6614 O O . PHE A 1 820 ? -19.888 4.676 38.532 1.00 90.69 820 PHE A O 1
ATOM 6621 N N . VAL A 1 821 ? -21.519 3.661 37.351 1.00 91.69 821 VAL A N 1
ATOM 6622 C CA . VAL A 1 821 ? -21.078 2.275 37.521 1.00 91.69 821 VAL A CA 1
ATOM 6623 C C . VAL A 1 821 ? -20.883 1.660 36.143 1.00 91.69 821 VAL A C 1
ATOM 6625 O O . VAL A 1 821 ? -21.763 1.765 35.295 1.00 91.69 821 VAL A O 1
ATOM 6628 N N . VAL A 1 822 ? -19.751 0.992 35.947 1.00 94.56 822 VAL A N 1
ATOM 6629 C CA . VAL A 1 822 ? -19.438 0.133 34.800 1.00 94.56 822 VAL A CA 1
ATOM 6630 C C . VAL A 1 822 ? -19.022 -1.220 35.359 1.00 94.56 822 VAL A C 1
ATOM 6632 O O . VAL A 1 822 ? -18.146 -1.274 36.217 1.00 94.56 822 VAL A O 1
ATOM 6635 N N . MET A 1 823 ? -19.643 -2.313 34.928 1.00 93.94 823 MET A N 1
ATOM 6636 C CA . MET A 1 823 ? -19.280 -3.647 35.411 1.00 93.94 823 MET A CA 1
ATOM 6637 C C . MET A 1 823 ? -19.553 -4.739 34.386 1.00 93.94 823 MET A C 1
ATOM 6639 O O . MET A 1 823 ? -20.377 -4.568 33.492 1.00 93.94 823 MET A O 1
ATOM 6643 N N . ARG A 1 824 ? -18.891 -5.880 34.561 1.00 94.25 824 ARG A N 1
ATOM 6644 C CA . ARG A 1 824 ? -19.201 -7.137 33.866 1.00 94.25 824 ARG A CA 1
ATOM 6645 C C . ARG A 1 824 ? -19.836 -8.127 34.836 1.00 94.25 824 ARG A C 1
ATOM 6647 O O . ARG A 1 824 ? -19.478 -8.123 36.005 1.00 94.25 824 ARG A O 1
ATOM 6654 N N . HIS A 1 825 ? -20.750 -8.973 34.383 1.00 93.19 825 HIS A N 1
ATOM 6655 C CA . HIS A 1 825 ? -21.291 -10.041 35.232 1.00 93.19 825 HIS A CA 1
ATOM 6656 C C . HIS A 1 825 ? -20.386 -11.278 35.199 1.00 93.19 825 HIS A C 1
ATOM 6658 O O . HIS A 1 825 ? -19.695 -11.519 34.208 1.00 93.19 825 HIS A O 1
ATOM 6664 N N . GLY A 1 826 ? -20.400 -12.080 36.268 1.00 86.50 826 GLY A N 1
ATOM 6665 C CA . GLY A 1 826 ? -19.729 -13.380 36.273 1.00 86.50 826 GLY A CA 1
ATOM 6666 C C . GLY A 1 826 ? -20.438 -14.401 35.386 1.00 86.50 826 GLY A C 1
ATOM 6667 O O . GLY A 1 826 ? -21.654 -14.579 35.489 1.00 86.50 826 GLY A O 1
ATOM 6668 N N . VAL A 1 827 ? -19.672 -15.108 34.557 1.00 83.50 827 VAL A N 1
ATOM 6669 C CA . VAL A 1 827 ? -20.152 -16.201 33.695 1.00 83.50 827 VAL A CA 1
ATOM 6670 C C . VAL A 1 827 ? -19.988 -17.539 34.421 1.00 83.50 827 VAL A C 1
ATOM 6672 O O . VAL A 1 827 ? -19.073 -17.695 35.226 1.00 83.50 827 VAL A O 1
ATOM 6675 N N . ARG A 1 828 ? -20.904 -18.485 34.194 1.00 71.25 828 ARG A N 1
ATOM 6676 C CA . ARG A 1 828 ? -20.784 -19.847 34.732 1.00 71.25 828 ARG A CA 1
ATOM 6677 C C . ARG A 1 828 ? -19.761 -20.616 33.879 1.00 71.25 828 ARG A C 1
ATOM 6679 O O . ARG A 1 828 ? -19.898 -20.568 32.659 1.00 71.25 828 ARG A O 1
ATOM 6686 N N . PRO A 1 829 ? -18.757 -21.296 34.455 1.00 55.97 829 PRO A N 1
ATOM 6687 C CA . PRO A 1 829 ? -17.907 -22.186 33.673 1.00 55.97 829 PRO A CA 1
ATOM 6688 C C . PRO A 1 829 ? -18.776 -23.316 33.114 1.00 55.97 829 PRO A C 1
ATOM 6690 O O . PRO A 1 829 ? -19.498 -23.961 33.879 1.00 55.97 829 PRO A O 1
ATOM 6693 N N . GLU A 1 830 ? -18.737 -23.550 31.803 1.00 49.34 830 GLU A N 1
ATOM 6694 C CA . GLU A 1 830 ? -19.214 -24.819 31.256 1.00 49.34 830 GLU A CA 1
ATOM 6695 C C . GLU A 1 830 ? -18.334 -25.914 31.864 1.00 49.34 830 GLU A C 1
ATOM 6697 O O . GLU A 1 830 ? -17.109 -25.880 31.751 1.00 49.34 830 GLU A O 1
ATOM 6702 N N . VAL A 1 831 ? -18.945 -26.839 32.602 1.00 40.25 831 VAL A N 1
ATOM 6703 C CA . VAL A 1 831 ? -18.261 -28.075 32.973 1.00 40.25 831 VAL A CA 1
ATOM 6704 C C . VAL A 1 831 ? -18.148 -28.855 31.672 1.00 40.25 831 VAL A C 1
ATOM 6706 O O . VAL A 1 831 ? -19.163 -29.344 31.176 1.00 40.25 831 VAL A O 1
ATOM 6709 N N . GLU A 1 832 ? -16.948 -28.906 31.093 1.00 31.45 832 GLU A N 1
ATOM 6710 C CA . GLU A 1 832 ? -16.634 -29.829 30.005 1.00 31.45 832 GLU A CA 1
ATOM 6711 C C . GLU A 1 832 ? -17.034 -31.231 30.477 1.00 31.45 832 GLU A C 1
ATOM 6713 O O . GLU A 1 832 ? -16.486 -31.781 31.435 1.00 31.45 832 GLU A O 1
ATOM 6718 N N . THR A 1 833 ? -18.089 -31.760 29.865 1.00 30.17 833 THR A N 1
ATOM 6719 C CA . THR A 1 833 ? -18.448 -33.166 29.980 1.00 30.17 833 THR A CA 1
ATOM 6720 C C . THR A 1 833 ? -17.527 -33.890 29.016 1.00 30.17 833 THR A C 1
ATOM 6722 O O . THR A 1 833 ? -17.868 -34.111 27.860 1.00 30.17 833 THR A O 1
ATOM 6725 N N . ASP A 1 834 ? -16.314 -34.186 29.483 1.00 30.70 834 ASP A N 1
ATOM 6726 C CA . ASP A 1 834 ? -15.522 -35.245 28.873 1.00 30.70 834 ASP A CA 1
ATOM 6727 C C . ASP A 1 834 ? -16.285 -36.552 29.124 1.00 30.70 834 ASP A C 1
ATOM 6729 O O . ASP A 1 834 ? -16.258 -37.137 30.211 1.00 30.70 834 ASP A O 1
ATOM 6733 N N . ASP A 1 835 ? -17.044 -36.955 28.106 1.00 34.25 835 ASP A N 1
ATOM 6734 C CA . ASP A 1 835 ? -17.541 -38.310 27.914 1.00 34.25 835 ASP A CA 1
ATOM 6735 C C . ASP A 1 835 ? -16.333 -39.245 27.758 1.00 34.25 835 ASP A C 1
ATOM 6737 O O . ASP A 1 835 ? -15.942 -39.559 26.642 1.00 34.25 835 ASP A O 1
ATOM 6741 N N . ASP A 1 836 ? -15.694 -39.611 28.870 1.00 37.50 836 ASP A N 1
ATOM 6742 C CA . ASP A 1 836 ? -14.928 -40.847 29.072 1.00 37.50 836 ASP A CA 1
ATOM 6743 C C . ASP A 1 836 ? -14.214 -40.774 30.433 1.00 37.50 836 ASP A C 1
ATOM 6745 O O . ASP A 1 836 ? -13.124 -40.226 30.531 1.00 37.50 836 ASP A O 1
ATOM 6749 N N . GLU A 1 837 ? -14.830 -41.319 31.493 1.00 33.16 837 GLU A N 1
ATOM 6750 C CA . GLU A 1 837 ? -14.152 -42.126 32.531 1.00 33.16 837 GLU A CA 1
ATOM 6751 C C . GLU A 1 837 ? -15.127 -42.561 33.654 1.00 33.16 837 GLU A C 1
ATOM 6753 O O . GLU A 1 837 ? -15.421 -41.835 34.597 1.00 33.16 837 GLU A O 1
ATOM 6758 N N . SER A 1 838 ? -15.570 -43.822 33.564 1.00 32.97 838 SER A N 1
ATOM 6759 C CA . SER A 1 838 ? -15.952 -44.754 34.649 1.00 32.97 838 SER A CA 1
ATOM 6760 C C . SER A 1 838 ? -16.923 -44.315 35.771 1.00 32.97 838 SER A C 1
ATOM 6762 O O . SER A 1 838 ? -16.623 -43.496 36.638 1.00 32.97 838 SER A O 1
ATOM 6764 N N . GLU A 1 839 ? -18.038 -45.047 35.866 1.00 30.89 839 GLU A N 1
ATOM 6765 C CA . GLU A 1 839 ? -19.110 -44.975 36.880 1.00 30.89 839 GLU A CA 1
ATOM 6766 C C . GLU A 1 839 ? -18.696 -45.226 38.358 1.00 30.89 839 GLU A C 1
ATOM 6768 O O . GLU A 1 839 ? -19.560 -45.347 39.224 1.00 30.89 839 GLU A O 1
ATOM 6773 N N . GLU A 1 840 ? -17.411 -45.263 38.725 1.00 31.64 840 GLU A N 1
ATOM 6774 C CA . GLU A 1 840 ? -16.985 -45.588 40.104 1.00 31.64 840 GLU A CA 1
ATOM 6775 C C . GLU A 1 840 ? -16.653 -44.376 41.001 1.00 31.64 840 GLU A C 1
ATOM 6777 O O . GLU A 1 840 ? -16.355 -44.546 42.186 1.00 31.64 840 GLU A O 1
ATOM 6782 N N . ALA A 1 841 ? -16.785 -43.136 40.516 1.00 32.69 841 ALA A N 1
ATOM 6783 C CA . ALA A 1 841 ? -16.470 -41.932 41.304 1.00 32.69 841 ALA A CA 1
ATOM 6784 C C . ALA A 1 841 ? -17.685 -41.170 41.889 1.00 32.69 841 ALA A C 1
ATOM 6786 O O . ALA A 1 841 ? -17.501 -40.170 42.588 1.00 32.69 841 ALA A O 1
ATOM 6787 N N . GLN A 1 842 ? -18.926 -41.627 41.674 1.00 30.00 842 GLN A N 1
ATOM 6788 C CA . GLN A 1 842 ? -20.137 -40.893 42.094 1.00 30.00 842 GLN A CA 1
ATOM 6789 C C . GLN A 1 842 ? -20.535 -41.035 43.579 1.00 30.00 842 GLN A C 1
ATOM 6791 O O . GLN A 1 842 ? -21.466 -40.370 44.025 1.00 30.00 842 GLN A O 1
ATOM 6796 N N . ALA A 1 843 ? -19.817 -41.815 44.394 1.00 29.47 843 ALA A N 1
ATOM 6797 C CA . ALA A 1 843 ? -20.217 -42.075 45.787 1.00 29.47 843 ALA A CA 1
ATOM 6798 C C . ALA A 1 843 ? -19.442 -41.293 46.876 1.00 29.47 843 ALA A C 1
ATOM 6800 O O . ALA A 1 843 ? -19.639 -41.561 48.061 1.00 29.47 843 ALA A O 1
ATOM 6801 N N . LYS A 1 844 ? -18.552 -40.341 46.538 1.00 31.50 844 LYS A N 1
ATOM 6802 C CA . LYS A 1 844 ? -17.691 -39.657 47.541 1.00 31.50 844 LYS A CA 1
ATOM 6803 C C . LYS A 1 844 ? -17.536 -38.132 47.412 1.00 31.50 844 LYS A C 1
ATOM 6805 O O . LYS A 1 844 ? -16.571 -37.571 47.923 1.00 31.50 844 LYS A O 1
ATOM 6810 N N . LYS A 1 845 ? -18.500 -37.426 46.816 1.00 31.06 845 LYS A N 1
ATOM 6811 C CA . LYS A 1 845 ? -18.588 -35.950 46.893 1.00 31.06 845 LYS A CA 1
ATOM 6812 C C . LYS A 1 845 ? -19.953 -35.505 47.417 1.00 31.06 845 LYS A C 1
ATOM 6814 O O . LYS A 1 845 ? -20.715 -34.826 46.747 1.00 31.06 845 LYS A O 1
ATOM 6819 N N . SER A 1 846 ? -20.252 -35.891 48.652 1.00 31.39 846 SER A N 1
ATOM 6820 C CA . SER A 1 846 ? -21.395 -35.381 49.411 1.00 31.39 846 SER A CA 1
ATOM 6821 C C . SER A 1 846 ? -20.945 -34.892 50.786 1.00 31.39 846 SER A C 1
ATOM 6823 O O . SER A 1 846 ? -21.502 -35.320 51.782 1.00 31.39 846 SER A O 1
ATOM 6825 N N . THR A 1 847 ? -19.904 -34.056 50.851 1.00 31.50 847 THR A N 1
ATOM 6826 C CA . THR A 1 847 ? -19.543 -33.243 52.034 1.00 31.50 847 THR A CA 1
ATOM 6827 C C . THR A 1 847 ? -18.360 -32.329 51.692 1.00 31.50 847 THR A C 1
ATOM 6829 O O . THR A 1 847 ? -17.226 -32.614 52.064 1.00 31.50 847 THR A O 1
ATOM 6832 N N . SER A 1 848 ? -18.606 -31.245 50.956 1.00 27.22 848 SER A N 1
ATOM 6833 C CA . SER A 1 848 ? -17.803 -30.013 51.035 1.00 27.22 848 SER A CA 1
ATOM 6834 C C . SER A 1 848 ? -18.544 -28.898 50.299 1.00 27.22 848 SER A C 1
ATOM 6836 O O . SER A 1 848 ? -18.572 -28.849 49.070 1.00 27.22 848 SER A O 1
ATOM 6838 N N . SER A 1 849 ? -19.195 -28.042 51.075 1.00 39.00 849 SER A N 1
ATOM 6839 C CA . SER A 1 849 ? -19.645 -26.714 50.679 1.00 39.00 849 SER A CA 1
ATOM 6840 C C . SER A 1 849 ? -18.472 -25.859 50.183 1.00 39.00 849 SER A C 1
ATOM 6842 O O . SER A 1 849 ? -17.394 -25.921 50.768 1.00 39.00 849 SER A O 1
ATOM 6844 N N . GLU A 1 850 ? -18.766 -25.032 49.175 1.00 31.73 850 GLU A N 1
ATOM 6845 C CA . GLU A 1 850 ? -17.978 -23.939 48.564 1.00 31.73 850 GLU A CA 1
ATOM 6846 C C . GLU A 1 850 ? -17.173 -24.248 47.284 1.00 31.73 850 GLU A C 1
ATOM 6848 O O . GLU A 1 850 ? -16.045 -24.735 47.341 1.00 31.73 850 GLU A O 1
ATOM 6853 N N . PRO A 1 851 ? -17.688 -23.846 46.101 1.00 35.03 851 PRO A N 1
ATOM 6854 C CA . PRO A 1 851 ? -16.853 -23.454 44.976 1.00 35.03 851 PRO A CA 1
ATOM 6855 C C . PRO A 1 851 ? -16.439 -21.978 45.124 1.00 35.03 851 PRO A C 1
ATOM 6857 O O . PRO A 1 851 ? -17.273 -21.081 45.248 1.00 35.03 851 PRO A O 1
ATOM 6860 N N . VAL A 1 852 ? -15.131 -21.731 45.106 1.00 36.53 852 VAL A N 1
ATOM 6861 C CA . VAL A 1 852 ? -14.516 -20.403 45.214 1.00 36.53 852 VAL A CA 1
ATOM 6862 C C . VAL A 1 852 ? -14.878 -19.521 44.003 1.00 36.53 852 VAL A C 1
ATOM 6864 O O . VAL A 1 852 ? -14.441 -19.774 42.887 1.00 36.53 852 VAL A O 1
ATOM 6867 N N . SER A 1 853 ? -15.610 -18.435 44.289 1.00 50.44 853 SER A N 1
ATOM 6868 C CA . SER A 1 853 ? -15.555 -17.104 43.650 1.00 50.44 853 SER A CA 1
ATOM 6869 C C . SER A 1 853 ? -16.062 -16.927 42.202 1.00 50.44 853 SER A C 1
ATOM 6871 O O . SER A 1 853 ? -15.308 -16.504 41.323 1.00 50.44 853 SER A O 1
ATOM 6873 N N . GLU A 1 854 ? -17.370 -17.072 41.961 1.00 73.94 854 GLU A N 1
ATOM 6874 C CA . GLU A 1 854 ? -18.009 -16.390 40.820 1.00 73.94 854 GLU A CA 1
ATOM 6875 C C . GLU A 1 854 ? -18.139 -14.876 41.084 1.00 73.94 854 GLU A C 1
ATOM 6877 O O . GLU A 1 854 ? -18.442 -14.457 42.204 1.00 73.94 854 GLU A O 1
ATOM 6882 N N . LEU A 1 855 ? -17.953 -14.042 40.054 1.00 87.31 855 LEU A N 1
ATOM 6883 C CA . LEU A 1 855 ? -18.228 -12.603 40.148 1.00 87.31 855 LEU A CA 1
ATOM 6884 C C . LEU A 1 855 ? -19.735 -12.336 40.204 1.00 87.31 855 LEU A C 1
ATOM 6886 O O . LEU A 1 855 ? -20.523 -12.965 39.494 1.00 87.31 855 LEU A O 1
ATOM 6890 N N . GLY A 1 856 ? -20.132 -11.369 41.029 1.00 89.19 856 GLY A N 1
ATOM 6891 C CA . GLY A 1 856 ? -21.525 -10.956 41.160 1.00 89.19 856 GLY A CA 1
ATOM 6892 C C . GLY A 1 856 ? -22.106 -10.308 39.898 1.00 89.19 856 GLY A C 1
ATOM 6893 O O . GLY A 1 856 ? -21.395 -9.864 39.002 1.00 89.19 856 GLY A O 1
ATOM 6894 N N . CYS A 1 857 ? -23.435 -10.249 39.821 1.00 91.75 857 CYS A N 1
ATOM 6895 C CA . CYS A 1 857 ? -24.141 -9.415 38.851 1.00 91.75 857 CYS A CA 1
ATOM 6896 C C . CYS A 1 857 ? -24.544 -8.074 39.487 1.00 91.75 857 CYS A C 1
ATOM 6898 O O . CYS A 1 857 ? -24.311 -7.843 40.677 1.00 91.75 857 CYS A O 1
ATOM 6900 N N . TYR A 1 858 ? -25.196 -7.203 38.712 1.00 90.56 858 TYR A N 1
ATOM 6901 C CA . TYR A 1 858 ? -25.712 -5.917 39.193 1.00 90.56 858 TYR A CA 1
ATOM 6902 C C . TYR A 1 858 ? -26.567 -6.023 40.474 1.00 90.56 858 TYR A C 1
ATOM 6904 O O . TYR A 1 858 ? -26.485 -5.157 41.340 1.00 90.56 858 TYR A O 1
ATOM 6912 N N . PHE A 1 859 ? -27.321 -7.118 40.634 1.00 89.69 859 PHE A N 1
ATOM 6913 C CA . PHE A 1 859 ? -28.243 -7.350 41.753 1.00 89.69 859 PHE A CA 1
ATOM 6914 C C . PHE A 1 859 ? -27.629 -8.113 42.942 1.00 89.69 859 PHE A C 1
ATOM 6916 O O . PHE A 1 859 ? -28.341 -8.419 43.892 1.00 89.69 859 PHE A O 1
ATOM 6923 N N . CYS A 1 860 ? -26.341 -8.476 42.913 1.00 87.19 860 CYS A N 1
ATOM 6924 C CA . CYS A 1 860 ? -25.725 -9.236 44.015 1.00 87.19 860 CYS A CA 1
ATOM 6925 C C . CYS A 1 860 ? -25.402 -8.392 45.251 1.00 87.19 860 CYS A C 1
ATOM 6927 O O . CYS A 1 860 ? -25.276 -8.942 46.337 1.00 87.19 860 CYS A O 1
ATOM 6929 N N . ASN A 1 861 ? -25.227 -7.081 45.088 1.00 72.94 861 ASN A N 1
ATOM 6930 C CA . ASN A 1 861 ? -24.749 -6.194 46.154 1.00 72.94 861 ASN A CA 1
ATOM 6931 C C . ASN A 1 861 ? -25.875 -5.436 46.864 1.00 72.94 861 ASN A C 1
ATOM 6933 O O . ASN A 1 861 ? -25.605 -4.425 47.509 1.00 72.94 861 ASN A O 1
ATOM 6937 N N . ASP A 1 862 ? -27.121 -5.873 46.702 1.00 60.91 862 ASP A N 1
ATOM 6938 C CA . ASP A 1 862 ? -28.280 -5.198 47.270 1.00 60.91 862 ASP A CA 1
ATOM 6939 C C . ASP A 1 862 ? -29.229 -6.202 47.937 1.00 60.91 862 ASP A C 1
ATOM 6941 O O . ASP A 1 862 ? -29.410 -7.318 47.451 1.00 60.91 862 ASP A O 1
ATOM 6945 N N . VAL A 1 863 ? -29.820 -5.792 49.060 1.00 48.19 863 VAL A N 1
ATOM 6946 C CA . VAL A 1 863 ? -30.693 -6.603 49.930 1.00 48.19 863 VAL A CA 1
ATOM 6947 C C . VAL A 1 863 ? -32.181 -6.458 49.586 1.00 48.19 863 VAL A C 1
ATOM 6949 O O . VAL A 1 863 ? -33.038 -6.955 50.317 1.00 48.19 863 VAL A O 1
ATOM 6952 N N . VAL A 1 864 ? -32.505 -5.806 48.464 1.00 49.91 864 VAL A N 1
ATOM 6953 C CA . VAL A 1 864 ? -33.881 -5.579 47.992 1.00 49.91 864 VAL A CA 1
ATOM 6954 C C . VAL A 1 864 ? -34.026 -6.036 46.535 1.00 49.91 864 VAL A C 1
ATOM 6956 O O . VAL A 1 864 ? -33.194 -5.716 45.675 1.00 49.91 864 VAL A O 1
ATOM 6959 N N . ALA A 1 865 ? -35.074 -6.807 46.231 1.00 47.53 865 ALA A N 1
ATOM 6960 C CA . ALA A 1 865 ? -35.387 -7.181 44.853 1.00 47.53 865 ALA A CA 1
ATOM 6961 C C . ALA A 1 865 ? -35.913 -5.968 44.057 1.00 47.53 865 ALA A C 1
ATOM 6963 O O . ALA A 1 865 ? -36.353 -4.983 44.648 1.00 47.53 865 ALA A O 1
ATOM 6964 N N . PRO A 1 866 ? -35.830 -5.989 42.714 1.00 48.53 866 PRO A N 1
ATOM 6965 C CA . PRO A 1 866 ? -36.398 -4.924 41.892 1.00 48.53 866 PRO A CA 1
ATOM 6966 C C . PRO A 1 866 ? -37.924 -4.848 42.080 1.00 48.53 866 PRO A C 1
ATOM 6968 O O . PRO A 1 866 ? -38.654 -5.702 41.581 1.00 48.53 866 PRO A O 1
ATOM 6971 N N . ALA A 1 867 ? -38.386 -3.820 42.791 1.00 52.47 867 ALA A N 1
ATOM 6972 C CA . ALA A 1 867 ? -39.790 -3.468 42.990 1.00 52.47 867 ALA A CA 1
ATOM 6973 C C . ALA A 1 867 ? -39.987 -1.959 42.749 1.00 52.47 867 ALA A C 1
ATOM 6975 O O . ALA A 1 867 ? -39.023 -1.197 42.793 1.00 52.47 867 ALA A O 1
ATOM 6976 N N . ASP A 1 868 ? -41.231 -1.556 42.478 1.00 47.91 868 ASP A N 1
ATOM 6977 C CA . ASP A 1 868 ? -41.651 -0.228 41.999 1.00 47.91 868 ASP A CA 1
ATOM 6978 C C . ASP A 1 868 ? -40.947 0.944 42.723 1.00 47.91 868 ASP A C 1
ATOM 6980 O O . ASP A 1 868 ? -41.245 1.283 43.872 1.00 47.91 868 ASP A O 1
ATOM 6984 N N . SER A 1 869 ? -39.960 1.552 42.060 1.00 47.94 869 SER A N 1
ATOM 6985 C CA . SER A 1 869 ? -38.921 2.354 42.711 1.00 47.94 869 SER A CA 1
ATOM 6986 C C . SER A 1 869 ? -39.301 3.825 42.950 1.00 47.94 869 SER A C 1
ATOM 6988 O O . SER A 1 869 ? -38.443 4.700 42.932 1.00 47.94 869 SER A O 1
ATOM 6990 N N . VAL A 1 870 ? -40.571 4.171 43.165 1.00 43.00 870 VAL A N 1
ATOM 6991 C CA . VAL A 1 870 ? -41.012 5.588 43.184 1.00 43.00 870 VAL A CA 1
ATOM 6992 C C . VAL A 1 870 ? -40.562 6.371 44.444 1.00 43.00 870 VAL A C 1
ATOM 6994 O O . VAL A 1 870 ? -40.774 7.580 44.530 1.00 43.00 870 VAL A O 1
ATOM 6997 N N . ARG A 1 871 ? -39.872 5.746 45.411 1.00 39.47 871 ARG A N 1
ATOM 6998 C CA . ARG A 1 871 ? -39.319 6.426 46.598 1.00 39.47 871 ARG A CA 1
ATOM 6999 C C . ARG A 1 871 ? -37.868 6.010 46.904 1.00 39.47 871 ARG A C 1
ATOM 7001 O O . ARG A 1 871 ? -37.608 4.861 47.233 1.00 39.47 871 ARG A O 1
ATOM 7008 N N . ASP A 1 872 ? -36.968 6.999 46.839 1.00 35.03 872 ASP A N 1
ATOM 7009 C CA . ASP A 1 872 ? -35.727 7.137 47.633 1.00 35.03 872 ASP A CA 1
ATOM 7010 C C . ASP A 1 872 ? -34.346 6.623 47.137 1.00 35.03 872 ASP A C 1
ATOM 7012 O O . ASP A 1 872 ? -33.461 6.440 47.971 1.00 35.03 872 ASP A O 1
ATOM 7016 N N . GLN A 1 873 ? -34.034 6.511 45.829 1.00 49.59 873 GLN A N 1
ATOM 7017 C CA . GLN A 1 873 ? -32.627 6.293 45.389 1.00 49.59 873 GLN A CA 1
ATOM 7018 C C . GLN A 1 873 ? -32.200 7.086 44.132 1.00 49.59 873 GLN A C 1
ATOM 7020 O O . GLN A 1 873 ? -32.912 7.161 43.141 1.00 49.59 873 GLN A O 1
ATOM 7025 N N . THR A 1 874 ? -30.999 7.688 44.153 1.00 45.88 874 THR A N 1
ATOM 7026 C CA . THR A 1 874 ? -30.502 8.625 43.114 1.00 45.88 874 THR A CA 1
ATOM 7027 C C . THR A 1 874 ? -29.743 7.977 41.946 1.00 45.88 874 THR A C 1
ATOM 7029 O O . THR A 1 874 ? -29.512 8.638 40.930 1.00 45.88 874 THR A O 1
ATOM 7032 N N . LEU A 1 875 ? -29.338 6.709 42.061 1.00 53.81 875 LEU A N 1
ATOM 7033 C CA . LEU A 1 875 ? -28.646 5.966 41.001 1.00 53.81 875 LEU A CA 1
ATOM 7034 C C . LEU A 1 875 ? -29.693 5.259 40.122 1.00 53.81 875 LEU A C 1
ATOM 7036 O O . LEU A 1 875 ? -30.610 4.653 40.661 1.00 53.81 875 LEU A O 1
ATOM 7040 N N . ASP A 1 876 ? -29.575 5.354 38.792 1.00 58.78 876 ASP A N 1
ATOM 7041 C CA . ASP A 1 876 ? -30.524 4.810 37.795 1.00 58.78 876 ASP A CA 1
ATOM 7042 C C . ASP A 1 876 ? -31.915 5.479 37.687 1.00 58.78 876 ASP A C 1
ATOM 7044 O O . ASP A 1 876 ? -32.627 5.166 36.750 1.00 58.78 876 ASP A O 1
ATOM 7048 N N . GLN A 1 877 ? -32.323 6.444 38.522 1.00 56.31 877 GLN A N 1
ATOM 7049 C CA . GLN A 1 877 ? -33.685 7.028 38.411 1.00 56.31 877 GLN A CA 1
ATOM 7050 C C . GLN A 1 877 ? -33.809 8.289 37.536 1.00 56.31 877 GLN A C 1
ATOM 7052 O O . GLN A 1 877 ? -34.914 8.702 37.185 1.00 56.31 877 GLN A O 1
ATOM 7057 N N . MET A 1 878 ? -32.695 8.938 37.173 1.00 51.94 878 MET A N 1
ATOM 7058 C CA . MET A 1 878 ? -32.718 10.216 36.440 1.00 51.94 878 MET A CA 1
ATOM 7059 C C . MET A 1 878 ? -31.677 10.278 35.314 1.00 51.94 878 MET A C 1
ATOM 7061 O O . MET A 1 878 ? -30.842 11.183 35.274 1.00 51.94 878 MET A O 1
ATOM 7065 N N . CYS A 1 879 ? -31.734 9.359 34.341 1.00 52.66 879 CYS A N 1
ATOM 7066 C CA . CYS A 1 879 ? -30.799 9.341 33.201 1.00 52.66 879 CYS A CA 1
ATOM 7067 C C . CYS A 1 879 ? -30.791 10.635 32.352 1.00 52.66 879 CYS A C 1
ATOM 7069 O O . CYS A 1 879 ? -29.846 10.877 31.595 1.00 52.66 879 CYS A O 1
ATOM 7071 N N . THR A 1 880 ? -31.811 11.491 32.477 1.00 53.88 880 THR A N 1
ATOM 7072 C CA . THR A 1 880 ? -31.908 12.810 31.824 1.00 53.88 880 THR A CA 1
ATOM 7073 C C . THR A 1 880 ? -31.258 13.948 32.616 1.00 53.88 880 THR A C 1
ATOM 7075 O O . THR A 1 880 ? -30.833 14.935 32.007 1.00 53.88 880 THR A O 1
ATOM 7078 N N . VAL A 1 881 ? -31.116 13.815 33.938 1.00 67.75 881 VAL A N 1
ATOM 7079 C CA . VAL A 1 881 ? -30.545 14.836 34.834 1.00 67.75 881 VAL A CA 1
ATOM 7080 C C . VAL A 1 881 ? -29.154 14.395 35.290 1.00 67.75 881 VAL A C 1
ATOM 7082 O O . VAL A 1 881 ? -28.845 14.334 36.470 1.00 67.75 881 VAL A O 1
ATOM 7085 N N . THR A 1 882 ? -28.292 14.057 34.333 1.00 83.06 882 THR A N 1
ATOM 7086 C CA . THR A 1 882 ? -26.887 13.703 34.583 1.00 83.06 882 THR A CA 1
ATOM 7087 C C . THR A 1 882 ? -25.961 14.763 33.997 1.00 83.06 882 THR A C 1
ATOM 7089 O O . THR A 1 882 ? -26.282 15.403 32.977 1.00 83.06 882 THR A O 1
ATOM 7092 N N . ARG A 1 883 ? -24.789 14.970 34.616 1.00 87.12 883 ARG A N 1
ATOM 7093 C CA . ARG A 1 883 ? -23.752 15.825 34.017 1.00 87.12 883 ARG A CA 1
ATOM 7094 C C . ARG A 1 883 ? -23.359 15.234 32.648 1.00 87.12 883 ARG A C 1
ATOM 7096 O O . ARG A 1 883 ? -23.012 14.055 32.590 1.00 87.12 883 ARG A O 1
ATOM 7103 N N . PRO A 1 884 ? -23.361 16.016 31.548 1.00 88.56 884 PRO A N 1
ATOM 7104 C CA . PRO A 1 884 ? -23.215 15.469 30.192 1.00 88.56 884 PRO A CA 1
ATOM 7105 C C . PRO A 1 884 ? -21.972 14.597 29.952 1.00 88.56 884 PRO A C 1
ATOM 7107 O O . PRO A 1 884 ? -22.037 13.645 29.183 1.00 88.56 884 PRO A O 1
ATOM 7110 N N . GLY A 1 885 ? -20.851 14.886 30.625 1.00 89.50 885 GLY A N 1
ATOM 7111 C CA . GLY A 1 885 ? -19.599 14.142 30.440 1.00 89.50 885 GLY A CA 1
ATOM 7112 C C . GLY A 1 885 ? -19.613 12.701 30.968 1.00 89.50 885 GLY A C 1
ATOM 7113 O O . GLY A 1 885 ? -18.814 11.889 30.513 1.00 89.50 885 GLY A O 1
ATOM 7114 N N . ILE A 1 886 ? -20.515 12.357 31.892 1.00 91.12 886 ILE A N 1
ATOM 7115 C CA . ILE A 1 886 ? -20.513 11.047 32.567 1.00 91.12 886 ILE A CA 1
ATOM 7116 C C . ILE A 1 886 ? -20.797 9.921 31.587 1.00 91.12 886 ILE A C 1
ATOM 7118 O O . ILE A 1 886 ? -20.088 8.921 31.580 1.00 91.12 886 ILE A O 1
ATOM 7122 N N . ALA A 1 887 ? -21.818 10.085 30.745 1.00 92.12 887 ALA A N 1
ATOM 7123 C CA . ALA A 1 887 ? -22.225 9.032 29.827 1.00 92.12 887 ALA A CA 1
ATOM 7124 C C . ALA A 1 887 ? -21.109 8.683 28.833 1.00 92.12 887 ALA A C 1
ATOM 7126 O O . ALA A 1 887 ? -20.906 7.507 28.549 1.00 92.12 887 ALA A O 1
ATOM 7127 N N . ALA A 1 888 ? -20.351 9.678 28.359 1.00 94.56 888 ALA A N 1
ATOM 7128 C CA . ALA A 1 888 ? -19.205 9.450 27.484 1.00 94.56 888 ALA A CA 1
ATOM 7129 C C . ALA A 1 888 ? -18.085 8.675 28.203 1.00 94.56 888 ALA A C 1
ATOM 7131 O O . ALA A 1 888 ? -17.580 7.696 27.657 1.00 94.56 888 ALA A O 1
ATOM 7132 N N . ILE A 1 889 ? -17.744 9.059 29.441 1.00 95.88 889 ILE A N 1
ATOM 7133 C CA . ILE A 1 889 ? -16.714 8.380 30.248 1.00 95.88 889 ILE A CA 1
ATOM 7134 C C . ILE A 1 889 ? -17.132 6.938 30.562 1.00 95.88 889 ILE A C 1
ATOM 7136 O O . ILE A 1 889 ? -16.357 6.011 30.342 1.00 95.88 889 ILE A O 1
ATOM 7140 N N . ALA A 1 890 ? -18.364 6.740 31.035 1.00 94.75 890 ALA A N 1
ATOM 7141 C CA . ALA A 1 890 ? -18.895 5.421 31.360 1.00 94.75 890 ALA A CA 1
ATOM 7142 C C . ALA A 1 890 ? -18.939 4.514 30.121 1.00 94.75 890 ALA A C 1
ATOM 7144 O O . ALA A 1 890 ? -18.516 3.365 30.191 1.00 94.75 890 ALA A O 1
ATOM 7145 N N . SER A 1 891 ? -19.381 5.039 28.973 1.00 97.25 891 SER A N 1
ATOM 7146 C CA . SER A 1 891 ? -19.422 4.282 27.714 1.00 97.25 891 SER A CA 1
ATOM 7147 C C . SER A 1 891 ? -18.027 3.876 27.243 1.00 97.25 891 SER A C 1
ATOM 7149 O O . SER A 1 891 ? -17.843 2.739 26.820 1.00 97.25 891 SER A O 1
ATOM 7151 N N . ALA A 1 892 ? -17.041 4.774 27.348 1.00 97.44 892 ALA A N 1
ATOM 7152 C CA . ALA A 1 892 ? -15.658 4.466 26.998 1.00 97.44 892 ALA A CA 1
ATOM 7153 C C . ALA A 1 892 ? -15.086 3.366 27.893 1.00 97.44 892 ALA A C 1
ATOM 7155 O O . ALA A 1 892 ? -14.609 2.358 27.386 1.00 97.44 892 ALA A O 1
ATOM 7156 N N . LEU A 1 893 ? -15.215 3.501 29.215 1.00 97.06 893 LEU A N 1
ATOM 7157 C CA . LEU A 1 893 ? -14.733 2.487 30.155 1.00 97.06 893 LEU A CA 1
ATOM 7158 C C . LEU A 1 893 ? -15.425 1.131 29.963 1.00 97.06 893 LEU A C 1
ATOM 7160 O O . LEU A 1 893 ? -14.781 0.098 30.112 1.00 97.06 893 LEU A O 1
ATOM 7164 N N . LEU A 1 894 ? -16.715 1.124 29.618 1.00 97.56 894 LEU A N 1
ATOM 7165 C CA . LEU A 1 894 ? -17.468 -0.102 29.356 1.00 97.56 894 LEU A CA 1
ATOM 7166 C C . LEU A 1 894 ? -16.963 -0.832 28.106 1.00 97.56 894 LEU A C 1
ATOM 7168 O O . LEU A 1 894 ? -16.812 -2.052 28.137 1.00 97.56 894 LEU A O 1
ATOM 7172 N N . VAL A 1 895 ? -16.692 -0.102 27.019 1.00 98.12 895 VAL A N 1
ATOM 7173 C CA . VAL A 1 895 ? -16.172 -0.699 25.779 1.00 98.12 895 VAL A CA 1
ATOM 7174 C C . VAL A 1 895 ? -14.709 -1.115 25.930 1.00 98.12 895 VAL A C 1
ATOM 7176 O O . VAL A 1 895 ? -14.348 -2.194 25.477 1.00 98.12 895 VAL A O 1
ATOM 7179 N N . GLU A 1 896 ? -13.877 -0.344 26.629 1.00 96.81 896 GLU A N 1
ATOM 7180 C CA . GLU A 1 896 ? -12.498 -0.762 26.926 1.00 96.81 896 GLU A CA 1
ATOM 7181 C C . GLU A 1 896 ? -12.465 -2.015 27.814 1.00 96.81 896 GLU A C 1
ATOM 7183 O O . GLU A 1 896 ? -11.684 -2.934 27.568 1.00 96.81 896 GLU A O 1
ATOM 7188 N N . LEU A 1 897 ? -13.368 -2.112 28.798 1.00 96.12 897 LEU A N 1
ATOM 7189 C CA . LEU A 1 897 ? -13.538 -3.330 29.589 1.00 96.12 897 LEU A CA 1
ATOM 7190 C C . LEU A 1 897 ? -13.953 -4.514 28.707 1.00 96.12 897 LEU A C 1
ATOM 7192 O O . LEU A 1 897 ? -13.377 -5.590 28.827 1.00 96.12 897 LEU A O 1
ATOM 7196 N N . PHE A 1 898 ? -14.913 -4.318 27.805 1.00 97.25 898 PHE A N 1
ATOM 7197 C CA . PHE A 1 898 ? -15.334 -5.335 26.842 1.00 97.25 898 PHE A CA 1
ATOM 7198 C C . PHE A 1 898 ? -14.178 -5.839 25.976 1.00 97.25 898 PHE A C 1
ATOM 7200 O O . PHE A 1 898 ? -13.950 -7.045 25.894 1.00 97.25 898 PHE A O 1
ATOM 7207 N N . VAL A 1 899 ? -13.428 -4.927 25.356 1.00 96.69 899 VAL A N 1
ATOM 7208 C CA . VAL A 1 899 ? -12.305 -5.305 24.499 1.00 96.69 899 VAL A CA 1
ATOM 7209 C C . VAL A 1 899 ? -11.249 -6.039 25.323 1.00 96.69 899 VAL A C 1
ATOM 7211 O O . VAL A 1 899 ? -10.756 -7.070 24.874 1.00 96.69 899 VAL A O 1
ATOM 7214 N N . SER A 1 900 ? -10.973 -5.584 26.550 1.00 95.00 900 SER A N 1
ATOM 7215 C CA . SER A 1 900 ? -10.074 -6.265 27.488 1.00 95.00 900 SER A CA 1
ATOM 7216 C C . SER A 1 900 ? -10.537 -7.702 27.786 1.00 95.00 900 SER A C 1
ATOM 7218 O O . SER A 1 900 ? -9.751 -8.636 27.670 1.00 95.00 900 SER A O 1
ATOM 7220 N N . ILE A 1 901 ? -11.833 -7.925 28.039 1.00 94.69 901 ILE A N 1
ATOM 7221 C CA . ILE A 1 901 ? -12.401 -9.274 28.230 1.00 94.69 901 ILE A CA 1
ATOM 7222 C C . ILE A 1 901 ? -12.107 -10.182 27.025 1.00 94.69 901 ILE A C 1
ATOM 7224 O O . ILE A 1 901 ? -11.693 -11.323 27.217 1.00 94.69 901 ILE A O 1
ATOM 7228 N N . LEU A 1 902 ? -12.276 -9.693 25.791 1.00 95.25 902 LEU A N 1
ATOM 7229 C CA . LEU A 1 902 ? -12.052 -10.494 24.576 1.00 95.25 902 LEU A CA 1
ATOM 7230 C C . LEU A 1 902 ? -10.590 -10.913 24.370 1.00 95.25 902 LEU A C 1
ATOM 7232 O O . LEU A 1 902 ? -10.314 -11.924 23.712 1.00 95.25 902 LEU A O 1
ATOM 7236 N N . GLN A 1 903 ? -9.650 -10.136 24.911 1.00 93.94 903 GLN A N 1
ATOM 7237 C CA . GLN A 1 903 ? -8.227 -10.456 24.842 1.00 93.94 903 GLN A CA 1
ATOM 7238 C C . GLN A 1 903 ? -7.813 -11.493 25.894 1.00 93.94 903 GLN A C 1
ATOM 7240 O O . GLN A 1 903 ? -6.804 -12.175 25.710 1.00 93.94 903 GLN A O 1
ATOM 7245 N N . HIS A 1 904 ? -8.601 -11.675 26.955 1.00 91.50 904 HIS A N 1
ATOM 7246 C CA . HIS A 1 904 ? -8.320 -12.669 27.980 1.00 91.50 904 HIS A CA 1
ATOM 7247 C C . HIS A 1 904 ? -8.690 -14.094 27.509 1.00 91.50 904 HIS A C 1
ATOM 7249 O O . HIS A 1 904 ? -9.769 -14.291 26.945 1.00 91.50 904 HIS A O 1
ATOM 7255 N N . PRO A 1 905 ? -7.864 -15.128 27.780 1.00 88.19 905 PRO A N 1
ATOM 7256 C CA . PRO A 1 905 ? -8.150 -16.507 27.360 1.00 88.19 905 PRO A CA 1
ATOM 7257 C C . PRO A 1 905 ? -9.489 -17.055 27.870 1.00 88.19 905 PRO A C 1
ATOM 7259 O O . PRO A 1 905 ? -10.178 -17.764 27.149 1.00 88.19 905 PRO A O 1
ATOM 7262 N N . GLN A 1 906 ? -9.868 -16.689 29.097 1.00 86.94 906 GLN A N 1
ATOM 7263 C CA . GLN A 1 906 ? -11.109 -17.135 29.750 1.00 86.94 906 GLN A CA 1
ATOM 7264 C C . GLN A 1 906 ? -12.331 -16.246 29.446 1.00 86.94 906 GLN A C 1
ATOM 7266 O O . GLN A 1 906 ? -13.397 -16.467 30.016 1.00 86.94 906 GLN A O 1
ATOM 7271 N N . LEU A 1 907 ? -12.194 -15.224 28.588 1.00 89.00 907 LEU A N 1
ATOM 7272 C CA . LEU A 1 907 ? -13.279 -14.308 28.211 1.00 89.00 907 LEU A CA 1
ATOM 7273 C C . LEU A 1 907 ? -14.074 -13.810 29.437 1.00 89.00 907 LEU A C 1
ATOM 7275 O O . LEU A 1 907 ? -13.493 -13.283 30.387 1.00 89.00 907 LEU A O 1
ATOM 7279 N N . GLY A 1 908 ? -15.401 -13.979 29.447 1.00 85.12 908 GLY A N 1
ATOM 7280 C CA . GLY A 1 908 ? -16.273 -13.535 30.539 1.00 85.12 908 GLY A CA 1
ATOM 7281 C C . GLY A 1 908 ? -15.991 -14.192 31.898 1.00 85.12 908 GLY A C 1
ATOM 7282 O O . GLY A 1 908 ? -16.332 -13.606 32.927 1.00 85.12 908 GLY A O 1
ATOM 7283 N N . ALA A 1 909 ? -15.321 -15.349 31.922 1.00 85.62 909 ALA A N 1
ATOM 7284 C CA . ALA A 1 909 ? -14.901 -16.042 33.140 1.00 85.62 909 ALA A CA 1
ATOM 7285 C C . ALA A 1 909 ? -13.547 -15.551 33.692 1.00 85.62 909 ALA A C 1
ATOM 7287 O O . ALA A 1 909 ? -13.080 -16.067 34.704 1.00 85.62 909 ALA A O 1
ATOM 7288 N N . ALA A 1 910 ? -12.921 -14.541 33.071 1.00 87.19 910 ALA A N 1
ATOM 7289 C CA . ALA A 1 910 ? -11.662 -13.973 33.547 1.00 87.19 910 ALA A CA 1
ATOM 7290 C C . ALA A 1 910 ? -11.741 -13.546 35.030 1.00 87.19 910 ALA A C 1
ATOM 7292 O O . ALA A 1 910 ? -12.722 -12.897 35.426 1.00 87.19 910 ALA A O 1
ATOM 7293 N N . PRO A 1 911 ? -10.712 -13.823 35.852 1.00 86.31 911 PRO A N 1
ATOM 7294 C CA . PRO A 1 911 ? -10.680 -13.382 37.240 1.00 86.31 911 PRO A CA 1
ATOM 7295 C C . PRO A 1 911 ? -10.567 -11.857 37.325 1.00 86.31 911 PRO A C 1
ATOM 7297 O O . PRO A 1 911 ? -10.017 -11.197 36.443 1.00 86.31 911 PRO A O 1
ATOM 7300 N N . ALA A 1 912 ? -11.117 -11.279 38.389 1.00 85.38 912 ALA A N 1
ATOM 7301 C CA . ALA A 1 912 ? -10.917 -9.867 38.684 1.00 85.38 912 ALA A CA 1
ATOM 7302 C C . ALA A 1 912 ? -9.554 -9.650 39.372 1.00 85.38 912 ALA A C 1
ATOM 7304 O O . ALA A 1 912 ? -9.112 -10.516 40.129 1.00 85.38 912 ALA A O 1
ATOM 7305 N N . PRO A 1 913 ? -8.885 -8.505 39.148 1.00 83.12 913 PRO A N 1
ATOM 7306 C CA . PRO A 1 913 ? -7.626 -8.191 39.812 1.00 83.12 913 PRO A CA 1
ATOM 7307 C C . PRO A 1 913 ? -7.823 -8.075 41.330 1.00 83.12 913 PRO A C 1
ATOM 7309 O O . PRO A 1 913 ? -8.790 -7.471 41.796 1.00 83.12 913 PRO A O 1
ATOM 7312 N N . ALA A 1 914 ? -6.882 -8.633 42.096 1.00 69.94 914 ALA A N 1
ATOM 7313 C CA . ALA A 1 914 ? -6.927 -8.634 43.560 1.00 69.94 914 ALA A CA 1
ATOM 7314 C C . ALA A 1 914 ? -6.626 -7.256 44.182 1.00 69.94 914 ALA A C 1
ATOM 7316 O O . ALA A 1 914 ? -7.043 -6.976 45.304 1.00 69.94 914 ALA A O 1
ATOM 7317 N N . SER A 1 915 ? -5.903 -6.391 43.468 1.00 69.69 915 SER A N 1
ATOM 7318 C CA . SER A 1 915 ? -5.561 -5.037 43.907 1.00 69.69 915 SER A CA 1
ATOM 7319 C C . SER A 1 915 ? -5.513 -4.070 42.725 1.00 69.69 915 SER A C 1
ATOM 7321 O O . SER A 1 915 ? -5.501 -4.481 41.563 1.00 69.69 915 SER A O 1
ATOM 7323 N N . ALA A 1 916 ? -5.473 -2.769 43.026 1.00 65.12 916 ALA A N 1
ATOM 7324 C CA . ALA A 1 916 ? -5.352 -1.744 41.996 1.00 65.12 916 ALA A CA 1
ATOM 7325 C C . ALA A 1 916 ? -3.990 -1.738 41.283 1.00 65.12 916 ALA A C 1
ATOM 7327 O O . ALA A 1 916 ? -3.912 -1.289 40.143 1.00 65.12 916 ALA A O 1
ATOM 7328 N N . ASP A 1 917 ? -2.966 -2.299 41.929 1.00 66.75 917 ASP A N 1
ATOM 7329 C CA . ASP A 1 917 ? -1.594 -2.413 41.425 1.00 66.75 917 ASP A CA 1
ATOM 7330 C C . ASP A 1 917 ? -1.306 -3.797 40.812 1.00 66.75 917 ASP A C 1
ATOM 7332 O O . ASP A 1 917 ? -0.149 -4.201 40.689 1.00 66.75 917 ASP A O 1
ATOM 7336 N N . ALA A 1 918 ? -2.347 -4.568 40.478 1.00 72.06 918 ALA A N 1
ATOM 7337 C CA . ALA A 1 918 ? -2.187 -5.899 39.906 1.00 72.06 918 ALA A CA 1
ATOM 7338 C C . ALA A 1 918 ? -1.404 -5.847 38.581 1.00 72.06 918 ALA A C 1
ATOM 7340 O O . ALA A 1 918 ? -1.712 -5.046 37.694 1.00 72.06 918 ALA A O 1
ATOM 7341 N N . ASP A 1 919 ? -0.404 -6.724 38.446 1.00 70.56 919 ASP A N 1
ATOM 7342 C CA . ASP A 1 919 ? 0.398 -6.827 37.227 1.00 70.56 919 ASP A CA 1
ATOM 7343 C C . ASP A 1 919 ? -0.484 -7.255 36.045 1.00 70.56 919 ASP A C 1
ATOM 7345 O O . ASP A 1 919 ? -1.307 -8.168 36.142 1.00 70.56 919 ASP A O 1
ATOM 7349 N N . ARG A 1 920 ? -0.299 -6.584 34.908 1.00 72.75 920 ARG A N 1
ATOM 7350 C CA . ARG A 1 920 ? -1.023 -6.860 33.663 1.00 72.75 920 ARG A CA 1
ATOM 7351 C C . ARG A 1 920 ? -0.595 -8.173 33.001 1.00 72.75 920 ARG A C 1
ATOM 7353 O O . ARG A 1 920 ? -1.289 -8.643 32.101 1.00 72.75 920 ARG A O 1
ATOM 7360 N N . GLY A 1 921 ? 0.541 -8.751 33.402 1.00 77.94 921 GLY A N 1
ATOM 7361 C CA . GLY A 1 921 ? 1.074 -9.975 32.802 1.00 77.94 921 GLY A CA 1
ATOM 7362 C C . GLY A 1 921 ? 1.259 -9.843 31.283 1.00 77.94 921 GLY A C 1
ATOM 7363 O O . GLY A 1 921 ? 1.730 -8.813 30.798 1.00 77.94 921 GLY A O 1
ATOM 7364 N N . SER A 1 922 ? 0.859 -10.872 30.528 1.00 78.31 922 SER A N 1
ATOM 7365 C CA . SER A 1 922 ? 0.869 -10.885 29.053 1.00 78.31 922 SER A CA 1
ATOM 7366 C C . SER A 1 922 ? -0.372 -10.246 28.415 1.00 78.31 922 SER A C 1
ATOM 7368 O O . SER A 1 922 ? -0.550 -10.310 27.205 1.00 78.31 922 SER A O 1
ATOM 7370 N N . HIS A 1 923 ? -1.272 -9.642 29.194 1.00 89.06 923 HIS A N 1
ATOM 7371 C CA . HIS A 1 923 ? -2.497 -9.089 28.632 1.00 89.06 923 HIS A CA 1
ATOM 7372 C C . HIS A 1 923 ? -2.218 -7.790 27.843 1.00 89.06 923 HIS A C 1
ATOM 7374 O O . HIS A 1 923 ? -1.673 -6.834 28.409 1.00 89.06 923 HIS A O 1
ATOM 7380 N N . PRO A 1 924 ? -2.626 -7.684 26.560 1.00 87.62 924 PRO A N 1
ATOM 7381 C CA . PRO A 1 924 ? -2.201 -6.588 25.681 1.00 87.62 924 PRO A CA 1
ATOM 7382 C C . PRO A 1 924 ? -2.776 -5.217 26.067 1.00 87.62 924 PRO A C 1
ATOM 7384 O O . PRO A 1 924 ? -2.204 -4.193 25.699 1.00 87.62 924 PRO A O 1
ATOM 7387 N N . LEU A 1 925 ? -3.895 -5.187 26.802 1.00 90.06 925 LEU A N 1
ATOM 7388 C CA . LEU A 1 925 ? -4.639 -3.962 27.135 1.00 90.06 925 LEU A CA 1
ATOM 7389 C C . LEU A 1 925 ? -4.704 -3.649 28.639 1.00 90.06 925 LEU A C 1
ATOM 7391 O O . LEU A 1 925 ? -5.330 -2.669 29.030 1.00 90.06 925 LEU A O 1
ATOM 7395 N N . GLY A 1 926 ? -4.047 -4.441 29.495 1.00 87.12 926 GLY A N 1
ATOM 7396 C CA . GLY A 1 926 ? -4.073 -4.243 30.953 1.00 87.12 926 GLY A CA 1
ATOM 7397 C C . GLY A 1 926 ? -4.944 -5.255 31.700 1.00 87.12 926 GLY A C 1
ATOM 7398 O O . GLY A 1 926 ? -5.037 -6.402 31.293 1.00 87.12 926 GLY A O 1
ATOM 7399 N N . VAL A 1 927 ? -5.549 -4.853 32.816 1.00 89.12 927 VAL A N 1
ATOM 7400 C CA . VAL A 1 927 ? -6.335 -5.747 33.689 1.00 89.12 927 VAL A CA 1
ATOM 7401 C C . VAL A 1 927 ? -7.811 -5.835 33.272 1.00 89.12 927 VAL A C 1
ATOM 7403 O O . VAL A 1 927 ? -8.315 -4.988 32.530 1.00 89.12 927 VAL A O 1
ATOM 7406 N N . VAL A 1 928 ? -8.527 -6.842 33.788 1.00 91.44 928 VAL A N 1
ATOM 7407 C CA . VAL A 1 928 ? -9.961 -7.074 33.522 1.00 91.44 928 VAL A CA 1
ATOM 7408 C C . VAL A 1 928 ? -10.789 -6.886 34.812 1.00 91.44 928 VAL A C 1
ATOM 7410 O O . VAL A 1 928 ? -11.143 -7.866 35.481 1.00 91.44 928 VAL A O 1
ATOM 7413 N N . PRO A 1 929 ? -11.095 -5.636 35.221 1.00 91.94 929 PRO A N 1
ATOM 7414 C CA . PRO A 1 929 ? -11.811 -5.361 36.466 1.00 91.94 929 PRO A CA 1
ATOM 7415 C C . PRO A 1 929 ? -13.226 -5.955 36.478 1.00 91.94 929 PRO A C 1
ATOM 7417 O O . PRO A 1 929 ? -13.839 -6.169 35.433 1.00 91.94 929 PRO A O 1
ATOM 7420 N N . HIS A 1 930 ? -13.758 -6.224 37.675 1.00 91.94 930 HIS A N 1
ATOM 7421 C CA . HIS A 1 930 ? -15.164 -6.602 37.836 1.00 91.94 930 HIS A CA 1
ATOM 7422 C C . HIS A 1 930 ? -16.062 -5.359 37.740 1.00 91.94 930 HIS A C 1
ATOM 7424 O O . HIS A 1 930 ? -16.869 -5.256 36.816 1.00 91.94 930 HIS A O 1
ATOM 7430 N N . GLN A 1 931 ? -15.895 -4.405 38.663 1.00 90.81 931 GLN A N 1
ATOM 7431 C CA . GLN A 1 931 ? -16.682 -3.176 38.723 1.00 90.81 931 GLN A CA 1
ATOM 7432 C C . GLN A 1 931 ? -15.783 -1.937 38.821 1.00 90.81 931 GLN A C 1
ATOM 7434 O O . GLN A 1 931 ? -14.820 -1.900 39.584 1.00 90.81 931 GLN A O 1
ATOM 7439 N N . LEU A 1 932 ? -16.152 -0.896 38.080 1.00 91.00 932 LEU A N 1
ATOM 7440 C CA . LEU A 1 932 ? -15.596 0.450 38.119 1.00 91.00 932 LEU A CA 1
ATOM 7441 C C . LEU A 1 932 ? -16.685 1.423 38.569 1.00 91.00 932 LEU A C 1
ATOM 7443 O O . LEU A 1 932 ? -17.749 1.501 37.953 1.00 91.00 932 LEU A O 1
ATOM 7447 N N . ARG A 1 933 ? -16.418 2.179 39.636 1.00 90.38 933 ARG A N 1
ATOM 7448 C CA . ARG A 1 933 ? -17.274 3.282 40.089 1.00 90.38 933 ARG A CA 1
ATOM 7449 C C . ARG A 1 933 ? -16.550 4.605 39.937 1.00 90.38 933 ARG A C 1
ATOM 7451 O O . ARG A 1 933 ? -15.510 4.796 40.561 1.00 90.38 933 ARG A O 1
ATOM 7458 N N . GLY A 1 934 ? -17.094 5.501 39.127 1.00 88.25 934 GLY A N 1
ATOM 7459 C CA . GLY A 1 934 ? -16.512 6.820 38.906 1.00 88.25 934 GLY A CA 1
ATOM 7460 C C . GLY A 1 934 ? -17.286 7.927 39.604 1.00 88.25 934 GLY A C 1
ATOM 7461 O O . GLY A 1 934 ? -18.513 7.883 39.688 1.00 88.25 934 GLY A O 1
ATOM 7462 N N . PHE A 1 935 ? -16.551 8.931 40.072 1.00 86.69 935 PHE A N 1
ATOM 7463 C CA . PHE A 1 935 ? -17.057 10.088 40.802 1.00 86.69 935 PHE A CA 1
ATOM 7464 C C . PHE A 1 935 ? -16.496 11.366 40.166 1.00 86.69 935 PHE A C 1
ATOM 7466 O O . PHE A 1 935 ? -15.301 11.648 40.248 1.00 86.69 935 PHE A O 1
ATOM 7473 N N . LEU A 1 936 ? -17.341 12.158 39.499 1.00 87.12 936 LEU A N 1
ATOM 7474 C CA . LEU A 1 936 ? -16.893 13.358 38.777 1.00 87.12 936 LEU A CA 1
ATOM 7475 C C . LEU A 1 936 ? -16.721 14.589 39.671 1.00 87.12 936 LEU A C 1
ATOM 7477 O O . LEU A 1 936 ? -16.211 15.605 39.198 1.00 87.12 936 LEU A O 1
ATOM 7481 N N . PHE A 1 937 ? -17.178 14.558 40.922 1.00 84.56 937 PHE A N 1
ATOM 7482 C CA . PHE A 1 937 ? -16.947 15.674 41.841 1.00 84.56 937 PHE A CA 1
ATOM 7483 C C . PHE A 1 937 ? -15.471 15.767 42.261 1.00 84.56 937 PHE A C 1
ATOM 7485 O O . PHE A 1 937 ? -14.967 16.868 42.460 1.00 84.56 937 PHE A O 1
ATOM 7492 N N . ASN A 1 938 ? -14.765 14.631 42.339 1.00 87.38 938 ASN A N 1
ATOM 7493 C CA . ASN A 1 938 ? -13.347 14.550 42.703 1.00 87.38 938 ASN A CA 1
ATOM 7494 C C . ASN A 1 938 ? -12.470 13.849 41.646 1.00 87.38 938 ASN A C 1
ATOM 7496 O O . ASN A 1 938 ? -11.286 13.635 41.894 1.00 87.38 938 ASN A O 1
ATOM 7500 N N . PHE A 1 939 ? -13.034 13.511 40.481 1.00 91.56 939 PHE A N 1
ATOM 7501 C CA . PHE A 1 939 ? -12.352 12.853 39.359 1.00 91.56 939 PHE A CA 1
ATOM 7502 C C . PHE A 1 939 ? -11.678 11.517 39.728 1.00 91.56 939 PHE A C 1
ATOM 7504 O O . PHE A 1 939 ? -10.603 11.199 39.222 1.00 91.56 939 PHE A O 1
ATOM 7511 N N . GLN A 1 940 ? -12.308 10.721 40.598 1.00 87.31 940 GLN A N 1
ATOM 7512 C CA . GLN A 1 940 ? -11.785 9.419 41.026 1.00 87.31 940 GLN A CA 1
ATOM 7513 C C . GLN A 1 940 ? -12.563 8.246 40.424 1.00 87.31 940 GLN A C 1
ATOM 7515 O O . GLN A 1 940 ? -13.791 8.270 40.373 1.00 87.31 940 GLN A O 1
ATOM 7520 N N . ASN A 1 941 ? -11.841 7.181 40.060 1.00 87.75 941 ASN A N 1
ATOM 7521 C CA . ASN A 1 941 ? -12.401 5.876 39.706 1.00 87.75 941 ASN A CA 1
ATOM 7522 C C . ASN A 1 941 ? -11.967 4.837 40.747 1.00 87.75 941 ASN A C 1
ATOM 7524 O O . ASN A 1 941 ? -10.778 4.690 41.018 1.00 87.75 941 ASN A O 1
ATOM 7528 N N . LYS A 1 942 ? -12.925 4.104 41.317 1.00 85.56 942 LYS A N 1
ATOM 7529 C CA . LYS A 1 942 ? -12.689 3.021 42.277 1.00 85.56 942 LYS A CA 1
ATOM 7530 C C . LYS A 1 942 ? -12.968 1.673 41.624 1.00 85.56 942 LYS A C 1
ATOM 7532 O O . LYS A 1 942 ? -14.044 1.476 41.059 1.00 85.56 942 LYS A O 1
ATOM 7537 N N . MET A 1 943 ? -12.016 0.751 41.735 1.00 87.44 943 MET A N 1
ATOM 7538 C CA . MET A 1 943 ? -12.220 -0.652 41.379 1.00 87.44 943 MET A CA 1
ATOM 7539 C C . MET A 1 943 ? -12.849 -1.383 42.559 1.00 87.44 943 MET A C 1
ATOM 7541 O O . MET A 1 943 ? -12.379 -1.251 43.686 1.00 87.44 943 MET A O 1
ATOM 7545 N N . ILE A 1 944 ? -13.923 -2.125 42.303 1.00 84.38 944 ILE A N 1
ATOM 7546 C CA . ILE A 1 944 ? -14.654 -2.876 43.322 1.00 84.38 944 ILE A CA 1
ATOM 7547 C C . ILE A 1 944 ? -14.763 -4.330 42.876 1.00 84.38 944 ILE A C 1
ATOM 7549 O O . ILE A 1 944 ? -15.053 -4.628 41.714 1.00 84.38 944 ILE A O 1
ATOM 7553 N N . HIS A 1 945 ? -14.530 -5.229 43.827 1.00 84.62 945 HIS A N 1
ATOM 7554 C CA . HIS A 1 945 ? -14.743 -6.655 43.672 1.00 84.62 945 HIS A CA 1
ATOM 7555 C C . HIS A 1 945 ? -15.935 -7.085 44.525 1.00 84.62 945 HIS A C 1
ATOM 7557 O O . HIS A 1 945 ? -15.915 -6.929 45.743 1.00 84.62 945 HIS A O 1
ATOM 7563 N N . ALA A 1 946 ? -16.961 -7.625 43.874 1.00 82.25 946 ALA A N 1
ATOM 7564 C CA . ALA A 1 946 ? -18.134 -8.193 44.521 1.00 82.25 946 ALA A CA 1
ATOM 7565 C C . ALA A 1 946 ? -18.305 -9.673 44.134 1.00 82.25 946 ALA A C 1
ATOM 7567 O O . ALA A 1 946 ? -18.397 -9.964 42.936 1.00 82.25 946 ALA A O 1
ATOM 7568 N N . PRO A 1 947 ? -18.352 -10.607 45.095 1.00 85.12 947 PRO A N 1
ATOM 7569 C CA . PRO A 1 947 ? -18.648 -12.004 44.802 1.00 85.12 947 PRO A CA 1
ATOM 7570 C C . PRO A 1 947 ? -20.130 -12.207 44.441 1.00 85.12 947 PRO A C 1
ATOM 7572 O O . PRO A 1 947 ? -20.985 -11.354 44.693 1.00 85.12 947 PRO A O 1
ATOM 7575 N N . GLY A 1 948 ? -20.440 -13.350 43.834 1.00 84.50 948 GLY A N 1
ATOM 7576 C CA . GLY A 1 948 ? -21.809 -13.812 43.628 1.00 84.50 948 GLY A CA 1
ATOM 7577 C C . GLY A 1 948 ? -22.548 -14.003 44.952 1.00 84.50 948 GLY A C 1
ATOM 7578 O O . GLY A 1 948 ? -21.992 -14.543 45.906 1.00 84.50 948 GLY A O 1
ATOM 7579 N N . TYR A 1 949 ? -23.810 -13.571 45.007 1.00 87.44 949 TYR A N 1
ATOM 7580 C CA . TYR A 1 949 ? -24.644 -13.706 46.197 1.00 87.44 949 TYR A CA 1
ATOM 7581 C C . TYR A 1 949 ? -25.624 -14.875 46.054 1.00 87.44 949 TYR A C 1
ATOM 7583 O O . TYR A 1 949 ? -26.378 -14.958 45.082 1.00 87.44 949 TYR A O 1
ATOM 7591 N N . VAL A 1 950 ? -25.631 -15.771 47.043 1.00 86.12 950 VAL A N 1
ATOM 7592 C CA . VAL A 1 950 ? -26.433 -17.009 47.035 1.00 86.12 950 VAL A CA 1
ATOM 7593 C C . VAL A 1 950 ? -27.943 -16.763 46.997 1.00 86.12 950 VAL A C 1
ATOM 7595 O O . VAL A 1 950 ? -28.662 -17.571 46.415 1.00 86.12 950 VAL A O 1
ATOM 7598 N N . HIS A 1 951 ? -28.412 -15.635 47.540 1.00 89.06 951 HIS A N 1
ATOM 7599 C CA . HIS A 1 951 ? -29.820 -15.216 47.511 1.00 89.06 951 HIS A CA 1
ATOM 7600 C C . HIS A 1 951 ? -30.068 -14.071 46.522 1.00 89.06 951 HIS A C 1
ATOM 7602 O O . HIS A 1 951 ? -31.019 -13.308 46.668 1.00 89.06 951 HIS A O 1
ATOM 7608 N N . CYS A 1 952 ? -29.212 -13.914 45.505 1.00 89.75 952 CYS A N 1
ATOM 7609 C CA . CYS A 1 952 ? -29.417 -12.893 44.484 1.00 89.75 952 CYS A CA 1
ATOM 7610 C C . CYS A 1 952 ? -30.762 -13.083 43.765 1.00 89.75 952 CYS A C 1
ATOM 7612 O O . CYS A 1 952 ? -31.086 -14.176 43.292 1.00 89.75 952 CYS A O 1
ATOM 7614 N N . SER A 1 953 ? -31.498 -11.984 43.606 1.00 89.25 953 SER A N 1
ATOM 7615 C CA . SER A 1 953 ? -32.794 -11.922 42.922 1.00 89.25 953 SER A CA 1
ATOM 7616 C C . SER A 1 953 ? -32.724 -12.180 41.411 1.00 89.25 953 SER A C 1
ATOM 7618 O O . SER A 1 953 ? -33.762 -12.388 40.788 1.00 89.25 953 SER A O 1
ATOM 7620 N N . ALA A 1 954 ? -31.530 -12.178 40.807 1.00 89.75 954 ALA A N 1
ATOM 7621 C CA . ALA A 1 954 ? -31.348 -12.371 39.364 1.00 89.75 954 ALA A CA 1
ATOM 7622 C C . ALA A 1 954 ? -30.462 -13.570 38.992 1.00 89.75 954 ALA A C 1
ATOM 7624 O O . ALA A 1 954 ? -30.759 -14.256 38.021 1.00 89.75 954 ALA A O 1
ATOM 7625 N N . CYS A 1 955 ? -29.370 -13.830 39.721 1.00 89.44 955 CYS A N 1
ATOM 7626 C CA . CYS A 1 955 ? -28.377 -14.837 39.319 1.00 89.44 955 CYS A CA 1
ATOM 7627 C C . CYS A 1 955 ? -28.171 -15.978 40.326 1.00 89.44 955 CYS A C 1
ATOM 7629 O O . CYS A 1 955 ? -27.217 -16.740 40.175 1.00 89.44 955 CYS A O 1
ATOM 7631 N N . SER A 1 956 ? -29.005 -16.090 41.366 1.00 90.31 956 SER A N 1
ATOM 7632 C CA . SER A 1 956 ? -28.920 -17.229 42.289 1.00 90.31 956 SER A CA 1
ATOM 7633 C C . SER A 1 956 ? -29.323 -18.532 41.598 1.00 90.31 956 SER A C 1
ATOM 7635 O O . SER A 1 956 ? -30.177 -18.544 40.711 1.00 90.31 956 SER A O 1
ATOM 7637 N N . ASN A 1 957 ? -28.763 -19.656 42.052 1.00 89.19 957 ASN A N 1
ATOM 7638 C CA . ASN A 1 957 ? -29.112 -20.974 41.512 1.00 89.19 957 ASN A CA 1
ATOM 7639 C C . ASN A 1 957 ? -30.611 -21.284 41.651 1.00 89.19 957 ASN A C 1
ATOM 7641 O O . ASN A 1 957 ? -31.181 -21.902 40.757 1.00 89.19 957 ASN A O 1
ATOM 7645 N N . LYS A 1 958 ? -31.264 -20.815 42.727 1.00 90.62 958 LYS A N 1
ATOM 7646 C CA . LYS A 1 958 ? -32.715 -20.973 42.915 1.00 90.62 958 LYS A CA 1
ATOM 7647 C C . LYS A 1 958 ? -33.508 -20.258 41.818 1.00 90.62 958 LYS A C 1
ATOM 7649 O O . LYS A 1 958 ? -34.402 -20.854 41.232 1.00 90.62 958 LYS A O 1
ATOM 7654 N N . ILE A 1 959 ? -33.141 -19.013 41.506 1.00 92.31 959 ILE A N 1
ATOM 7655 C CA . ILE A 1 959 ? -33.781 -18.221 40.449 1.00 92.31 959 ILE A CA 1
ATOM 7656 C C . ILE A 1 959 ? -33.533 -18.838 39.068 1.00 92.31 959 ILE A C 1
ATOM 7658 O O . ILE A 1 959 ? -34.469 -18.967 38.287 1.00 92.31 959 ILE A O 1
ATOM 7662 N N . LEU A 1 960 ? -32.298 -19.262 38.778 1.00 91.56 960 LEU A N 1
ATOM 7663 C CA . LEU A 1 960 ? -31.962 -19.889 37.495 1.00 91.56 960 LEU A CA 1
ATOM 7664 C C . LEU A 1 960 ? -32.717 -21.208 37.282 1.00 91.56 960 LEU A C 1
ATOM 7666 O O . LEU A 1 960 ? -33.225 -21.432 36.192 1.00 91.56 960 LEU A O 1
ATOM 7670 N N . THR A 1 961 ? -32.838 -22.037 38.324 1.00 92.56 961 THR A N 1
ATOM 7671 C CA . THR A 1 961 ? -33.594 -23.303 38.263 1.00 92.56 961 THR A CA 1
ATOM 7672 C C . THR A 1 961 ? -35.090 -23.039 38.086 1.00 92.56 961 THR A C 1
ATOM 7674 O O . THR A 1 961 ? -35.727 -23.636 37.230 1.00 92.56 961 THR A O 1
ATOM 7677 N N . ALA A 1 962 ? -35.650 -22.077 38.827 1.00 92.56 962 ALA A N 1
ATOM 7678 C CA . ALA A 1 962 ? -37.058 -21.708 38.688 1.00 92.56 962 ALA A CA 1
ATOM 7679 C C . ALA A 1 962 ? -37.391 -21.126 37.301 1.00 92.56 962 ALA A C 1
ATOM 7681 O O . ALA A 1 962 ? -38.499 -21.321 36.798 1.00 92.56 962 ALA A O 1
ATOM 7682 N N . PHE A 1 963 ? -36.443 -20.417 36.680 1.00 93.69 963 PHE A N 1
ATOM 7683 C CA . PHE A 1 963 ? -36.577 -19.958 35.301 1.00 93.69 963 PHE A CA 1
ATOM 7684 C C . PHE A 1 963 ? -36.489 -21.111 34.294 1.00 93.69 963 PHE A C 1
ATOM 7686 O O . PHE A 1 963 ? -37.271 -21.119 33.349 1.00 93.69 963 PHE A O 1
ATOM 7693 N N . ASP A 1 964 ? -35.590 -22.077 34.500 1.00 93.06 964 ASP A N 1
ATOM 7694 C CA . ASP A 1 964 ? -35.463 -23.267 33.644 1.00 93.06 964 ASP A CA 1
ATOM 7695 C C . ASP A 1 964 ? -36.765 -24.088 33.627 1.00 93.06 964 ASP A C 1
ATOM 7697 O O . ASP A 1 964 ? -37.285 -24.426 32.565 1.00 93.06 964 ASP A O 1
ATOM 7701 N N . ASP A 1 965 ? -37.363 -24.296 34.805 1.00 92.94 965 ASP A N 1
ATOM 7702 C CA . ASP A 1 965 ? -38.616 -25.044 34.956 1.00 92.94 965 ASP A CA 1
ATOM 7703 C C . ASP A 1 965 ? -39.843 -24.279 34.423 1.00 92.94 965 ASP A C 1
ATOM 7705 O O . ASP A 1 965 ? -40.784 -24.874 33.893 1.00 92.94 965 ASP A O 1
ATOM 7709 N N . GLY A 1 966 ? -39.878 -22.956 34.621 1.00 88.50 966 GLY A N 1
ATOM 7710 C CA . GLY A 1 966 ? -41.078 -22.139 34.417 1.00 88.50 966 GLY A CA 1
ATOM 7711 C C . GLY A 1 966 ? -41.085 -21.253 33.169 1.00 88.50 966 GLY A C 1
ATOM 7712 O O . GLY A 1 966 ? -42.147 -20.756 32.796 1.00 88.50 966 GLY A O 1
ATOM 7713 N N . GLY A 1 967 ? -39.939 -21.004 32.530 1.00 92.88 967 GLY A N 1
ATOM 7714 C CA . GLY A 1 967 ? -39.799 -20.172 31.330 1.00 92.88 967 GLY A CA 1
ATOM 7715 C C . GLY A 1 967 ? -40.588 -18.854 31.379 1.00 92.88 967 GLY A C 1
ATOM 7716 O O . GLY A 1 967 ? -40.419 -18.028 32.281 1.00 92.88 967 GLY A O 1
ATOM 7717 N N . TRP A 1 968 ? -41.485 -18.655 30.404 1.00 93.75 968 TRP A N 1
ATOM 7718 C CA . TRP A 1 968 ? -42.373 -17.486 30.348 1.00 93.75 968 TRP A CA 1
ATOM 7719 C C . TRP A 1 968 ? -43.294 -17.374 31.569 1.00 93.75 968 TRP A C 1
ATOM 7721 O O . TRP A 1 968 ? -43.517 -16.266 32.052 1.00 93.75 968 TRP A O 1
ATOM 7731 N N . ASP A 1 969 ? -43.804 -18.487 32.101 1.00 93.69 969 ASP A N 1
ATOM 7732 C CA . ASP A 1 969 ? -44.709 -18.458 33.253 1.00 93.69 969 ASP A CA 1
ATOM 7733 C C . ASP A 1 969 ? -43.987 -17.966 34.514 1.00 93.69 969 ASP A C 1
ATOM 7735 O O . ASP A 1 969 ? -44.564 -17.207 35.293 1.00 93.69 969 ASP A O 1
ATOM 7739 N N . PHE A 1 970 ? -42.702 -18.294 34.681 1.00 94.69 970 PHE A N 1
ATOM 7740 C CA . PHE A 1 970 ? -41.877 -17.721 35.748 1.00 94.69 970 PHE A CA 1
ATOM 7741 C C . PHE A 1 970 ? -41.763 -16.194 35.622 1.00 94.69 970 PHE A C 1
ATOM 7743 O O . PHE A 1 970 ? -42.016 -15.470 36.587 1.00 94.69 970 PHE A O 1
ATOM 7750 N N . VAL A 1 971 ? -41.439 -15.688 34.427 1.00 92.38 971 VAL A N 1
ATOM 7751 C CA . VAL A 1 971 ? -41.320 -14.240 34.172 1.00 92.38 971 VAL A CA 1
ATOM 7752 C C . VAL A 1 971 ? -42.667 -13.544 34.357 1.00 92.38 971 VAL A C 1
ATOM 7754 O O . VAL A 1 971 ? -42.744 -12.501 35.003 1.00 92.38 971 VAL A O 1
ATOM 7757 N N . LYS A 1 972 ? -43.752 -14.147 33.869 1.00 92.19 972 LYS A N 1
ATOM 7758 C CA . LYS A 1 972 ? -45.115 -13.643 34.043 1.00 92.19 972 LYS A CA 1
ATOM 7759 C C . LYS A 1 972 ? -45.480 -13.506 35.521 1.00 92.19 972 LYS A C 1
ATOM 7761 O O . LYS A 1 972 ? -46.090 -12.506 35.903 1.00 92.19 972 LYS A O 1
ATOM 7766 N N . ARG A 1 973 ? -45.114 -14.476 36.360 1.00 92.06 973 ARG A N 1
ATOM 7767 C CA . ARG A 1 973 ? -45.325 -14.393 37.813 1.00 92.06 973 ARG A CA 1
ATOM 7768 C C . ARG A 1 973 ? -44.461 -13.307 38.444 1.00 92.06 973 ARG A C 1
ATOM 7770 O O . ARG A 1 973 ? -44.990 -12.484 39.177 1.00 92.06 973 ARG A O 1
ATOM 7777 N N . ALA A 1 974 ? -43.190 -13.209 38.060 1.00 90.31 974 ALA A N 1
ATOM 7778 C CA . ALA A 1 974 ? -42.276 -12.153 38.506 1.00 90.31 974 ALA A CA 1
ATOM 7779 C C . ALA A 1 974 ? -42.739 -10.720 38.163 1.00 90.31 974 ALA A C 1
ATOM 7781 O O . ALA A 1 974 ? -42.408 -9.769 38.871 1.00 90.31 974 ALA A O 1
ATOM 7782 N N . MET A 1 975 ? -43.518 -10.545 37.095 1.00 88.62 975 MET A N 1
ATOM 7783 C CA . MET A 1 975 ? -44.125 -9.256 36.745 1.00 88.62 975 MET A CA 1
ATOM 7784 C C . MET A 1 975 ? -45.374 -8.927 37.575 1.00 88.62 975 MET A C 1
ATOM 7786 O O . MET A 1 975 ? -45.606 -7.764 37.893 1.00 88.62 975 MET A O 1
ATOM 7790 N N . ASN A 1 976 ? -46.201 -9.930 37.887 1.00 88.12 976 ASN A N 1
ATOM 7791 C CA . ASN A 1 976 ? -47.534 -9.729 38.466 1.00 88.12 976 ASN A CA 1
ATOM 7792 C C . ASN A 1 976 ? -47.588 -9.899 39.995 1.00 88.12 976 ASN A C 1
ATOM 7794 O O . ASN A 1 976 ? -48.431 -9.280 40.640 1.00 88.12 976 ASN A O 1
ATOM 7798 N N . GLU A 1 977 ? -46.740 -10.752 40.572 1.00 88.56 977 GLU A N 1
ATOM 7799 C CA . GLU A 1 977 ? -46.737 -11.106 41.996 1.00 88.56 977 GLU A CA 1
ATOM 7800 C C . GLU A 1 977 ? -45.643 -10.318 42.740 1.00 88.56 977 GLU A C 1
ATOM 7802 O O . GLU A 1 977 ? -44.451 -10.598 42.609 1.00 88.56 977 GLU A O 1
ATOM 7807 N N . THR A 1 978 ? -46.034 -9.340 43.561 1.00 81.44 978 THR A N 1
ATOM 7808 C CA . THR A 1 978 ? -45.112 -8.625 44.464 1.00 81.44 978 THR A CA 1
ATOM 7809 C C . THR A 1 978 ? -44.542 -9.572 45.521 1.00 81.44 978 THR A C 1
ATOM 7811 O O . THR A 1 978 ? -45.312 -10.269 46.180 1.00 81.44 978 THR A O 1
ATOM 7814 N N . GLY A 1 979 ? -43.221 -9.581 45.719 1.00 82.50 979 GLY A N 1
ATOM 7815 C CA . GLY A 1 979 ? -42.554 -10.461 46.690 1.00 82.50 979 GLY A CA 1
ATOM 7816 C C . GLY A 1 979 ? -42.161 -11.842 46.145 1.00 82.50 979 GLY A C 1
ATOM 7817 O O . GLY A 1 979 ? -41.469 -12.599 46.824 1.00 82.50 979 GLY A O 1
ATOM 7818 N N . PHE A 1 980 ? -42.593 -12.206 44.929 1.00 89.25 980 PHE A N 1
ATOM 7819 C CA . PHE A 1 980 ? -42.345 -13.541 44.371 1.00 89.25 980 PHE A CA 1
ATOM 7820 C C . PHE A 1 980 ? -40.852 -13.824 44.162 1.00 89.25 980 PHE A C 1
ATOM 7822 O O . PHE A 1 980 ? -40.373 -14.910 44.489 1.00 89.25 980 PHE A O 1
ATOM 7829 N N . ILE A 1 981 ? -40.099 -12.849 43.645 1.00 89.00 981 ILE A N 1
ATOM 7830 C CA . ILE A 1 981 ? -38.662 -13.007 43.384 1.00 89.00 981 ILE A CA 1
ATOM 7831 C C . ILE A 1 981 ? -37.890 -13.152 44.705 1.00 89.00 981 ILE A C 1
ATOM 7833 O O . ILE A 1 981 ? -36.962 -13.960 44.802 1.00 89.00 981 ILE A O 1
ATOM 7837 N N . GLU A 1 982 ? -38.268 -12.390 45.729 1.00 88.19 982 GLU A N 1
ATOM 7838 C CA . GLU A 1 982 ? -37.692 -12.432 47.072 1.00 88.19 982 GLU A CA 1
ATOM 7839 C C . GLU A 1 982 ? -37.893 -13.803 47.723 1.00 88.19 982 GLU A C 1
ATOM 7841 O O . GLU A 1 982 ? -36.955 -14.352 48.302 1.00 88.19 982 GLU A O 1
ATOM 7846 N N . GLU A 1 983 ? -39.086 -14.384 47.588 1.00 89.31 983 GLU A N 1
ATOM 7847 C CA . GLU A 1 983 ? -39.390 -15.721 48.105 1.00 89.31 983 GLU A CA 1
ATOM 7848 C C . GLU A 1 983 ? -38.606 -16.809 47.354 1.00 89.31 983 GLU A C 1
ATOM 7850 O O . GLU A 1 983 ? -37.945 -17.639 47.979 1.00 89.31 983 GLU A O 1
ATOM 7855 N N . VAL A 1 984 ? -38.575 -16.779 46.014 1.00 89.62 984 VAL A N 1
ATOM 7856 C CA . VAL A 1 984 ? -37.848 -17.792 45.219 1.00 89.62 984 VAL A CA 1
ATOM 7857 C C . VAL A 1 984 ? -36.337 -17.736 45.465 1.00 89.62 984 VAL A C 1
ATOM 7859 O O . VAL A 1 984 ? -35.680 -18.770 45.599 1.00 89.62 984 VAL A O 1
ATOM 7862 N N . SER A 1 985 ? -35.761 -16.536 45.548 1.00 88.56 985 SER A N 1
ATOM 7863 C CA . SER A 1 985 ? -34.327 -16.357 45.827 1.00 88.56 985 SER A CA 1
ATOM 7864 C C . SER A 1 985 ? -33.941 -16.723 47.271 1.00 88.56 985 SER A C 1
ATOM 7866 O O . SER A 1 985 ? -32.777 -17.036 47.547 1.00 88.56 985 SER A O 1
ATOM 7868 N N . GLY A 1 986 ? -34.906 -16.751 48.195 1.00 85.62 986 GLY A N 1
ATOM 7869 C CA . GLY A 1 986 ? -34.679 -16.880 49.637 1.00 85.62 986 GLY A CA 1
ATOM 7870 C C . GLY A 1 986 ? -34.300 -15.561 50.317 1.00 85.62 986 GLY A C 1
ATOM 7871 O O . GLY A 1 986 ? -33.990 -15.556 51.504 1.00 85.62 986 GLY A O 1
ATOM 7872 N N . LEU A 1 987 ? -34.340 -14.438 49.593 1.00 84.88 987 LEU A N 1
ATOM 7873 C CA . LEU A 1 987 ? -34.097 -13.110 50.153 1.00 84.88 987 LEU A CA 1
ATOM 7874 C C . LEU A 1 987 ? -35.166 -12.735 51.192 1.00 84.88 987 LEU A C 1
ATOM 7876 O O . LEU A 1 987 ? -34.841 -12.113 52.198 1.00 84.88 987 LEU A O 1
ATOM 7880 N N . ALA A 1 988 ? -36.415 -13.169 50.995 1.00 83.81 988 ALA A N 1
ATOM 7881 C CA . ALA A 1 988 ? -37.503 -12.931 51.944 1.00 83.81 988 ALA A CA 1
ATOM 7882 C C . ALA A 1 988 ? -37.236 -13.571 53.319 1.00 83.81 988 ALA A C 1
ATOM 7884 O O . ALA A 1 988 ? -37.566 -12.989 54.350 1.00 83.81 988 ALA A O 1
ATOM 7885 N N . GLU A 1 989 ? -36.607 -14.751 53.357 1.00 83.25 989 GLU A N 1
ATOM 7886 C CA . GLU A 1 989 ? -36.215 -15.411 54.610 1.00 83.25 989 GLU A CA 1
ATOM 7887 C C . GLU A 1 989 ? -35.095 -14.642 55.315 1.00 83.25 989 GLU A C 1
ATOM 7889 O O . GLU A 1 989 ? -35.151 -14.453 56.528 1.00 83.25 989 GLU A O 1
ATOM 7894 N N . VAL A 1 990 ? -34.118 -14.137 54.554 1.00 81.81 990 VAL A N 1
ATOM 7895 C CA . VAL A 1 990 ? -33.029 -13.300 55.080 1.00 81.81 990 VAL A CA 1
ATOM 7896 C C . VAL A 1 990 ? -33.573 -11.988 55.649 1.00 81.81 990 VAL A C 1
ATOM 7898 O O . VAL A 1 990 ? -33.192 -11.599 56.749 1.00 81.81 990 VAL A O 1
ATOM 7901 N N . GLN A 1 991 ? -34.499 -11.330 54.947 1.00 79.62 991 GLN A N 1
ATOM 7902 C CA . GLN A 1 991 ? -35.158 -10.108 55.419 1.00 79.62 991 GLN A CA 1
ATOM 7903 C C . GLN A 1 991 ? -35.985 -10.363 56.688 1.00 79.62 991 GLN A C 1
ATOM 7905 O O . GLN A 1 991 ? -35.899 -9.591 57.641 1.00 79.62 991 GLN A O 1
ATOM 7910 N N . ARG A 1 992 ? -36.737 -11.474 56.740 1.00 83.62 992 ARG A N 1
ATOM 7911 C CA . ARG A 1 992 ? -37.474 -11.898 57.943 1.00 83.62 992 ARG A CA 1
ATOM 7912 C C . ARG A 1 992 ? -36.536 -12.169 59.124 1.00 83.62 992 ARG A C 1
ATOM 7914 O O . ARG A 1 992 ? -36.848 -11.767 60.240 1.00 83.62 992 ARG A O 1
ATOM 7921 N N . ALA A 1 993 ? -35.395 -12.816 58.886 1.00 79.44 993 ALA A N 1
ATOM 7922 C CA . ALA A 1 993 ? -34.392 -13.081 59.916 1.00 79.44 993 ALA A CA 1
ATOM 7923 C C . ALA A 1 993 ? -33.727 -11.790 60.425 1.00 79.44 993 ALA A C 1
ATOM 7925 O O . ALA A 1 993 ? -33.562 -11.630 61.630 1.00 79.44 993 ALA A O 1
ATOM 7926 N N . ALA A 1 994 ? -33.398 -10.851 59.533 1.00 76.88 994 ALA A N 1
ATOM 7927 C CA . ALA A 1 994 ? -32.841 -9.552 59.909 1.00 76.88 994 ALA A CA 1
ATOM 7928 C C . ALA A 1 994 ? -33.823 -8.731 60.762 1.00 76.88 994 ALA A C 1
ATOM 7930 O O . ALA A 1 994 ? -33.439 -8.226 61.813 1.00 76.88 994 ALA A O 1
ATOM 7931 N N . ALA A 1 995 ? -35.100 -8.680 60.367 1.00 75.88 995 ALA A N 1
ATOM 7932 C CA . ALA A 1 995 ? -36.145 -7.989 61.125 1.00 75.88 995 ALA A CA 1
ATOM 7933 C C . ALA A 1 995 ? -36.394 -8.615 62.512 1.00 75.88 995 ALA A C 1
ATOM 7935 O O . ALA A 1 995 ? -36.705 -7.904 63.464 1.00 75.88 995 ALA A O 1
ATOM 7936 N N . ALA A 1 996 ? -36.241 -9.937 62.649 1.00 73.69 996 ALA A N 1
ATOM 7937 C CA . ALA A 1 996 ? -36.353 -10.617 63.940 1.00 73.69 996 ALA A CA 1
ATOM 7938 C C . ALA A 1 996 ? -35.201 -10.253 64.894 1.00 73.69 996 ALA A C 1
ATOM 7940 O O . ALA A 1 996 ? -35.443 -10.035 66.076 1.00 73.69 996 ALA A O 1
ATOM 7941 N N . VAL A 1 997 ? -33.972 -10.128 64.379 1.00 71.12 997 VAL A N 1
ATOM 7942 C CA . VAL A 1 997 ? -32.798 -9.703 65.163 1.00 71.12 997 VAL A CA 1
ATOM 7943 C C . VAL A 1 997 ? -32.898 -8.229 65.566 1.00 71.12 997 VAL A C 1
ATOM 7945 O O . VAL A 1 997 ? -32.566 -7.878 66.694 1.00 71.12 997 VAL A O 1
ATOM 7948 N N . GLU A 1 998 ? -33.397 -7.367 64.679 1.00 63.19 998 GLU A N 1
ATOM 7949 C CA . GLU A 1 998 ? -33.628 -5.947 64.977 1.00 63.19 998 GLU A CA 1
ATOM 7950 C C . GLU A 1 998 ? -34.713 -5.761 66.055 1.00 63.19 998 GLU A C 1
ATOM 7952 O O . GLU A 1 998 ? -34.570 -4.916 66.933 1.00 63.19 998 GLU A O 1
ATOM 7957 N N . GLY A 1 999 ? -35.743 -6.617 66.061 1.00 57.59 999 GLY A N 1
ATOM 7958 C CA . GLY A 1 999 ? -36.762 -6.656 67.116 1.00 57.59 999 GLY A CA 1
ATOM 7959 C C . GLY A 1 999 ? -36.296 -7.248 68.456 1.00 57.59 999 GLY A C 1
ATOM 7960 O O . GLY A 1 999 ? -36.916 -6.975 69.481 1.00 57.59 999 GLY A O 1
ATOM 7961 N N . GLU A 1 1000 ? -35.217 -8.039 68.480 1.00 57.06 1000 GLU A N 1
ATOM 7962 C CA . GLU A 1 1000 ? -34.600 -8.557 69.716 1.00 57.06 1000 GLU A CA 1
ATOM 7963 C C . GLU A 1 1000 ? -33.595 -7.575 70.345 1.00 57.06 1000 GLU A C 1
ATOM 7965 O O . GLU A 1 1000 ? -33.312 -7.677 71.539 1.00 57.06 1000 GLU A O 1
ATOM 7970 N N . LEU A 1 1001 ? -33.085 -6.607 69.575 1.00 52.09 1001 LEU A N 1
ATOM 7971 C CA . LEU A 1 1001 ? -32.135 -5.581 70.027 1.00 52.09 1001 LEU A CA 1
ATOM 7972 C C . LEU A 1 1001 ? -32.795 -4.373 70.719 1.00 52.09 1001 LEU A C 1
ATOM 7974 O O . LEU A 1 1001 ? -32.080 -3.522 71.242 1.00 52.09 1001 LEU A O 1
ATOM 7978 N N . ASP A 1 1002 ? -34.127 -4.311 70.783 1.00 48.09 1002 ASP A N 1
ATOM 7979 C CA . ASP A 1 1002 ? -34.874 -3.248 71.474 1.00 48.09 1002 ASP A CA 1
ATOM 7980 C C . ASP A 1 1002 ? -35.116 -3.590 72.964 1.00 48.09 1002 ASP A C 1
ATOM 7982 O O . ASP A 1 1002 ? -36.250 -3.635 73.446 1.00 48.09 1002 ASP A O 1
ATOM 7986 N N . TRP A 1 1003 ? -34.035 -3.886 73.704 1.00 46.41 1003 TRP A N 1
ATOM 7987 C CA . TRP A 1 1003 ? -34.064 -4.056 75.164 1.00 46.41 1003 TRP A CA 1
ATOM 7988 C C . TRP A 1 1003 ? -32.989 -3.223 75.881 1.00 46.41 1003 TRP A C 1
ATOM 7990 O O . TRP A 1 1003 ? -31.793 -3.458 75.741 1.00 46.41 1003 TRP A O 1
ATOM 8000 N N . SER A 1 1004 ? -33.515 -2.334 76.734 1.00 44.69 1004 SER A N 1
ATOM 8001 C CA . SER A 1 1004 ? -32.936 -1.578 77.858 1.00 44.69 1004 SER A CA 1
ATOM 8002 C C . SER A 1 1004 ? -31.981 -0.416 77.567 1.00 44.69 1004 SER A C 1
ATOM 8004 O O . SER A 1 1004 ? -30.772 -0.585 77.651 1.00 44.69 1004 SER A O 1
ATOM 8006 N N . ASP A 1 1005 ? -32.554 0.785 77.444 1.00 40.47 1005 ASP A N 1
ATOM 8007 C CA . ASP A 1 1005 ? -31.938 2.024 77.941 1.00 40.47 1005 ASP A CA 1
ATOM 8008 C C . ASP A 1 1005 ? -32.896 2.718 78.936 1.00 40.47 1005 ASP A C 1
ATOM 8010 O O . ASP A 1 1005 ? -33.548 3.721 78.648 1.00 40.47 1005 ASP A O 1
ATOM 8014 N N . GLU A 1 1006 ? -32.987 2.151 80.142 1.00 43.84 1006 GLU A N 1
ATOM 8015 C CA . GLU A 1 1006 ? -33.118 2.931 81.379 1.00 43.84 1006 GLU A CA 1
ATOM 8016 C C . GLU A 1 1006 ? -31.745 2.876 82.069 1.00 43.84 1006 GLU A C 1
ATOM 8018 O O . GLU A 1 1006 ? -31.436 1.882 82.715 1.00 43.84 1006 GLU A O 1
ATOM 8023 N N . ASP A 1 1007 ? -30.885 3.878 81.861 1.00 39.53 1007 ASP A N 1
ATOM 8024 C CA . ASP A 1 1007 ? -30.288 4.678 82.944 1.00 39.53 1007 ASP A CA 1
ATOM 8025 C C . ASP A 1 1007 ? -29.163 5.615 82.452 1.00 39.53 1007 ASP A C 1
ATOM 8027 O O . ASP A 1 1007 ? -28.153 5.214 81.885 1.00 39.53 1007 ASP A O 1
ATOM 8031 N N . ALA A 1 1008 ? -29.394 6.897 82.739 1.00 40.53 1008 ALA A N 1
ATOM 8032 C CA . ALA A 1 1008 ? -28.486 8.016 82.987 1.00 40.53 1008 ALA A CA 1
ATOM 8033 C C . ALA A 1 1008 ? -26.958 7.880 82.770 1.00 40.53 1008 ALA A C 1
ATOM 8035 O O . ALA A 1 1008 ? -26.279 7.071 83.399 1.00 40.53 1008 ALA A O 1
ATOM 8036 N N . GLY A 1 1009 ? -26.386 8.896 82.107 1.00 33.34 1009 GLY A N 1
ATOM 8037 C CA . GLY A 1 1009 ? -25.004 9.321 82.355 1.00 33.34 1009 GLY A CA 1
ATOM 8038 C C . GLY A 1 1009 ? -24.443 10.309 81.332 1.00 33.34 1009 GLY A C 1
ATOM 8039 O O . GLY A 1 1009 ? -23.996 9.898 80.270 1.00 33.34 1009 GLY A O 1
ATOM 8040 N N . ASP A 1 1010 ? -24.427 11.599 81.683 1.00 42.38 1010 ASP A N 1
ATOM 8041 C CA . ASP A 1 1010 ? -23.674 12.664 81.000 1.00 42.38 1010 ASP A CA 1
ATOM 8042 C C . ASP A 1 1010 ? -22.206 12.276 80.735 1.00 42.38 1010 ASP A C 1
ATOM 8044 O O . ASP A 1 1010 ? -21.520 11.758 81.619 1.00 42.38 1010 ASP A O 1
ATOM 8048 N N . GLY A 1 1011 ? -21.686 12.641 79.561 1.00 33.41 1011 GLY A N 1
ATOM 8049 C CA . GLY A 1 1011 ? -20.257 12.556 79.264 1.00 33.41 1011 GLY A CA 1
ATOM 8050 C C . GLY A 1 1011 ? -19.904 13.037 77.859 1.00 33.41 1011 GLY A C 1
ATOM 8051 O O . GLY A 1 1011 ? -20.137 12.338 76.881 1.00 33.41 1011 GLY A O 1
ATOM 8052 N N . GLU A 1 1012 ? -19.337 14.240 77.780 1.00 40.19 1012 GLU A N 1
ATOM 8053 C CA . GLU A 1 1012 ? -18.715 14.838 76.593 1.00 40.19 1012 GLU A CA 1
ATOM 8054 C C . GLU A 1 1012 ? -17.701 13.904 75.902 1.00 40.19 1012 GLU A C 1
ATOM 8056 O O . GLU A 1 1012 ? -16.959 13.191 76.578 1.00 40.19 1012 GLU A O 1
ATOM 8061 N N . GLY A 1 1013 ? -17.561 13.998 74.571 1.00 33.16 1013 GLY A N 1
ATOM 8062 C CA . GLY A 1 1013 ? -16.380 13.453 73.893 1.00 33.16 1013 GLY A CA 1
ATOM 8063 C C . GLY A 1 1013 ? -16.464 13.310 72.372 1.00 33.16 1013 GLY A C 1
ATOM 8064 O O . GLY A 1 1013 ? -17.038 12.355 71.876 1.00 33.16 1013 GLY A O 1
ATOM 8065 N N . GLU A 1 1014 ? -15.794 14.236 71.680 1.00 33.28 1014 GLU A N 1
ATOM 8066 C CA . GLU A 1 1014 ? -15.056 14.059 70.413 1.00 33.28 1014 GLU A CA 1
ATOM 8067 C C . GLU A 1 1014 ? -15.789 13.639 69.119 1.00 33.28 1014 GLU A C 1
ATOM 8069 O O . GLU A 1 1014 ? -16.200 12.502 68.916 1.00 33.28 1014 GLU A O 1
ATOM 8074 N N . MET A 1 1015 ? -15.793 14.572 68.153 1.00 33.78 1015 MET A N 1
ATOM 8075 C CA . MET A 1 1015 ? -15.872 14.257 66.724 1.00 33.78 1015 MET A CA 1
ATOM 8076 C C . MET A 1 1015 ? -14.476 13.940 66.170 1.00 33.78 1015 MET A C 1
ATOM 8078 O O . MET A 1 1015 ? -13.585 14.793 66.237 1.00 33.78 1015 MET A O 1
ATOM 8082 N N . ILE A 1 1016 ? -14.347 12.779 65.526 1.00 33.94 1016 ILE A N 1
ATOM 8083 C CA . ILE A 1 1016 ? -13.544 12.573 64.310 1.00 33.94 1016 ILE A CA 1
ATOM 8084 C C . ILE A 1 1016 ? -14.468 11.973 63.257 1.00 33.94 1016 ILE A C 1
ATOM 8086 O O . ILE A 1 1016 ? -15.173 10.999 63.601 1.00 33.94 1016 ILE A O 1
#

Radius of gyration: 44.69 Å; chains: 1; bounding box: 115×104×145 Å

pLDDT: mean 81.74, std 17.52, range [21.58, 98.5]

InterPro domains:
  IPR000594 THIF-type NAD/FAD binding fold [PF00899] (653-911)
  IPR006285 Ubiquitin-like modifier-activating enzyme Atg7 [TIGR01381] (319-1008)
  IPR032197 Ubiquitin-like modifier-activating enzyme Atg7, N-terminal [PF16420] (318-639)
  IPR035985 Ubiquitin-activating enzyme-like [SSF69572] (661-972)
  IPR042522 Ubiquitin-like modifier-activating enzyme Atg7, N-terminal, subdomain 1 [G3DSA:3.40.140.70] (322-635)
  IPR042523 Ubiquitin-like modifier-activating enzyme Atg7, N-terminal, subdomain 2 [G3DSA:3.40.140.100] (319-600)

Sequence (1016 aa):
MASAAGSASGSALPVPSTNTTMVGWVPESPGRGTLTLITTCLLTMFICTWVVIHRRVYSNVSRGEFHKAAMFLKAIVAPEFIAVEGLQEWSQARKMVRDCAQFKDDQGNSMELIHTFYISMLALRYRTSRNTARIIWPNQYVWLLRNGLIDWKDHAAWGLSKRDIKDKSNTDGFAKATALVQVFWFLAQCIIRAVHHLPLAPLESMTISYIPLFAATYFFWWFKPKDIMSPSDVDLPAMTSAQREEFESLAISYDFDDEGLPKQTSWWNIWALTPRVFEKEYEIQRKAELYSQNYAYQGDRKGVVQLEVSETVVYEEEFAPFASDIDLAFFSSLAYRKINFDKLDTSARPVLGVYEIQPNDSPENSCRIQVGPTALTAKETAVGQYRAEGYIRNVNTIEEFKKANYSDIIQRSGRTIWEAILDGSIYSIPSLLASFTIISFADLKKYHFHYWCGFPAIHSAPPWTVVERWKFSEEESVSLCDTVSTWRYGVDSRQRGFFLFKRVKPATGDSETVWTVAPLGEYEQGGGFFSDVKDMKKDAFVAFADPSNFDEHPGWPLRNLLVLIRKRWKLREVNIVGYRDVHALRHFPRSVIWTMRDDSEPDLSELSLKDTPLPKITGWERNRDKRLSPRFADLSQMMDPTRLADSAVDLNNRLMKWRIAPELNLDKIKETKCLLLGSGTLGAYVSRILLGWGVHKITFVDNANVSYSNPVRQPLFTFEDCQNGGKPKAARAAEALREIYPNVDSQGFKMQVPMAGHPIRDKTHEEQMKADYDKLISLIQEHDAIFLLMDTRESRWLPTLLGKFYGKIVLNAALGFDTFVVMRHGVRPEVETDDDESEEAQAKKSTSSEPVSELGCYFCNDVVAPADSVRDQTLDQMCTVTRPGIAAIASALLVELFVSILQHPQLGAAPAPASADADRGSHPLGVVPHQLRGFLFNFQNKMIHAPGYVHCSACSNKILTAFDDGGWDFVKRAMNETGFIEEVSGLAEVQRAAAAVEGELDWSDEDAGDGEGEMI

Organism: Drechslerella dactyloides (NCBI:txid74499)